Protein AF-0000000080535067 (afdb_homodimer)

Structure (mmCIF, N/CA/C/O backbone):
data_AF-0000000080535067-model_v1
#
loop_
_entity.id
_entity.type
_entity.pdbx_description
1 polymer 'Outer membrane efflux protein'
#
loop_
_atom_site.group_PDB
_atom_site.id
_atom_site.type_symbol
_atom_site.label_atom_id
_atom_site.label_alt_id
_atom_site.label_comp_id
_atom_site.label_asym_id
_atom_site.label_entity_id
_atom_site.label_seq_id
_atom_site.pdbx_PDB_ins_code
_atom_site.Cartn_x
_atom_site.Cartn_y
_atom_site.Cartn_z
_atom_site.occupancy
_atom_site.B_iso_or_equiv
_atom_site.auth_seq_id
_atom_site.auth_comp_id
_atom_site.auth_asym_id
_atom_site.auth_atom_id
_atom_site.pdbx_PDB_model_num
ATOM 1 N N . MET A 1 1 ? 65.688 -17.453 66.625 1 22.31 1 MET A N 1
ATOM 2 C CA . MET A 1 1 ? 64.438 -17.641 65.938 1 22.31 1 MET A CA 1
ATOM 3 C C . MET A 1 1 ? 63.781 -16.281 65.625 1 22.31 1 MET A C 1
ATOM 5 O O . MET A 1 1 ? 63.156 -16.125 64.562 1 22.31 1 MET A O 1
ATOM 9 N N . GLU A 1 2 ? 63.844 -15.297 66.562 1 26.12 2 GLU A N 1
ATOM 10 C CA . GLU A 1 2 ? 62.938 -14.164 66.75 1 26.12 2 GLU A CA 1
ATOM 11 C C . GLU A 1 2 ? 63.375 -12.969 65.938 1 26.12 2 GLU A C 1
ATOM 13 O O . GLU A 1 2 ? 62.688 -11.945 65.875 1 26.12 2 GLU A O 1
ATOM 18 N N . MET A 1 3 ? 64.625 -12.875 65.5 1 29.08 3 MET A N 1
ATOM 19 C CA . MET A 1 3 ? 65.312 -11.594 65.188 1 29.08 3 MET A CA 1
ATOM 20 C C . MET A 1 3 ? 64.75 -10.977 63.938 1 29.08 3 MET A C 1
ATOM 22 O O . MET A 1 3 ? 65 -9.805 63.625 1 29.08 3 MET A O 1
ATOM 26 N N . SER A 1 4 ? 64.438 -11.711 62.812 1 34 4 SER A N 1
ATOM 27 C CA . SER A 1 4 ? 64.688 -11.25 61.469 1 34 4 SER A CA 1
ATOM 28 C C . SER A 1 4 ? 63.562 -10.367 60.938 1 34 4 SER A C 1
ATOM 30 O O . SER A 1 4 ? 63.344 -10.258 59.719 1 34 4 SER A O 1
ATOM 32 N N . PHE A 1 5 ? 62.594 -9.82 61.781 1 31.94 5 PHE A N 1
ATOM 33 C CA . PHE A 1 5 ? 61.281 -9.438 61.25 1 31.94 5 PHE A CA 1
ATOM 34 C C . PHE A 1 5 ? 61.344 -8.039 60.625 1 31.94 5 PHE A C 1
ATOM 36 O O . PHE A 1 5 ? 60.375 -7.617 59.969 1 31.94 5 PHE A O 1
ATOM 43 N N . PHE A 1 6 ? 62.25 -7.07 61.031 1 31.38 6 PHE A N 1
ATOM 44 C CA . PHE A 1 6 ? 61.906 -5.652 61.031 1 31.38 6 PHE A CA 1
ATOM 45 C C . PHE A 1 6 ? 62.094 -5.051 59.656 1 31.38 6 PHE A C 1
ATOM 47 O O . PHE A 1 6 ? 61.906 -3.85 59.438 1 31.38 6 PHE A O 1
ATOM 54 N N . LEU A 1 7 ? 62.875 -5.523 58.656 1 30.94 7 LEU A N 1
ATOM 55 C CA . LEU A 1 7 ? 63.469 -4.648 57.656 1 30.94 7 LEU A CA 1
ATOM 56 C C . LEU A 1 7 ? 62.438 -4.199 56.656 1 30.94 7 LEU A C 1
ATOM 58 O O . LEU A 1 7 ? 62.719 -3.385 55.75 1 30.94 7 LEU A O 1
ATOM 62 N N . ARG A 1 8 ? 61.281 -4.883 56.25 1 30.53 8 ARG A N 1
ATOM 63 C CA . ARG A 1 8 ? 60.812 -4.836 54.875 1 30.53 8 ARG A CA 1
ATOM 64 C C . ARG A 1 8 ? 59.875 -3.648 54.656 1 30.53 8 ARG A C 1
ATOM 66 O O . ARG A 1 8 ? 59.125 -3.621 53.688 1 30.53 8 ARG A O 1
ATOM 73 N N . ALA A 1 9 ? 59.625 -2.664 55.625 1 31.3 9 ALA A N 1
ATOM 74 C CA . ALA A 1 9 ? 58.469 -1.77 55.5 1 31.3 9 ALA A CA 1
ATOM 75 C C . ALA A 1 9 ? 58.688 -0.715 54.406 1 31.3 9 ALA A C 1
ATOM 77 O O . ALA A 1 9 ? 57.75 -0.098 53.938 1 31.3 9 ALA A O 1
ATOM 78 N N . ARG A 1 10 ? 59.969 -0.19 54.188 1 29.28 10 ARG A N 1
ATOM 79 C CA . ARG A 1 10 ? 60.094 1.146 53.625 1 29.28 10 ARG A CA 1
ATOM 80 C C . ARG A 1 10 ? 59.656 1.146 52.156 1 29.28 10 ARG A C 1
ATOM 82 O O . ARG A 1 10 ? 59.719 2.184 51.5 1 29.28 10 ARG A O 1
ATOM 89 N N . ARG A 1 11 ? 59.781 0.027 51.438 1 32.28 11 ARG A N 1
ATOM 90 C CA . ARG A 1 11 ? 59.875 0.191 49.969 1 32.28 11 ARG A CA 1
ATOM 91 C C . ARG A 1 11 ? 58.531 0.618 49.375 1 32.28 11 ARG A C 1
ATOM 93 O O . ARG A 1 11 ? 58.438 0.891 48.188 1 32.28 11 ARG A O 1
ATOM 100 N N . LYS A 1 12 ? 57.438 0.32 50.125 1 35.5 12 LYS A N 1
ATOM 101 C CA . LYS A 1 12 ? 56.25 0.233 49.281 1 35.5 12 LYS A CA 1
ATOM 102 C C . LYS A 1 12 ? 55.719 1.62 48.938 1 35.5 12 LYS A C 1
ATOM 104 O O . LYS A 1 12 ? 54.688 1.747 48.281 1 35.5 12 LYS A O 1
ATOM 109 N N . MET A 1 13 ? 56.219 2.646 49.656 1 32.75 13 MET A N 1
ATOM 110 C CA . MET A 1 13 ? 55.375 3.838 49.562 1 32.75 13 MET A CA 1
ATOM 111 C C . MET A 1 13 ? 55.531 4.543 48.219 1 32.75 13 MET A C 1
ATOM 113 O O . MET A 1 13 ? 54.812 5.492 47.938 1 32.75 13 MET A O 1
ATOM 117 N N . ALA A 1 14 ? 56.719 4.438 47.594 1 35.75 14 ALA A N 1
ATOM 118 C CA . ALA A 1 14 ? 56.938 5.457 46.562 1 35.75 14 ALA A CA 1
ATOM 119 C C . ALA A 1 14 ? 55.969 5.305 45.406 1 35.75 14 ALA A C 1
ATOM 121 O O . ALA A 1 14 ? 55.875 6.176 44.531 1 35.75 14 ALA A O 1
ATOM 122 N N . CYS A 1 15 ? 55.469 4.109 45.188 1 37.19 15 CYS A N 1
ATOM 123 C CA . CYS A 1 15 ? 54.969 3.936 43.844 1 37.19 15 CYS A CA 1
ATOM 124 C C . CYS A 1 15 ? 53.656 4.703 43.625 1 37.19 15 CYS A C 1
ATOM 126 O O . CYS A 1 15 ? 53 4.547 42.594 1 37.19 15 CYS A O 1
ATOM 128 N N . GLY A 1 16 ? 53.156 5.371 44.688 1 36.56 16 GLY A N 1
ATOM 129 C CA . GLY A 1 16 ? 51.812 5.812 44.469 1 36.56 16 GLY A CA 1
ATOM 130 C C . GLY A 1 16 ? 51.688 7.004 43.531 1 36.56 16 GLY A C 1
ATOM 131 O O . GLY A 1 16 ? 50.594 7.492 43.25 1 36.56 16 GLY A O 1
ATOM 132 N N . PHE A 1 17 ? 52.781 7.766 43.406 1 39.88 17 PHE A N 1
ATOM 133 C CA . PHE A 1 17 ? 52.531 9.086 42.844 1 39.88 17 PHE A CA 1
ATOM 134 C C . PHE A 1 17 ? 52.156 8.984 41.375 1 39.88 17 PHE A C 1
ATOM 136 O O . PHE A 1 17 ? 51.719 9.969 40.75 1 39.88 17 PHE A O 1
ATOM 143 N N . VAL A 1 18 ? 52.625 7.996 40.625 1 41.06 18 VAL A N 1
ATOM 144 C CA . VAL A 1 18 ? 52.656 8.211 39.188 1 41.06 18 VAL A CA 1
ATOM 145 C C . VAL A 1 18 ? 51.25 8.109 38.625 1 41.06 18 VAL A C 1
ATOM 147 O O . VAL A 1 18 ? 51.031 8.383 37.438 1 41.06 18 VAL A O 1
ATOM 150 N N . PHE A 1 19 ? 50.25 7.621 39.344 1 41.75 19 PHE A N 1
ATOM 151 C CA . PHE A 1 19 ? 49.094 7.254 38.562 1 41.75 19 PHE A CA 1
ATOM 152 C C . PHE A 1 19 ? 48.219 8.477 38.25 1 41.75 19 PHE A C 1
ATOM 154 O O . PHE A 1 19 ? 47.156 8.352 37.688 1 41.75 19 PHE A O 1
ATOM 161 N N . ALA A 1 20 ? 48.438 9.664 38.906 1 40.84 20 ALA A N 1
ATOM 162 C CA . ALA A 1 20 ? 47.406 10.68 38.719 1 40.84 20 ALA A CA 1
ATOM 163 C C . ALA A 1 20 ? 47.406 11.227 37.312 1 40.84 20 ALA A C 1
ATOM 165 O O . ALA A 1 20 ? 46.438 11.898 36.906 1 40.84 20 ALA A O 1
ATOM 166 N N . LEU A 1 21 ? 48.5 11.25 36.656 1 39.94 21 LEU A N 1
ATOM 167 C CA . LEU A 1 21 ? 48.531 12.102 35.469 1 39.94 21 LEU A CA 1
ATOM 168 C C . LEU A 1 21 ? 47.719 11.477 34.344 1 39.94 21 LEU A C 1
ATOM 170 O O . LEU A 1 21 ? 47.469 12.133 33.344 1 39.94 21 LEU A O 1
ATOM 174 N N . ALA A 1 22 ? 47.688 10.156 34.281 1 42.53 22 ALA A N 1
ATOM 175 C CA . ALA A 1 22 ? 47.281 9.617 32.969 1 42.53 22 ALA A CA 1
ATOM 176 C C . ALA A 1 22 ? 45.781 9.82 32.75 1 42.53 22 ALA A C 1
ATOM 178 O O . ALA A 1 22 ? 45.219 9.328 31.781 1 42.53 22 ALA A O 1
ATOM 179 N N . LEU A 1 23 ? 45.094 10.297 33.781 1 42.03 23 LEU A N 1
ATOM 180 C CA . LEU A 1 23 ? 43.688 10.281 33.438 1 42.03 23 LEU A CA 1
ATOM 181 C C . LEU A 1 23 ? 43.312 11.453 32.531 1 42.03 23 LEU A C 1
ATOM 183 O O . LEU A 1 23 ? 42.594 12.352 32.906 1 42.03 23 LEU A O 1
ATOM 187 N N . SER A 1 24 ? 44.312 12.141 31.922 1 43.22 24 SER A N 1
ATOM 188 C CA . SER A 1 24 ? 43.75 13.07 30.953 1 43.22 24 SER A CA 1
ATOM 189 C C . SER A 1 24 ? 42.938 12.336 29.891 1 43.22 24 SER A C 1
ATOM 191 O O . SER A 1 24 ? 43.469 11.57 29.094 1 43.22 24 SER A O 1
ATOM 193 N N . GLY A 1 25 ? 41.781 11.914 30.234 1 45.12 25 GLY A N 1
ATOM 194 C CA . GLY A 1 25 ? 40.875 11.375 29.234 1 45.12 25 GLY A CA 1
ATOM 195 C C . GLY A 1 25 ? 40.844 12.188 27.953 1 45.12 25 GLY A C 1
ATOM 196 O O . GLY A 1 25 ? 40.969 13.414 28 1 45.12 25 GLY A O 1
ATOM 197 N N . PRO A 1 26 ? 41.344 11.648 26.859 1 51.28 26 PRO A N 1
ATOM 198 C CA . PRO A 1 26 ? 41.219 12.359 25.594 1 51.28 26 PRO A CA 1
ATOM 199 C C . PRO A 1 26 ? 39.906 13.148 25.469 1 51.28 26 PRO A C 1
ATOM 201 O O . PRO A 1 26 ? 38.875 12.672 25.906 1 51.28 26 PRO A O 1
ATOM 204 N N . VAL A 1 27 ? 39.938 14.398 25.656 1 44.47 27 VAL A N 1
ATOM 205 C CA . VAL A 1 27 ? 38.812 15.195 25.156 1 44.47 27 VAL A CA 1
ATOM 206 C C . VAL A 1 27 ? 38.344 14.625 23.828 1 44.47 27 VAL A C 1
ATOM 208 O O . VAL A 1 27 ? 39.094 14.578 22.844 1 44.47 27 VAL A O 1
ATOM 211 N N . LEU A 1 28 ? 37.531 13.617 23.797 1 45.25 28 LEU A N 1
ATOM 212 C CA . LEU A 1 28 ? 36.812 13.258 22.578 1 45.25 28 LEU A CA 1
ATOM 213 C C . LEU A 1 28 ? 36.469 14.5 21.766 1 45.25 28 LEU A C 1
ATOM 215 O O . LEU A 1 28 ? 35.656 15.32 22.172 1 45.25 28 LEU A O 1
ATOM 219 N N . ALA A 1 29 ? 37.469 15.094 21.078 1 45.34 29 ALA A N 1
ATOM 220 C CA . ALA A 1 29 ? 37.25 16.141 20.078 1 45.34 29 ALA A CA 1
ATOM 221 C C . ALA A 1 29 ? 35.906 15.961 19.359 1 45.34 29 ALA A C 1
ATOM 223 O O . ALA A 1 29 ? 35.562 14.844 19 1 45.34 29 ALA A O 1
ATOM 224 N N . ALA A 1 30 ? 35 16.766 19.562 1 52.12 30 ALA A N 1
ATOM 225 C CA . ALA A 1 30 ? 33.75 16.797 18.781 1 52.12 30 ALA A CA 1
ATOM 226 C C . ALA A 1 30 ? 34.031 16.547 17.297 1 52.12 30 ALA A C 1
ATOM 228 O O . ALA A 1 30 ? 34.938 17.125 16.719 1 52.12 30 ALA A O 1
ATOM 229 N N . SER A 1 31 ? 33.906 15.375 16.797 1 57.84 31 SER A N 1
ATOM 230 C CA . SER A 1 31 ? 34.062 15.086 15.375 1 57.84 31 SER A CA 1
ATOM 231 C C . SER A 1 31 ? 33.594 16.266 14.523 1 57.84 31 SER A C 1
ATOM 233 O O . SER A 1 31 ? 32.562 16.859 14.766 1 57.84 31 SER A O 1
ATOM 235 N N . PRO A 1 32 ? 34.531 16.812 13.641 1 68.44 32 PRO A N 1
ATOM 236 C CA . PRO A 1 32 ? 34.219 17.984 12.812 1 68.44 32 PRO A CA 1
ATOM 237 C C . PRO A 1 32 ? 32.906 17.812 12.031 1 68.44 32 PRO A C 1
ATOM 239 O O . PRO A 1 32 ? 32.562 16.688 11.625 1 68.44 32 PRO A O 1
ATOM 242 N N . ALA A 1 33 ? 32.188 18.844 12.094 1 80.62 33 ALA A N 1
ATOM 243 C CA . ALA A 1 33 ? 30.953 18.891 11.312 1 80.62 33 ALA A CA 1
ATOM 244 C C . ALA A 1 33 ? 31.219 18.562 9.844 1 80.62 33 ALA A C 1
ATOM 246 O O . ALA A 1 33 ? 32.25 18.969 9.289 1 80.62 33 ALA A O 1
ATOM 247 N N . ILE A 1 34 ? 30.594 17.766 9.273 1 86.56 34 ILE A N 1
ATOM 248 C CA . ILE A 1 34 ? 30.656 17.375 7.863 1 86.56 34 ILE A CA 1
ATOM 249 C C . ILE A 1 34 ? 29.516 18.047 7.102 1 86.56 34 ILE A C 1
ATOM 251 O O . ILE A 1 34 ? 28.375 17.578 7.137 1 86.56 34 ILE A O 1
ATOM 255 N N . PRO A 1 35 ? 29.828 19.125 6.387 1 93.25 35 PRO A N 1
ATOM 256 C CA . PRO A 1 35 ? 28.781 19.797 5.594 1 93.25 35 PRO A CA 1
ATOM 257 C C . PRO A 1 35 ? 28.391 19 4.352 1 93.25 35 PRO A C 1
ATOM 259 O O . PRO A 1 35 ? 29.266 18.547 3.604 1 93.25 35 PRO A O 1
ATOM 262 N N . ILE A 1 36 ? 27.125 18.734 4.227 1 95.25 36 ILE A N 1
ATOM 263 C CA . ILE A 1 36 ? 26.594 18 3.078 1 95.25 36 ILE A CA 1
ATOM 264 C C . ILE A 1 36 ? 25.562 18.859 2.352 1 95.25 36 ILE A C 1
ATOM 266 O O . ILE A 1 36 ? 24.547 19.25 2.934 1 95.25 36 ILE A O 1
ATOM 270 N N . SER A 1 37 ? 25.828 19.188 1.076 1 96.31 37 SER A N 1
ATOM 271 C CA . SER A 1 37 ? 24.891 19.953 0.273 1 96.31 37 SER A CA 1
ATOM 272 C C . SER A 1 37 ? 23.734 19.062 -0.217 1 96.31 37 SER A C 1
ATOM 274 O O . SER A 1 37 ? 23.797 17.844 -0.086 1 96.31 37 SER A O 1
ATOM 276 N N . TYR A 1 38 ? 22.75 19.766 -0.71 1 96.5 38 TYR A N 1
ATOM 277 C CA . TYR A 1 38 ? 21.578 19.047 -1.237 1 96.5 38 TYR A CA 1
ATOM 278 C C . TYR A 1 38 ? 21.984 18.078 -2.336 1 96.5 38 TYR A C 1
ATOM 280 O O . TYR A 1 38 ? 21.656 16.891 -2.281 1 96.5 38 TYR A O 1
ATOM 288 N N . THR A 1 39 ? 22.75 18.484 -3.277 1 95.06 39 THR A N 1
ATOM 289 C CA . THR A 1 39 ? 23.172 17.703 -4.426 1 95.06 39 THR A CA 1
ATOM 290 C C . THR A 1 39 ? 24.109 16.562 -3.996 1 95.06 39 THR A C 1
ATOM 292 O O . THR A 1 39 ? 24 15.445 -4.492 1 95.06 39 THR A O 1
ATOM 295 N N . GLU A 1 40 ? 24.953 16.922 -3.059 1 94.75 40 GLU A N 1
ATOM 296 C CA . GLU A 1 40 ? 25.891 15.906 -2.57 1 94.75 40 GLU A CA 1
ATOM 297 C C . GLU A 1 40 ? 25.156 14.781 -1.848 1 94.75 40 GLU A C 1
ATOM 299 O O . GLU A 1 40 ? 25.516 13.609 -1.978 1 94.75 40 GLU A O 1
ATOM 304 N N . ALA A 1 41 ? 24.141 15.18 -1.068 1 96.12 41 ALA A N 1
ATOM 305 C CA . ALA A 1 41 ? 23.344 14.172 -0.364 1 96.12 41 ALA A CA 1
ATOM 306 C C . ALA A 1 41 ? 22.688 13.203 -1.345 1 96.12 41 ALA A C 1
ATOM 308 O O . ALA A 1 41 ? 22.719 11.984 -1.134 1 96.12 41 ALA A O 1
ATOM 309 N N . LEU A 1 42 ? 22.172 13.719 -2.432 1 95.69 42 LEU A N 1
ATOM 310 C CA . LEU A 1 42 ? 21.531 12.891 -3.439 1 95.69 42 LEU A CA 1
ATOM 311 C C . LEU A 1 42 ? 22.531 11.969 -4.121 1 95.69 42 LEU A C 1
ATOM 313 O O . LEU A 1 42 ? 22.266 10.773 -4.281 1 95.69 42 LEU A O 1
ATOM 317 N N . GLN A 1 43 ? 23.672 12.492 -4.461 1 95.06 43 GLN A N 1
ATOM 318 C CA . GLN A 1 43 ? 24.688 11.727 -5.16 1 95.06 43 GLN A CA 1
ATOM 319 C C . GLN A 1 43 ? 25.219 10.586 -4.297 1 95.06 43 GLN A C 1
ATOM 321 O O . GLN A 1 43 ? 25.344 9.453 -4.77 1 95.06 43 GLN A O 1
ATOM 326 N N . ARG A 1 44 ? 25.406 10.875 -3.076 1 94.62 44 ARG A N 1
ATOM 327 C CA . ARG A 1 44 ? 25.922 9.859 -2.166 1 94.62 44 ARG A CA 1
ATOM 328 C C . ARG A 1 44 ? 24.891 8.781 -1.902 1 94.62 44 ARG A C 1
ATOM 330 O O . ARG A 1 44 ? 25.219 7.594 -1.833 1 94.62 44 ARG A O 1
ATOM 337 N N . ALA A 1 45 ? 23.656 9.203 -1.691 1 96.19 45 ALA A N 1
ATOM 338 C CA . ALA A 1 45 ? 22.594 8.234 -1.458 1 96.19 45 ALA A CA 1
ATOM 339 C C . ALA A 1 45 ? 22.438 7.289 -2.646 1 96.19 45 ALA A C 1
ATOM 341 O O . ALA A 1 45 ? 22.312 6.074 -2.473 1 96.19 45 ALA A O 1
ATOM 342 N N . LEU A 1 46 ? 22.531 7.836 -3.867 1 94.75 46 LEU A N 1
ATOM 343 C CA . LEU A 1 46 ? 22.359 7.043 -5.082 1 94.75 46 LEU A CA 1
ATOM 344 C C . LEU A 1 46 ? 23.562 6.125 -5.305 1 94.75 46 LEU A C 1
ATOM 346 O O . LEU A 1 46 ? 23.422 5.059 -5.914 1 94.75 46 LEU A O 1
ATOM 350 N N . ALA A 1 47 ? 24.656 6.516 -4.762 1 92.31 47 ALA A N 1
ATOM 351 C CA . ALA A 1 47 ? 25.859 5.73 -4.941 1 92.31 47 ALA A CA 1
ATOM 352 C C . ALA A 1 47 ? 25.938 4.59 -3.928 1 92.31 47 ALA A C 1
ATOM 354 O O . ALA A 1 47 ? 26.516 3.535 -4.211 1 92.31 47 ALA A O 1
ATOM 355 N N . ASN A 1 48 ? 25.25 4.785 -2.826 1 89.19 48 ASN A N 1
ATOM 356 C CA . ASN A 1 48 ? 25.562 3.877 -1.73 1 89.19 48 ASN A CA 1
ATOM 357 C C . ASN A 1 48 ? 24.328 3.125 -1.246 1 89.19 48 ASN A C 1
ATOM 359 O O . ASN A 1 48 ? 24.438 2.242 -0.394 1 89.19 48 ASN A O 1
ATOM 363 N N . ALA A 1 49 ? 23.156 3.375 -1.744 1 93.06 49 ALA A N 1
ATOM 364 C CA . ALA A 1 49 ? 21.953 2.758 -1.204 1 93.06 49 ALA A CA 1
ATOM 365 C C . ALA A 1 49 ? 21.938 1.252 -1.45 1 93.06 49 ALA A C 1
ATOM 367 O O . ALA A 1 49 ? 21.953 0.805 -2.6 1 93.06 49 ALA A O 1
ATOM 368 N N . PRO A 1 50 ? 21.859 0.455 -0.35 1 94.31 50 PRO A N 1
ATOM 369 C CA . PRO A 1 50 ? 21.844 -1.001 -0.504 1 94.31 50 PRO A CA 1
ATOM 370 C C . PRO A 1 50 ? 20.672 -1.505 -1.327 1 94.31 50 PRO A C 1
ATOM 372 O O . PRO A 1 50 ? 20.766 -2.545 -1.981 1 94.31 50 PRO A O 1
ATOM 375 N N . THR A 1 51 ? 19.594 -0.833 -1.272 1 94.44 51 THR A N 1
ATOM 376 C CA . THR A 1 51 ? 18.406 -1.257 -2.006 1 94.44 51 THR A CA 1
ATOM 377 C C . THR A 1 51 ? 18.656 -1.241 -3.51 1 94.44 51 THR A C 1
ATOM 379 O O . THR A 1 51 ? 18.062 -2.021 -4.258 1 94.44 51 THR A O 1
ATOM 382 N N . LEU A 1 52 ? 19.5 -0.328 -3.967 1 95 52 LEU A N 1
ATOM 383 C CA . LEU A 1 52 ? 19.859 -0.292 -5.383 1 95 52 LEU A CA 1
ATOM 384 C C . LEU A 1 52 ? 20.688 -1.511 -5.77 1 95 52 LEU A C 1
ATOM 386 O O . LEU A 1 52 ? 20.562 -2.02 -6.887 1 95 52 LEU A O 1
ATOM 390 N N . GLN A 1 53 ? 21.453 -2.016 -4.824 1 94.25 53 GLN A N 1
ATOM 391 C CA . GLN A 1 53 ? 22.203 -3.238 -5.059 1 94.25 53 GLN A CA 1
ATOM 392 C C . GLN A 1 53 ? 21.281 -4.453 -5.137 1 94.25 53 GLN A C 1
ATOM 394 O O . GLN A 1 53 ? 21.516 -5.363 -5.93 1 94.25 53 GLN A O 1
ATOM 399 N N . VAL A 1 54 ? 20.25 -4.43 -4.285 1 95.81 54 VAL A N 1
ATOM 400 C CA . VAL A 1 54 ? 19.25 -5.496 -4.328 1 95.81 54 VAL A CA 1
ATOM 401 C C . VAL A 1 54 ? 18.625 -5.559 -5.723 1 95.81 54 VAL A C 1
ATOM 403 O O . VAL A 1 54 ? 18.531 -6.637 -6.316 1 95.81 54 VAL A O 1
ATOM 406 N N . ARG A 1 55 ? 18.234 -4.406 -6.273 1 95.81 55 ARG A N 1
ATOM 407 C CA . ARG A 1 55 ? 17.609 -4.348 -7.586 1 95.81 55 ARG A CA 1
ATOM 408 C C . ARG A 1 55 ? 18.562 -4.789 -8.68 1 95.81 55 ARG A C 1
ATOM 410 O O . ARG A 1 55 ? 18.172 -5.5 -9.609 1 95.81 55 ARG A O 1
ATOM 417 N N . ARG A 1 56 ? 19.859 -4.438 -8.562 1 95.62 56 ARG A N 1
ATOM 418 C CA . ARG A 1 56 ? 20.859 -4.855 -9.539 1 95.62 56 ARG A CA 1
ATOM 419 C C . ARG A 1 56 ? 21.016 -6.371 -9.539 1 95.62 56 ARG A C 1
ATOM 421 O O . ARG A 1 56 ? 21.078 -6.992 -10.609 1 95.62 56 ARG A O 1
ATOM 428 N N . SER A 1 57 ? 21.016 -6.902 -8.359 1 96.69 57 SER A N 1
ATOM 429 C CA . SER A 1 57 ? 21.141 -8.352 -8.242 1 96.69 57 SER A CA 1
ATOM 430 C C . SER A 1 57 ? 19.922 -9.055 -8.828 1 96.69 57 SER A C 1
ATOM 432 O O . SER A 1 57 ? 20.031 -10.109 -9.445 1 96.69 57 SER A O 1
ATOM 434 N N . GLN A 1 58 ? 18.828 -8.492 -8.664 1 95.88 58 GLN A N 1
ATOM 435 C CA . GLN A 1 58 ? 17.609 -9.07 -9.203 1 95.88 58 GLN A CA 1
ATOM 436 C C . GLN A 1 58 ? 17.594 -9.008 -10.727 1 95.88 58 GLN A C 1
ATOM 438 O O . GLN A 1 58 ? 17.109 -9.93 -11.391 1 95.88 58 GLN A O 1
ATOM 443 N N . ILE A 1 59 ? 18.125 -7.93 -11.297 1 96.31 59 ILE A N 1
ATOM 444 C CA . ILE A 1 59 ? 18.25 -7.828 -12.742 1 96.31 59 ILE A CA 1
ATOM 445 C C . ILE A 1 59 ? 19.219 -8.906 -13.242 1 96.31 59 ILE A C 1
ATOM 447 O O . ILE A 1 59 ? 18.938 -9.586 -14.234 1 96.31 59 ILE A O 1
ATOM 451 N N . ASP A 1 60 ? 20.281 -9.102 -12.469 1 96.94 60 ASP A N 1
ATOM 452 C CA . ASP A 1 60 ? 21.25 -10.141 -12.836 1 96.94 60 ASP A CA 1
ATOM 453 C C . ASP A 1 60 ? 20.609 -11.523 -12.805 1 96.94 60 ASP A C 1
ATOM 455 O O . ASP A 1 60 ? 20.781 -12.305 -13.742 1 96.94 60 ASP A O 1
ATOM 459 N N . ALA A 1 61 ? 19.906 -11.75 -11.781 1 96.5 61 ALA A N 1
ATOM 460 C CA . ALA A 1 61 ? 19.219 -13.039 -11.656 1 96.5 61 ALA A CA 1
ATOM 461 C C . ALA A 1 61 ? 18.234 -13.242 -12.805 1 96.5 61 ALA A C 1
ATOM 463 O O . ALA A 1 61 ? 18.203 -14.312 -13.414 1 96.5 61 ALA A O 1
ATOM 464 N N . SER A 1 62 ? 17.484 -12.234 -13.133 1 96.12 62 SER A N 1
ATOM 465 C CA . SER A 1 62 ? 16.484 -12.32 -14.188 1 96.12 62 SER A CA 1
ATOM 466 C C . SER A 1 62 ? 17.141 -12.453 -15.562 1 96.12 62 SER A C 1
ATOM 468 O O . SER A 1 62 ? 16.609 -13.117 -16.453 1 96.12 62 SER A O 1
ATOM 470 N N . THR A 1 63 ? 18.312 -11.867 -15.727 1 96.44 63 THR A N 1
ATOM 471 C CA . THR A 1 63 ? 19.062 -11.977 -16.969 1 96.44 63 THR A CA 1
ATOM 472 C C . THR A 1 63 ? 19.5 -13.414 -17.219 1 96.44 63 THR A C 1
ATOM 474 O O . THR A 1 63 ? 19.344 -13.938 -18.328 1 96.44 63 THR A O 1
ATOM 477 N N . GLU A 1 64 ? 19.938 -14.008 -16.109 1 96.25 64 GLU A N 1
ATOM 478 C CA . GLU A 1 64 ? 20.344 -15.406 -16.219 1 96.25 64 GLU A CA 1
ATOM 479 C C . GLU A 1 64 ? 19.141 -16.312 -16.5 1 96.25 64 GLU A C 1
ATOM 481 O O . GLU A 1 64 ? 19.25 -17.25 -17.312 1 96.25 64 GLU A O 1
ATOM 486 N N . GLU A 1 65 ? 18.078 -16.031 -15.93 1 94.69 65 GLU A N 1
ATOM 487 C CA . GLU A 1 65 ? 16.875 -16.812 -16.172 1 94.69 65 GLU A CA 1
ATOM 488 C C . GLU A 1 65 ? 16.375 -16.641 -17.594 1 94.69 65 GLU A C 1
ATOM 490 O O . GLU A 1 65 ? 15.883 -17.594 -18.203 1 94.69 65 GLU A O 1
ATOM 495 N N . ALA A 1 66 ? 16.469 -15.414 -18.109 1 94.69 66 ALA A N 1
ATOM 496 C CA . ALA A 1 66 ? 16.047 -15.164 -19.484 1 94.69 66 ALA A CA 1
ATOM 497 C C . ALA A 1 66 ? 16.938 -15.914 -20.484 1 94.69 66 ALA A C 1
ATOM 499 O O . ALA A 1 66 ? 16.469 -16.391 -21.516 1 94.69 66 ALA A O 1
ATOM 500 N N . ALA A 1 67 ? 18.172 -16.141 -20.078 1 94 67 ALA A N 1
ATOM 501 C CA . ALA A 1 67 ? 19.109 -16.859 -20.938 1 94 67 ALA A CA 1
ATOM 502 C C . ALA A 1 67 ? 18.812 -18.359 -20.953 1 94 67 ALA A C 1
ATOM 504 O O . ALA A 1 67 ? 19 -19.031 -21.969 1 94 67 ALA A O 1
ATOM 505 N N . ARG A 1 68 ? 18.297 -18.812 -19.906 1 93.19 68 ARG A N 1
ATOM 506 C CA . ARG A 1 68 ? 18.031 -20.234 -19.781 1 93.19 68 ARG A CA 1
ATOM 507 C C . ARG A 1 68 ? 16.641 -20.594 -20.328 1 93.19 68 ARG A C 1
ATOM 509 O O . ARG A 1 68 ? 16.375 -21.75 -20.656 1 93.19 68 ARG A O 1
ATOM 516 N N . ALA A 1 69 ? 15.867 -19.5 -20.5 1 92.38 69 ALA A N 1
ATOM 517 C CA . ALA A 1 69 ? 14.477 -19.766 -20.859 1 92.38 69 ALA A CA 1
ATOM 518 C C . ALA A 1 69 ? 14.383 -20.328 -22.281 1 92.38 69 ALA A C 1
ATOM 520 O O . ALA A 1 69 ? 15.023 -19.812 -23.203 1 92.38 69 ALA A O 1
ATOM 521 N N . GLY A 1 70 ? 13.617 -21.359 -22.469 1 89.25 70 GLY A N 1
ATOM 522 C CA . GLY A 1 70 ? 13.375 -21.969 -23.766 1 89.25 70 GLY A CA 1
ATOM 523 C C . GLY A 1 70 ? 14.391 -23.031 -24.125 1 89.25 70 GLY A C 1
ATOM 524 O O . GLY A 1 70 ? 14.312 -23.641 -25.188 1 89.25 70 GLY A O 1
ATOM 525 N N . ALA A 1 71 ? 15.328 -23.297 -23.266 1 90.06 71 ALA A N 1
ATOM 526 C CA . ALA A 1 71 ? 16.312 -24.359 -23.516 1 90.06 71 ALA A CA 1
ATOM 527 C C . ALA A 1 71 ? 15.672 -25.734 -23.422 1 90.06 71 ALA A C 1
ATOM 529 O O . ALA A 1 71 ? 14.672 -25.922 -22.719 1 90.06 71 ALA A O 1
ATOM 530 N N . LEU A 1 72 ? 16.188 -26.688 -24.234 1 90.88 72 LEU A N 1
ATOM 531 C CA . LEU A 1 72 ? 15.695 -28.047 -24.203 1 90.88 72 LEU A CA 1
ATOM 532 C C . LEU A 1 72 ? 16.016 -28.719 -22.859 1 90.88 72 LEU A C 1
ATOM 534 O O . LEU A 1 72 ? 17.062 -28.469 -22.266 1 90.88 72 LEU A O 1
ATOM 538 N N . PRO A 1 73 ? 15.133 -29.453 -22.359 1 90.38 73 PRO A N 1
ATOM 539 C CA . PRO A 1 73 ? 15.438 -30.188 -21.141 1 90.38 73 PRO A CA 1
ATOM 540 C C . PRO A 1 73 ? 16.594 -31.172 -21.312 1 90.38 73 PRO A C 1
ATOM 542 O O . PRO A 1 73 ? 16.922 -31.547 -22.438 1 90.38 73 PRO A O 1
ATOM 545 N N . ASP A 1 74 ? 17.188 -31.562 -20.172 1 88 74 ASP A N 1
ATOM 546 C CA . ASP A 1 74 ? 18.281 -32.531 -20.219 1 88 74 ASP A CA 1
ATOM 547 C C . ASP A 1 74 ? 17.781 -33.906 -20.688 1 88 74 ASP A C 1
ATOM 549 O O . ASP A 1 74 ? 16.672 -34.312 -20.328 1 88 74 ASP A O 1
ATOM 553 N N . PRO A 1 75 ? 18.578 -34.594 -21.578 1 91.25 75 PRO A N 1
ATOM 554 C CA . PRO A 1 75 ? 18.234 -35.969 -21.984 1 91.25 75 PRO A CA 1
ATOM 555 C C . PRO A 1 75 ? 18.266 -36.938 -20.812 1 91.25 75 PRO A C 1
ATOM 557 O O . PRO A 1 75 ? 18.844 -36.625 -19.766 1 91.25 75 PRO A O 1
ATOM 560 N N . ARG A 1 76 ? 17.594 -37.969 -21 1 93 76 ARG A N 1
ATOM 561 C CA . ARG A 1 76 ? 17.578 -39.031 -19.969 1 93 76 ARG A CA 1
ATOM 562 C C . ARG A 1 76 ? 18.188 -40.312 -20.5 1 93 76 ARG A C 1
ATOM 564 O O . ARG A 1 76 ? 17.906 -40.719 -21.625 1 93 76 ARG A O 1
ATOM 571 N N . LEU A 1 77 ? 19.109 -40.844 -19.672 1 91.25 77 LEU A N 1
ATOM 572 C CA . LEU A 1 77 ? 19.703 -42.125 -19.984 1 91.25 77 LEU A CA 1
ATOM 573 C C . LEU A 1 77 ? 18.891 -43.281 -19.375 1 91.25 77 LEU A C 1
ATOM 575 O O . LEU A 1 77 ? 18.516 -43.219 -18.203 1 91.25 77 LEU A O 1
ATOM 579 N N . ILE A 1 78 ? 18.609 -44.25 -20.297 1 87.31 78 ILE A N 1
ATOM 580 C CA . ILE A 1 78 ? 17.875 -45.406 -19.828 1 87.31 78 ILE A CA 1
ATOM 581 C C . ILE A 1 78 ? 18.734 -46.656 -19.969 1 87.31 78 ILE A C 1
ATOM 583 O O . ILE A 1 78 ? 19.266 -46.938 -21.062 1 87.31 78 ILE A O 1
ATOM 587 N N . VAL A 1 79 ? 19.016 -47.375 -18.844 1 85.56 79 VAL A N 1
ATOM 588 C CA . VAL A 1 79 ? 19.734 -48.625 -18.844 1 85.56 79 VAL A CA 1
ATOM 589 C C . VAL A 1 79 ? 18.844 -49.719 -18.234 1 85.56 79 VAL A C 1
ATOM 591 O O . VAL A 1 79 ? 18.188 -49.5 -17.219 1 85.56 79 VAL A O 1
ATOM 594 N N . GLY A 1 80 ? 18.734 -50.75 -19.078 1 80.38 80 GLY A N 1
ATOM 595 C CA . GLY A 1 80 ? 17.875 -51.781 -18.531 1 80.38 80 GLY A CA 1
ATOM 596 C C . GLY A 1 80 ? 18.172 -53.156 -19.078 1 80.38 80 GLY A C 1
ATOM 597 O O . GLY A 1 80 ? 19.016 -53.312 -19.969 1 80.38 80 GLY A O 1
ATOM 598 N N . LEU A 1 81 ? 17.609 -54.312 -18.375 1 77.81 81 LEU A N 1
ATOM 599 C CA . LEU A 1 81 ? 17.578 -55.688 -18.766 1 77.81 81 LEU A CA 1
ATOM 600 C C . LEU A 1 81 ? 16.156 -56.156 -19.031 1 77.81 81 LEU A C 1
ATOM 602 O O . LEU A 1 81 ? 15.273 -56 -18.188 1 77.81 81 LEU A O 1
ATOM 606 N N . ALA A 1 82 ? 16.062 -56.5 -20.406 1 72 82 ALA A N 1
ATOM 607 C CA . ALA A 1 82 ? 14.711 -56.906 -20.75 1 72 82 ALA A CA 1
ATOM 608 C C . ALA A 1 82 ? 14.633 -58.438 -20.938 1 72 82 ALA A C 1
ATOM 610 O O . ALA A 1 82 ? 15.57 -59.062 -21.438 1 72 82 ALA A O 1
ATOM 611 N N . ASN A 1 83 ? 13.492 -59 -20.562 1 66.56 83 ASN A N 1
ATOM 612 C CA . ASN A 1 83 ? 13.109 -60.406 -20.797 1 66.56 83 ASN A CA 1
ATOM 613 C C . ASN A 1 83 ? 14.078 -61.375 -20.141 1 66.56 83 ASN A C 1
ATOM 615 O O . ASN A 1 83 ? 14.508 -62.344 -20.766 1 66.56 83 ASN A O 1
ATOM 619 N N . TRP A 1 84 ? 14.461 -61.031 -18.906 1 68.38 84 TRP A N 1
ATOM 620 C CA . TRP A 1 84 ? 15.305 -61.969 -18.172 1 68.38 84 TRP A CA 1
ATOM 621 C C . TRP A 1 84 ? 14.492 -63.125 -17.625 1 68.38 84 TRP A C 1
ATOM 623 O O . TRP A 1 84 ? 13.609 -62.938 -16.797 1 68.38 84 TRP A O 1
ATOM 633 N N . PRO A 1 85 ? 14.734 -64.375 -18.25 1 68.69 85 PRO A N 1
ATOM 634 C CA . PRO A 1 85 ? 13.938 -65.5 -17.781 1 68.69 85 PRO A CA 1
ATOM 635 C C . PRO A 1 85 ? 14.172 -65.875 -16.312 1 68.69 85 PRO A C 1
ATOM 637 O O . PRO A 1 85 ? 15.32 -65.875 -15.859 1 68.69 85 PRO A O 1
ATOM 640 N N . VAL A 1 86 ? 13.125 -65.938 -15.516 1 73.06 86 VAL A N 1
ATOM 641 C CA . VAL A 1 86 ? 13.281 -66.188 -14.094 1 73.06 86 VAL A CA 1
ATOM 642 C C . VAL A 1 86 ? 12.797 -67.625 -13.766 1 73.06 86 VAL A C 1
ATOM 644 O O . VAL A 1 86 ? 12.938 -68.062 -12.633 1 73.06 86 VAL A O 1
ATOM 647 N N . SER A 1 87 ? 12.102 -68.125 -14.75 1 71.62 87 SER A N 1
ATOM 648 C CA . SER A 1 87 ? 11.648 -69.5 -14.539 1 71.62 87 SER A CA 1
ATOM 649 C C . SER A 1 87 ? 11.961 -70.375 -15.742 1 71.62 87 SER A C 1
ATOM 651 O O . SER A 1 87 ? 12.375 -69.875 -16.797 1 71.62 87 SER A O 1
ATOM 653 N N . GLY A 1 88 ? 11.781 -71.688 -15.68 1 66.88 88 GLY A N 1
ATOM 654 C CA . GLY A 1 88 ? 12.008 -72.625 -16.734 1 66.88 88 GLY A CA 1
ATOM 655 C C . GLY A 1 88 ? 13.438 -73.125 -16.812 1 66.88 88 GLY A C 1
ATOM 656 O O . GLY A 1 88 ? 14.234 -72.875 -15.898 1 66.88 88 GLY A O 1
ATOM 657 N N . PRO A 1 89 ? 13.656 -73.938 -17.781 1 67 89 PRO A N 1
ATOM 658 C CA . PRO A 1 89 ? 14.992 -74.5 -17.891 1 67 89 PRO A CA 1
ATOM 659 C C . PRO A 1 89 ? 16.094 -73.5 -18.078 1 67 89 PRO A C 1
ATOM 661 O O . PRO A 1 89 ? 17.25 -73.75 -17.734 1 67 89 PRO A O 1
ATOM 664 N N . ASP A 1 90 ? 15.734 -72.375 -18.5 1 63.22 90 ASP A N 1
ATOM 665 C CA . ASP A 1 90 ? 16.734 -71.312 -18.766 1 63.22 90 ASP A CA 1
ATOM 666 C C . ASP A 1 90 ? 16.641 -70.188 -17.734 1 63.22 90 ASP A C 1
ATOM 668 O O . ASP A 1 90 ? 17.078 -69.062 -18 1 63.22 90 ASP A O 1
ATOM 672 N N . ALA A 1 91 ? 16.297 -70.562 -16.578 1 70.19 91 ALA A N 1
ATOM 673 C CA . ALA A 1 91 ? 16.094 -69.562 -15.523 1 70.19 91 ALA A CA 1
ATOM 674 C C . ALA A 1 91 ? 17.406 -68.938 -15.125 1 70.19 91 ALA A C 1
ATOM 676 O O . ALA A 1 91 ? 18.422 -69.625 -14.938 1 70.19 91 ALA A O 1
ATOM 677 N N . PHE A 1 92 ? 17.469 -67.625 -15.008 1 67.31 92 PHE A N 1
ATOM 678 C CA . PHE A 1 92 ? 18.547 -66.75 -14.547 1 67.31 92 PHE A CA 1
ATOM 679 C C . PHE A 1 92 ? 19.75 -66.875 -15.477 1 67.31 92 PHE A C 1
ATOM 681 O O . PHE A 1 92 ? 20.875 -66.562 -15.07 1 67.31 92 PHE A O 1
ATOM 688 N N . SER A 1 93 ? 19.484 -67.5 -16.609 1 63.38 93 SER A N 1
ATOM 689 C CA . SER A 1 93 ? 20.547 -67.562 -17.609 1 63.38 93 SER A CA 1
ATOM 690 C C . SER A 1 93 ? 20.453 -66.438 -18.594 1 63.38 93 SER A C 1
ATOM 692 O O . SER A 1 93 ? 19.391 -66.188 -19.156 1 63.38 93 SER A O 1
ATOM 694 N N . LEU A 1 94 ? 21.438 -65.625 -18.75 1 61.97 94 LEU A N 1
ATOM 695 C CA . LEU A 1 94 ? 21.484 -64.5 -19.703 1 61.97 94 LEU A CA 1
ATOM 696 C C . LEU A 1 94 ? 21.75 -65 -21.125 1 61.97 94 LEU A C 1
ATOM 698 O O . LEU A 1 94 ? 21.531 -64.25 -22.094 1 61.97 94 LEU A O 1
ATOM 702 N N . ARG A 1 95 ? 22.188 -66.188 -21.297 1 63.62 95 ARG A N 1
ATOM 703 C CA . ARG A 1 95 ? 22.609 -66.75 -22.562 1 63.62 95 ARG A CA 1
ATOM 704 C C . ARG A 1 95 ? 21.547 -67.688 -23.109 1 63.62 95 ARG A C 1
ATOM 706 O O . ARG A 1 95 ? 21.422 -67.875 -24.328 1 63.62 95 ARG A O 1
ATOM 713 N N . ALA A 1 96 ? 20.922 -68.25 -22.141 1 55.69 96 ALA A N 1
ATOM 714 C CA . ALA A 1 96 ? 20.078 -69.312 -22.594 1 55.69 96 ALA A CA 1
ATOM 715 C C . ALA A 1 96 ? 18.812 -68.812 -23.266 1 55.69 96 ALA A C 1
ATOM 717 O O . ALA A 1 96 ? 18.344 -69.375 -24.25 1 55.69 96 ALA A O 1
ATOM 718 N N . ASP A 1 97 ? 18.266 -67.75 -22.609 1 56.03 97 ASP A N 1
ATOM 719 C CA . ASP A 1 97 ? 17 -67.312 -23.156 1 56.03 97 ASP A CA 1
ATOM 720 C C . ASP A 1 97 ? 17.219 -66.312 -24.297 1 56.03 97 ASP A C 1
ATOM 722 O O . ASP A 1 97 ? 18.047 -65.375 -24.188 1 56.03 97 ASP A O 1
ATOM 726 N N . GLU A 1 98 ? 16.672 -66.562 -25.469 1 60.28 98 GLU A N 1
ATOM 727 C CA . GLU A 1 98 ? 16.844 -65.875 -26.734 1 60.28 98 GLU A CA 1
ATOM 728 C C . GLU A 1 98 ? 16.234 -64.438 -26.672 1 60.28 98 GLU A C 1
ATOM 730 O O . GLU A 1 98 ? 16.578 -63.594 -27.469 1 60.28 98 GLU A O 1
ATOM 735 N N . MET A 1 99 ? 15.562 -64.25 -25.469 1 62.5 99 MET A N 1
ATOM 736 C CA . MET A 1 99 ? 14.805 -63.031 -25.516 1 62.5 99 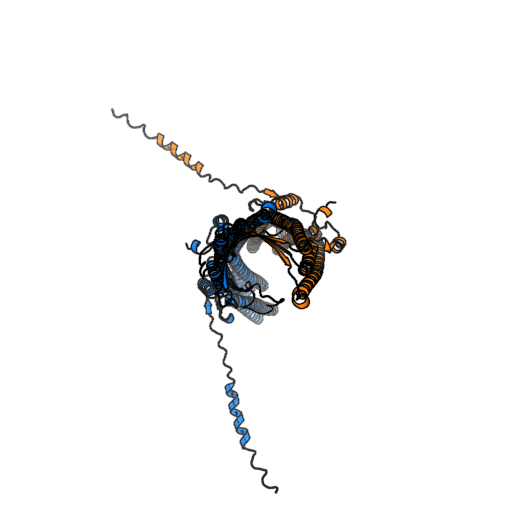MET A CA 1
ATOM 737 C C . MET A 1 99 ? 15.398 -62 -24.547 1 62.5 99 MET A C 1
ATOM 739 O O . MET A 1 99 ? 15.016 -60.812 -24.578 1 62.5 99 MET A O 1
ATOM 743 N N . THR A 1 100 ? 16.422 -62.438 -23.703 1 71.69 100 THR A N 1
ATOM 744 C CA . THR A 1 100 ? 17.031 -61.5 -22.766 1 71.69 100 THR A CA 1
ATOM 745 C C . THR A 1 100 ? 17.844 -60.438 -23.5 1 71.69 100 THR A C 1
ATOM 747 O O . THR A 1 100 ? 18.703 -60.781 -24.328 1 71.69 100 THR A O 1
ATOM 750 N N . THR A 1 101 ? 17.594 -59.188 -23.25 1 73.81 101 THR A N 1
ATOM 751 C CA . THR A 1 101 ? 18.266 -58.094 -23.938 1 73.81 101 THR A CA 1
ATOM 752 C C . THR A 1 101 ? 18.766 -57.062 -22.938 1 73.81 101 THR A C 1
ATOM 754 O O . THR A 1 101 ? 18.031 -56.625 -22.062 1 73.81 101 THR A O 1
ATOM 757 N N . GLN A 1 102 ? 20.125 -56.812 -22.969 1 81.5 102 GLN A N 1
ATOM 758 C CA . GLN A 1 102 ? 20.672 -55.625 -22.297 1 81.5 102 GLN A CA 1
ATOM 759 C C . GLN A 1 102 ? 20.453 -54.375 -23.141 1 81.5 102 GLN A C 1
ATOM 761 O O . GLN A 1 102 ? 20.828 -54.312 -24.297 1 81.5 102 GLN A O 1
ATOM 766 N N . GLN A 1 103 ? 19.844 -53.469 -22.422 1 83.19 103 GLN A N 1
ATOM 767 C CA . GLN A 1 103 ? 19.469 -52.312 -23.219 1 83.19 103 GLN A CA 1
ATOM 768 C C . GLN A 1 103 ? 20.062 -51.031 -22.641 1 83.19 103 GLN A C 1
ATOM 770 O O . GLN A 1 103 ? 20.156 -50.875 -21.422 1 83.19 103 GLN A O 1
ATOM 775 N N . ILE A 1 104 ? 20.547 -50.156 -23.531 1 86.88 104 ILE A N 1
ATOM 776 C CA . ILE A 1 104 ? 20.969 -48.781 -23.219 1 86.88 104 ILE A CA 1
ATOM 777 C C . ILE A 1 104 ? 20.266 -47.812 -24.172 1 86.88 104 ILE A C 1
ATOM 779 O O . ILE A 1 104 ? 20.203 -48.062 -25.375 1 86.88 104 ILE A O 1
ATOM 783 N N . GLY A 1 105 ? 19.641 -46.875 -23.547 1 88.75 105 GLY A N 1
ATOM 784 C CA . GLY A 1 105 ? 18.891 -45.938 -24.375 1 88.75 105 GLY A CA 1
ATOM 785 C C . GLY A 1 105 ? 19.016 -44.5 -23.922 1 88.75 105 GLY A C 1
ATOM 786 O O . GLY A 1 105 ? 19.469 -44.219 -22.812 1 88.75 105 GLY A O 1
ATOM 787 N N . LEU A 1 106 ? 18.766 -43.594 -24.875 1 91.44 106 LEU A N 1
ATOM 788 C CA . LEU A 1 106 ? 18.734 -42.156 -24.656 1 91.44 106 LEU A CA 1
ATOM 789 C C . LEU A 1 106 ? 17.391 -41.562 -25.062 1 91.44 106 LEU A C 1
ATOM 791 O O . LEU A 1 106 ? 16.859 -41.906 -26.141 1 91.44 106 LEU A O 1
ATOM 795 N N . MET A 1 107 ? 16.844 -40.812 -24.109 1 91.12 107 MET A N 1
ATOM 796 C CA . MET A 1 107 ? 15.562 -40.156 -24.391 1 91.12 107 MET A CA 1
ATOM 797 C C . MET A 1 107 ? 15.703 -38.625 -24.328 1 91.12 107 MET A C 1
ATOM 799 O O . MET A 1 107 ? 16.281 -38.094 -23.375 1 91.12 107 MET A O 1
ATOM 803 N N . GLN A 1 108 ? 15.133 -37.938 -25.359 1 91.38 108 GLN A N 1
ATOM 804 C CA . GLN A 1 108 ? 15.164 -36.469 -25.438 1 91.38 108 GLN A CA 1
ATOM 805 C C . GLN A 1 108 ? 13.773 -35.906 -25.672 1 91.38 108 GLN A C 1
ATOM 807 O O . GLN A 1 108 ? 13.07 -36.312 -26.609 1 91.38 108 GLN A O 1
ATOM 812 N N . GLU A 1 109 ? 13.484 -34.938 -24.766 1 91.62 109 GLU A N 1
ATOM 813 C CA . GLU A 1 109 ? 12.219 -34.25 -24.953 1 91.62 109 GLU A CA 1
ATOM 814 C C . GLU A 1 109 ? 12.406 -32.969 -25.797 1 91.62 109 GLU A C 1
ATOM 816 O O . GLU A 1 109 ? 13.398 -32.25 -25.625 1 91.62 109 GLU A O 1
ATOM 821 N N . PHE A 1 110 ? 11.453 -32.75 -26.688 1 92.25 110 PHE A N 1
ATOM 822 C CA . PHE A 1 110 ? 11.414 -31.562 -27.516 1 92.25 110 PHE A CA 1
ATOM 823 C C . PHE A 1 110 ? 10.094 -30.828 -27.359 1 92.25 110 PHE A C 1
ATOM 825 O O . PHE A 1 110 ? 9.156 -31.047 -28.141 1 92.25 110 PHE A O 1
ATOM 832 N N . PRO A 1 111 ? 10.094 -29.922 -26.375 1 90.88 111 PRO A N 1
ATOM 833 C CA . PRO A 1 111 ? 8.883 -29.094 -26.281 1 90.88 111 PRO A CA 1
ATOM 834 C C . PRO A 1 111 ? 8.602 -28.312 -27.562 1 90.88 111 PRO A C 1
ATOM 836 O O . PRO A 1 111 ? 9.539 -27.938 -28.281 1 90.88 111 PRO A O 1
ATOM 839 N N . ALA A 1 112 ? 7.34 -28.109 -27.828 1 91.44 112 ALA A N 1
ATOM 840 C CA . ALA A 1 112 ? 6.945 -27.391 -29.031 1 91.44 112 ALA A CA 1
ATOM 841 C C . ALA A 1 112 ? 7.672 -26.047 -29.141 1 91.44 112 ALA A C 1
ATOM 843 O O . ALA A 1 112 ? 7.973 -25.422 -28.125 1 91.44 112 ALA A O 1
ATOM 844 N N . ARG A 1 113 ? 7.984 -25.656 -30.344 1 92.62 113 ARG A N 1
ATOM 845 C CA . ARG A 1 113 ? 8.664 -24.391 -30.594 1 92.62 113 ARG A CA 1
ATOM 846 C C . ARG A 1 113 ? 7.883 -23.234 -30 1 92.62 113 ARG A C 1
ATOM 848 O O . ARG A 1 113 ? 8.477 -22.297 -29.453 1 92.62 113 ARG A O 1
ATOM 855 N N . ALA A 1 114 ? 6.59 -23.281 -30.125 1 93 114 ALA A N 1
ATOM 856 C CA . ALA A 1 114 ? 5.73 -22.234 -29.578 1 93 114 ALA A CA 1
ATOM 857 C C . ALA A 1 114 ? 5.879 -22.109 -28.062 1 93 114 ALA A C 1
ATOM 859 O O . ALA A 1 114 ? 5.863 -21.016 -27.516 1 93 114 ALA A O 1
ATOM 860 N N . LYS A 1 115 ? 6 -23.203 -27.359 1 93.38 115 LYS A N 1
ATOM 861 C CA . LYS A 1 115 ? 6.168 -23.219 -25.906 1 93.38 115 LYS A CA 1
ATOM 862 C C . LYS A 1 115 ? 7.512 -22.609 -25.5 1 93.38 115 LYS A C 1
ATOM 864 O O . LYS A 1 115 ? 7.59 -21.828 -24.562 1 93.38 115 LYS A O 1
ATOM 869 N N . ARG A 1 116 ? 8.5 -22.969 -26.219 1 94.19 116 ARG A N 1
ATOM 870 C CA . ARG A 1 116 ? 9.828 -22.438 -25.938 1 94.19 116 ARG A CA 1
ATOM 871 C C . ARG A 1 116 ? 9.883 -20.922 -26.172 1 94.19 116 ARG A C 1
ATOM 873 O O . ARG A 1 116 ? 10.477 -20.188 -25.375 1 94.19 116 ARG A O 1
ATOM 880 N N . ARG A 1 117 ? 9.25 -20.5 -27.25 1 94.5 117 ARG A N 1
ATOM 881 C CA . ARG A 1 117 ? 9.195 -19.078 -27.531 1 94.5 117 ARG A CA 1
ATOM 882 C C . ARG A 1 117 ? 8.406 -18.328 -26.453 1 94.5 117 ARG A C 1
ATOM 884 O O . ARG A 1 117 ? 8.789 -17.234 -26.047 1 94.5 117 ARG A O 1
ATOM 891 N N . ALA A 1 118 ? 7.301 -18.953 -26 1 94.62 118 ALA A N 1
ATOM 892 C CA . ALA A 1 118 ? 6.488 -18.344 -24.953 1 94.62 118 ALA A CA 1
ATOM 893 C C . ALA A 1 118 ? 7.266 -18.266 -23.641 1 94.62 118 ALA A C 1
ATOM 895 O O . ALA A 1 118 ? 7.156 -17.266 -22.922 1 94.62 118 ALA A O 1
ATOM 896 N N . GLU A 1 119 ? 7.984 -19.25 -23.359 1 94 119 GLU A N 1
ATOM 897 C CA . GLU A 1 119 ? 8.812 -19.234 -22.156 1 94 119 GLU A CA 1
ATOM 898 C C . GLU A 1 119 ? 9.875 -18.141 -22.219 1 94 119 GLU A C 1
ATOM 900 O O . GLU A 1 119 ? 10.141 -17.469 -21.234 1 94 119 GLU A O 1
ATOM 905 N N . HIS A 1 120 ? 10.438 -18.031 -23.391 1 94.19 120 HIS A N 1
ATOM 906 C CA . HIS A 1 120 ? 11.414 -16.969 -23.594 1 94.19 120 HIS A CA 1
ATOM 907 C C . HIS A 1 120 ? 10.773 -15.594 -23.422 1 94.19 120 HIS A C 1
ATOM 909 O O . HIS A 1 120 ? 11.328 -14.727 -22.75 1 94.19 120 HIS A O 1
ATOM 915 N N . ALA A 1 121 ? 9.656 -15.477 -23.984 1 94.19 121 ALA A N 1
ATOM 916 C CA . ALA A 1 121 ? 8.945 -14.203 -23.891 1 94.19 121 ALA A CA 1
ATOM 917 C C . ALA A 1 121 ? 8.578 -13.883 -22.438 1 94.19 121 ALA A C 1
ATOM 919 O O . ALA A 1 121 ? 8.672 -12.734 -22.016 1 94.19 121 ALA A O 1
ATOM 920 N N . LEU A 1 122 ? 8.188 -14.867 -21.672 1 94.12 122 LEU A N 1
ATOM 921 C CA . LEU A 1 122 ? 7.859 -14.711 -20.266 1 94.12 122 LEU A CA 1
ATOM 922 C C . LEU A 1 122 ? 9.086 -14.266 -19.469 1 94.12 122 LEU A C 1
ATOM 924 O O . LEU A 1 122 ? 8.992 -13.352 -18.641 1 94.12 122 LEU A O 1
ATOM 928 N N . ALA A 1 123 ? 10.117 -14.828 -19.75 1 95.12 123 ALA A N 1
ATOM 929 C CA . ALA A 1 123 ? 11.352 -14.484 -19.062 1 95.12 123 ALA A CA 1
ATOM 930 C C . ALA A 1 123 ? 11.805 -13.07 -19.406 1 95.12 123 ALA A C 1
ATOM 932 O O . ALA A 1 123 ? 12.273 -12.328 -18.547 1 95.12 123 ALA A O 1
ATOM 933 N N . GLN A 1 124 ? 11.672 -12.711 -20.672 1 95.56 124 GLN A N 1
ATOM 934 C CA . GLN A 1 124 ? 12.023 -11.359 -21.109 1 95.56 124 GLN A CA 1
ATOM 935 C C . GLN A 1 124 ? 11.125 -10.32 -20.438 1 95.56 124 GLN A C 1
ATOM 937 O O . GLN A 1 124 ? 11.594 -9.25 -20.062 1 95.56 124 GLN A O 1
ATOM 942 N N . ALA A 1 125 ? 9.875 -10.695 -20.344 1 94.25 125 ALA A N 1
ATOM 943 C CA . ALA A 1 125 ? 8.945 -9.797 -19.656 1 94.25 125 ALA A CA 1
ATOM 944 C C . ALA A 1 125 ? 9.305 -9.641 -18.188 1 94.25 125 ALA A C 1
ATOM 946 O O . ALA A 1 125 ? 9.203 -8.547 -17.625 1 94.25 125 ALA A O 1
ATOM 947 N N . THR A 1 126 ? 9.695 -10.648 -17.578 1 94.12 126 THR A N 1
ATOM 948 C CA . THR A 1 126 ? 10.109 -10.617 -16.188 1 94.12 126 THR A CA 1
ATOM 949 C C . THR A 1 126 ? 11.352 -9.742 -16.016 1 94.12 126 THR A C 1
ATOM 951 O O . THR A 1 126 ? 11.453 -8.984 -15.047 1 94.12 126 THR A O 1
ATOM 954 N N . LEU A 1 127 ? 12.273 -9.859 -16.953 1 95.81 127 LEU A N 1
ATOM 955 C CA . LEU A 1 127 ? 13.469 -9.031 -16.938 1 95.81 127 LEU A CA 1
ATOM 956 C C . LEU A 1 127 ? 13.109 -7.555 -17.094 1 95.81 127 LEU A C 1
ATOM 958 O O . LEU A 1 127 ? 13.648 -6.703 -16.391 1 95.81 127 LEU A O 1
ATOM 962 N N . ALA A 1 128 ? 12.211 -7.316 -17.984 1 95.19 128 ALA A N 1
ATOM 963 C CA . ALA A 1 128 ? 11.758 -5.945 -18.172 1 95.19 128 ALA A CA 1
ATOM 964 C C . ALA A 1 128 ? 11.133 -5.383 -16.906 1 95.19 128 ALA A C 1
ATOM 966 O O . ALA A 1 128 ? 11.336 -4.215 -16.562 1 95.19 128 ALA A O 1
ATOM 967 N N . GLN A 1 129 ? 10.375 -6.191 -16.219 1 93.44 129 GLN A N 1
ATOM 968 C CA . GLN A 1 129 ? 9.789 -5.781 -14.953 1 93.44 129 GLN A CA 1
ATOM 969 C C . GLN A 1 129 ? 10.867 -5.473 -13.922 1 93.44 129 GLN A C 1
ATOM 971 O O . GLN A 1 129 ? 10.781 -4.473 -13.203 1 93.44 129 GLN A O 1
ATOM 976 N N . ALA A 1 130 ? 11.836 -6.277 -13.867 1 94.81 130 ALA A N 1
ATOM 977 C CA . ALA A 1 130 ? 12.93 -6.066 -12.922 1 94.81 130 ALA A CA 1
ATOM 978 C C . ALA A 1 130 ? 13.648 -4.75 -13.203 1 94.81 130 ALA A C 1
ATOM 980 O O . ALA A 1 130 ? 13.992 -4.016 -12.273 1 94.81 130 ALA A O 1
ATOM 981 N N . ARG A 1 131 ? 13.867 -4.434 -14.438 1 95.38 131 ARG A N 1
ATOM 982 C CA . ARG A 1 131 ? 14.516 -3.188 -14.828 1 95.38 131 ARG A CA 1
ATOM 983 C C . ARG A 1 131 ? 13.664 -1.981 -14.445 1 95.38 131 ARG A C 1
ATOM 985 O O . ARG A 1 131 ? 14.188 -0.973 -13.969 1 95.38 131 ARG A O 1
ATOM 992 N N . SER A 1 132 ? 12.398 -2.102 -14.672 1 93 132 SER A N 1
ATOM 993 C CA . SER A 1 132 ? 11.492 -1.011 -14.32 1 93 132 SER A CA 1
ATOM 994 C C . SER A 1 132 ? 11.484 -0.762 -12.812 1 93 132 SER A C 1
ATOM 996 O O . SER A 1 132 ? 11.453 0.387 -12.367 1 93 132 SER A O 1
ATOM 998 N N . LEU A 1 133 ? 11.492 -1.8 -12.039 1 92.12 133 LEU A N 1
ATOM 999 C CA . LEU A 1 133 ? 11.523 -1.676 -10.586 1 92.12 133 LEU A CA 1
ATOM 1000 C C . LEU A 1 133 ? 12.812 -1.015 -10.125 1 92.12 133 LEU A C 1
ATOM 1002 O O . LEU A 1 133 ? 12.812 -0.247 -9.156 1 92.12 133 LEU A O 1
ATOM 1006 N N . SER A 1 134 ? 13.891 -1.325 -10.82 1 93.69 134 SER A N 1
ATOM 1007 C CA . SER A 1 134 ? 15.164 -0.7 -10.492 1 93.69 134 SER A CA 1
ATOM 1008 C C . SER A 1 134 ? 15.125 0.803 -10.75 1 93.69 134 SER A C 1
ATOM 1010 O O . SER A 1 134 ? 15.617 1.588 -9.938 1 93.69 134 SER A O 1
ATOM 1012 N N . MET A 1 135 ? 14.57 1.197 -11.828 1 92.38 135 MET A N 1
ATOM 1013 C CA . MET A 1 135 ? 14.445 2.615 -12.148 1 92.38 135 MET A CA 1
ATOM 1014 C C . MET A 1 135 ? 13.578 3.33 -11.109 1 92.38 135 MET A C 1
ATOM 1016 O O . MET A 1 135 ? 13.914 4.434 -10.672 1 92.38 135 MET A O 1
ATOM 1020 N N . ALA A 1 136 ? 12.477 2.713 -10.734 1 91.94 136 ALA A N 1
ATOM 1021 C CA . ALA A 1 136 ? 11.609 3.283 -9.711 1 91.94 136 ALA A CA 1
ATOM 1022 C C . ALA A 1 136 ? 12.344 3.422 -8.375 1 91.94 136 ALA A C 1
ATOM 1024 O O . ALA A 1 136 ? 12.195 4.43 -7.68 1 91.94 136 ALA A O 1
ATOM 1025 N N . GLU A 1 137 ? 13.164 2.439 -8.102 1 93.44 137 GLU A N 1
ATOM 1026 C CA . GLU A 1 137 ? 13.891 2.449 -6.836 1 93.44 137 GLU A CA 1
ATOM 1027 C C . GLU A 1 137 ? 14.898 3.592 -6.789 1 93.44 137 GLU A C 1
ATOM 1029 O O . GLU A 1 137 ? 15.102 4.207 -5.738 1 93.44 137 GLU A O 1
ATOM 1034 N N . GLN A 1 138 ? 15.547 3.832 -7.879 1 94.19 138 GLN A N 1
ATOM 1035 C CA . GLN A 1 138 ? 16.5 4.941 -7.945 1 94.19 138 GLN A CA 1
ATOM 1036 C C . GLN A 1 138 ? 15.82 6.266 -7.602 1 94.19 138 GLN A C 1
ATOM 1038 O O . GLN A 1 138 ? 16.344 7.055 -6.816 1 94.19 138 GLN A O 1
ATOM 1043 N N . GLN A 1 139 ? 14.641 6.457 -8.141 1 93.69 139 GLN A N 1
ATOM 1044 C CA . GLN A 1 139 ? 13.898 7.684 -7.871 1 93.69 139 GLN A CA 1
ATOM 1045 C C . GLN A 1 139 ? 13.438 7.742 -6.418 1 93.69 139 GLN A C 1
ATOM 1047 O O . GLN A 1 139 ? 13.438 8.805 -5.801 1 93.69 139 GLN A O 1
ATOM 1052 N N . MET A 1 140 ? 13.062 6.613 -5.902 1 93.88 140 MET A N 1
ATOM 1053 C CA . MET A 1 140 ? 12.609 6.555 -4.516 1 93.88 140 MET A CA 1
ATOM 1054 C C . MET A 1 140 ? 13.742 6.883 -3.555 1 93.88 140 MET A C 1
ATOM 1056 O O . MET A 1 140 ? 13.539 7.57 -2.555 1 93.88 140 MET A O 1
ATOM 1060 N N . VAL A 1 141 ? 14.914 6.402 -3.885 1 95.38 141 VAL A N 1
ATOM 1061 C CA . VAL A 1 141 ? 16.078 6.684 -3.061 1 95.38 141 VAL A CA 1
ATOM 1062 C C . VAL A 1 141 ? 16.422 8.172 -3.131 1 95.38 141 VAL A C 1
ATOM 1064 O O . VAL A 1 141 ? 16.688 8.805 -2.105 1 95.38 141 VAL A O 1
ATOM 1067 N N . ALA A 1 142 ? 16.391 8.742 -4.316 1 95.38 142 ALA A N 1
ATOM 1068 C CA . ALA A 1 142 ? 16.656 10.164 -4.477 1 95.38 142 ALA A CA 1
ATOM 1069 C C . ALA A 1 142 ? 15.656 11 -3.682 1 95.38 142 ALA A C 1
ATOM 1071 O O . ALA A 1 142 ? 16.031 11.938 -2.977 1 95.38 142 ALA A O 1
ATOM 1072 N N . GLN A 1 143 ? 14.391 10.664 -3.803 1 95.56 143 GLN A N 1
ATOM 1073 C CA . GLN A 1 143 ? 13.359 11.391 -3.076 1 95.56 143 GLN A CA 1
ATOM 1074 C C . GLN A 1 143 ? 13.547 11.266 -1.568 1 95.56 143 GLN A C 1
ATOM 1076 O O . GLN A 1 143 ? 13.422 12.242 -0.835 1 95.56 143 GLN A O 1
ATOM 1081 N N . ALA A 1 144 ? 13.82 10.047 -1.15 1 96.38 144 ALA A N 1
ATOM 1082 C CA . ALA A 1 144 ? 13.992 9.805 0.28 1 96.38 144 ALA A CA 1
ATOM 1083 C C . ALA A 1 144 ? 15.18 10.594 0.83 1 96.38 144 ALA A C 1
ATOM 1085 O O . ALA A 1 144 ? 15.109 11.156 1.922 1 96.38 144 ALA A O 1
ATOM 1086 N N . ALA A 1 145 ? 16.25 10.641 0.088 1 96.56 145 ALA A N 1
ATOM 1087 C CA . ALA A 1 145 ? 17.422 11.422 0.485 1 96.56 145 ALA A CA 1
ATOM 1088 C C . ALA A 1 145 ? 17.109 12.914 0.512 1 96.56 145 ALA A C 1
ATOM 1090 O O . ALA A 1 145 ? 17.516 13.633 1.428 1 96.56 145 ALA A O 1
ATOM 1091 N N . ALA A 1 146 ? 16.391 13.359 -0.505 1 97.06 146 ALA A N 1
ATOM 1092 C CA . ALA A 1 146 ? 15.961 14.75 -0.539 1 97.06 146 ALA A CA 1
ATOM 1093 C C . ALA A 1 146 ? 15.133 15.102 0.695 1 97.06 146 ALA A C 1
ATOM 1095 O O . ALA A 1 146 ? 15.375 16.125 1.337 1 97.06 146 ALA A O 1
ATOM 1096 N N . LEU A 1 147 ? 14.203 14.211 1.047 1 97.56 147 LEU A N 1
ATOM 1097 C CA . LEU A 1 147 ? 13.336 14.438 2.195 1 97.56 147 LEU A CA 1
ATOM 1098 C C . LEU A 1 147 ? 14.141 14.484 3.488 1 97.56 147 LEU A C 1
ATOM 1100 O O . LEU A 1 147 ? 13.898 15.336 4.344 1 97.56 147 LEU A O 1
ATOM 1104 N N . ALA A 1 148 ? 15.086 13.625 3.531 1 97.5 148 ALA A N 1
ATOM 1105 C CA . ALA A 1 148 ? 15.93 13.594 4.723 1 97.5 148 ALA A CA 1
ATOM 1106 C C . ALA A 1 148 ? 16.766 14.867 4.84 1 97.5 148 ALA A C 1
ATOM 1108 O O . ALA A 1 148 ? 16.891 15.438 5.926 1 97.5 148 ALA A O 1
ATOM 1109 N N . TRP A 1 149 ? 17.344 15.344 3.773 1 97.69 149 TRP A N 1
ATOM 1110 C CA . TRP A 1 149 ? 18.141 16.578 3.777 1 97.69 149 TRP A CA 1
ATOM 1111 C C . TRP A 1 149 ? 17.281 17.781 4.117 1 97.69 149 TRP A C 1
ATOM 1113 O O . TRP A 1 149 ? 17.688 18.641 4.891 1 97.69 149 TRP A O 1
ATOM 1123 N N . ILE A 1 150 ? 16.078 17.797 3.535 1 98 150 ILE A N 1
ATOM 1124 C CA . ILE A 1 150 ? 15.164 18.906 3.766 1 98 150 ILE A CA 1
ATOM 1125 C C . ILE A 1 150 ? 14.781 18.969 5.242 1 98 150 ILE A C 1
ATOM 1127 O O . ILE A 1 150 ? 14.695 20.047 5.828 1 98 150 ILE A O 1
ATOM 1131 N N . GLU A 1 151 ? 14.562 17.797 5.801 1 97.25 151 GLU A N 1
ATOM 1132 C CA . GLU A 1 151 ? 14.242 17.75 7.223 1 97.25 151 GLU A CA 1
ATOM 1133 C C . GLU A 1 151 ? 15.391 18.297 8.062 1 97.25 151 GLU A C 1
ATOM 1135 O O . GLU A 1 151 ? 15.18 19.094 8.977 1 97.25 151 GLU A O 1
ATOM 1140 N N . LEU A 1 152 ? 16.578 17.953 7.758 1 97.12 152 LEU A N 1
ATOM 1141 C CA . LEU A 1 152 ? 17.75 18.453 8.461 1 97.12 152 LEU A CA 1
ATOM 1142 C C . LEU A 1 152 ? 17.891 19.953 8.273 1 97.12 152 LEU A C 1
ATOM 1144 O O . LEU A 1 152 ? 18.109 20.688 9.242 1 97.12 152 LEU A O 1
ATOM 1148 N N . TRP A 1 153 ? 17.766 20.375 7.023 1 96.94 153 TRP A N 1
ATOM 1149 C CA . TRP A 1 153 ? 17.875 21.781 6.688 1 96.94 153 TRP A CA 1
ATOM 1150 C C . TRP A 1 153 ? 16.844 22.609 7.445 1 96.94 153 TRP A C 1
ATOM 1152 O O . TRP A 1 153 ? 17.172 23.656 8.016 1 96.94 153 TRP A O 1
ATOM 1162 N N . SER A 1 154 ? 15.602 22.141 7.473 1 97.12 154 SER A N 1
ATOM 1163 C CA . SER A 1 154 ? 14.539 22.891 8.125 1 97.12 154 SER A CA 1
ATOM 1164 C C . SER A 1 154 ? 14.766 22.969 9.633 1 97.12 154 SER A C 1
ATOM 1166 O O . SER A 1 154 ? 14.531 24.016 10.25 1 97.12 154 SER A O 1
ATOM 1168 N N . THR A 1 155 ? 15.18 21.891 10.266 1 96.31 155 THR A N 1
ATOM 1169 C CA . THR A 1 155 ? 15.438 21.922 11.695 1 96.31 155 THR A CA 1
ATOM 1170 C C . THR A 1 155 ? 16.641 22.812 12.016 1 96.31 155 THR A C 1
ATOM 1172 O O . THR A 1 155 ? 16.688 23.453 13.062 1 96.31 155 THR A O 1
ATOM 1175 N N . GLN A 1 156 ? 17.625 22.875 11.148 1 95.69 156 GLN A N 1
ATOM 1176 C CA . GLN A 1 156 ? 18.766 23.766 11.305 1 95.69 156 GLN A CA 1
ATOM 1177 C C . GLN A 1 156 ? 18.344 25.219 11.258 1 95.69 156 GLN A C 1
ATOM 1179 O O . GLN A 1 156 ? 18.859 26.062 11.992 1 95.69 156 GLN A O 1
ATOM 1184 N N . GLN A 1 157 ? 17.391 25.484 10.398 1 95.38 157 GLN A N 1
ATOM 1185 C CA . GLN A 1 157 ? 16.844 26.844 10.344 1 95.38 157 GLN A CA 1
ATOM 1186 C C . GLN A 1 157 ? 16.188 27.234 11.664 1 95.38 157 GLN A C 1
ATOM 1188 O O . GLN A 1 157 ? 16.312 28.375 12.117 1 95.38 157 GLN A O 1
ATOM 1193 N N . ALA A 1 158 ? 15.523 26.281 12.25 1 96.06 158 ALA A N 1
ATOM 1194 C CA . ALA A 1 158 ? 14.875 26.531 13.539 1 96.06 158 ALA A CA 1
ATOM 1195 C C . ALA A 1 158 ? 15.914 26.812 14.625 1 96.06 158 ALA A C 1
ATOM 1197 O O . ALA A 1 158 ? 15.758 27.734 15.422 1 96.06 158 ALA A O 1
ATOM 1198 N N . VAL A 1 159 ? 16.953 26.031 14.625 1 95.19 159 VAL A N 1
ATOM 1199 C CA . VAL A 1 159 ? 18.016 26.203 15.602 1 95.19 159 VAL A CA 1
ATOM 1200 C C . VAL A 1 159 ? 18.641 27.594 15.438 1 95.19 159 VAL A C 1
ATOM 1202 O O . VAL A 1 159 ? 18.781 28.344 16.406 1 95.19 159 VAL A O 1
ATOM 1205 N N . ASP A 1 160 ? 18.953 27.938 14.234 1 94.88 160 ASP A N 1
ATOM 1206 C CA . ASP A 1 160 ? 19.594 29.219 13.953 1 94.88 160 ASP A CA 1
ATOM 1207 C C . ASP A 1 160 ? 18.688 30.375 14.352 1 94.88 160 ASP A C 1
ATOM 1209 O O . ASP A 1 160 ? 19.156 31.359 14.953 1 94.88 160 ASP A O 1
ATOM 1213 N N . ALA A 1 161 ? 17.422 30.234 14.023 1 95.06 161 ALA A N 1
ATOM 1214 C CA . ALA A 1 161 ? 16.484 31.297 14.32 1 95.06 161 ALA A CA 1
ATOM 1215 C C . ALA A 1 161 ? 16.344 31.516 15.828 1 95.06 161 ALA A C 1
ATOM 1217 O O . ALA A 1 161 ? 16.375 32.656 16.312 1 95.06 161 ALA A O 1
ATOM 1218 N N . LEU A 1 162 ? 16.266 30.438 16.578 1 95.56 162 LEU A N 1
ATOM 1219 C CA . LEU A 1 162 ? 16.062 30.547 18.016 1 95.56 162 LEU A CA 1
ATOM 1220 C C . LEU A 1 162 ? 17.344 30.969 18.719 1 95.56 162 LEU A C 1
ATOM 1222 O O . LEU A 1 162 ? 17.312 31.703 19.719 1 95.56 162 LEU A O 1
ATOM 1226 N N . GLU A 1 163 ? 18.5 30.516 18.219 1 94.94 163 GLU A N 1
ATOM 1227 C CA . GLU A 1 163 ? 19.781 30.953 18.766 1 94.94 163 GLU A CA 1
ATOM 1228 C C . GLU A 1 163 ? 19.969 32.469 18.641 1 94.94 163 GLU A C 1
ATOM 1230 O O . GLU A 1 163 ? 20.547 33.094 19.516 1 94.94 163 GLU A O 1
ATOM 1235 N N . GLY A 1 164 ? 19.391 33 17.578 1 93.5 164 GLY A N 1
ATOM 1236 C CA . GLY A 1 164 ? 19.469 34.438 17.359 1 93.5 164 GLY A CA 1
ATOM 1237 C C . GLY A 1 164 ? 18.656 35.219 18.359 1 93.5 164 GLY A C 1
ATOM 1238 O O . GLY A 1 164 ? 18.859 36.438 18.516 1 93.5 164 GLY A O 1
ATOM 1239 N N . LEU A 1 165 ? 17.812 34.562 19.094 1 93.56 165 LEU A N 1
ATOM 1240 C CA . LEU A 1 165 ? 16.938 35.25 20.031 1 93.56 165 LEU A CA 1
ATOM 1241 C C . LEU A 1 165 ? 17.516 35.219 21.438 1 93.56 165 LEU A C 1
ATOM 1243 O O . LEU A 1 165 ? 16.953 35.844 22.359 1 93.56 165 LEU A O 1
ATOM 1247 N N . ARG A 1 166 ? 18.609 34.594 21.656 1 91.88 166 ARG A N 1
ATOM 1248 C CA . ARG A 1 166 ? 19.219 34.5 22.984 1 91.88 166 ARG A CA 1
ATOM 1249 C C . ARG A 1 166 ? 19.75 35.844 23.453 1 91.88 166 ARG A C 1
ATOM 1251 O O . ARG A 1 166 ? 19.531 36.219 24.609 1 91.88 166 ARG A O 1
ATOM 1258 N N . GLU A 1 167 ? 20.344 36.5 22.594 1 91.06 167 GLU A N 1
ATOM 1259 C CA . GLU A 1 167 ? 20.984 37.781 22.984 1 91.06 167 GLU A CA 1
ATOM 1260 C C . GLU A 1 167 ? 19.953 38.812 23.406 1 91.06 167 GLU A C 1
ATOM 1262 O O . GLU A 1 167 ? 20.078 39.406 24.469 1 91.06 167 GLU A O 1
ATOM 1267 N N . PRO A 1 168 ? 18.906 39 22.578 1 90.38 168 PRO A N 1
ATOM 1268 C CA . PRO A 1 168 ? 17.859 39.906 23.047 1 90.38 168 PRO A CA 1
ATOM 1269 C C . PRO A 1 168 ? 17.281 39.5 24.406 1 90.38 168 PRO A C 1
ATOM 1271 O O . PRO A 1 168 ? 16.953 40.375 25.219 1 90.38 168 PRO A O 1
ATOM 1274 N N . ALA A 1 169 ? 17.141 38.25 24.625 1 91.44 169 ALA A N 1
ATOM 1275 C CA . ALA A 1 169 ? 16.609 37.781 25.906 1 91.44 169 ALA A CA 1
ATOM 1276 C C . ALA A 1 169 ? 17.562 38.094 27.047 1 91.44 169 ALA A C 1
ATOM 1278 O O . ALA A 1 169 ? 17.141 38.469 28.141 1 91.44 169 ALA A O 1
ATOM 1279 N N . ARG A 1 170 ? 18.812 38.031 26.844 1 93.06 170 ARG A N 1
ATOM 1280 C CA . ARG A 1 170 ? 19.812 38.344 27.844 1 93.06 170 ARG A CA 1
ATOM 1281 C C . ARG A 1 170 ? 19.828 39.844 28.141 1 93.06 170 ARG A C 1
ATOM 1283 O O . ARG A 1 170 ? 19.984 40.25 29.297 1 93.06 170 ARG A O 1
ATOM 1290 N N . ILE A 1 171 ? 19.641 40.562 27.094 1 91.5 171 ILE A N 1
ATOM 1291 C CA . ILE A 1 171 ? 19.578 42 27.25 1 91.5 171 ILE A CA 1
ATOM 1292 C C . ILE A 1 171 ? 18.391 42.375 28.125 1 91.5 171 ILE A C 1
ATOM 1294 O O . ILE A 1 171 ? 18.5 43.25 29 1 91.5 171 ILE A O 1
ATOM 1298 N N . ALA A 1 172 ? 17.297 41.75 27.891 1 92.62 172 ALA A N 1
ATOM 1299 C CA . ALA A 1 172 ? 16.094 42 28.688 1 92.62 172 ALA A CA 1
ATOM 1300 C C . ALA A 1 172 ? 16.328 41.625 30.156 1 92.62 172 ALA A C 1
ATOM 1302 O O . ALA A 1 172 ? 15.898 42.375 31.062 1 92.62 172 ALA A O 1
ATOM 1303 N N . GLU A 1 173 ? 16.922 40.562 30.375 1 93 173 GLU A N 1
ATOM 1304 C CA . GLU A 1 173 ? 17.219 40.156 31.734 1 93 173 GLU A CA 1
ATOM 1305 C C . GLU A 1 173 ? 18.141 41.156 32.406 1 93 173 GLU A C 1
ATOM 1307 O O . GLU A 1 173 ? 17.938 41.531 33.594 1 93 173 GLU A O 1
ATOM 1312 N N . ARG A 1 174 ? 19.156 41.625 31.75 1 93.5 174 ARG A N 1
ATOM 1313 C CA . ARG A 1 174 ? 20.094 42.625 32.281 1 93.5 174 ARG A CA 1
ATOM 1314 C C . ARG A 1 174 ? 19.375 43.938 32.562 1 93.5 174 ARG A C 1
ATOM 1316 O O . ARG A 1 174 ? 19.625 44.562 33.594 1 93.5 174 ARG A O 1
ATOM 1323 N N . ALA A 1 175 ? 18.5 44.25 31.641 1 93 175 ALA A N 1
ATOM 1324 C CA . ALA A 1 175 ? 17.719 45.469 31.844 1 93 175 ALA A CA 1
ATOM 1325 C C . ALA A 1 175 ? 16.828 45.375 33.062 1 93 175 ALA A C 1
ATOM 1327 O O . ALA A 1 175 ? 16.703 46.312 33.844 1 93 175 ALA A O 1
ATOM 1328 N N . ALA A 1 176 ? 16.219 44.25 33.281 1 93.81 176 ALA A N 1
ATOM 1329 C CA . ALA A 1 176 ? 15.359 44.031 34.438 1 93.81 176 ALA A CA 1
ATOM 1330 C C . ALA A 1 176 ? 16.156 44.094 35.75 1 93.81 176 ALA A C 1
ATOM 1332 O O . ALA A 1 176 ? 15.711 44.688 36.719 1 93.81 176 ALA A O 1
ATOM 1333 N N . ARG A 1 177 ? 17.359 43.562 35.75 1 93.31 177 ARG A N 1
ATOM 1334 C CA . ARG A 1 177 ? 18.219 43.625 36.906 1 93.31 177 ARG A CA 1
ATOM 1335 C C . ARG A 1 177 ? 18.656 45.031 37.219 1 93.31 177 ARG A C 1
ATOM 1337 O O . ARG A 1 177 ? 18.703 45.469 38.375 1 93.31 177 ARG A O 1
ATOM 1344 N N . ALA A 1 178 ? 18.938 45.781 36.156 1 93.19 178 ALA A N 1
ATOM 1345 C CA . ALA A 1 178 ? 19.359 47.188 36.312 1 93.19 178 ALA A CA 1
ATOM 1346 C C . ALA A 1 178 ? 18.234 48.031 36.875 1 93.19 178 ALA A C 1
ATOM 1348 O O . ALA A 1 178 ? 18.453 48.875 37.75 1 93.19 178 ALA A O 1
ATOM 1349 N N . ARG A 1 179 ? 17.047 47.844 36.438 1 93.31 179 ARG A N 1
ATOM 1350 C CA . ARG A 1 179 ? 15.898 48.625 36.906 1 93.31 179 ARG A CA 1
ATOM 1351 C C . ARG A 1 179 ? 15.547 48.25 38.344 1 93.31 179 ARG A C 1
ATOM 1353 O O . ARG A 1 179 ? 15.102 49.125 39.094 1 93.31 179 ARG A O 1
ATOM 1360 N N . LEU A 1 180 ? 15.719 47 38.656 1 92 180 LEU A N 1
ATOM 1361 C CA . LEU A 1 180 ? 15.516 46.594 40.062 1 92 180 LEU A CA 1
ATOM 1362 C C . LEU A 1 180 ? 16.516 47.281 40.969 1 92 180 LEU A C 1
ATOM 1364 O O . LEU A 1 180 ? 16.156 47.812 42.031 1 92 180 LEU A O 1
ATOM 1368 N N . ALA A 1 181 ? 17.734 47.25 40.531 1 92.81 181 ALA A N 1
ATOM 1369 C CA . ALA A 1 181 ? 18.797 47.906 41.312 1 92.81 181 ALA A CA 1
ATOM 1370 C C . ALA A 1 181 ? 18.547 49.406 41.438 1 92.81 181 ALA A C 1
ATOM 1372 O O . ALA A 1 181 ? 18.875 50 42.469 1 92.81 181 ALA A O 1
ATOM 1373 N N . GLY A 1 182 ? 17.922 49.938 40.438 1 91.44 182 GLY A N 1
ATOM 1374 C CA . GLY A 1 182 ? 17.609 51.375 40.469 1 91.44 182 GLY A CA 1
ATOM 1375 C C . GLY A 1 182 ? 16.266 51.688 41.094 1 91.44 182 GLY A C 1
ATOM 1376 O O . GLY A 1 182 ? 15.891 52.844 41.25 1 91.44 182 GLY A O 1
ATOM 1377 N N . GLY A 1 183 ? 15.445 50.562 41.562 1 88.75 183 GLY A N 1
ATOM 1378 C CA . GLY A 1 183 ? 14.188 50.719 42.281 1 88.75 183 GLY A CA 1
ATOM 1379 C C . GLY A 1 183 ? 13.023 51.062 41.406 1 88.75 183 GLY A C 1
ATOM 1380 O O . GLY A 1 183 ? 11.969 51.5 41.875 1 88.75 183 GLY A O 1
ATOM 1381 N N . THR A 1 184 ? 13.211 50.969 40.125 1 88.06 184 THR A N 1
ATOM 1382 C CA . THR A 1 184 ? 12.18 51.406 39.188 1 88.06 184 THR A CA 1
ATOM 1383 C C . THR A 1 184 ? 11.375 50.219 38.688 1 88.06 184 THR A C 1
ATOM 1385 O O . THR A 1 184 ? 10.406 50.406 37.938 1 88.06 184 THR A O 1
ATOM 1388 N N . ALA A 1 185 ? 11.852 49.062 39 1 84.88 185 ALA A N 1
ATOM 1389 C CA . ALA A 1 185 ? 11.102 47.875 38.656 1 84.88 185 ALA A CA 1
ATOM 1390 C C . ALA A 1 185 ? 11.164 46.844 39.75 1 84.88 185 ALA A C 1
ATOM 1392 O O . ALA A 1 185 ? 12.016 46.938 40.656 1 84.88 185 ALA A O 1
ATOM 1393 N N . GLY A 1 186 ? 10.211 45.938 39.781 1 86.94 186 GLY A N 1
ATOM 1394 C CA . GLY A 1 186 ? 10.109 44.938 40.844 1 86.94 186 GLY A CA 1
ATOM 1395 C C . GLY A 1 186 ? 10.906 43.688 40.562 1 86.94 186 GLY A C 1
ATOM 1396 O O . GLY A 1 186 ? 11.352 43.469 39.406 1 86.94 186 GLY A O 1
ATOM 1397 N N . ALA A 1 187 ? 11.039 42.938 41.594 1 90.06 187 ALA A N 1
ATOM 1398 C CA . ALA A 1 187 ? 11.727 41.656 41.5 1 90.06 187 ALA A CA 1
ATOM 1399 C C . ALA A 1 187 ? 10.984 40.719 40.562 1 90.06 187 ALA A C 1
ATOM 1401 O O . ALA A 1 187 ? 11.602 39.844 39.938 1 90.06 187 ALA A O 1
ATOM 1402 N N . SER A 1 188 ? 9.703 40.906 40.438 1 91 188 SER A N 1
ATOM 1403 C CA . SER A 1 188 ? 8.875 40.062 39.594 1 91 188 SER A CA 1
ATOM 1404 C C . SER A 1 188 ? 9.312 40.188 38.125 1 91 188 SER A C 1
ATOM 1406 O O . SER A 1 188 ? 9.258 39.219 37.375 1 91 188 SER A O 1
ATOM 1408 N N . ASP A 1 189 ? 9.82 41.375 37.75 1 92.19 189 ASP A N 1
ATOM 1409 C CA . ASP A 1 189 ? 10.281 41.562 36.406 1 92.19 189 ASP A CA 1
ATOM 1410 C C . ASP A 1 189 ? 11.555 40.781 36.125 1 92.19 189 ASP A C 1
ATOM 1412 O O . ASP A 1 189 ? 11.695 40.188 35.062 1 92.19 189 ASP A O 1
ATOM 1416 N N . VAL A 1 190 ? 12.398 40.719 37.031 1 92.44 190 VAL A N 1
ATOM 1417 C CA . VAL A 1 190 ? 13.648 40 36.875 1 92.44 190 VAL A CA 1
ATOM 1418 C C . VAL A 1 190 ? 13.344 38.5 36.781 1 92.44 190 VAL A C 1
ATOM 1420 O O . VAL A 1 190 ? 13.859 37.812 35.875 1 92.44 190 VAL A O 1
ATOM 1423 N N . LEU A 1 191 ? 12.438 38.031 37.594 1 93.25 191 LEU A N 1
ATOM 1424 C CA . LEU A 1 191 ? 12.062 36.625 37.562 1 93.25 191 LEU A CA 1
ATOM 1425 C C . LEU A 1 191 ? 11.375 36.281 36.25 1 93.25 191 LEU A C 1
ATOM 1427 O O . LEU A 1 191 ? 11.609 35.188 35.719 1 93.25 191 LEU A O 1
ATOM 1431 N N . ALA A 1 192 ? 10.523 37.125 35.75 1 92.38 192 ALA A N 1
ATOM 1432 C CA . ALA A 1 192 ? 9.828 36.906 34.5 1 92.38 192 ALA A CA 1
ATOM 1433 C C . ALA A 1 192 ? 10.805 36.875 33.312 1 92.38 192 ALA A C 1
ATOM 1435 O O . ALA A 1 192 ? 10.664 36.062 32.406 1 92.38 192 ALA A O 1
ATOM 1436 N N . ALA A 1 193 ? 11.773 37.719 33.344 1 92 193 ALA A N 1
ATOM 1437 C CA . ALA A 1 193 ? 12.789 37.75 32.312 1 92 193 ALA A CA 1
ATOM 1438 C C . ALA A 1 193 ? 13.648 36.5 32.344 1 92 193 ALA A C 1
ATOM 1440 O O . ALA A 1 193 ? 13.984 35.938 31.281 1 92 193 ALA A O 1
ATOM 1441 N N . GLN A 1 194 ? 13.914 36.062 33.5 1 92.88 194 GLN A N 1
ATOM 1442 C CA . GLN A 1 194 ? 14.672 34.844 33.656 1 92.88 194 GLN A CA 1
ATOM 1443 C C . GLN A 1 194 ? 13.867 33.625 33.156 1 92.88 194 GLN A C 1
ATOM 1445 O O . GLN A 1 194 ? 14.406 32.75 32.5 1 92.88 194 GLN A O 1
ATOM 1450 N N . ALA A 1 195 ? 12.625 33.625 33.5 1 92.19 195 ALA A N 1
ATOM 1451 C CA . ALA A 1 195 ? 11.742 32.531 33.031 1 92.19 195 ALA A CA 1
ATOM 1452 C C . ALA A 1 195 ? 11.664 32.531 31.5 1 92.19 195 ALA A C 1
ATOM 1454 O O . ALA A 1 195 ? 11.609 31.453 30.891 1 92.19 195 ALA A O 1
ATOM 1455 N N . ALA A 1 196 ? 11.625 33.656 30.922 1 91.88 196 ALA A N 1
ATOM 1456 C CA . ALA A 1 196 ? 11.586 33.75 29.469 1 91.88 196 ALA A CA 1
ATOM 1457 C C . ALA A 1 196 ? 12.844 33.156 28.844 1 91.88 196 ALA A C 1
ATOM 1459 O O . ALA A 1 196 ? 12.781 32.5 27.812 1 91.88 196 ALA A O 1
ATOM 1460 N N . LEU A 1 197 ? 13.938 33.438 29.453 1 92.44 197 LEU A N 1
ATOM 1461 C CA . LEU A 1 197 ? 15.188 32.844 28.984 1 92.44 197 LEU A CA 1
ATOM 1462 C C . LEU A 1 197 ? 15.164 31.328 29.094 1 92.44 197 LEU A C 1
ATOM 1464 O O . LEU A 1 197 ? 15.594 30.625 28.172 1 92.44 197 LEU A O 1
ATOM 1468 N N . LEU A 1 198 ? 14.625 30.844 30.203 1 91.88 198 LEU A N 1
ATOM 1469 C CA . LEU A 1 198 ? 14.523 29.391 30.391 1 91.88 198 LEU A CA 1
ATOM 1470 C C . LEU A 1 198 ? 13.578 28.766 29.375 1 91.88 198 LEU A C 1
ATOM 1472 O O . LEU A 1 198 ? 13.82 27.656 28.906 1 91.88 198 LEU A O 1
ATOM 1476 N N . GLN A 1 199 ? 12.516 29.438 29.094 1 92.38 199 GLN A N 1
ATOM 1477 C CA . GLN A 1 199 ? 11.578 28.938 28.094 1 92.38 199 GLN A CA 1
ATOM 1478 C C . GLN A 1 199 ? 12.242 28.828 26.719 1 92.38 199 GLN A C 1
ATOM 1480 O O . GLN A 1 199 ? 12.023 27.859 25.984 1 92.38 199 GLN A O 1
ATOM 1485 N N . LEU A 1 200 ? 13.023 29.844 26.359 1 93.5 200 LEU A N 1
ATOM 1486 C CA . LEU A 1 200 ? 13.758 29.797 25.094 1 93.5 200 LEU A CA 1
ATOM 1487 C C . LEU A 1 200 ? 14.727 28.625 25.078 1 93.5 200 LEU A C 1
ATOM 1489 O O . LEU A 1 200 ? 14.812 27.891 24.078 1 93.5 200 LEU A O 1
ATOM 1493 N N . ASP A 1 201 ? 15.336 28.391 26.219 1 92.56 201 ASP A N 1
ATOM 1494 C CA . ASP A 1 201 ? 16.281 27.281 26.328 1 92.56 201 ASP A CA 1
ATOM 1495 C C . ASP A 1 201 ? 15.57 25.938 26.172 1 92.56 201 ASP A C 1
ATOM 1497 O O . ASP A 1 201 ? 16.094 25.031 25.531 1 92.56 201 ASP A O 1
ATOM 1501 N N . ASN A 1 202 ? 14.414 25.828 26.75 1 93.38 202 ASN A N 1
ATOM 1502 C CA . ASN A 1 202 ? 13.625 24.609 26.609 1 93.38 202 ASN A CA 1
ATOM 1503 C C . ASN A 1 202 ? 13.242 24.344 25.156 1 93.38 202 ASN A C 1
ATOM 1505 O O . ASN A 1 202 ? 13.312 23.203 24.688 1 93.38 202 ASN A O 1
ATOM 1509 N N . ARG A 1 203 ? 12.836 25.359 24.516 1 94.25 203 ARG A N 1
ATOM 1510 C CA . ARG A 1 203 ? 12.469 25.203 23.109 1 94.25 203 ARG A CA 1
ATOM 1511 C C . ARG A 1 203 ? 13.688 24.844 22.266 1 94.25 203 ARG A C 1
ATOM 1513 O O . ARG A 1 203 ? 13.586 24.031 21.344 1 94.25 203 ARG A O 1
ATOM 1520 N N . LEU A 1 204 ? 14.789 25.484 22.609 1 94.69 204 LEU A N 1
ATOM 1521 C CA . LEU A 1 204 ? 16.016 25.172 21.891 1 94.69 204 LEU A CA 1
ATOM 1522 C C . LEU A 1 204 ? 16.406 23.703 22.078 1 94.69 204 LEU A C 1
ATOM 1524 O O . LEU A 1 204 ? 16.828 23.047 21.141 1 94.69 204 LEU A O 1
ATOM 1528 N N . GLU A 1 205 ? 16.234 23.188 23.281 1 94.19 205 GLU A N 1
ATOM 1529 C CA . GLU A 1 205 ? 16.516 21.781 23.547 1 94.19 205 GLU A CA 1
ATOM 1530 C C . GLU A 1 205 ? 15.625 20.875 22.719 1 94.19 205 GLU A C 1
ATOM 1532 O O . GLU A 1 205 ? 16.078 19.859 22.188 1 94.19 205 GLU A O 1
ATOM 1537 N N . GLN A 1 206 ? 14.383 21.203 22.594 1 94.25 206 GLN A N 1
ATOM 1538 C CA . GLN A 1 206 ? 13.438 20.438 21.781 1 94.25 206 GLN A CA 1
ATOM 1539 C C . GLN A 1 206 ? 13.867 20.438 20.328 1 94.25 206 GLN A C 1
ATOM 1541 O O . GLN A 1 206 ? 13.867 19.375 19.672 1 94.25 206 GLN A O 1
ATOM 1546 N N . VAL A 1 207 ? 14.25 21.578 19.812 1 95.75 207 VAL A N 1
ATOM 1547 C CA . VAL A 1 207 ? 14.641 21.688 18.406 1 95.75 207 VAL A CA 1
ATOM 1548 C C . VAL A 1 207 ? 15.953 20.938 18.188 1 95.75 207 VAL A C 1
ATOM 1550 O O . VAL A 1 207 ? 16.156 20.328 17.125 1 95.75 207 VAL A O 1
ATOM 1553 N N . HIS A 1 208 ? 16.828 20.953 19.203 1 94.56 208 HIS A N 1
ATOM 1554 C CA . HIS A 1 208 ? 18.078 20.219 19.094 1 94.56 208 HIS A CA 1
ATOM 1555 C C . HIS A 1 208 ? 17.812 18.719 19 1 94.56 208 HIS A C 1
ATOM 1557 O O . HIS A 1 208 ? 18.516 18 18.266 1 94.56 208 HIS A O 1
ATOM 1563 N N . ALA A 1 209 ? 16.859 18.266 19.719 1 95.06 209 ALA A N 1
ATOM 1564 C CA . ALA A 1 209 ? 16.484 16.859 19.641 1 95.06 209 ALA A CA 1
ATOM 1565 C C . ALA A 1 209 ? 15.945 16.516 18.25 1 95.06 209 ALA A C 1
ATOM 1567 O O . ALA A 1 209 ? 16.281 15.461 17.688 1 95.06 209 ALA A O 1
ATOM 1568 N N . GLU A 1 210 ? 15.109 17.344 17.703 1 95.44 210 GLU A N 1
ATOM 1569 C CA . GLU A 1 210 ? 14.594 17.141 16.359 1 95.44 210 GLU A CA 1
ATOM 1570 C C . GLU A 1 210 ? 15.711 17.188 15.328 1 95.44 210 GLU A C 1
ATOM 1572 O O . GLU A 1 210 ? 15.695 16.438 14.352 1 95.44 210 GLU A O 1
ATOM 1577 N N . HIS A 1 211 ? 16.625 18.094 15.547 1 95.19 211 HIS A N 1
ATOM 1578 C CA . HIS A 1 211 ? 17.781 18.219 14.664 1 95.19 211 HIS A CA 1
ATOM 1579 C C . HIS A 1 211 ? 18.625 16.953 14.68 1 95.19 211 HIS A C 1
ATOM 1581 O O . HIS A 1 211 ? 19.031 16.469 13.625 1 95.19 211 HIS A O 1
ATOM 1587 N N . ALA A 1 212 ? 18.797 16.422 15.828 1 94.38 212 ALA A N 1
ATOM 1588 C CA . ALA A 1 212 ? 19.547 15.18 15.961 1 94.38 212 ALA A CA 1
ATOM 1589 C C . ALA A 1 212 ? 18.844 14.023 15.266 1 94.38 212 ALA A C 1
ATOM 1591 O O . ALA A 1 212 ? 19.484 13.195 14.617 1 94.38 212 ALA A O 1
ATOM 1592 N N . ALA A 1 213 ? 17.562 13.953 15.438 1 95.44 213 ALA A N 1
ATOM 1593 C CA . ALA A 1 213 ? 16.766 12.93 14.758 1 95.44 213 ALA A CA 1
ATOM 1594 C C . ALA A 1 213 ? 16.891 13.062 13.242 1 95.44 213 ALA A C 1
ATOM 1596 O O . ALA A 1 213 ? 17 12.062 12.531 1 95.44 213 ALA A O 1
ATOM 1597 N N . ALA A 1 214 ? 16.844 14.281 12.766 1 96.31 214 ALA A N 1
ATOM 1598 C CA . ALA A 1 214 ? 16.984 14.523 11.328 1 96.31 214 ALA A CA 1
ATOM 1599 C C . ALA A 1 214 ? 18.359 14.117 10.828 1 96.31 214 ALA A C 1
ATOM 1601 O O . ALA A 1 214 ? 18.5 13.602 9.719 1 96.31 214 ALA A O 1
ATOM 1602 N N . GLN A 1 215 ? 19.375 14.398 11.664 1 95.62 215 GLN A N 1
ATOM 1603 C CA . GLN A 1 215 ? 20.719 13.969 11.32 1 95.62 215 GLN A CA 1
ATOM 1604 C C . GLN A 1 215 ? 20.797 12.461 11.148 1 95.62 215 GLN A C 1
ATOM 1606 O O . GLN A 1 215 ? 21.391 11.969 10.188 1 95.62 215 GLN A O 1
ATOM 1611 N N . ALA A 1 216 ? 20.125 11.727 12.031 1 95.5 216 ALA A N 1
ATOM 1612 C CA . ALA A 1 216 ? 20.078 10.273 11.945 1 95.5 216 ALA A CA 1
ATOM 1613 C C . ALA A 1 216 ? 19.391 9.82 10.664 1 95.5 216 ALA A C 1
ATOM 1615 O O . ALA A 1 216 ? 19.797 8.844 10.039 1 95.5 216 ALA A O 1
ATOM 1616 N N . GLY A 1 217 ? 18.359 10.484 10.336 1 95.5 217 GLY A N 1
ATOM 1617 C CA . GLY A 1 217 ? 17.641 10.164 9.117 1 95.5 217 GLY A CA 1
ATOM 1618 C C . GLY A 1 217 ? 18.5 10.289 7.867 1 95.5 217 GLY A C 1
ATOM 1619 O O . GLY A 1 217 ? 18.453 9.422 6.984 1 95.5 217 GLY A O 1
ATOM 1620 N N . LEU A 1 218 ? 19.219 11.352 7.777 1 95.75 218 LEU A N 1
ATOM 1621 C CA . LEU A 1 218 ? 20.062 11.547 6.605 1 95.75 218 LEU A CA 1
ATOM 1622 C C . LEU A 1 218 ? 21.25 10.594 6.625 1 95.75 218 LEU A C 1
ATOM 1624 O O . LEU A 1 218 ? 21.703 10.141 5.57 1 95.75 218 LEU A O 1
ATOM 1628 N N . ALA A 1 219 ? 21.734 10.281 7.801 1 94.62 219 ALA A N 1
ATOM 1629 C CA . ALA A 1 219 ? 22.891 9.391 7.957 1 94.62 219 ALA A CA 1
ATOM 1630 C C . ALA A 1 219 ? 22.609 8.016 7.355 1 94.62 219 ALA A C 1
ATOM 1632 O O . ALA A 1 219 ? 23.5 7.383 6.793 1 94.62 219 ALA A O 1
ATOM 1633 N N . ARG A 1 220 ? 21.406 7.555 7.441 1 93.44 220 ARG A N 1
ATOM 1634 C CA . ARG A 1 220 ? 21 6.27 6.875 1 93.44 220 ARG A CA 1
ATOM 1635 C C . ARG A 1 220 ? 21.328 6.199 5.387 1 93.44 220 ARG A C 1
ATOM 1637 O O . ARG A 1 220 ? 21.734 5.152 4.887 1 93.44 220 ARG A O 1
ATOM 1644 N N . TRP A 1 221 ? 21.203 7.309 4.684 1 93.31 221 TRP A N 1
ATOM 1645 C CA . TRP A 1 221 ? 21.375 7.336 3.236 1 93.31 221 TRP A CA 1
ATOM 1646 C C . TRP A 1 221 ? 22.828 7.621 2.869 1 93.31 221 TRP A C 1
ATOM 1648 O O . TRP A 1 221 ? 23.266 7.328 1.754 1 93.31 221 TRP A O 1
ATOM 1658 N N . LEU A 1 222 ? 23.578 8.172 3.799 1 91.12 222 LEU A N 1
ATOM 1659 C CA . LEU A 1 222 ? 24.953 8.57 3.512 1 91.12 222 LEU A CA 1
ATOM 1660 C C . LEU A 1 222 ? 25.922 7.496 3.971 1 91.12 222 LEU A C 1
ATOM 1662 O O . LEU A 1 222 ? 27.062 7.441 3.492 1 91.12 222 LEU A O 1
ATOM 1666 N N . GLY A 1 223 ? 25.609 6.75 4.895 1 87.56 223 GLY A N 1
ATOM 1667 C CA . GLY A 1 223 ? 26.484 5.723 5.434 1 87.56 223 GLY A CA 1
ATOM 1668 C C . GLY A 1 223 ? 27.547 6.273 6.367 1 87.56 223 GLY A C 1
ATOM 1669 O O . GLY A 1 223 ? 28.672 5.777 6.395 1 87.56 223 GLY A O 1
ATOM 1670 N N . ILE A 1 224 ? 27.281 7.438 6.965 1 86.69 224 ILE A N 1
ATOM 1671 C CA . ILE A 1 224 ? 28.219 8.047 7.895 1 86.69 224 ILE A CA 1
ATOM 1672 C C . ILE A 1 224 ? 27.547 8.273 9.242 1 86.69 224 ILE A C 1
ATOM 1674 O O . ILE A 1 224 ? 26.328 8.141 9.359 1 86.69 224 ILE A O 1
ATOM 1678 N N . ALA A 1 225 ? 28.312 8.609 10.195 1 88.75 225 ALA A N 1
ATOM 1679 C CA . ALA A 1 225 ? 27.781 8.859 11.531 1 88.75 225 ALA A CA 1
ATOM 1680 C C . ALA A 1 225 ? 26.938 10.133 11.562 1 88.75 225 ALA A C 1
ATOM 1682 O O . ALA A 1 225 ? 27.281 11.125 10.93 1 88.75 225 ALA A O 1
ATOM 1683 N N . PRO A 1 226 ? 25.859 10.055 12.25 1 87.38 226 PRO A N 1
ATOM 1684 C CA . PRO A 1 226 ? 24.875 11.148 12.219 1 87.38 226 PRO A CA 1
ATOM 1685 C C . PRO A 1 226 ? 25.406 12.422 12.875 1 87.38 226 PRO A C 1
ATOM 1687 O O . PRO A 1 226 ? 25.047 13.531 12.469 1 87.38 226 PRO A O 1
ATOM 1690 N N . GLU A 1 227 ? 26.281 12.336 13.914 1 83.38 227 GLU A N 1
ATOM 1691 C CA . GLU A 1 227 ? 26.625 13.461 14.766 1 83.38 227 GLU A CA 1
ATOM 1692 C C . GLU A 1 227 ? 27.375 14.539 13.977 1 83.38 227 GLU A C 1
ATOM 1694 O O . GLU A 1 227 ? 27.328 15.719 14.328 1 83.38 227 GLU A O 1
ATOM 1699 N N . ALA A 1 228 ? 27.922 14.188 12.906 1 80.31 228 ALA A N 1
ATOM 1700 C CA . ALA A 1 228 ? 28.797 15.109 12.188 1 80.31 228 ALA A CA 1
ATOM 1701 C C . ALA A 1 228 ? 28.062 15.758 11.016 1 80.31 228 ALA A C 1
ATOM 1703 O O . ALA A 1 228 ? 28.609 16.656 10.352 1 80.31 228 ALA A O 1
ATOM 1704 N N . ILE A 1 229 ? 26.844 15.547 10.797 1 91.31 229 ILE A N 1
ATOM 1705 C CA . ILE A 1 229 ? 26.234 15.93 9.523 1 91.31 229 ILE A CA 1
ATOM 1706 C C . ILE A 1 229 ? 25.516 17.266 9.688 1 91.31 229 ILE A C 1
ATOM 1708 O O . ILE A 1 229 ? 24.75 17.469 10.633 1 91.31 229 ILE A O 1
ATOM 1712 N N . LEU A 1 230 ? 25.828 18.203 8.867 1 93.62 230 LEU A N 1
ATOM 1713 C CA . LEU A 1 230 ? 25.125 19.484 8.773 1 93.62 230 LEU A CA 1
ATOM 1714 C C . LEU A 1 230 ? 24.703 19.766 7.34 1 93.62 230 LEU A C 1
ATOM 1716 O O . LEU A 1 230 ? 25.453 19.469 6.398 1 93.62 230 LEU A O 1
ATOM 1720 N N . ALA A 1 231 ? 23.516 20.234 7.195 1 94.44 231 ALA A N 1
ATOM 1721 C CA . ALA A 1 231 ? 23.094 20.688 5.871 1 94.44 231 ALA A CA 1
ATOM 1722 C C . ALA A 1 231 ? 23.859 21.938 5.453 1 94.44 231 ALA A C 1
ATOM 1724 O O . ALA A 1 231 ? 23.938 22.906 6.211 1 94.44 231 ALA A O 1
ATOM 1725 N N . SER A 1 232 ? 24.406 21.859 4.348 1 93.25 232 SER A N 1
ATOM 1726 C CA . SER A 1 232 ? 25.203 22.984 3.877 1 93.25 232 SER A CA 1
ATOM 1727 C C . SER A 1 232 ? 24.766 23.438 2.492 1 93.25 232 SER A C 1
ATOM 1729 O O . SER A 1 232 ? 24.062 22.703 1.784 1 93.25 232 SER A O 1
ATOM 1731 N N . GLY A 1 233 ? 25.109 24.688 2.191 1 89.38 233 GLY A N 1
ATOM 1732 C CA . GLY A 1 233 ? 24.781 25.234 0.882 1 89.38 233 GLY A CA 1
ATOM 1733 C C . GLY A 1 233 ? 23.375 25.766 0.79 1 89.38 233 GLY A C 1
ATOM 1734 O O . GLY A 1 233 ? 22.641 25.781 1.784 1 89.38 233 GLY A O 1
ATOM 1735 N N . ALA A 1 234 ? 23.062 26.234 -0.402 1 90.69 234 ALA A N 1
ATOM 1736 C CA . ALA A 1 234 ? 21.734 26.797 -0.625 1 90.69 234 ALA A CA 1
ATOM 1737 C C . ALA A 1 234 ? 20.719 25.703 -0.917 1 90.69 234 ALA A C 1
ATOM 1739 O O . ALA A 1 234 ? 21 24.766 -1.661 1 90.69 234 ALA A O 1
ATOM 1740 N N . ALA A 1 235 ? 19.656 25.797 -0.198 1 93.56 235 ALA A N 1
ATOM 1741 C CA . AL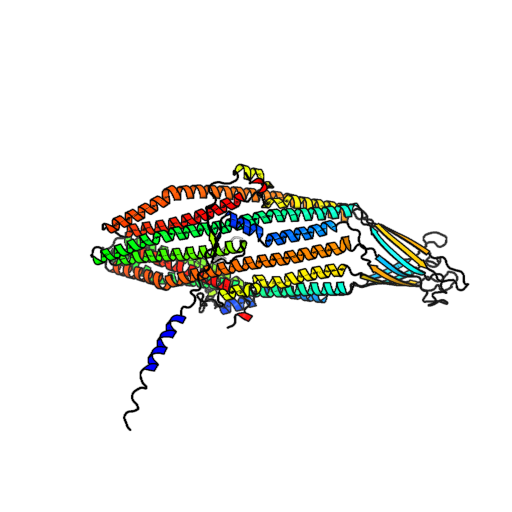A A 1 235 ? 18.562 24.906 -0.511 1 93.56 235 ALA A CA 1
ATOM 1742 C C . ALA A 1 235 ? 17.938 25.234 -1.865 1 93.56 235 ALA A C 1
ATOM 1744 O O . ALA A 1 235 ? 17.969 26.391 -2.303 1 93.56 235 ALA A O 1
ATOM 1745 N N . PRO A 1 236 ? 17.406 24.234 -2.535 1 93.5 236 PRO A N 1
ATOM 1746 C CA . PRO A 1 236 ? 16.609 24.531 -3.727 1 93.5 236 PRO A CA 1
ATOM 1747 C C . PRO A 1 236 ? 15.453 25.484 -3.438 1 93.5 236 PRO A C 1
ATOM 1749 O O . PRO A 1 236 ? 15.055 25.641 -2.281 1 93.5 236 PRO A O 1
ATOM 1752 N N . ASP A 1 237 ? 15.062 26.219 -4.469 1 95.31 237 ASP A N 1
ATOM 1753 C CA . ASP A 1 237 ? 13.875 27.047 -4.312 1 95.31 237 ASP A CA 1
ATOM 1754 C C . ASP A 1 237 ? 12.602 26.203 -4.285 1 95.31 237 ASP A C 1
ATOM 1756 O O . ASP A 1 237 ? 12.062 25.844 -5.336 1 95.31 237 ASP A O 1
ATOM 1760 N N . PHE A 1 238 ? 12.172 25.938 -3.092 1 96.31 238 PHE A N 1
ATOM 1761 C CA . PHE A 1 238 ? 11.039 25.047 -2.912 1 96.31 238 PHE A CA 1
ATOM 1762 C C . PHE A 1 238 ? 9.734 25.734 -3.295 1 96.31 238 PHE A C 1
ATOM 1764 O O . PHE A 1 238 ? 8.672 25.109 -3.293 1 96.31 238 PHE A O 1
ATOM 1771 N N . SER A 1 239 ? 9.766 27.047 -3.635 1 95.5 239 SER A N 1
ATOM 1772 C CA . SER A 1 239 ? 8.562 27.781 -4.023 1 95.5 239 SER A CA 1
ATOM 1773 C C . SER A 1 239 ? 8.273 27.609 -5.516 1 95.5 239 SER A C 1
ATOM 1775 O O . SER A 1 239 ? 7.219 28.031 -6 1 95.5 239 SER A O 1
ATOM 1777 N N . GLN A 1 240 ? 9.242 26.984 -6.172 1 95.31 240 GLN A N 1
ATOM 1778 C CA . GLN A 1 240 ? 9.078 26.75 -7.602 1 95.31 240 GLN A CA 1
ATOM 1779 C C . GLN A 1 240 ? 9.234 25.266 -7.938 1 95.31 240 GLN A C 1
ATOM 1781 O O . GLN A 1 240 ? 10.227 24.641 -7.562 1 95.31 240 GLN A O 1
ATOM 1786 N N . LEU A 1 241 ? 8.266 24.781 -8.664 1 94.62 241 LEU A N 1
ATOM 1787 C CA . LEU A 1 241 ? 8.32 23.375 -9.086 1 94.62 241 LEU A CA 1
ATOM 1788 C C . LEU A 1 241 ? 9.125 23.234 -10.375 1 94.62 241 LEU A C 1
ATOM 1790 O O . LEU A 1 241 ? 9.094 24.125 -11.227 1 94.62 241 LEU A O 1
ATOM 1794 N N . PRO A 1 242 ? 9.805 22.125 -10.477 1 91.56 242 PRO A N 1
ATOM 1795 C CA . PRO A 1 242 ? 10.523 21.906 -11.734 1 91.56 242 PRO A CA 1
ATOM 1796 C C . PRO A 1 242 ? 9.594 21.766 -12.938 1 91.56 242 PRO A C 1
ATOM 1798 O O . PRO A 1 242 ? 9.938 22.188 -14.039 1 91.56 242 PRO A O 1
ATOM 1801 N N . LEU A 1 243 ? 8.406 21.203 -12.75 1 92 243 LEU A N 1
ATOM 1802 C CA . LEU A 1 243 ? 7.391 21.047 -13.789 1 92 243 LEU A CA 1
ATOM 1803 C C . LEU A 1 243 ? 6.066 21.656 -13.352 1 92 243 LEU A C 1
ATOM 1805 O O . LEU A 1 243 ? 5.664 21.516 -12.188 1 92 243 LEU A O 1
ATOM 1809 N N . GLU A 1 244 ? 5.473 22.188 -14.344 1 93 244 GLU A N 1
ATOM 1810 C CA . GLU A 1 244 ? 4.176 22.781 -14.039 1 93 244 GLU A CA 1
ATOM 1811 C C . GLU A 1 244 ? 3.164 21.719 -13.625 1 93 244 GLU A C 1
ATOM 1813 O O . GLU A 1 244 ? 3.135 20.625 -14.203 1 93 244 GLU A O 1
ATOM 1818 N N . PRO A 1 245 ? 2.303 22.031 -12.742 1 91.44 245 PRO A N 1
ATOM 1819 C CA . PRO A 1 245 ? 1.295 21.078 -12.266 1 91.44 245 PRO A CA 1
ATOM 1820 C C . PRO A 1 245 ? 0.484 20.469 -13.406 1 91.44 245 PRO A C 1
ATOM 1822 O O . PRO A 1 245 ? 0.202 19.266 -13.391 1 91.44 245 PRO A O 1
ATOM 1825 N N . THR A 1 246 ? 0.14 21.234 -14.359 1 90.81 246 THR A N 1
ATOM 1826 C CA . THR A 1 246 ? -0.638 20.734 -15.484 1 90.81 246 THR A CA 1
ATOM 1827 C C . THR A 1 246 ? 0.158 19.688 -16.266 1 90.81 246 THR A C 1
ATOM 1829 O O . THR A 1 246 ? -0.398 18.703 -16.734 1 90.81 246 THR A O 1
ATOM 1832 N N . GLN A 1 247 ? 1.436 19.938 -16.359 1 92.06 247 GLN A N 1
ATOM 1833 C CA . GLN A 1 247 ? 2.305 19 -17.062 1 92.06 247 GLN A CA 1
ATOM 1834 C C . GLN A 1 247 ? 2.471 17.703 -16.266 1 92.06 247 GLN A C 1
ATOM 1836 O O . GLN A 1 247 ? 2.525 16.609 -16.844 1 92.06 247 GLN A O 1
ATOM 1841 N N . LEU A 1 248 ? 2.555 17.828 -14.969 1 93.38 248 LEU A N 1
ATOM 1842 C CA . LEU A 1 248 ? 2.668 16.672 -14.109 1 93.38 248 LEU A CA 1
ATOM 1843 C C . LEU A 1 248 ? 1.464 15.742 -14.273 1 93.38 248 LEU A C 1
ATOM 1845 O O . LEU A 1 248 ? 1.619 14.531 -14.391 1 93.38 248 LEU A O 1
ATOM 1849 N N . LEU A 1 249 ? 0.314 16.344 -14.383 1 91.25 249 LEU A N 1
ATOM 1850 C CA . LEU A 1 249 ? -0.911 15.555 -14.5 1 91.25 249 LEU A CA 1
ATOM 1851 C C . LEU A 1 249 ? -1.038 14.945 -15.891 1 91.25 249 LEU A C 1
ATOM 1853 O O . LEU A 1 249 ? -1.62 13.875 -16.047 1 91.25 249 LEU A O 1
ATOM 1857 N N . ALA A 1 250 ? -0.417 15.562 -16.844 1 91.88 250 ALA A N 1
ATOM 1858 C CA . ALA A 1 250 ? -0.465 15.07 -18.219 1 91.88 250 ALA A CA 1
ATOM 1859 C C . ALA A 1 250 ? 0.466 13.875 -18.406 1 91.88 250 ALA A C 1
ATOM 1861 O O . ALA A 1 250 ? 0.245 13.039 -19.297 1 91.88 250 ALA A O 1
ATOM 1862 N N . LYS A 1 251 ? 1.451 13.758 -17.547 1 93.31 251 LYS A N 1
ATOM 1863 C CA . LYS A 1 251 ? 2.463 12.719 -17.703 1 93.31 251 LYS A CA 1
ATOM 1864 C C . LYS A 1 251 ? 2.32 11.648 -16.625 1 93.31 251 LYS A C 1
ATOM 1866 O O . LYS A 1 251 ? 3.316 11.102 -16.141 1 93.31 251 LYS A O 1
ATOM 1871 N N . LEU A 1 252 ? 1.131 11.375 -16.281 1 92.75 252 LEU A N 1
ATOM 1872 C CA . LEU A 1 252 ? 0.86 10.484 -15.156 1 92.75 252 LEU A CA 1
ATOM 1873 C C . LEU A 1 252 ? 1.519 9.125 -15.375 1 92.75 252 LEU A C 1
ATOM 1875 O O . LEU A 1 252 ? 2.129 8.57 -14.461 1 92.75 252 LEU A O 1
ATOM 1879 N N . ASP A 1 253 ? 1.517 8.594 -16.578 1 91.19 253 ASP A N 1
ATOM 1880 C CA . ASP A 1 253 ? 1.978 7.242 -16.875 1 91.19 253 ASP A CA 1
ATOM 1881 C C . ASP A 1 253 ? 3.498 7.145 -16.766 1 91.19 253 ASP A C 1
ATOM 1883 O O . ASP A 1 253 ? 4.051 6.047 -16.703 1 91.19 253 ASP A O 1
ATOM 1887 N N . GLN A 1 254 ? 4.156 8.289 -16.641 1 91.44 254 GLN A N 1
ATOM 1888 C CA . GLN A 1 254 ? 5.613 8.312 -16.578 1 91.44 254 GLN A CA 1
ATOM 1889 C C . GLN A 1 254 ? 6.09 8.508 -15.133 1 91.44 254 GLN A C 1
ATOM 1891 O O . GLN A 1 254 ? 7.297 8.523 -14.875 1 91.44 254 GLN A O 1
ATOM 1896 N N . HIS A 1 255 ? 5.098 8.641 -14.305 1 94.25 255 HIS A N 1
ATOM 1897 C CA . HIS A 1 255 ? 5.477 8.812 -12.906 1 94.25 255 HIS A CA 1
ATOM 1898 C C . HIS A 1 255 ? 6.109 7.539 -12.344 1 94.25 255 HIS A C 1
ATOM 1900 O O . HIS A 1 255 ? 5.727 6.434 -12.727 1 94.25 255 HIS A O 1
ATOM 1906 N N . THR A 1 256 ? 6.953 7.648 -11.414 1 92.31 256 THR A N 1
ATOM 1907 C CA . THR A 1 256 ? 7.738 6.582 -10.805 1 92.31 256 THR A CA 1
ATOM 1908 C C . THR A 1 256 ? 6.836 5.457 -10.312 1 92.31 256 THR A C 1
ATOM 1910 O O . THR A 1 256 ? 7.07 4.285 -10.609 1 92.31 256 THR A O 1
ATOM 1913 N N . PRO A 1 257 ? 5.691 5.734 -9.633 1 92.38 257 PRO A N 1
ATOM 1914 C CA . PRO A 1 257 ? 4.863 4.641 -9.109 1 92.38 257 PRO A CA 1
ATOM 1915 C C . PRO A 1 257 ? 4.168 3.852 -10.219 1 92.38 257 PRO A C 1
ATOM 1917 O O . PRO A 1 257 ? 3.682 2.744 -9.977 1 92.38 257 PRO A O 1
ATOM 1920 N N . LEU A 1 258 ? 4.125 4.438 -11.461 1 94.12 258 LEU A N 1
ATOM 1921 C CA . LEU A 1 258 ? 3.396 3.777 -12.539 1 94.12 258 LEU A CA 1
ATOM 1922 C C . LEU A 1 258 ? 4.359 3.133 -13.531 1 94.12 258 LEU A C 1
ATOM 1924 O O . LEU A 1 258 ? 3.93 2.445 -14.461 1 94.12 258 LEU A O 1
ATOM 1928 N N . LEU A 1 259 ? 5.637 3.189 -13.352 1 90.06 259 LEU A N 1
ATOM 1929 C CA . LEU A 1 259 ? 6.645 2.715 -14.297 1 90.06 259 LEU A CA 1
ATOM 1930 C C . LEU A 1 259 ? 6.586 1.197 -14.43 1 90.06 259 LEU A C 1
ATOM 1932 O O . LEU A 1 259 ? 6.82 0.659 -15.516 1 90.06 259 LEU A O 1
ATOM 1936 N N . GLY A 1 260 ? 6.156 0.499 -13.438 1 90.56 260 GLY A N 1
ATOM 1937 C CA . GLY A 1 260 ? 6.191 -0.955 -13.469 1 90.56 260 GLY A CA 1
ATOM 1938 C C . GLY A 1 260 ? 4.957 -1.569 -14.102 1 90.56 260 GLY A C 1
ATOM 1939 O O . GLY A 1 260 ? 4.941 -2.764 -14.406 1 90.56 260 GLY A O 1
ATOM 1940 N N . TRP A 1 261 ? 3.967 -0.799 -14.5 1 93.25 261 TRP A N 1
ATOM 1941 C CA . TRP A 1 261 ? 2.678 -1.366 -14.883 1 93.25 261 TRP A CA 1
ATOM 1942 C C . TRP A 1 261 ? 2.711 -1.872 -16.312 1 93.25 261 TRP A C 1
ATOM 1944 O O . TRP A 1 261 ? 2.08 -2.881 -16.641 1 93.25 261 TRP A O 1
ATOM 1954 N N . GLU A 1 262 ? 3.482 -1.21 -17.219 1 91.94 262 GLU A N 1
ATOM 1955 C CA . GLU A 1 262 ? 3.613 -1.706 -18.578 1 91.94 262 GLU A CA 1
ATOM 1956 C C . GLU A 1 262 ? 4.242 -3.096 -18.609 1 91.94 262 GLU A C 1
ATOM 1958 O O . GLU A 1 262 ? 3.77 -3.986 -19.312 1 91.94 262 GLU A O 1
ATOM 1963 N N . ALA A 1 263 ? 5.277 -3.229 -17.828 1 92.75 263 ALA A N 1
ATOM 1964 C CA . ALA A 1 263 ? 5.945 -4.527 -17.75 1 92.75 263 ALA A CA 1
ATOM 1965 C C . ALA A 1 263 ? 5.023 -5.578 -17.125 1 92.75 263 ALA A C 1
ATOM 1967 O O . ALA A 1 263 ? 5.012 -6.73 -17.562 1 92.75 263 ALA A O 1
ATOM 1968 N N . ARG A 1 264 ? 4.285 -5.203 -16.156 1 93.75 264 ARG A N 1
ATOM 1969 C CA . ARG A 1 264 ? 3.359 -6.125 -15.516 1 93.75 264 ARG A CA 1
ATOM 1970 C C . ARG A 1 264 ? 2.277 -6.586 -16.484 1 93.75 264 ARG A C 1
ATOM 1972 O O . ARG A 1 264 ? 1.903 -7.762 -16.5 1 93.75 264 ARG A O 1
ATOM 1979 N N . GLU A 1 265 ? 1.755 -5.68 -17.297 1 94.75 265 GLU A N 1
ATOM 1980 C CA . GLU A 1 265 ? 0.769 -6.039 -18.312 1 94.75 265 GLU A CA 1
ATOM 1981 C C . GLU A 1 265 ? 1.378 -6.949 -19.375 1 94.75 265 GLU A C 1
ATOM 1983 O O . GLU A 1 265 ? 0.744 -7.91 -19.812 1 94.75 265 GLU A O 1
ATOM 1988 N N . SER A 1 266 ? 2.598 -6.645 -19.734 1 94.44 266 SER A N 1
ATOM 1989 C CA . SER A 1 266 ? 3.301 -7.484 -20.703 1 94.44 266 SER A CA 1
ATOM 1990 C C . SER A 1 266 ? 3.521 -8.891 -20.141 1 94.44 266 SER A C 1
ATOM 1992 O O . SER A 1 266 ? 3.408 -9.875 -20.875 1 94.44 266 SER A O 1
ATOM 1994 N N . LEU A 1 267 ? 3.793 -8.93 -18.906 1 93.56 267 LEU A N 1
ATOM 1995 C CA . LEU A 1 267 ? 3.965 -10.227 -18.25 1 93.56 267 LEU A CA 1
ATOM 1996 C C . LEU A 1 267 ? 2.66 -11.016 -18.25 1 93.56 267 LEU A C 1
ATOM 1998 O O . LEU A 1 267 ? 2.656 -12.211 -18.562 1 93.56 267 LEU A O 1
ATOM 2002 N N . ALA A 1 268 ? 1.576 -10.336 -17.953 1 94.94 268 ALA A N 1
ATOM 2003 C CA . ALA A 1 268 ? 0.271 -10.992 -17.984 1 94.94 268 ALA A CA 1
ATOM 2004 C C . ALA A 1 268 ? -0.077 -11.469 -19.391 1 94.94 268 ALA A C 1
ATOM 2006 O O . ALA A 1 268 ? -0.619 -12.562 -19.562 1 94.94 268 ALA A O 1
ATOM 2007 N N . GLN A 1 269 ? 0.273 -10.672 -20.391 1 95.88 269 GLN A N 1
ATOM 2008 C CA . GLN A 1 269 ? 0.057 -11.062 -21.781 1 95.88 269 GLN A CA 1
ATOM 2009 C C . GLN A 1 269 ? 0.912 -12.273 -22.156 1 95.88 269 GLN A C 1
ATOM 2011 O O . GLN A 1 269 ? 0.444 -13.18 -22.844 1 95.88 269 GLN A O 1
ATOM 2016 N N . ALA A 1 270 ? 2.121 -12.227 -21.641 1 94.62 270 ALA A N 1
ATOM 2017 C CA . ALA A 1 270 ? 3.004 -13.359 -21.906 1 94.62 270 ALA A CA 1
ATOM 2018 C C . ALA A 1 270 ? 2.461 -14.633 -21.266 1 94.62 270 ALA A C 1
ATOM 2020 O O . ALA A 1 270 ? 2.627 -15.727 -21.812 1 94.62 270 ALA A O 1
ATOM 2021 N N . GLN A 1 271 ? 1.827 -14.523 -20.203 1 94.94 271 GLN A N 1
ATOM 2022 C CA . GLN A 1 271 ? 1.219 -15.672 -19.547 1 94.94 271 GLN A CA 1
ATOM 2023 C C . GLN A 1 271 ? 0.047 -16.219 -20.359 1 94.94 271 GLN A C 1
ATOM 2025 O O . GLN A 1 271 ? -0.17 -17.438 -20.406 1 94.94 271 GLN A O 1
ATOM 2030 N N . VAL A 1 272 ? -0.724 -15.352 -21 1 95.44 272 VAL A N 1
ATOM 2031 C CA . VAL A 1 272 ? -1.782 -15.789 -21.906 1 95.44 272 VAL A CA 1
ATOM 2032 C C . VAL A 1 272 ? -1.174 -16.547 -23.078 1 95.44 272 VAL A C 1
ATOM 2034 O O . VAL A 1 272 ? -1.641 -17.625 -23.438 1 95.44 272 VAL A O 1
ATOM 2037 N N . ASP A 1 273 ? -0.102 -16 -23.609 1 94.94 273 ASP A N 1
ATOM 2038 C CA . ASP A 1 273 ? 0.569 -16.641 -24.75 1 94.94 273 ASP A CA 1
ATOM 2039 C C . ASP A 1 273 ? 1.142 -18 -24.359 1 94.94 273 ASP A C 1
ATOM 2041 O O . ASP A 1 273 ? 1.104 -18.938 -25.141 1 94.94 273 ASP A O 1
ATOM 2045 N N . ALA A 1 274 ? 1.654 -18.031 -23.188 1 93.62 274 ALA A N 1
ATOM 2046 C CA . ALA A 1 274 ? 2.16 -19.297 -22.688 1 93.62 274 ALA A CA 1
ATOM 2047 C C . ALA A 1 274 ? 1.035 -20.328 -22.562 1 93.62 274 ALA A C 1
ATOM 2049 O O . ALA A 1 274 ? 1.221 -21.5 -22.891 1 93.62 274 ALA A O 1
ATOM 2050 N N . ALA A 1 275 ? -0.101 -19.891 -22.125 1 92 275 ALA A N 1
ATOM 2051 C CA . ALA A 1 275 ? -1.25 -20.797 -22.016 1 92 275 ALA A CA 1
ATOM 2052 C C . ALA A 1 275 ? -1.71 -21.25 -23.391 1 92 275 ALA A C 1
ATOM 2054 O O . ALA A 1 275 ? -2.062 -22.422 -23.578 1 92 275 ALA A O 1
ATOM 2055 N N . VAL A 1 276 ? -1.707 -20.391 -24.375 1 93 276 VAL A N 1
ATOM 2056 C CA . VAL A 1 276 ? -2.061 -20.75 -25.75 1 93 276 VAL A CA 1
ATOM 2057 C C . VAL A 1 276 ? -1.046 -21.734 -26.297 1 93 276 VAL A C 1
ATOM 2059 O O . VAL A 1 276 ? -1.42 -22.719 -26.953 1 93 276 VAL A O 1
ATOM 2062 N N . ALA A 1 277 ? 0.219 -21.484 -25.938 1 91.75 277 ALA A N 1
ATOM 2063 C CA . ALA A 1 277 ? 1.28 -22.359 -26.438 1 91.75 277 ALA A CA 1
ATOM 2064 C C . ALA A 1 277 ? 1.168 -23.766 -25.844 1 91.75 277 ALA A C 1
ATOM 2066 O O . ALA A 1 277 ? 1.63 -24.734 -26.453 1 91.75 277 ALA A O 1
ATOM 2067 N N . GLU A 1 278 ? 0.568 -23.875 -24.719 1 88 278 GLU A N 1
ATOM 2068 C CA . GLU A 1 278 ? 0.401 -25.172 -24.062 1 88 278 GLU A CA 1
ATOM 2069 C C . GLU A 1 278 ? -0.527 -26.078 -24.859 1 88 278 GLU A C 1
ATOM 2071 O O . GLU A 1 278 ? -0.594 -27.297 -24.594 1 88 278 GLU A O 1
ATOM 2076 N N . THR A 1 279 ? -1.251 -25.516 -25.906 1 87.94 279 THR A N 1
ATOM 2077 C CA . THR A 1 279 ? -2.145 -26.312 -26.75 1 87.94 279 THR A CA 1
ATOM 2078 C C . THR A 1 279 ? -1.358 -27.062 -27.812 1 87.94 279 THR A C 1
ATOM 2080 O O . THR A 1 279 ? -1.891 -27.969 -28.469 1 87.94 279 THR A O 1
ATOM 2083 N N . ARG A 1 280 ? -0.08 -26.688 -27.891 1 88.94 280 ARG A N 1
ATOM 2084 C CA . ARG A 1 280 ? 0.753 -27.359 -28.891 1 88.94 280 ARG A CA 1
ATOM 2085 C C . ARG A 1 280 ? 1.362 -28.641 -28.328 1 88.94 280 ARG A C 1
ATOM 2087 O O . ARG A 1 280 ? 1.757 -28.688 -27.172 1 88.94 280 ARG A O 1
ATOM 2094 N N . PRO A 1 281 ? 1.453 -29.656 -29.125 1 88 281 PRO A N 1
ATOM 2095 C CA . PRO A 1 281 ? 1.969 -30.938 -28.641 1 88 281 PRO A CA 1
ATOM 2096 C C . PRO A 1 281 ? 3.484 -30.938 -28.453 1 88 281 PRO A C 1
ATOM 2098 O O . PRO A 1 281 ? 4.203 -30.281 -29.203 1 88 281 PRO A O 1
ATOM 2101 N N . ASP A 1 282 ? 3.977 -31.594 -27.422 1 88.19 282 ASP A N 1
ATOM 2102 C CA . ASP A 1 282 ? 5.398 -31.844 -27.203 1 88.19 282 ASP A CA 1
ATOM 2103 C C . ASP A 1 282 ? 5.809 -33.188 -27.812 1 88.19 282 ASP A C 1
ATOM 2105 O O . ASP A 1 282 ? 4.965 -34.062 -28.047 1 88.19 282 ASP A O 1
ATOM 2109 N N . TRP A 1 283 ? 7.184 -33.281 -28.156 1 88.81 283 TRP A N 1
ATOM 2110 C CA . TRP A 1 283 ? 7.719 -34.5 -28.75 1 88.81 283 TRP A CA 1
ATOM 2111 C C . TRP A 1 283 ? 8.836 -35.094 -27.875 1 88.81 283 TRP A C 1
ATOM 2113 O O . TRP A 1 283 ? 9.477 -34.344 -27.109 1 88.81 283 TRP A O 1
ATOM 2123 N N . SER A 1 284 ? 8.883 -36.344 -27.922 1 90.75 284 SER A N 1
ATOM 2124 C CA . SER A 1 284 ? 10.031 -37 -27.328 1 90.75 284 SER A CA 1
ATOM 2125 C C . SER A 1 284 ? 10.586 -38.094 -28.25 1 90.75 284 SER A C 1
ATOM 2127 O O . SER A 1 284 ? 9.844 -38.688 -29.016 1 90.75 284 SER A O 1
ATOM 2129 N N . VAL A 1 285 ? 11.906 -38.25 -28.281 1 90.56 285 VAL A N 1
ATOM 2130 C CA . VAL A 1 285 ? 12.586 -39.312 -29.047 1 90.56 285 VAL A CA 1
ATOM 2131 C C . VAL A 1 285 ? 13.438 -40.156 -28.125 1 90.56 285 VAL A C 1
ATOM 2133 O O . VAL A 1 285 ? 14.203 -39.656 -27.312 1 90.56 285 VAL A O 1
ATOM 2136 N N . GLU A 1 286 ? 13.211 -41.375 -28.234 1 89.56 286 GLU A N 1
ATOM 2137 C CA . GLU A 1 286 ? 14.008 -42.312 -27.469 1 89.56 286 GLU A CA 1
ATOM 2138 C C . GLU A 1 286 ? 14.734 -43.281 -28.391 1 89.56 286 GLU A C 1
ATOM 2140 O O . GLU A 1 286 ? 14.141 -43.844 -29.297 1 89.56 286 GLU A O 1
ATOM 2145 N N . LEU A 1 287 ? 16.047 -43.438 -28.266 1 88.12 287 LEU A N 1
ATOM 2146 C CA . LEU A 1 287 ? 16.891 -44.406 -28.953 1 88.12 287 LEU A CA 1
ATOM 2147 C C . LEU A 1 287 ? 17.5 -45.406 -27.969 1 88.12 287 LEU A C 1
ATOM 2149 O O . LEU A 1 287 ? 18.094 -45 -26.969 1 88.12 287 LEU A O 1
ATOM 2153 N N . SER A 1 288 ? 17.172 -46.625 -28.25 1 86.44 288 SER A N 1
ATOM 2154 C CA . SER A 1 288 ? 17.719 -47.625 -27.344 1 86.44 288 SER A CA 1
ATOM 2155 C C . SER A 1 288 ? 18.453 -48.719 -28.125 1 86.44 288 SER A C 1
ATOM 2157 O O . SER A 1 288 ? 18.062 -49.062 -29.25 1 86.44 288 SER A O 1
ATOM 2159 N N . TYR A 1 289 ? 19.562 -49.188 -27.641 1 83.06 289 TYR A N 1
ATOM 2160 C CA . TYR A 1 289 ? 20.359 -50.281 -28.156 1 83.06 289 TYR A CA 1
ATOM 2161 C C . TYR A 1 289 ? 20.266 -51.5 -27.219 1 83.06 289 TYR A C 1
ATOM 2163 O O . TYR A 1 289 ? 20.453 -51.375 -26.016 1 83.06 289 TYR A O 1
ATOM 2171 N N . GLY A 1 290 ? 19.891 -52.625 -27.891 1 81.44 290 GLY A N 1
ATOM 2172 C CA . GLY A 1 290 ? 19.797 -53.844 -27.125 1 81.44 290 GLY A CA 1
ATOM 2173 C C . GLY A 1 290 ? 20.734 -54.938 -27.609 1 81.44 290 GLY A C 1
ATOM 2174 O O . GLY A 1 290 ? 20.891 -55.125 -28.828 1 81.44 290 GLY A O 1
ATOM 2175 N N . ARG A 1 291 ? 21.469 -55.562 -26.766 1 78.19 291 ARG A N 1
ATOM 2176 C CA . ARG A 1 291 ? 22.375 -56.688 -27.078 1 78.19 291 ARG A CA 1
ATOM 2177 C C . ARG A 1 291 ? 21.891 -57.969 -26.438 1 78.19 291 ARG A C 1
ATOM 2179 O O . ARG A 1 291 ? 21.469 -57.969 -25.266 1 78.19 291 ARG A O 1
ATOM 2186 N N . ARG A 1 292 ? 21.875 -59.094 -27.391 1 75.25 292 ARG A N 1
ATOM 2187 C CA . ARG A 1 292 ? 21.547 -60.438 -26.906 1 75.25 292 ARG A CA 1
ATOM 2188 C C . ARG A 1 292 ? 22.781 -61.344 -26.859 1 75.25 292 ARG A C 1
ATOM 2190 O O . ARG A 1 292 ? 23.688 -61.188 -27.688 1 75.25 292 ARG A O 1
ATOM 2197 N N . GLU A 1 293 ? 22.891 -61.906 -25.844 1 69.62 293 GLU A N 1
ATOM 2198 C CA . GLU A 1 293 ? 24.047 -62.781 -25.719 1 69.62 293 GLU A CA 1
ATOM 2199 C C . GLU A 1 293 ? 23.953 -63.969 -26.688 1 69.62 293 GLU A C 1
ATOM 2201 O O . GLU A 1 293 ? 22.875 -64.312 -27.172 1 69.62 293 GLU A O 1
ATOM 2206 N N . ARG A 1 294 ? 25.172 -64.562 -27.156 1 66.06 294 ARG A N 1
ATOM 2207 C CA . ARG A 1 294 ? 25.297 -65.688 -28.094 1 66.06 294 ARG A CA 1
ATOM 2208 C C . ARG A 1 294 ? 24.531 -66.938 -27.609 1 66.06 294 ARG A C 1
ATOM 2210 O O . ARG A 1 294 ? 24.375 -67.125 -26.406 1 66.06 294 ARG A O 1
ATOM 2217 N N . ALA A 1 295 ? 23.781 -67.562 -28.594 1 59.81 295 ALA A N 1
ATOM 2218 C CA . ALA A 1 295 ? 23.078 -68.812 -28.281 1 59.81 295 ALA A CA 1
ATOM 2219 C C . ALA A 1 295 ? 24.047 -69.875 -27.75 1 59.81 295 ALA A C 1
ATOM 2221 O O . ALA A 1 295 ? 25.266 -69.75 -27.922 1 59.81 295 ALA A O 1
ATOM 2222 N N . PRO A 1 296 ? 23.531 -70.625 -26.938 1 56.72 296 PRO A N 1
ATOM 2223 C CA . PRO A 1 296 ? 24.406 -71.688 -26.484 1 56.72 296 PRO A CA 1
ATOM 2224 C C . PRO A 1 296 ? 25.094 -72.438 -27.656 1 56.72 296 PRO A C 1
ATOM 2226 O O . PRO A 1 296 ? 26.188 -72.938 -27.484 1 56.72 296 PRO A O 1
ATOM 2229 N N . ASP A 1 297 ? 24.453 -72.375 -28.75 1 56.41 297 ASP A N 1
ATOM 2230 C CA . ASP A 1 297 ? 25.047 -73.062 -29.891 1 56.41 297 ASP A CA 1
ATOM 2231 C C . ASP A 1 297 ? 26.125 -72.188 -30.547 1 56.41 297 ASP A C 1
ATOM 2233 O O . ASP A 1 297 ? 26.703 -72.625 -31.578 1 56.41 297 ASP A O 1
ATOM 2237 N N . GLY A 1 298 ? 26.516 -71.062 -29.969 1 58.25 298 GLY A N 1
ATOM 2238 C CA . GLY A 1 298 ? 27.609 -70.25 -30.438 1 58.25 298 GLY A CA 1
ATOM 2239 C C . GLY A 1 298 ? 27.172 -69.188 -31.438 1 58.25 298 GLY A C 1
ATOM 2240 O O . GLY A 1 298 ? 27.969 -68.375 -31.859 1 58.25 298 GLY A O 1
ATOM 2241 N N . MET A 1 299 ? 25.938 -69.312 -31.938 1 53.56 299 MET A N 1
ATOM 2242 C CA . MET A 1 299 ? 25.516 -68.438 -33 1 53.56 299 MET A CA 1
ATOM 2243 C C . MET A 1 299 ? 25.25 -67 -32.469 1 53.56 299 MET A C 1
ATOM 2245 O O . MET A 1 299 ? 24.656 -66.875 -31.391 1 53.56 299 MET A O 1
ATOM 2249 N N . ALA A 1 300 ? 25.922 -66 -33.031 1 59.62 300 ALA A N 1
ATOM 2250 C CA . ALA A 1 300 ? 25.812 -64.625 -32.625 1 59.62 300 ALA A CA 1
ATOM 2251 C C . ALA A 1 300 ? 24.406 -64.062 -32.844 1 59.62 300 ALA A C 1
ATOM 2253 O O . ALA A 1 300 ? 23.812 -64.312 -33.906 1 59.62 300 ALA A O 1
ATOM 2254 N N . ARG A 1 301 ? 23.766 -63.688 -31.734 1 65.88 301 ARG A N 1
ATOM 2255 C CA . ARG A 1 301 ? 22.438 -63.062 -31.859 1 65.88 301 ARG A CA 1
ATOM 2256 C C . ARG A 1 301 ? 22.562 -61.594 -32.219 1 65.88 301 ARG A C 1
ATOM 2258 O O . ARG A 1 301 ? 23.531 -60.938 -31.828 1 65.88 301 ARG A O 1
ATOM 2265 N N . SER A 1 302 ? 21.656 -61.062 -33.188 1 64.19 302 SER A N 1
ATOM 2266 C CA . SER A 1 302 ? 21.766 -59.719 -33.688 1 64.19 302 SER A CA 1
ATOM 2267 C C . SER A 1 302 ? 21.406 -58.688 -32.625 1 64.19 302 SER A C 1
ATOM 2269 O O . SER A 1 302 ? 20.484 -58.875 -31.828 1 64.19 302 SER A O 1
ATOM 2271 N N . ASP A 1 303 ? 22.359 -57.656 -32.469 1 74.06 303 ASP A N 1
ATOM 2272 C CA . ASP A 1 303 ? 22.031 -56.5 -31.688 1 74.06 303 ASP A CA 1
ATOM 2273 C C . ASP A 1 303 ? 20.812 -55.75 -32.25 1 74.06 303 ASP A C 1
ATOM 2275 O O . ASP A 1 303 ? 20.547 -55.812 -33.438 1 74.06 303 ASP A O 1
ATOM 2279 N N . MET A 1 304 ? 20.047 -55.312 -31.281 1 75.31 304 MET A N 1
ATOM 2280 C CA . MET A 1 304 ? 18.797 -54.688 -31.719 1 75.31 304 MET A CA 1
ATOM 2281 C C . MET A 1 304 ? 18.812 -53.188 -31.422 1 75.31 304 MET A C 1
ATOM 2283 O O . MET A 1 304 ? 19.422 -52.75 -30.438 1 75.31 304 MET A O 1
ATOM 2287 N N . LEU A 1 305 ? 18.219 -52.438 -32.406 1 79.38 305 LEU A N 1
ATOM 2288 C CA . LEU A 1 305 ? 18 -51 -32.281 1 79.38 305 LEU A CA 1
ATOM 2289 C C . LEU A 1 305 ? 16.516 -50.688 -32.156 1 79.38 305 LEU A C 1
ATOM 2291 O O . LEU A 1 305 ? 15.688 -51.281 -32.844 1 79.38 305 LEU A O 1
ATOM 2295 N N . MET A 1 306 ? 16.219 -49.875 -31.125 1 82.94 306 MET A N 1
ATOM 2296 C CA . MET A 1 306 ? 14.852 -49.438 -30.938 1 82.94 306 MET A CA 1
ATOM 2297 C C . MET A 1 306 ? 14.758 -47.906 -31 1 82.94 306 MET A C 1
ATOM 2299 O O . MET A 1 306 ? 15.602 -47.219 -30.438 1 82.94 306 MET A O 1
ATOM 2303 N N . VAL A 1 307 ? 13.828 -47.406 -31.875 1 85.62 307 VAL A N 1
ATOM 2304 C CA . VAL A 1 307 ? 13.539 -46 -31.969 1 85.62 307 VAL A CA 1
ATOM 2305 C C . VAL A 1 307 ? 12.062 -45.75 -31.656 1 85.62 307 VAL A C 1
ATOM 2307 O O . VAL A 1 307 ? 11.18 -46.406 -32.188 1 85.62 307 VAL A O 1
ATOM 2310 N N . GLU A 1 308 ? 11.875 -44.812 -30.703 1 86.69 308 GLU A N 1
ATOM 2311 C CA . GLU A 1 308 ? 10.508 -44.469 -30.328 1 86.69 308 GLU A CA 1
ATOM 2312 C C . GLU A 1 308 ? 10.297 -42.969 -30.281 1 86.69 308 GLU A C 1
ATOM 2314 O O . GLU A 1 308 ? 11.117 -42.219 -29.734 1 86.69 308 GLU A O 1
ATOM 2319 N N . VAL A 1 309 ? 9.188 -42.562 -30.938 1 88.69 309 VAL A N 1
ATOM 2320 C CA . VAL A 1 309 ? 8.781 -41.156 -30.922 1 88.69 309 VAL A CA 1
ATOM 2321 C C . VAL A 1 309 ? 7.465 -41 -30.156 1 88.69 309 VAL A C 1
ATOM 2323 O O . VAL A 1 309 ? 6.5 -41.719 -30.422 1 88.69 309 VAL A O 1
ATOM 2326 N N . GLY A 1 310 ? 7.523 -40.156 -29.141 1 88.12 310 GLY A N 1
ATOM 2327 C CA . GLY A 1 310 ? 6.324 -39.844 -28.375 1 88.12 310 GLY A CA 1
ATOM 2328 C C . GLY A 1 310 ? 5.805 -38.438 -28.641 1 88.12 310 GLY A C 1
ATOM 2329 O O . GLY A 1 310 ? 6.586 -37.5 -28.766 1 88.12 310 GLY A O 1
ATOM 2330 N N . VAL A 1 311 ? 4.41 -38.375 -28.828 1 88 311 VAL A N 1
ATOM 2331 C CA . VAL A 1 311 ? 3.781 -37.062 -29.062 1 88 311 VAL A CA 1
ATOM 2332 C C . VAL A 1 311 ? 2.631 -36.875 -28.078 1 88 311 VAL A C 1
ATOM 2334 O O . VAL A 1 311 ? 1.791 -37.75 -27.906 1 88 311 VAL A O 1
ATOM 2337 N N . GLY A 1 312 ? 2.691 -35.719 -27.391 1 82.44 312 GLY A N 1
ATOM 2338 C CA . GLY A 1 312 ? 1.552 -35.344 -26.562 1 82.44 312 GLY A CA 1
ATOM 2339 C C . GLY A 1 312 ? 0.373 -34.844 -27.375 1 82.44 312 GLY A C 1
ATOM 2340 O O . GLY A 1 312 ? 0.535 -33.969 -28.234 1 82.44 312 GLY A O 1
ATOM 2341 N N . LEU A 1 313 ? -0.895 -35.438 -27.188 1 80.62 313 LEU A N 1
ATOM 2342 C CA . LEU A 1 313 ? -2.062 -35.031 -27.969 1 80.62 313 LEU A CA 1
ATOM 2343 C C . LEU A 1 313 ? -3.043 -34.25 -27.109 1 80.62 313 LEU A C 1
ATOM 2345 O O . LEU A 1 313 ? -3.717 -34.812 -26.25 1 80.62 313 LEU A O 1
ATOM 2349 N N . PRO A 1 314 ? -3.119 -33 -27.328 1 77.06 314 PRO A N 1
ATOM 2350 C CA . PRO A 1 314 ? -4.113 -32.219 -26.578 1 77.06 314 PRO A CA 1
ATOM 2351 C C . PRO A 1 314 ? -5.539 -32.469 -27.078 1 77.06 314 PRO A C 1
ATOM 2353 O O . PRO A 1 314 ? -6.086 -31.641 -27.812 1 77.06 314 PRO A O 1
ATOM 2356 N N . LEU A 1 315 ? -6.152 -33.594 -26.734 1 74.19 315 LEU A N 1
ATOM 2357 C CA . LEU A 1 315 ? -7.445 -34 -27.281 1 74.19 315 LEU A CA 1
ATOM 2358 C C . LEU A 1 315 ? -8.586 -33.312 -26.547 1 74.19 315 LEU A C 1
ATOM 2360 O O . LEU A 1 315 ? -9.695 -33.188 -27.078 1 74.19 315 LEU A O 1
ATOM 2364 N N . PHE A 1 316 ? -8.398 -32.875 -25.359 1 74.81 316 PHE A N 1
ATOM 2365 C CA . PHE A 1 316 ? -9.492 -32.312 -24.578 1 74.81 316 PHE A CA 1
ATOM 2366 C C . PHE A 1 316 ? -9.352 -30.781 -24.5 1 74.81 316 PHE A C 1
ATOM 2368 O O . PHE A 1 316 ? -9.523 -30.203 -23.438 1 74.81 316 PHE A O 1
ATOM 2375 N N . GLN A 1 317 ? -9.156 -30.203 -25.609 1 73.12 317 GLN A N 1
ATOM 2376 C CA . GLN A 1 317 ? -8.812 -28.781 -25.688 1 73.12 317 GLN A CA 1
ATOM 2377 C C . GLN A 1 317 ? -9.945 -27.922 -25.141 1 73.12 317 GLN A C 1
ATOM 2379 O O . GLN A 1 317 ? -9.703 -26.922 -24.469 1 73.12 317 GLN A O 1
ATOM 2384 N N . LYS A 1 318 ? -11.125 -28.312 -25.328 1 76.25 318 LYS A N 1
ATOM 2385 C CA . LYS A 1 318 ? -12.266 -27.469 -24.969 1 76.25 318 LYS A CA 1
ATOM 2386 C C . LYS A 1 318 ? -12.406 -27.359 -23.453 1 76.25 318 LYS A C 1
ATOM 2388 O O . LYS A 1 318 ? -12.719 -26.281 -22.938 1 76.25 318 LYS A O 1
ATOM 2393 N N . ASN A 1 319 ? -12.062 -28.406 -22.781 1 77.25 319 ASN A N 1
ATOM 2394 C CA . ASN A 1 319 ? -12.383 -28.406 -21.359 1 77.25 319 ASN A CA 1
ATOM 2395 C C . ASN A 1 319 ? -11.133 -28.188 -20.5 1 77.25 319 ASN A C 1
ATOM 2397 O O . ASN A 1 319 ? -11.227 -28.078 -19.281 1 77.25 319 ASN A O 1
ATOM 2401 N N . ARG A 1 320 ? -10.008 -28.094 -21.109 1 82.06 320 ARG A N 1
ATOM 2402 C CA . ARG A 1 320 ? -8.805 -27.922 -20.297 1 82.06 320 ARG A CA 1
ATOM 2403 C C . ARG A 1 320 ? -7.996 -26.719 -20.75 1 82.06 320 ARG A C 1
ATOM 2405 O O . ARG A 1 320 ? -8.086 -25.641 -20.156 1 82.06 320 ARG A O 1
ATOM 2412 N N . GLN A 1 321 ? -7.504 -26.859 -21.984 1 82.5 321 GLN A N 1
ATOM 2413 C CA . GLN A 1 321 ? -6.625 -25.797 -22.453 1 82.5 321 GLN A CA 1
ATOM 2414 C C . GLN A 1 321 ? -7.406 -24.5 -22.688 1 82.5 321 GLN A C 1
ATOM 2416 O O . GLN A 1 321 ? -6.945 -23.422 -22.344 1 82.5 321 GLN A O 1
ATOM 2421 N N . ALA A 1 322 ? -8.625 -24.641 -23.25 1 88.31 322 ALA A N 1
ATOM 2422 C CA . ALA A 1 322 ? -9.43 -23.453 -23.531 1 88.31 322 ALA A CA 1
ATOM 2423 C C . ALA A 1 322 ? -9.812 -22.734 -22.25 1 88.31 322 ALA A C 1
ATOM 2425 O O . ALA A 1 322 ? -9.781 -21.5 -22.188 1 88.31 322 ALA A O 1
ATOM 2426 N N . ARG A 1 323 ? -10.125 -23.5 -21.281 1 90.12 323 ARG A N 1
ATOM 2427 C CA . ARG A 1 323 ? -10.469 -22.906 -20 1 90.12 323 ARG A CA 1
ATOM 2428 C C . ARG A 1 323 ? -9.25 -22.266 -19.344 1 90.12 323 ARG A C 1
ATOM 2430 O O . ARG A 1 323 ? -9.359 -21.219 -18.688 1 90.12 323 ARG A O 1
ATOM 2437 N N . GLY A 1 324 ? -8.117 -22.844 -19.469 1 90.25 324 GLY A N 1
ATOM 2438 C CA . GLY A 1 324 ? -6.887 -22.25 -18.969 1 90.25 324 GLY A CA 1
ATOM 2439 C C . GLY A 1 324 ? -6.555 -20.922 -19.625 1 90.25 324 GLY A C 1
ATOM 2440 O O . GLY A 1 324 ? -6.164 -19.969 -18.953 1 90.25 324 GLY A O 1
ATOM 2441 N N . ILE A 1 325 ? -6.742 -20.875 -20.906 1 93.12 325 ILE A N 1
ATOM 2442 C CA . ILE A 1 325 ? -6.512 -19.641 -21.656 1 93.12 325 ILE A CA 1
ATOM 2443 C C . ILE A 1 325 ? -7.492 -18.562 -21.203 1 93.12 325 ILE A C 1
ATOM 2445 O O . ILE A 1 325 ? -7.102 -17.422 -20.984 1 93.12 325 ILE A O 1
ATOM 2449 N N . ALA A 1 326 ? -8.727 -19 -21.047 1 94 326 ALA A N 1
ATOM 2450 C CA . ALA A 1 326 ? -9.742 -18.047 -20.594 1 94 326 ALA A CA 1
ATOM 2451 C C . ALA A 1 326 ? -9.414 -17.516 -19.219 1 94 326 ALA A C 1
ATOM 2453 O O . ALA A 1 326 ? -9.609 -16.328 -18.938 1 94 326 ALA A O 1
ATOM 2454 N N . ALA A 1 327 ? -8.883 -18.312 -18.328 1 93.94 327 ALA A N 1
ATOM 2455 C CA . ALA A 1 327 ? -8.477 -17.875 -17 1 93.94 327 ALA A CA 1
ATOM 2456 C C . ALA A 1 327 ? -7.348 -16.859 -17.062 1 93.94 327 ALA A C 1
ATOM 2458 O O . ALA A 1 327 ? -7.383 -15.836 -16.375 1 93.94 327 ALA A O 1
ATOM 2459 N N . ARG A 1 328 ? -6.426 -17.109 -17.906 1 95.25 328 ARG A N 1
ATOM 2460 C CA . ARG A 1 328 ? -5.301 -16.188 -18.031 1 95.25 328 ARG A CA 1
ATOM 2461 C C . ARG A 1 328 ? -5.746 -14.867 -18.656 1 95.25 328 ARG A C 1
ATOM 2463 O O . ARG A 1 328 ? -5.227 -13.805 -18.297 1 95.25 328 ARG A O 1
ATOM 2470 N N . ARG A 1 329 ? -6.688 -14.922 -19.562 1 96.12 329 ARG A N 1
ATOM 2471 C CA . ARG A 1 329 ? -7.23 -13.703 -20.156 1 96.12 329 ARG A CA 1
ATOM 2472 C C . ARG A 1 329 ? -7.965 -12.867 -19.109 1 96.12 329 ARG A C 1
ATOM 2474 O O . ARG A 1 329 ? -7.855 -11.641 -19.094 1 96.12 329 ARG A O 1
ATOM 2481 N N . ALA A 1 330 ? -8.641 -13.555 -18.297 1 95.62 330 ALA A N 1
ATOM 2482 C CA . ALA A 1 330 ? -9.312 -12.859 -17.203 1 95.62 330 ALA A CA 1
ATOM 2483 C C . ALA A 1 330 ? -8.305 -12.203 -16.25 1 95.62 330 ALA A C 1
ATOM 2485 O O . ALA A 1 330 ? -8.523 -11.102 -15.766 1 95.62 330 ALA A O 1
ATOM 2486 N N . GLU A 1 331 ? -7.227 -12.844 -16.016 1 94.94 331 GLU A N 1
ATOM 2487 C CA . GLU A 1 331 ? -6.168 -12.273 -15.172 1 94.94 331 GLU A CA 1
ATOM 2488 C C . GLU A 1 331 ? -5.543 -11.047 -15.828 1 94.94 331 GLU A C 1
ATOM 2490 O O . GLU A 1 331 ? -5.199 -10.078 -15.148 1 94.94 331 GLU A O 1
ATOM 2495 N N . LEU A 1 332 ? -5.371 -11.125 -17.156 1 96 332 LEU A N 1
ATOM 2496 C CA . LEU A 1 332 ? -4.883 -9.961 -17.891 1 96 332 LEU A CA 1
ATOM 2497 C C . LEU A 1 332 ? -5.836 -8.781 -17.734 1 96 332 LEU A C 1
ATOM 2499 O O . LEU A 1 332 ? -5.398 -7.648 -17.531 1 96 332 LEU A O 1
ATOM 2503 N N . GLU A 1 333 ? -7.117 -9.07 -17.75 1 95.75 333 GLU A N 1
ATOM 2504 C CA . GLU A 1 333 ? -8.117 -8.031 -17.547 1 95.75 333 GLU A CA 1
ATOM 2505 C C . GLU A 1 333 ? -8.031 -7.457 -16.141 1 95.75 333 GLU A C 1
ATOM 2507 O O . GLU A 1 333 ? -8.195 -6.25 -15.938 1 95.75 333 GLU A O 1
ATOM 2512 N N . ALA A 1 334 ? -7.754 -8.305 -15.188 1 95.44 334 ALA A N 1
ATOM 2513 C CA . ALA A 1 334 ? -7.582 -7.852 -13.805 1 95.44 334 ALA A CA 1
ATOM 2514 C C . ALA A 1 334 ? -6.387 -6.91 -13.68 1 95.44 334 ALA A C 1
ATOM 2516 O O . ALA A 1 334 ? -6.473 -5.875 -13.016 1 95.44 334 ALA A O 1
ATOM 2517 N N . VAL A 1 335 ? -5.328 -7.227 -14.367 1 95.31 335 VAL A N 1
ATOM 2518 C CA . VAL A 1 335 ? -4.125 -6.398 -14.312 1 95.31 335 VAL A CA 1
ATOM 2519 C C . VAL A 1 335 ? -4.406 -5.039 -14.945 1 95.31 335 VAL A C 1
ATOM 2521 O O . VAL A 1 335 ? -3.965 -4.008 -14.438 1 95.31 335 VAL A O 1
ATOM 2524 N N . SER A 1 336 ? -5.148 -5.066 -16.031 1 95.69 336 SER A N 1
ATOM 2525 C CA . SER A 1 336 ? -5.523 -3.814 -16.688 1 95.69 336 SER A CA 1
ATOM 2526 C C . SER A 1 336 ? -6.367 -2.941 -15.766 1 95.69 336 SER A C 1
ATOM 2528 O O . SER A 1 336 ? -6.145 -1.732 -15.664 1 95.69 336 SER A O 1
ATOM 2530 N N . ALA A 1 337 ? -7.238 -3.541 -15.07 1 95.31 337 ALA A N 1
ATOM 2531 C CA . ALA A 1 337 ? -8.07 -2.805 -14.117 1 95.31 337 ALA A CA 1
ATOM 2532 C C . ALA A 1 337 ? -7.242 -2.299 -12.938 1 95.31 337 ALA A C 1
ATOM 2534 O O . ALA A 1 337 ? -7.488 -1.205 -12.422 1 95.31 337 ALA A O 1
ATOM 2535 N N . GLU A 1 338 ? -6.328 -3.055 -12.492 1 95.69 338 GLU A N 1
ATOM 2536 C CA . GLU A 1 338 ? -5.422 -2.623 -11.43 1 95.69 338 GLU A CA 1
ATOM 2537 C C . GLU A 1 338 ? -4.609 -1.406 -11.859 1 95.69 338 GLU A C 1
ATOM 2539 O O . GLU A 1 338 ? -4.348 -0.512 -11.055 1 95.69 338 GLU A O 1
ATOM 2544 N N . ARG A 1 339 ? -4.199 -1.406 -13.07 1 94.94 339 ARG A N 1
ATOM 2545 C CA . ARG A 1 339 ? -3.475 -0.255 -13.602 1 94.94 339 ARG A CA 1
ATOM 2546 C C . ARG A 1 339 ? -4.344 0.999 -13.57 1 94.94 339 ARG A C 1
ATOM 2548 O O . ARG A 1 339 ? -3.881 2.072 -13.18 1 94.94 339 ARG A O 1
ATOM 2555 N N . ASP A 1 340 ? -5.551 0.839 -13.969 1 94.25 340 ASP A N 1
ATOM 2556 C CA . ASP A 1 340 ? -6.484 1.962 -13.93 1 94.25 340 ASP A CA 1
ATOM 2557 C C . ASP A 1 340 ? -6.648 2.492 -12.508 1 94.25 340 ASP A C 1
ATOM 2559 O O . ASP A 1 340 ? -6.691 3.705 -12.297 1 94.25 340 ASP A O 1
ATOM 2563 N N . GLU A 1 341 ? -6.742 1.603 -11.555 1 93.81 341 GLU A N 1
ATOM 2564 C CA . GLU A 1 341 ? -6.828 2 -10.156 1 93.81 341 GLU A CA 1
ATOM 2565 C C . GLU A 1 341 ? -5.566 2.738 -9.711 1 93.81 341 GLU A C 1
ATOM 2567 O O . GLU A 1 341 ? -5.648 3.771 -9.047 1 93.81 341 GLU A O 1
ATOM 2572 N N . ALA A 1 342 ? -4.461 2.234 -10.109 1 95.06 342 ALA A N 1
ATOM 2573 C CA . ALA A 1 342 ? -3.189 2.863 -9.758 1 95.06 342 ALA A CA 1
ATOM 2574 C C . ALA A 1 342 ? -3.092 4.266 -10.344 1 95.06 342 ALA A C 1
ATOM 2576 O O . ALA A 1 342 ? -2.572 5.184 -9.703 1 95.06 342 ALA A O 1
ATOM 2577 N N . ARG A 1 343 ? -3.588 4.426 -11.508 1 94.5 343 ARG A N 1
ATOM 2578 C CA . ARG A 1 343 ? -3.596 5.73 -12.164 1 94.5 343 ARG A CA 1
ATOM 2579 C C . ARG A 1 343 ? -4.461 6.723 -11.391 1 94.5 343 ARG A C 1
ATOM 2581 O O . ARG A 1 343 ? -4.07 7.879 -11.203 1 94.5 343 ARG A O 1
ATOM 2588 N N . ARG A 1 344 ? -5.566 6.27 -10.945 1 93.75 344 ARG A N 1
ATOM 2589 C CA . ARG A 1 344 ? -6.465 7.129 -10.188 1 93.75 344 ARG A CA 1
ATOM 2590 C C . ARG A 1 344 ? -5.852 7.5 -8.836 1 93.75 344 ARG A C 1
ATOM 2592 O O . ARG A 1 344 ? -5.938 8.648 -8.406 1 93.75 344 ARG A O 1
ATOM 2599 N N . ILE A 1 345 ? -5.266 6.531 -8.211 1 94.38 345 ILE A N 1
ATOM 2600 C CA . ILE A 1 345 ? -4.602 6.781 -6.938 1 94.38 345 ILE A CA 1
ATOM 2601 C C . ILE A 1 345 ? -3.482 7.801 -7.129 1 94.38 345 ILE A C 1
ATOM 2603 O O . ILE A 1 345 ? -3.344 8.734 -6.332 1 94.38 345 ILE A O 1
ATOM 2607 N N . GLN A 1 346 ? -2.742 7.633 -8.211 1 95.06 346 GLN A N 1
ATOM 2608 C CA . GLN A 1 346 ? -1.63 8.539 -8.477 1 95.06 346 GLN A CA 1
ATOM 2609 C C . GLN A 1 346 ? -2.129 9.945 -8.789 1 95.06 346 GLN A C 1
ATOM 2611 O O . GLN A 1 346 ? -1.558 10.93 -8.32 1 95.06 346 GLN A O 1
ATOM 2616 N N . ALA A 1 347 ? -3.162 10.062 -9.555 1 94 347 ALA A N 1
ATOM 2617 C CA . ALA A 1 347 ? -3.746 11.367 -9.859 1 94 347 ALA A CA 1
ATOM 2618 C C . ALA A 1 347 ? -4.195 12.078 -8.594 1 94 347 ALA A C 1
ATOM 2620 O O . ALA A 1 347 ? -3.928 13.273 -8.414 1 94 347 ALA A O 1
ATOM 2621 N N . GLU A 1 348 ? -4.852 11.375 -7.715 1 93.75 348 GLU A N 1
ATOM 2622 C CA . GLU A 1 348 ? -5.273 11.945 -6.438 1 93.75 348 GLU A CA 1
ATOM 2623 C C . GLU A 1 348 ? -4.074 12.406 -5.617 1 93.75 348 GLU A C 1
ATOM 2625 O O . GLU A 1 348 ? -4.078 13.508 -5.062 1 93.75 348 GLU A O 1
ATOM 2630 N N . SER A 1 349 ? -3.094 11.555 -5.566 1 95.06 349 SER A N 1
ATOM 2631 C CA . SER A 1 349 ? -1.905 11.852 -4.773 1 95.06 349 SER A CA 1
ATOM 2632 C C . SER A 1 349 ? -1.216 13.117 -5.273 1 95.06 349 SER A C 1
ATOM 2634 O O . SER A 1 349 ? -0.831 13.977 -4.473 1 95.06 349 SER A O 1
ATOM 2636 N N . VAL A 1 350 ? -1.117 13.219 -6.59 1 94.94 350 VAL A N 1
ATOM 2637 C CA . VAL A 1 350 ? -0.458 14.375 -7.195 1 94.94 350 VAL A CA 1
ATOM 2638 C C . VAL A 1 350 ? -1.291 15.625 -6.953 1 94.94 350 VAL A C 1
ATOM 2640 O O . VAL A 1 350 ? -0.756 16.672 -6.574 1 94.94 350 VAL A O 1
ATOM 2643 N N . GLN A 1 351 ? -2.568 15.57 -7.125 1 93.56 351 GLN A N 1
ATOM 2644 C CA . GLN A 1 351 ? -3.445 16.719 -6.918 1 93.56 351 GLN A CA 1
ATOM 2645 C C . GLN A 1 351 ? -3.408 17.188 -5.465 1 93.56 351 GLN A C 1
ATOM 2647 O O . GLN A 1 351 ? -3.363 18.391 -5.191 1 93.56 351 GLN A O 1
ATOM 2652 N N . ARG A 1 352 ? -3.389 16.219 -4.531 1 93.81 352 ARG A N 1
ATOM 2653 C CA . ARG A 1 352 ? -3.283 16.562 -3.115 1 93.81 352 ARG A CA 1
ATOM 2654 C C . ARG A 1 352 ? -1.944 17.219 -2.809 1 93.81 352 ARG A C 1
ATOM 2656 O O . ARG A 1 352 ? -1.889 18.203 -2.072 1 93.81 352 ARG A O 1
ATOM 2663 N N . ALA A 1 353 ? -0.926 16.672 -3.441 1 94.88 353 ALA A N 1
ATOM 2664 C CA . ALA A 1 353 ? 0.408 17.219 -3.213 1 94.88 353 ALA A CA 1
ATOM 2665 C C . ALA A 1 353 ? 0.527 18.625 -3.783 1 94.88 353 ALA A C 1
ATOM 2667 O O . ALA A 1 353 ? 1.144 19.5 -3.172 1 94.88 353 ALA A O 1
ATOM 2668 N N . ILE A 1 354 ? -0.091 18.906 -4.902 1 94.31 354 ILE A N 1
ATOM 2669 C CA . ILE A 1 354 ? -0.077 20.219 -5.523 1 94.31 354 ILE A CA 1
ATOM 2670 C C . ILE A 1 354 ? -0.826 21.219 -4.641 1 94.31 354 ILE A C 1
ATOM 2672 O O . ILE A 1 354 ? -0.337 22.328 -4.387 1 94.31 354 ILE A O 1
ATOM 2676 N N . ALA A 1 355 ? -1.98 20.812 -4.203 1 91.69 355 ALA A N 1
ATOM 2677 C CA . ALA A 1 355 ? -2.771 21.672 -3.338 1 91.69 355 ALA A CA 1
ATOM 2678 C C . ALA A 1 355 ? -2.01 22.031 -2.062 1 91.69 355 ALA A C 1
ATOM 2680 O O . ALA A 1 355 ? -1.981 23.188 -1.645 1 91.69 355 ALA A O 1
ATOM 2681 N N . ARG A 1 356 ? -1.385 21.047 -1.501 1 92.94 356 ARG A N 1
ATOM 2682 C CA . ARG A 1 356 ? -0.607 21.25 -0.283 1 92.94 356 ARG A CA 1
ATOM 2683 C C . ARG A 1 356 ? 0.579 22.172 -0.54 1 92.94 356 ARG A C 1
ATOM 2685 O O . ARG A 1 356 ? 0.829 23.094 0.232 1 92.94 356 ARG A O 1
ATOM 2692 N N . TRP A 1 357 ? 1.271 22.016 -1.59 1 95.75 357 TRP A N 1
ATOM 2693 C CA . TRP A 1 357 ? 2.428 22.828 -1.957 1 95.75 357 TRP A CA 1
ATOM 2694 C C . TRP A 1 357 ? 2.025 24.281 -2.176 1 95.75 357 TRP A C 1
ATOM 2696 O O . TRP A 1 357 ? 2.678 25.188 -1.665 1 95.75 357 TRP A O 1
ATOM 2706 N N . ARG A 1 358 ? 0.944 24.484 -2.875 1 93.75 358 ARG A N 1
ATOM 2707 C CA . ARG A 1 358 ? 0.457 25.828 -3.137 1 93.75 358 ARG A CA 1
ATOM 2708 C C . ARG A 1 358 ? 0.067 26.531 -1.841 1 93.75 358 ARG A C 1
ATOM 2710 O O . ARG A 1 358 ? 0.426 27.688 -1.625 1 93.75 358 ARG A O 1
ATOM 2717 N N . GLY A 1 359 ? -0.633 25.75 -1.056 1 91.44 359 GLY A N 1
ATOM 2718 C CA . GLY A 1 359 ? -1.026 26.312 0.226 1 91.44 359 GLY A CA 1
ATOM 2719 C C . GLY A 1 359 ? 0.155 26.703 1.096 1 91.44 359 GLY A C 1
ATOM 2720 O O . GLY A 1 359 ? 0.182 27.797 1.663 1 91.44 359 GLY A O 1
ATOM 2721 N N . LEU A 1 360 ? 1.141 25.875 1.137 1 94.12 360 LEU A N 1
ATOM 2722 C CA . LEU A 1 360 ? 2.322 26.125 1.953 1 94.12 360 LEU A CA 1
ATOM 2723 C C . LEU A 1 360 ? 3.139 27.281 1.386 1 94.12 360 LEU A C 1
ATOM 2725 O O . LEU A 1 360 ? 3.672 28.109 2.139 1 94.12 360 LEU A O 1
ATOM 2729 N N . THR A 1 361 ? 3.215 27.406 0.088 1 94.56 361 THR A N 1
ATOM 2730 C CA . THR A 1 361 ? 3.969 28.469 -0.566 1 94.56 361 THR A CA 1
ATOM 2731 C C . THR A 1 361 ? 3.355 29.844 -0.262 1 94.56 361 THR A C 1
ATOM 2733 O O . THR A 1 361 ? 4.07 30.781 0.068 1 94.56 361 THR A O 1
ATOM 2736 N N . GLY A 1 362 ? 2.027 29.891 -0.337 1 91.75 362 GLY A N 1
ATOM 2737 C CA . GLY A 1 362 ? 1.352 31.141 0.018 1 91.75 362 GLY A CA 1
ATOM 2738 C C . GLY A 1 362 ? 1.521 31.516 1.478 1 91.75 362 GLY A C 1
ATOM 2739 O O . GLY A 1 362 ? 1.759 32.688 1.801 1 91.75 362 GLY A O 1
ATOM 2740 N N . GLN A 1 363 ? 1.492 30.547 2.307 1 90.69 363 GLN A N 1
ATOM 2741 C CA . GLN A 1 363 ? 1.637 30.781 3.74 1 90.69 363 GLN A CA 1
ATOM 2742 C C . GLN A 1 363 ? 3.041 31.266 4.078 1 90.69 363 GLN A C 1
ATOM 2744 O O . GLN A 1 363 ? 3.205 32.219 4.863 1 90.69 363 GLN A O 1
ATOM 2749 N N . LEU A 1 364 ? 3.984 30.672 3.496 1 94.25 364 LEU A N 1
ATOM 2750 C CA . LEU A 1 364 ? 5.371 31.031 3.777 1 94.25 364 LEU A CA 1
ATOM 2751 C C . LEU A 1 364 ? 5.691 32.406 3.23 1 94.25 364 LEU A C 1
ATOM 2753 O O . LEU A 1 364 ? 6.434 33.188 3.855 1 94.25 364 LEU A O 1
ATOM 2757 N N . GLU A 1 365 ? 5.121 32.75 2.113 1 93.19 365 GLU A N 1
ATOM 2758 C CA . GLU A 1 365 ? 5.312 34.094 1.561 1 93.19 365 GLU A CA 1
ATOM 2759 C C . GLU A 1 365 ? 4.773 35.156 2.506 1 93.19 365 GLU A C 1
ATOM 2761 O O . GLU A 1 365 ? 5.465 36.125 2.811 1 93.19 365 GLU A O 1
ATOM 2766 N N . ARG A 1 366 ? 3.65 34.906 3.004 1 89.5 366 ARG A N 1
ATOM 2767 C CA . ARG A 1 366 ? 3.037 35.875 3.93 1 89.5 366 ARG A CA 1
ATOM 2768 C C . ARG A 1 366 ? 3.803 35.906 5.25 1 89.5 366 ARG A C 1
ATOM 2770 O O . ARG A 1 366 ? 4.012 37 5.809 1 89.5 366 ARG A O 1
ATOM 2777 N N . GLN A 1 367 ? 4.195 34.812 5.742 1 91.19 367 GLN A N 1
ATOM 2778 C CA . GLN A 1 367 ? 4.922 34.75 7.004 1 91.19 367 GLN A CA 1
ATOM 2779 C C . GLN A 1 367 ? 6.254 35.469 6.906 1 91.19 367 GLN A C 1
ATOM 2781 O O . GLN A 1 367 ? 6.613 36.25 7.797 1 91.19 367 GLN A O 1
ATOM 2786 N N . ASN A 1 368 ? 6.906 35.312 5.852 1 92.94 368 ASN A N 1
ATOM 2787 C CA . ASN A 1 368 ? 8.234 35.906 5.676 1 92.94 368 ASN A CA 1
ATOM 2788 C C . ASN A 1 368 ? 8.148 37.406 5.371 1 92.94 368 ASN A C 1
ATOM 2790 O O . ASN A 1 368 ? 9.008 38.156 5.809 1 92.94 368 ASN A O 1
ATOM 2794 N N . THR A 1 369 ? 7.094 37.812 4.719 1 92.56 369 THR A N 1
ATOM 2795 C CA . THR A 1 369 ? 7.039 39.188 4.266 1 92.56 369 THR A CA 1
ATOM 2796 C C . THR A 1 369 ? 6.273 40.062 5.262 1 92.56 369 THR A C 1
ATOM 2798 O O . THR A 1 369 ? 6.484 41.281 5.328 1 92.56 369 THR A O 1
ATOM 2801 N N . GLN A 1 370 ? 5.461 39.406 5.988 1 89.31 370 GLN A N 1
ATOM 2802 C CA . GLN A 1 370 ? 4.602 40.219 6.828 1 89.31 370 GLN A CA 1
ATOM 2803 C C . GLN A 1 370 ? 4.699 39.812 8.289 1 89.31 370 GLN A C 1
ATOM 2805 O O . GLN A 1 370 ? 5.16 40.562 9.133 1 89.31 370 GLN A O 1
ATOM 2810 N N . SER A 1 371 ? 4.508 38.5 8.586 1 88.5 371 SER A N 1
ATOM 2811 C CA . SER A 1 371 ? 4.332 38.062 9.969 1 88.5 371 SER A CA 1
ATOM 2812 C C . SER A 1 371 ? 5.637 38.156 10.75 1 88.5 371 SER A C 1
ATOM 2814 O O . SER A 1 371 ? 5.672 38.688 11.859 1 88.5 371 SER A O 1
ATOM 2816 N N . LEU A 1 372 ? 6.727 37.688 10.18 1 92.5 372 LEU A N 1
ATOM 2817 C CA . LEU A 1 372 ? 7.992 37.625 10.898 1 92.5 372 LEU A CA 1
ATOM 2818 C C . LEU A 1 372 ? 8.562 39 11.133 1 92.5 372 LEU A C 1
ATOM 2820 O O . LEU A 1 372 ? 8.93 39.344 12.258 1 92.5 372 LEU A O 1
ATOM 2824 N N . PRO A 1 373 ? 8.578 39.875 10.094 1 92.56 373 PRO A N 1
ATOM 2825 C CA . PRO A 1 373 ? 9.055 41.219 10.336 1 92.56 373 PRO A CA 1
ATOM 2826 C C . PRO A 1 373 ? 8.211 41.969 11.367 1 92.56 373 PRO A C 1
ATOM 2828 O O . PRO A 1 373 ? 8.75 42.688 12.227 1 92.56 373 PRO A O 1
ATOM 2831 N N . LEU A 1 374 ? 6.93 41.781 11.305 1 86.25 374 LEU A N 1
ATOM 2832 C CA . LEU A 1 374 ? 6.043 42.406 12.266 1 86.25 374 LEU A CA 1
ATOM 2833 C C . LEU A 1 374 ? 6.324 41.938 13.68 1 86.25 374 LEU A C 1
ATOM 2835 O O . LEU A 1 374 ? 6.352 42.719 14.625 1 86.25 374 LEU A O 1
ATOM 2839 N N . ALA A 1 375 ? 6.559 40.625 13.844 1 89.94 375 ALA A N 1
ATOM 2840 C CA . ALA A 1 375 ? 6.848 40.062 15.156 1 89.94 375 ALA A CA 1
ATOM 2841 C C . ALA A 1 375 ? 8.18 40.562 15.695 1 89.94 375 ALA A C 1
ATOM 2843 O O . ALA A 1 375 ? 8.297 40.875 16.891 1 89.94 375 ALA A O 1
ATOM 2844 N N . ARG A 1 376 ? 9.18 40.719 14.914 1 91.12 376 ARG A N 1
ATOM 2845 C CA . ARG A 1 376 ? 10.484 41.25 15.297 1 91.12 376 ARG A CA 1
ATOM 2846 C C . ARG A 1 376 ? 10.383 42.688 15.734 1 91.12 376 ARG A C 1
ATOM 2848 O O . ARG A 1 376 ? 10.922 43.062 16.781 1 91.12 376 ARG A O 1
ATOM 2855 N N . ASP A 1 377 ? 9.648 43.438 14.977 1 90.06 377 ASP A N 1
ATOM 2856 C CA . ASP A 1 377 ? 9.477 44.844 15.297 1 90.06 377 ASP A CA 1
ATOM 2857 C C . ASP A 1 377 ? 8.719 45.031 16.609 1 90.06 377 ASP A C 1
ATOM 2859 O O . ASP A 1 377 ? 9.07 45.906 17.422 1 90.06 377 ASP A O 1
ATOM 2863 N N . ARG A 1 378 ? 7.758 44.188 16.75 1 86.25 378 ARG A N 1
ATOM 2864 C CA . ARG A 1 378 ? 6.992 44.25 18 1 86.25 378 ARG A CA 1
ATOM 2865 C C . ARG A 1 378 ? 7.875 43.938 19.203 1 86.25 378 ARG A C 1
ATOM 2867 O O . ARG A 1 378 ? 7.828 44.656 20.203 1 86.25 378 ARG A O 1
ATOM 2874 N N . ALA A 1 379 ? 8.719 42.938 19.094 1 91.06 379 ALA A N 1
ATOM 2875 C CA . ALA A 1 379 ? 9.602 42.562 20.203 1 91.06 379 ALA A CA 1
ATOM 2876 C C . ALA A 1 379 ? 10.648 43.625 20.469 1 91.06 379 ALA A C 1
ATOM 2878 O O . ALA A 1 379 ? 10.906 44 21.609 1 91.06 379 ALA A O 1
ATOM 2879 N N . ARG A 1 380 ? 11.195 44.219 19.484 1 90.31 380 ARG A N 1
ATOM 2880 C CA . ARG A 1 380 ? 12.219 45.25 19.609 1 90.31 380 ARG A CA 1
ATOM 2881 C C . ARG A 1 380 ? 11.641 46.5 20.219 1 90.31 380 ARG A C 1
ATOM 2883 O O . ARG A 1 380 ? 12.25 47.094 21.125 1 90.31 380 ARG A O 1
ATOM 2890 N N . THR A 1 381 ? 10.484 46.844 19.703 1 89.38 381 THR A N 1
ATOM 2891 C CA . THR A 1 381 ? 9.844 48.062 20.203 1 89.38 381 THR A CA 1
ATOM 2892 C C . THR A 1 381 ? 9.453 47.906 21.656 1 89.38 381 THR A C 1
ATOM 2894 O O . THR A 1 381 ? 9.648 48.812 22.469 1 89.38 381 THR A O 1
ATOM 2897 N N . ALA A 1 382 ? 8.945 46.719 21.984 1 88.19 382 ALA A N 1
ATOM 2898 C CA . ALA A 1 382 ? 8.531 46.5 23.359 1 88.19 382 ALA A CA 1
ATOM 2899 C C . ALA A 1 382 ? 9.742 46.469 24.297 1 88.19 382 ALA A C 1
ATOM 2901 O O . ALA A 1 382 ? 9.664 46.969 25.422 1 88.19 382 ALA A O 1
ATOM 2902 N N . LEU A 1 383 ? 10.844 45.969 23.906 1 90.19 383 LEU A N 1
ATOM 2903 C CA . LEU A 1 383 ? 12.047 45.938 24.734 1 90.19 383 LEU A CA 1
ATOM 2904 C C . LEU A 1 383 ? 12.586 47.344 24.953 1 90.19 383 LEU A C 1
ATOM 2906 O O . LEU A 1 383 ? 12.984 47.688 26.062 1 90.19 383 LEU A O 1
ATOM 2910 N N . ALA A 1 384 ? 12.539 48.125 23.906 1 89.38 384 ALA A N 1
ATOM 2911 C CA . ALA A 1 384 ? 12.969 49.531 24.016 1 89.38 384 ALA A CA 1
ATOM 2912 C C . ALA A 1 384 ? 12.078 50.312 24.984 1 89.38 384 ALA A C 1
ATOM 2914 O O . ALA A 1 384 ? 12.562 51.094 25.797 1 89.38 384 ALA A O 1
ATOM 2915 N N . ALA A 1 385 ? 10.781 50.031 24.844 1 88.88 385 ALA A N 1
ATOM 2916 C CA . ALA A 1 385 ? 9.836 50.688 25.734 1 88.88 385 ALA A CA 1
ATOM 2917 C C . ALA A 1 385 ? 10.102 50.312 27.188 1 88.88 385 ALA A C 1
ATOM 2919 O O . ALA A 1 385 ? 10.023 51.156 28.078 1 88.88 385 ALA A O 1
ATOM 2920 N N . TYR A 1 386 ? 10.43 49.094 27.453 1 90.56 386 TYR A N 1
ATOM 2921 C CA . TYR A 1 386 ? 10.75 48.656 28.812 1 90.56 386 TYR A CA 1
ATOM 2922 C C . TYR A 1 386 ? 11.992 4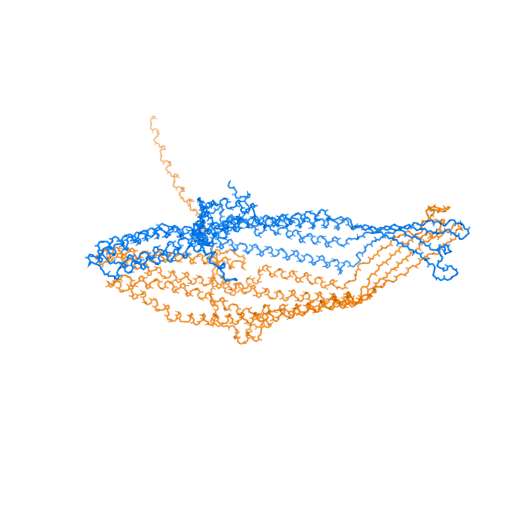9.375 29.344 1 90.56 386 TYR A C 1
ATOM 2924 O O . TYR A 1 386 ? 12.023 49.812 30.5 1 90.56 386 TYR A O 1
ATOM 2932 N N . GLY A 1 387 ? 12.969 49.5 28.422 1 87.06 387 GLY A N 1
ATOM 2933 C CA . GLY A 1 387 ? 14.164 50.219 28.797 1 87.06 387 GLY A CA 1
ATOM 2934 C C . GLY A 1 387 ? 13.891 51.688 29.141 1 87.06 387 GLY A C 1
ATOM 2935 O O . GLY A 1 387 ? 14.602 52.281 29.969 1 87.06 387 GLY A O 1
ATOM 2936 N N . ALA A 1 388 ? 12.797 52.156 28.578 1 88.25 388 ALA A N 1
ATOM 2937 C CA . ALA A 1 388 ? 12.43 53.531 28.812 1 88.25 388 ALA A CA 1
ATOM 2938 C C . ALA A 1 388 ? 11.477 53.688 30 1 88.25 388 ALA A C 1
ATOM 2940 O O . ALA A 1 388 ? 11.023 54.781 30.328 1 88.25 388 ALA A O 1
ATOM 2941 N N . GLY A 1 389 ? 11.133 52.562 30.656 1 87.75 389 GLY A N 1
ATOM 2942 C CA . GLY A 1 389 ? 10.383 52.656 31.891 1 87.75 389 GLY A CA 1
ATOM 2943 C C . GLY A 1 389 ? 9.023 51.969 31.812 1 87.75 389 GLY A C 1
ATOM 2944 O O . GLY A 1 389 ? 8.281 51.938 32.812 1 87.75 389 GLY A O 1
ATOM 2945 N N . ALA A 1 390 ? 8.711 51.438 30.656 1 86.94 390 ALA A N 1
ATOM 2946 C CA . ALA A 1 390 ? 7.402 50.812 30.484 1 86.94 390 ALA A CA 1
ATOM 2947 C C . ALA A 1 390 ? 7.375 49.438 31.109 1 86.94 390 ALA A C 1
ATOM 2949 O O . ALA A 1 390 ? 8.375 48.969 31.672 1 86.94 390 ALA A O 1
ATOM 2950 N N . ASP A 1 391 ? 6.207 48.812 31.125 1 87.69 391 ASP A N 1
ATOM 2951 C CA . ASP A 1 391 ? 6.008 47.5 31.719 1 87.69 391 ASP A CA 1
ATOM 2952 C C . ASP A 1 391 ? 6.699 46.406 30.891 1 87.69 391 ASP A C 1
ATOM 2954 O O . ASP A 1 391 ? 6.859 46.562 29.672 1 87.69 391 ASP A O 1
ATOM 2958 N N . LEU A 1 392 ? 7.066 45.344 31.578 1 89.62 392 LEU A N 1
ATOM 2959 C CA . LEU A 1 392 ? 7.812 44.25 30.953 1 89.62 392 LEU A CA 1
ATOM 2960 C C . LEU A 1 392 ? 6.883 43.344 30.156 1 89.62 392 LEU A C 1
ATOM 2962 O O . LEU A 1 392 ? 7.309 42.688 29.188 1 89.62 392 LEU A O 1
ATOM 2966 N N . GLN A 1 393 ? 5.645 43.281 30.547 1 86.38 393 GLN A N 1
ATOM 2967 C CA . GLN A 1 393 ? 4.699 42.281 30.078 1 86.38 393 GLN A CA 1
ATOM 2968 C C . GLN A 1 393 ? 4.559 42.312 28.562 1 86.38 393 GLN A C 1
ATOM 2970 O O . GLN A 1 393 ? 4.555 41.281 27.906 1 86.38 393 GLN A O 1
ATOM 2975 N N . PRO A 1 394 ? 4.57 43.5 27.938 1 83.44 394 PRO A N 1
ATOM 2976 C CA . PRO A 1 394 ? 4.465 43.562 26.469 1 83.44 394 PRO A CA 1
ATOM 2977 C C . PRO A 1 394 ? 5.645 42.875 25.781 1 83.44 394 PRO A C 1
ATOM 2979 O O . PRO A 1 394 ? 5.469 42.219 24.75 1 83.44 394 PRO A O 1
ATOM 2982 N N . TRP A 1 395 ? 6.766 43 26.328 1 89.12 395 TRP A N 1
ATOM 2983 C CA . TRP A 1 395 ? 7.926 42.344 25.719 1 89.12 395 TRP A CA 1
ATOM 2984 C C . TRP A 1 395 ? 7.852 40.844 25.875 1 89.12 395 TRP A C 1
ATOM 2986 O O . TRP A 1 395 ? 8.156 40.094 24.922 1 89.12 395 TRP A O 1
ATOM 2996 N N . LEU A 1 396 ? 7.426 40.375 27 1 89.44 396 LEU A N 1
ATOM 2997 C CA . LEU A 1 396 ? 7.309 38.938 27.234 1 89.44 396 LEU A CA 1
ATOM 2998 C C . LEU A 1 396 ? 6.359 38.312 26.234 1 89.44 396 LEU A C 1
ATOM 3000 O O . LEU A 1 396 ? 6.652 37.25 25.688 1 89.44 396 LEU A O 1
ATOM 3004 N N . GLU A 1 397 ? 5.309 38.969 25.969 1 85.5 397 GLU A N 1
ATOM 3005 C CA . GLU A 1 397 ? 4.32 38.438 25.016 1 85.5 397 GLU A CA 1
ATOM 3006 C C . GLU A 1 397 ? 4.855 38.469 23.594 1 85.5 397 GLU A C 1
ATOM 3008 O O . GLU A 1 397 ? 4.711 37.5 22.844 1 85.5 397 GLU A O 1
ATOM 3013 N N . ALA A 1 398 ? 5.402 39.594 23.234 1 86.75 398 ALA A N 1
ATOM 3014 C CA . ALA A 1 398 ? 5.957 39.75 21.891 1 86.75 398 ALA A CA 1
ATOM 3015 C C . ALA A 1 398 ? 7.035 38.688 21.625 1 86.75 398 ALA A C 1
ATOM 3017 O O . ALA A 1 398 ? 7.105 38.125 20.531 1 86.75 398 ALA A O 1
ATOM 3018 N N . ARG A 1 399 ? 7.801 38.469 22.641 1 90.44 399 ARG A N 1
ATOM 3019 C CA . ARG A 1 399 ? 8.891 37.5 22.516 1 90.44 399 ARG A CA 1
ATOM 3020 C C . ARG A 1 399 ? 8.352 36.062 22.391 1 90.44 399 ARG A C 1
ATOM 3022 O O . ARG A 1 399 ? 8.844 35.281 21.562 1 90.44 399 ARG A O 1
ATOM 3029 N N . ARG A 1 400 ? 7.449 35.75 23.094 1 89.5 400 ARG A N 1
ATOM 3030 C CA . ARG A 1 400 ? 6.816 34.438 23 1 89.5 400 ARG A CA 1
ATOM 3031 C C . ARG A 1 400 ? 6.242 34.219 21.594 1 89.5 400 ARG A C 1
ATOM 3033 O O . ARG A 1 400 ? 6.457 33.156 20.984 1 89.5 400 ARG A O 1
ATOM 3040 N N . ASP A 1 401 ? 5.582 35.188 21.141 1 87.19 401 ASP A N 1
ATOM 3041 C CA . ASP A 1 401 ? 4.992 35.094 19.797 1 87.19 401 ASP A CA 1
ATOM 3042 C C . ASP A 1 401 ? 6.07 34.969 18.734 1 87.19 401 ASP A C 1
ATOM 3044 O O . ASP A 1 401 ? 5.906 34.188 17.766 1 87.19 401 ASP A O 1
ATOM 3048 N N . GLU A 1 402 ? 7.086 35.719 18.906 1 91.31 402 GLU A N 1
ATOM 3049 C CA . GLU A 1 402 ? 8.18 35.656 17.938 1 91.31 402 GLU A CA 1
ATOM 3050 C C . GLU A 1 402 ? 8.812 34.281 17.906 1 91.31 402 GLU A C 1
ATOM 3052 O O . GLU A 1 402 ? 9.078 33.719 16.828 1 91.31 402 GLU A O 1
ATOM 3057 N N . ILE A 1 403 ? 8.992 33.688 19.078 1 92.19 403 ILE A N 1
ATOM 3058 C CA . ILE A 1 403 ? 9.562 32.344 19.156 1 92.19 403 ILE A CA 1
ATOM 3059 C C . ILE A 1 403 ? 8.656 31.359 18.422 1 92.19 403 ILE A C 1
ATOM 3061 O O . ILE A 1 403 ? 9.117 30.578 17.594 1 92.19 403 ILE A O 1
ATOM 3065 N N . GLU A 1 404 ? 7.387 31.406 18.719 1 90 404 GLU A N 1
ATOM 3066 C CA . GLU A 1 404 ? 6.426 30.484 18.125 1 90 404 GLU A CA 1
ATOM 3067 C C . GLU A 1 404 ? 6.375 30.656 16.609 1 90 404 GLU A C 1
ATOM 3069 O O . GLU A 1 404 ? 6.23 29.688 15.867 1 90 404 GLU A O 1
ATOM 3074 N N . LEU A 1 405 ? 6.477 31.844 16.203 1 90.19 405 LEU A N 1
ATOM 3075 C CA . LEU A 1 405 ? 6.418 32.125 14.766 1 90.19 405 LEU A CA 1
ATOM 3076 C C . LEU A 1 405 ? 7.648 31.562 14.055 1 90.19 405 LEU A C 1
ATOM 3078 O O . LEU A 1 405 ? 7.547 31.047 12.945 1 90.19 405 LEU A O 1
ATOM 3082 N N . HIS A 1 406 ? 8.789 31.734 14.672 1 93.44 406 HIS A N 1
ATOM 3083 C CA . HIS A 1 406 ? 10 31.172 14.094 1 93.44 406 HIS A CA 1
ATOM 3084 C C . HIS A 1 406 ? 9.914 29.656 14 1 93.44 406 HIS A C 1
ATOM 3086 O O . HIS A 1 406 ? 10.297 29.062 12.992 1 93.44 406 HIS A O 1
ATOM 3092 N N . LEU A 1 407 ? 9.398 29.047 15.008 1 93.25 407 LEU A N 1
ATOM 3093 C CA . LEU A 1 407 ? 9.227 27.594 15.016 1 93.25 407 LEU A CA 1
ATOM 3094 C C . LEU A 1 407 ? 8.234 27.172 13.938 1 93.25 407 LEU A C 1
ATOM 3096 O O . LEU A 1 407 ? 8.477 26.188 13.234 1 93.25 407 LEU A O 1
ATOM 3100 N N . GLU A 1 408 ? 7.184 27.859 13.867 1 92.31 408 GLU A N 1
ATOM 3101 C CA . GLU A 1 408 ? 6.188 27.578 12.844 1 92.31 408 GLU A CA 1
ATOM 3102 C C . GLU A 1 408 ? 6.773 27.734 11.445 1 92.31 408 GLU A C 1
ATOM 3104 O O . GLU A 1 408 ? 6.508 26.922 10.547 1 92.31 408 GLU A O 1
ATOM 3109 N N . ASN A 1 409 ? 7.5 28.812 11.305 1 93.75 409 ASN A N 1
ATOM 3110 C CA . ASN A 1 409 ? 8.125 29.062 10.008 1 93.75 409 ASN A CA 1
ATOM 3111 C C . ASN A 1 409 ? 9.031 27.906 9.594 1 93.75 409 ASN A C 1
ATOM 3113 O O . ASN A 1 409 ? 8.969 27.438 8.453 1 93.75 409 ASN A O 1
ATOM 3117 N N . ALA A 1 410 ? 9.836 27.438 10.492 1 94.31 410 ALA A N 1
ATOM 3118 C CA . ALA A 1 410 ? 10.734 26.328 10.211 1 94.31 410 ALA A CA 1
ATOM 3119 C C . ALA A 1 410 ? 9.945 25.062 9.852 1 94.31 410 ALA A C 1
ATOM 3121 O O . ALA A 1 410 ? 10.312 24.328 8.93 1 94.31 410 ALA A O 1
ATOM 3122 N N . ARG A 1 411 ? 8.93 24.781 10.586 1 94.44 411 ARG A N 1
ATOM 3123 C CA . ARG A 1 411 ? 8.07 23.641 10.312 1 94.44 411 ARG A CA 1
ATOM 3124 C C . ARG A 1 411 ? 7.457 23.734 8.922 1 94.44 411 ARG A C 1
ATOM 3126 O O . ARG A 1 411 ? 7.445 22.75 8.172 1 94.44 411 ARG A O 1
ATOM 3133 N N . LEU A 1 412 ? 6.961 24.906 8.609 1 94.56 412 LEU A N 1
ATOM 3134 C CA . LEU A 1 412 ? 6.328 25.109 7.312 1 94.56 412 LEU A CA 1
ATOM 3135 C C . LEU A 1 412 ? 7.344 24.969 6.184 1 94.56 412 LEU A C 1
ATOM 3137 O O . LEU A 1 412 ? 7.016 24.484 5.102 1 94.56 412 LEU A O 1
ATOM 3141 N N . LEU A 1 413 ? 8.523 25.438 6.441 1 95.38 413 LEU A N 1
ATOM 3142 C CA . LEU A 1 413 ? 9.586 25.266 5.453 1 95.38 413 LEU A CA 1
ATOM 3143 C C . LEU A 1 413 ? 9.82 23.797 5.168 1 95.38 413 LEU A C 1
ATOM 3145 O O . LEU A 1 413 ? 9.922 23.391 4.004 1 95.38 413 LEU A O 1
ATOM 3149 N N . GLY A 1 414 ? 9.891 23.016 6.223 1 96.62 414 GLY A N 1
ATOM 3150 C CA . GLY A 1 414 ? 10.039 21.562 6.059 1 96.62 414 GLY A CA 1
ATOM 3151 C C . GLY A 1 414 ? 8.883 20.938 5.301 1 96.62 414 GLY A C 1
ATOM 3152 O O . GLY A 1 414 ? 9.094 20.094 4.422 1 96.62 414 GLY A O 1
ATOM 3153 N N . GLU A 1 415 ? 7.703 21.328 5.641 1 96.12 415 GLU A N 1
ATOM 3154 C CA . GLU A 1 415 ? 6.508 20.781 4.996 1 96.12 415 GLU A CA 1
ATOM 3155 C C . GLU A 1 415 ? 6.461 21.172 3.52 1 96.12 415 GLU A C 1
ATOM 3157 O O . GLU A 1 415 ? 6.062 20.359 2.678 1 96.12 415 GLU A O 1
ATOM 3162 N N . GLN A 1 416 ? 6.816 22.422 3.236 1 96.25 416 GLN A N 1
ATOM 3163 C CA . GLN A 1 416 ? 6.875 22.844 1.84 1 96.25 416 GLN A CA 1
ATOM 3164 C C . GLN A 1 416 ? 7.902 22.016 1.062 1 96.25 416 GLN A C 1
ATOM 3166 O O . GLN A 1 416 ? 7.629 21.562 -0.053 1 96.25 416 GLN A O 1
ATOM 3171 N N . GLY A 1 417 ? 9.07 21.891 1.67 1 97.19 417 GLY A N 1
ATOM 3172 C CA . GLY A 1 417 ? 10.094 21.078 1.041 1 97.19 417 GLY A CA 1
ATOM 3173 C C . GLY A 1 417 ? 9.633 19.656 0.771 1 97.19 417 GLY A C 1
ATOM 3174 O O . GLY A 1 417 ? 9.922 19.094 -0.29 1 97.19 417 GLY A O 1
ATOM 3175 N N . ARG A 1 418 ? 8.953 19.094 1.692 1 96.75 418 ARG A N 1
ATOM 3176 C CA . ARG A 1 418 ? 8.445 17.734 1.544 1 96.75 418 ARG A CA 1
ATOM 3177 C C . ARG A 1 418 ? 7.422 17.656 0.415 1 96.75 418 ARG A C 1
ATOM 3179 O O . ARG A 1 418 ? 7.461 16.719 -0.399 1 96.75 418 ARG A O 1
ATOM 3186 N N . ALA A 1 419 ? 6.508 18.562 0.427 1 96 419 ALA A N 1
ATOM 3187 C CA . ALA A 1 419 ? 5.523 18.609 -0.651 1 96 419 ALA A CA 1
ATOM 3188 C C . ALA A 1 419 ? 6.199 18.812 -2.004 1 96 419 ALA A C 1
ATOM 3190 O O . ALA A 1 419 ? 5.812 18.188 -2.996 1 96 419 ALA A O 1
ATOM 3191 N N . TRP A 1 420 ? 7.195 19.688 -2.004 1 96.5 420 TRP A N 1
ATOM 3192 C CA . TRP A 1 420 ? 7.977 19.938 -3.207 1 96.5 420 TRP A CA 1
ATOM 3193 C C . TRP A 1 420 ? 8.664 18.672 -3.691 1 96.5 420 TRP A C 1
ATOM 3195 O O . TRP A 1 420 ? 8.586 18.328 -4.875 1 96.5 420 TRP A O 1
ATOM 3205 N N . ALA A 1 421 ? 9.281 17.906 -2.809 1 96.31 421 ALA A N 1
ATOM 3206 C CA . ALA A 1 421 ? 10.016 16.688 -3.162 1 96.31 421 ALA A CA 1
ATOM 3207 C C . ALA A 1 421 ? 9.07 15.617 -3.686 1 96.31 421 ALA A C 1
ATOM 3209 O O . ALA A 1 421 ? 9.43 14.852 -4.586 1 96.31 421 ALA A O 1
ATOM 3210 N N . ALA A 1 422 ? 7.891 15.555 -3.1 1 94.5 422 ALA A N 1
ATOM 3211 C CA . ALA A 1 422 ? 6.887 14.594 -3.533 1 94.5 422 ALA A CA 1
ATOM 3212 C C . ALA A 1 422 ? 6.504 14.812 -4.992 1 94.5 422 ALA A C 1
ATOM 3214 O O . ALA A 1 422 ? 6.141 13.867 -5.695 1 94.5 422 ALA A O 1
ATOM 3215 N N . LEU A 1 423 ? 6.641 16.047 -5.465 1 95.5 423 LEU A N 1
ATOM 3216 C CA . LEU A 1 423 ? 6.258 16.406 -6.828 1 95.5 423 LEU A CA 1
ATOM 3217 C C . LEU A 1 423 ? 7.473 16.406 -7.75 1 95.5 423 LEU A C 1
ATOM 3219 O O . LEU A 1 423 ? 7.375 16.016 -8.914 1 95.5 423 LEU A O 1
ATOM 3223 N N . ALA A 1 424 ? 8.594 16.75 -7.227 1 94.12 424 ALA A N 1
ATOM 3224 C CA . ALA A 1 424 ? 9.797 16.969 -8.023 1 94.12 424 ALA A CA 1
ATOM 3225 C C . ALA A 1 424 ? 10.391 15.648 -8.492 1 94.12 424 ALA A C 1
ATOM 3227 O O . ALA A 1 424 ? 11.023 15.586 -9.547 1 94.12 424 ALA A O 1
ATOM 3228 N N . TYR A 1 425 ? 10.148 14.578 -7.777 1 93.12 425 TYR A N 1
ATOM 3229 C CA . TYR A 1 425 ? 10.812 13.312 -8.078 1 93.12 425 TYR A CA 1
ATOM 3230 C C . TYR A 1 425 ? 9.836 12.305 -8.672 1 93.12 425 TYR A C 1
ATOM 3232 O O . TYR A 1 425 ? 10.086 11.102 -8.648 1 93.12 425 TYR A O 1
ATOM 3240 N N . LEU A 1 426 ? 8.742 12.805 -9.195 1 92.5 426 LEU A N 1
ATOM 3241 C CA . LEU A 1 426 ? 7.734 11.938 -9.805 1 92.5 426 LEU A CA 1
ATOM 3242 C C . LEU A 1 426 ? 8.211 11.422 -11.164 1 92.5 426 LEU A C 1
ATOM 3244 O O . LEU A 1 426 ? 7.824 10.336 -11.586 1 92.5 426 LEU A O 1
ATOM 3248 N N . LEU A 1 427 ? 9 12.258 -11.828 1 88.31 427 LEU A N 1
ATOM 3249 C CA . LEU A 1 427 ? 9.477 11.867 -13.148 1 88.31 427 LEU A CA 1
ATOM 3250 C C . LEU A 1 427 ? 10.961 11.531 -13.125 1 88.31 427 LEU A C 1
ATOM 3252 O O . LEU A 1 427 ? 11.734 12.188 -12.422 1 88.31 427 LEU A O 1
ATOM 3256 N N . PRO A 1 428 ? 11.359 10.453 -13.727 1 76.56 428 PRO A N 1
ATOM 3257 C CA . PRO A 1 428 ? 12.781 10.109 -13.789 1 76.56 428 PRO A CA 1
ATOM 3258 C C . PRO A 1 428 ? 13.617 11.172 -14.508 1 76.56 428 PRO A C 1
ATOM 3260 O O . PRO A 1 428 ? 13.094 11.906 -15.344 1 76.56 428 PRO A O 1
ATOM 3263 N N . HIS A 1 429 ? 14.773 11.703 -13.867 1 63.44 429 HIS A N 1
ATOM 3264 C CA . HIS A 1 429 ? 15.695 12.781 -14.219 1 63.44 429 HIS A CA 1
ATOM 3265 C C . HIS A 1 429 ? 15.953 12.812 -15.727 1 63.44 429 HIS A C 1
ATOM 3267 O O . HIS A 1 429 ? 16.141 13.891 -16.297 1 63.44 429 HIS A O 1
ATOM 3273 N N . GLU A 1 430 ? 16.156 11.82 -16.406 1 53.69 430 GLU A N 1
ATOM 3274 C CA . GLU A 1 430 ? 16.516 12.094 -17.781 1 53.69 430 GLU A CA 1
ATOM 3275 C C . GLU A 1 430 ? 15.602 13.141 -18.406 1 53.69 430 GLU A C 1
ATOM 3277 O O . GLU A 1 430 ? 16.016 13.93 -19.25 1 53.69 430 GLU A O 1
ATOM 3282 N N . GLU A 1 431 ? 14.453 13.188 -17.906 1 43.31 431 GLU A N 1
ATOM 3283 C CA . GLU A 1 431 ? 13.523 14.117 -18.531 1 43.31 431 GLU A CA 1
ATOM 3284 C C . GLU A 1 431 ? 13.547 15.477 -17.828 1 43.31 431 GLU A C 1
ATOM 3286 O O . GLU A 1 431 ? 13.055 16.469 -18.375 1 43.31 431 GLU A O 1
ATOM 3291 N N . ASN A 1 432 ? 13.922 15.664 -16.609 1 37.56 432 ASN A N 1
ATOM 3292 C CA . ASN A 1 432 ? 13.836 16.953 -15.922 1 37.56 432 ASN A CA 1
ATOM 3293 C C . ASN A 1 432 ? 15.062 17.812 -16.203 1 37.56 432 ASN A C 1
ATOM 3295 O O . ASN A 1 432 ? 15.328 18.781 -15.484 1 37.56 432 ASN A O 1
ATOM 3299 N N . THR A 1 433 ? 16.172 17.328 -16.703 1 31.75 433 THR A N 1
ATOM 3300 C CA . THR A 1 433 ? 17.234 18.297 -16.938 1 31.75 433 THR A CA 1
ATOM 3301 C C . THR A 1 433 ? 16.75 19.438 -17.812 1 31.75 433 THR A C 1
ATOM 3303 O O . THR A 1 433 ? 16.328 19.219 -18.953 1 31.75 433 THR A O 1
ATOM 3306 N N . PRO A 1 434 ? 16.625 20.641 -17.219 1 28.69 434 PRO A N 1
ATOM 3307 C CA . PRO A 1 434 ? 16.5 21.734 -18.172 1 28.69 434 PRO A CA 1
ATOM 3308 C C . PRO A 1 434 ? 17.578 21.719 -19.25 1 28.69 434 PRO A C 1
ATOM 3310 O O . PRO A 1 434 ? 18.672 21.188 -19.031 1 28.69 434 PRO A O 1
ATOM 3313 N N . MET B 1 1 ? -5.652 77.375 -62.344 1 22.45 1 MET B N 1
ATOM 3314 C CA . MET B 1 1 ? -4.996 76.062 -62.344 1 22.45 1 MET B CA 1
ATOM 3315 C C . MET B 1 1 ? -4.77 75.562 -60.938 1 22.45 1 MET B C 1
ATOM 3317 O O . MET B 1 1 ? -4.625 74.375 -60.719 1 22.45 1 MET B O 1
ATOM 3321 N N . GLU B 1 2 ? -4.527 76.438 -59.969 1 25.78 2 GLU B N 1
ATOM 3322 C CA . GLU B 1 2 ? -3.855 76.125 -58.688 1 25.78 2 GLU B CA 1
ATOM 3323 C C . GLU B 1 2 ? -4.809 75.5 -57.688 1 25.78 2 GLU B C 1
ATOM 3325 O O . GLU B 1 2 ? -4.434 75.25 -56.562 1 25.78 2 GLU B O 1
ATOM 3330 N N . MET B 1 3 ? -6.141 75.438 -57.906 1 29.66 3 MET B N 1
ATOM 3331 C CA . MET B 1 3 ? -7.09 75.375 -56.812 1 29.66 3 MET B CA 1
ATOM 3332 C C . MET B 1 3 ? -7.141 73.938 -56.25 1 29.66 3 MET B C 1
ATOM 3334 O O . MET B 1 3 ? -7.996 73.625 -55.406 1 29.66 3 MET B O 1
ATOM 3338 N N . SER B 1 4 ? -6.359 72.875 -56.781 1 30.94 4 SER B N 1
ATOM 3339 C CA . SER B 1 4 ? -6.855 71.5 -56.719 1 30.94 4 SER B CA 1
ATOM 3340 C C . SER B 1 4 ? -6.594 70.875 -55.344 1 30.94 4 SER B C 1
ATOM 3342 O O . SER B 1 4 ? -7.148 69.812 -55 1 30.94 4 SER B O 1
ATOM 3344 N N . PHE B 1 5 ? -5.504 71.062 -54.5 1 32.94 5 PHE B N 1
ATOM 3345 C CA . PHE B 1 5 ? -4.852 70 -53.812 1 32.94 5 PHE B CA 1
ATOM 3346 C C . PHE B 1 5 ? -5.477 69.75 -52.438 1 32.94 5 PHE B C 1
ATOM 3348 O O . PHE B 1 5 ? -4.973 69 -51.625 1 32.94 5 PHE B O 1
ATOM 3355 N N . PHE B 1 6 ? -6.52 70.438 -51.906 1 28.89 6 PHE B N 1
ATOM 3356 C CA . PHE B 1 6 ? -6.77 70.5 -50.469 1 28.89 6 PHE B CA 1
ATOM 3357 C C . PHE B 1 6 ? -7.367 69.188 -49.938 1 28.89 6 PHE B C 1
ATOM 3359 O O . PHE B 1 6 ? -7.586 69 -48.75 1 28.89 6 PHE B O 1
ATOM 3366 N N . LEU B 1 7 ? -8.062 68.312 -50.688 1 27.98 7 LEU B N 1
ATOM 3367 C CA . LEU B 1 7 ? -9.109 67.5 -50.062 1 27.98 7 LEU B CA 1
ATOM 3368 C C . LEU B 1 7 ? -8.523 66.25 -49.344 1 27.98 7 LEU B C 1
ATOM 3370 O O . LEU B 1 7 ? -9.258 65.375 -48.969 1 27.98 7 LEU B O 1
ATOM 3374 N N . ARG B 1 8 ? -7.152 65.875 -49.312 1 28.25 8 ARG B N 1
ATOM 3375 C CA . ARG B 1 8 ? -6.773 64.5 -49.062 1 28.25 8 ARG B CA 1
ATOM 3376 C C . ARG B 1 8 ? -6.805 64.188 -47.562 1 28.25 8 ARG B C 1
ATOM 3378 O O . ARG B 1 8 ? -6.352 63.094 -47.156 1 28.25 8 ARG B O 1
ATOM 3385 N N . ALA B 1 9 ? -6.984 65.062 -46.594 1 30.55 9 ALA B N 1
ATOM 3386 C CA . ALA B 1 9 ? -6.512 64.812 -45.219 1 30.55 9 ALA B CA 1
ATOM 3387 C C . ALA B 1 9 ? -7.449 63.906 -44.469 1 30.55 9 ALA B C 1
ATOM 3389 O O . ALA B 1 9 ? -7.035 63.219 -43.531 1 30.55 9 ALA B O 1
ATOM 3390 N N . ARG B 1 10 ? -8.781 63.906 -44.562 1 28.23 10 ARG B N 1
ATOM 3391 C CA . ARG B 1 10 ? -9.586 63.562 -43.375 1 28.23 10 ARG B CA 1
ATOM 3392 C C . ARG B 1 10 ? -9.656 62.031 -43.219 1 28.23 10 ARG B C 1
ATOM 3394 O O . ARG B 1 10 ? -10.32 61.562 -42.281 1 28.23 10 ARG B O 1
ATOM 3401 N N . ARG B 1 11 ? -9.477 61.219 -44.219 1 29.95 11 ARG B N 1
ATOM 3402 C CA . ARG B 1 11 ? -10.109 59.906 -44.062 1 29.95 11 ARG B CA 1
ATOM 3403 C C . ARG B 1 11 ? -9.352 59.062 -43.031 1 29.95 11 ARG B C 1
ATOM 3405 O O . ARG B 1 11 ? -9.727 57.906 -42.781 1 29.95 11 ARG B O 1
ATOM 3412 N N . LYS B 1 12 ? -8.078 59.375 -42.75 1 32.59 12 LYS B N 1
ATOM 3413 C CA . LYS B 1 12 ? -7.312 58.281 -42.156 1 32.59 12 LYS B CA 1
ATOM 3414 C C . LYS B 1 12 ? -7.738 58.031 -40.719 1 32.59 12 LYS B C 1
ATOM 3416 O O . LYS B 1 12 ? -7.152 57.188 -40.031 1 32.59 12 LYS B O 1
ATOM 3421 N N . MET B 1 13 ? -8.547 58.906 -40.156 1 29.34 13 MET B N 1
ATOM 3422 C CA . MET B 1 13 ? -8.539 58.719 -38.688 1 29.34 13 MET B CA 1
ATOM 3423 C C . MET B 1 13 ? -9.328 57.469 -38.312 1 29.34 13 MET B C 1
ATOM 3425 O O . MET B 1 13 ? -9.477 57.188 -37.125 1 29.34 13 MET B O 1
ATOM 3429 N N . ALA B 1 14 ? -10.258 56.938 -39.125 1 34.47 14 ALA B N 1
ATOM 3430 C CA . ALA B 1 14 ? -11.258 56.062 -38.5 1 34.47 14 ALA B CA 1
ATOM 3431 C C . ALA B 1 14 ? -10.633 54.75 -38.031 1 34.47 14 ALA B C 1
ATOM 3433 O O . ALA B 1 14 ? -11.266 54 -37.312 1 34.47 14 ALA B O 1
ATOM 3434 N N . CYS B 1 15 ? -9.508 54.375 -38.625 1 34.91 15 CYS B N 1
ATOM 3435 C CA . CYS B 1 15 ? -9.359 52.906 -38.469 1 34.91 15 CYS B CA 1
ATOM 3436 C C . CYS B 1 15 ? -8.938 52.594 -37.031 1 34.91 15 CYS B C 1
ATOM 3438 O O . CYS B 1 15 ? -8.688 51.406 -36.719 1 34.91 15 CYS B O 1
ATOM 3440 N N . GLY B 1 16 ? -8.562 53.625 -36.281 1 33.88 16 GLY B N 1
ATOM 3441 C CA . GLY B 1 16 ? -7.812 53.094 -35.156 1 33.88 16 GLY B CA 1
ATOM 3442 C C . GLY B 1 16 ? -8.688 52.375 -34.125 1 33.88 16 GLY B C 1
ATOM 3443 O O . GLY B 1 16 ? -8.18 51.844 -33.156 1 33.88 16 GLY B O 1
ATOM 3444 N N . PHE B 1 17 ? -9.977 52.656 -34.094 1 38.72 17 PHE B N 1
ATOM 3445 C CA . PHE B 1 17 ? -10.602 52.312 -32.812 1 38.72 17 PHE B CA 1
ATOM 3446 C C . PHE B 1 17 ? -10.812 50.812 -32.719 1 38.72 17 PHE B C 1
ATOM 3448 O O . PHE B 1 17 ? -11.359 50.312 -31.719 1 38.72 17 PHE B O 1
ATOM 3455 N N . VAL B 1 18 ? -10.727 50.062 -33.812 1 39.78 18 VAL B N 1
ATOM 3456 C CA . VAL B 1 18 ? -11.398 48.781 -33.656 1 39.78 18 VAL B CA 1
ATOM 3457 C C . VAL B 1 18 ? -10.562 47.875 -32.781 1 39.78 18 VAL B C 1
ATOM 3459 O O . VAL B 1 18 ? -11.016 46.781 -32.406 1 39.78 18 VAL B O 1
ATOM 3462 N N . PHE B 1 19 ? -9.273 48.156 -32.562 1 40.88 19 PHE B N 1
ATOM 3463 C CA . PHE B 1 19 ? -8.547 46.969 -32.094 1 40.88 19 PHE B CA 1
ATOM 3464 C C . PHE B 1 19 ? -8.789 46.719 -30.609 1 40.88 19 PHE B C 1
ATOM 3466 O O . PHE B 1 19 ? -8.188 45.812 -30.016 1 40.88 19 PHE B O 1
ATOM 3473 N N . ALA B 1 20 ? -9.383 47.656 -29.859 1 39.03 20 ALA B N 1
ATOM 3474 C CA . ALA B 1 20 ? -9.281 47.438 -28.422 1 39.03 20 ALA B CA 1
ATOM 3475 C C . ALA B 1 20 ? -10.117 46.219 -28 1 39.03 20 ALA B C 1
ATOM 3477 O O . ALA B 1 20 ? -10.055 45.812 -26.844 1 39.03 20 ALA B O 1
ATOM 3478 N N . LEU B 1 21 ? -11.094 45.844 -28.828 1 38.59 21 LEU B N 1
ATOM 3479 C CA . LEU B 1 21 ? -12.062 44.969 -28.172 1 38.59 21 LEU B CA 1
ATOM 3480 C C . LEU B 1 21 ? -11.508 43.562 -28.031 1 38.59 21 LEU B C 1
ATOM 3482 O O . LEU B 1 21 ? -12.141 42.688 -27.406 1 38.59 21 LEU B O 1
ATOM 3486 N N . ALA B 1 22 ? -10.547 43.156 -28.891 1 40.84 22 ALA B N 1
ATOM 3487 C CA . ALA B 1 22 ? -10.391 41.719 -28.984 1 40.84 22 ALA B CA 1
ATOM 3488 C C . ALA B 1 22 ? -9.688 41.156 -27.766 1 40.84 22 ALA B C 1
ATOM 3490 O O . ALA B 1 22 ? -9.398 39.969 -27.703 1 40.84 22 ALA B O 1
ATOM 3491 N N . LEU B 1 23 ? -9.094 42.031 -26.984 1 39.91 23 LEU B N 1
ATOM 3492 C CA . LEU B 1 23 ? -8.289 41.312 -26.016 1 39.91 23 LEU B CA 1
ATOM 3493 C C . LEU B 1 23 ? -9.164 40.719 -24.906 1 39.91 23 LEU B C 1
ATOM 3495 O O . LEU B 1 23 ? -9.07 41.125 -23.75 1 39.91 23 LEU B O 1
ATOM 3499 N N . SER B 1 24 ? -10.492 40.625 -25.109 1 41.19 24 SER B N 1
ATOM 3500 C CA . SER B 1 24 ? -11.109 39.906 -24 1 41.19 24 SER B CA 1
ATOM 3501 C C . SER B 1 24 ? -10.594 38.469 -23.906 1 41.19 24 SER B C 1
ATOM 3503 O O . SER B 1 24 ? -10.859 37.656 -24.797 1 41.19 24 SER B O 1
ATOM 3505 N N . GLY B 1 25 ? -9.43 38.281 -23.516 1 43.28 25 GLY B N 1
ATOM 3506 C CA . GLY B 1 25 ? -9 36.906 -23.219 1 43.28 25 GLY B CA 1
ATOM 3507 C C . GLY B 1 25 ? -10.062 36.094 -22.516 1 43.28 25 GLY B C 1
ATOM 3508 O O . GLY B 1 25 ? -10.867 36.625 -21.766 1 43.28 25 GLY B O 1
ATOM 3509 N N . PRO B 1 26 ? -10.531 35.031 -23.172 1 46.78 26 PRO B N 1
ATOM 3510 C CA . PRO B 1 26 ? -11.508 34.188 -22.5 1 46.78 26 PRO B CA 1
ATOM 3511 C C . PRO B 1 26 ? -11.211 34 -21.016 1 46.78 26 PRO B C 1
ATOM 3513 O O . PRO B 1 26 ? -10.062 33.781 -20.625 1 46.78 26 PRO B O 1
ATOM 3516 N N . VAL B 1 27 ? -11.844 34.719 -20.203 1 42.44 27 VAL B N 1
ATOM 3517 C CA . VAL B 1 27 ? -11.891 34.281 -18.797 1 42.44 27 VAL B CA 1
ATOM 3518 C C . VAL B 1 27 ? -12.016 32.75 -18.734 1 42.44 27 VAL B C 1
ATOM 3520 O O . VAL B 1 27 ? -12.969 32.188 -19.266 1 42.44 27 VAL B O 1
ATOM 3523 N N . LEU B 1 28 ? -10.969 32.031 -18.828 1 43.41 28 LEU B N 1
ATOM 3524 C CA . LEU B 1 28 ? -11.078 30.609 -18.438 1 43.41 28 LEU B CA 1
ATOM 3525 C C . LEU B 1 28 ? -12.109 30.422 -17.344 1 43.41 28 LEU B C 1
ATOM 3527 O O . LEU B 1 28 ? -11.898 30.859 -16.203 1 43.41 28 LEU B O 1
ATOM 3531 N N . ALA B 1 29 ? -13.422 30.484 -17.719 1 42.72 29 ALA B N 1
ATOM 3532 C CA . ALA B 1 29 ? -14.57 30.203 -16.859 1 42.72 29 ALA B CA 1
ATOM 3533 C C . ALA B 1 29 ? -14.242 29.109 -15.844 1 42.72 29 ALA B C 1
ATOM 3535 O O . ALA B 1 29 ? -13.664 28.078 -16.203 1 42.72 29 ALA B O 1
ATOM 3536 N N . ALA B 1 30 ? -14.086 29.391 -14.641 1 52.5 30 ALA B N 1
ATOM 3537 C CA . ALA B 1 30 ? -14.008 28.391 -13.578 1 52.5 30 ALA B CA 1
ATOM 3538 C C . ALA B 1 30 ? -14.969 27.234 -13.844 1 52.5 30 ALA B C 1
ATOM 3540 O O . ALA B 1 30 ? -16.125 27.453 -14.227 1 52.5 30 ALA B O 1
ATOM 3541 N N . SER B 1 31 ? -14.555 26.094 -14.344 1 58.12 31 SER B N 1
ATOM 3542 C CA . SER B 1 31 ? -15.43 24.938 -14.516 1 58.12 31 SER B CA 1
ATOM 3543 C C . SER B 1 31 ? -16.516 24.906 -13.445 1 58.12 31 SER B C 1
ATOM 3545 O O . SER B 1 31 ? -16.25 25.141 -12.266 1 58.12 31 SER B O 1
ATOM 3547 N N . PRO B 1 32 ? -17.844 24.906 -13.883 1 68.56 32 PRO B N 1
ATOM 3548 C CA . PRO B 1 32 ? -18.953 24.906 -12.93 1 68.56 32 PRO B CA 1
ATOM 3549 C C . PRO B 1 32 ? -18.812 23.844 -11.852 1 68.56 32 PRO B C 1
ATOM 3551 O O . PRO B 1 32 ? -18.281 22.766 -12.117 1 68.56 32 PRO B O 1
ATOM 3554 N N . ALA B 1 33 ? -19.094 24.266 -10.648 1 81 33 ALA B N 1
ATOM 3555 C CA . ALA B 1 33 ? -19.094 23.344 -9.508 1 81 33 ALA B CA 1
ATOM 3556 C C . ALA B 1 33 ? -20.016 22.156 -9.766 1 81 33 ALA B C 1
ATOM 3558 O O . ALA B 1 33 ? -21.062 22.297 -10.391 1 81 33 ALA B O 1
ATOM 3559 N N . ILE B 1 34 ? -19.672 21.078 -9.602 1 87.69 34 ILE B N 1
ATOM 3560 C CA . ILE B 1 34 ? -20.438 19.828 -9.711 1 87.69 34 ILE B CA 1
ATOM 3561 C C . ILE B 1 34 ? -20.859 19.359 -8.32 1 87.69 34 ILE B C 1
ATOM 3563 O O . ILE B 1 34 ? -20.062 18.734 -7.609 1 87.69 34 ILE B O 1
ATOM 3567 N N . PRO B 1 35 ? -22.141 19.641 -7.934 1 93.88 35 PRO B N 1
ATOM 3568 C CA . PRO B 1 35 ? -22.609 19.172 -6.629 1 93.88 35 PRO B CA 1
ATOM 3569 C C . PRO B 1 35 ? -22.812 17.656 -6.586 1 93.88 35 PRO B C 1
ATOM 3571 O O . PRO B 1 35 ? -23.422 17.094 -7.496 1 93.88 35 PRO B O 1
ATOM 3574 N N . ILE B 1 36 ? -22.219 17 -5.617 1 96 36 ILE B N 1
ATOM 3575 C CA . ILE B 1 36 ? -22.344 15.555 -5.43 1 96 36 ILE B CA 1
ATOM 3576 C C . ILE B 1 36 ? -22.891 15.258 -4.035 1 96 36 ILE B C 1
ATOM 3578 O O . ILE B 1 36 ? -22.281 15.617 -3.029 1 96 36 ILE B O 1
ATOM 3582 N N . SER B 1 37 ? -24.062 14.633 -3.953 1 96.56 37 SER B N 1
ATOM 3583 C CA . SER B 1 37 ? -24.641 14.25 -2.668 1 96.56 37 SER B CA 1
ATOM 3584 C C . SER B 1 37 ? -23.953 13 -2.109 1 96.56 37 SER B C 1
ATOM 3586 O O . SER B 1 37 ? -23.203 12.336 -2.816 1 96.56 37 SER B O 1
ATOM 3588 N N . TYR B 1 38 ? -24.344 12.789 -0.801 1 96.62 38 TYR B N 1
ATOM 3589 C CA . TYR B 1 38 ? -23.766 11.625 -0.139 1 96.62 38 TYR B CA 1
ATOM 3590 C C . TYR B 1 38 ? -24.141 10.344 -0.877 1 96.62 38 TYR B C 1
ATOM 3592 O O . TYR B 1 38 ? -23.266 9.547 -1.224 1 96.62 38 TYR B O 1
ATOM 3600 N N . THR B 1 39 ? -25.266 10.156 -1.219 1 95.44 39 THR B N 1
ATOM 3601 C CA . THR B 1 39 ? -25.781 8.945 -1.863 1 95.44 39 THR B CA 1
ATOM 3602 C C . THR B 1 39 ? -25.25 8.836 -3.291 1 95.44 39 THR B C 1
ATOM 3604 O O . THR B 1 39 ? -24.891 7.742 -3.738 1 95.44 39 THR B O 1
ATOM 3607 N N . GLU B 1 40 ? -25.219 9.938 -3.934 1 95.25 40 GLU B N 1
ATOM 3608 C CA . GLU B 1 40 ? -24.719 9.938 -5.301 1 95.25 40 GLU B CA 1
ATOM 3609 C C . GLU B 1 40 ? -23.25 9.539 -5.348 1 95.25 40 GLU B C 1
ATOM 3611 O O . GLU B 1 40 ? -22.812 8.82 -6.254 1 95.25 40 GLU B O 1
ATOM 3616 N N . ALA B 1 41 ? -22.453 10.062 -4.352 1 96.56 41 ALA B N 1
ATOM 3617 C CA . ALA B 1 41 ? -21.047 9.711 -4.281 1 96.56 41 ALA B CA 1
ATOM 3618 C C . ALA B 1 41 ? -20.859 8.203 -4.133 1 96.56 41 ALA B C 1
ATOM 3620 O O . ALA B 1 41 ? -20.016 7.605 -4.816 1 96.56 41 ALA B O 1
ATOM 3621 N N . LEU B 1 42 ? -21.703 7.621 -3.324 1 96.06 42 LEU B N 1
ATOM 3622 C CA . LEU B 1 42 ? -21.609 6.184 -3.1 1 96.06 4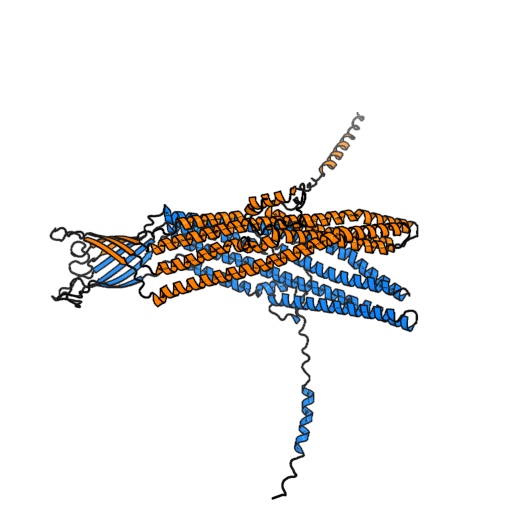2 LEU B CA 1
ATOM 3623 C C . LEU B 1 42 ? -21.984 5.41 -4.359 1 96.06 42 LEU B C 1
ATOM 3625 O O . LEU B 1 42 ? -21.281 4.473 -4.754 1 96.06 42 LEU B O 1
ATOM 3629 N N . GLN B 1 43 ? -23.031 5.812 -5 1 95.56 43 GLN B N 1
ATOM 3630 C CA . GLN B 1 43 ? -23.516 5.133 -6.191 1 95.56 43 GLN B CA 1
ATOM 3631 C C . GLN B 1 43 ? -22.5 5.199 -7.324 1 95.56 43 GLN B C 1
ATOM 3633 O O . GLN B 1 43 ? -22.219 4.188 -7.973 1 95.56 43 GLN B O 1
ATOM 3638 N N . ARG B 1 44 ? -21.922 6.309 -7.5 1 95.06 44 ARG B N 1
ATOM 3639 C CA . ARG B 1 44 ? -20.953 6.488 -8.57 1 95.06 44 ARG B CA 1
ATOM 3640 C C . ARG B 1 44 ? -19.672 5.707 -8.289 1 95.06 44 ARG B C 1
ATOM 3642 O O . ARG B 1 44 ? -19.078 5.117 -9.195 1 95.06 44 ARG B O 1
ATOM 3649 N N . ALA B 1 45 ? -19.234 5.754 -7.016 1 96.38 45 ALA B N 1
ATOM 3650 C CA . ALA B 1 45 ? -18.031 5.008 -6.648 1 96.38 45 ALA B CA 1
ATOM 3651 C C . ALA B 1 45 ? -18.219 3.516 -6.895 1 96.38 45 ALA B C 1
ATOM 3653 O O . ALA B 1 45 ? -17.328 2.859 -7.461 1 96.38 45 ALA B O 1
ATOM 3654 N N . LEU B 1 46 ? -19.406 3.006 -6.562 1 95.31 46 LEU B N 1
ATOM 3655 C CA . LEU B 1 46 ? -19.672 1.58 -6.707 1 95.31 46 LEU B CA 1
ATOM 3656 C C . LEU B 1 46 ? -19.844 1.201 -8.172 1 95.31 46 LEU B C 1
ATOM 3658 O O . LEU B 1 46 ? -19.562 0.064 -8.562 1 95.31 46 LEU B O 1
ATOM 3662 N N . ALA B 1 47 ? -20.188 2.139 -8.961 1 93.19 47 ALA B N 1
ATOM 3663 C CA . ALA B 1 47 ? -20.406 1.875 -10.383 1 93.19 47 ALA B CA 1
ATOM 3664 C C . ALA B 1 47 ? -19.094 1.937 -11.156 1 93.19 47 ALA B C 1
ATOM 3666 O O . ALA B 1 47 ? -18.938 1.268 -12.18 1 93.19 47 ALA B O 1
ATOM 3667 N N . ASN B 1 48 ? -18.109 2.666 -10.57 1 90.69 48 ASN B N 1
ATOM 3668 C CA . ASN B 1 48 ? -16.984 3 -11.438 1 90.69 48 ASN B CA 1
ATOM 3669 C C . ASN B 1 48 ? -15.656 2.555 -10.836 1 90.69 48 ASN B C 1
ATOM 3671 O O . ASN B 1 48 ? -14.602 2.725 -11.453 1 90.69 48 ASN B O 1
ATOM 3675 N N . ALA B 1 49 ? -15.633 1.976 -9.672 1 93.31 49 ALA B N 1
ATOM 3676 C CA . ALA B 1 49 ? -14.367 1.642 -9.016 1 93.31 49 ALA B CA 1
ATOM 3677 C C . ALA B 1 49 ? -13.641 0.535 -9.773 1 93.31 49 ALA B C 1
ATOM 3679 O O . ALA B 1 49 ? -14.148 -0.582 -9.898 1 93.31 49 ALA B O 1
ATOM 3680 N N . PRO B 1 50 ? -12.422 0.838 -10.258 1 94.31 50 PRO B N 1
ATOM 3681 C CA . PRO B 1 50 ? -11.672 -0.177 -11 1 94.31 50 PRO B CA 1
ATOM 3682 C C . PRO B 1 50 ? -11.391 -1.429 -10.172 1 94.31 50 PRO B C 1
ATOM 3684 O O . PRO B 1 50 ? -11.266 -2.525 -10.727 1 94.31 50 PRO B O 1
ATOM 3687 N N . THR B 1 51 ? -11.305 -1.283 -8.883 1 94.81 51 THR B N 1
ATOM 3688 C CA . THR B 1 51 ? -11.008 -2.422 -8.023 1 94.81 51 THR B CA 1
ATOM 3689 C C . THR B 1 51 ? -12.125 -3.457 -8.094 1 94.81 51 THR B C 1
ATOM 3691 O O . THR B 1 51 ? -11.883 -4.652 -7.918 1 94.81 51 THR B O 1
ATOM 3694 N N . LEU B 1 52 ? -13.328 -3.002 -8.297 1 95.81 52 LEU B N 1
ATOM 3695 C CA . LEU B 1 52 ? -14.438 -3.936 -8.445 1 95.81 52 LEU B CA 1
ATOM 3696 C C . LEU B 1 52 ? -14.32 -4.727 -9.742 1 95.81 52 LEU B C 1
ATOM 3698 O O . LEU B 1 52 ? -14.695 -5.898 -9.797 1 95.81 52 LEU B O 1
ATOM 3702 N N . GLN B 1 53 ? -13.773 -4.094 -10.758 1 94.94 53 GLN B N 1
ATOM 3703 C CA . GLN B 1 53 ? -13.508 -4.797 -12.008 1 94.94 53 GLN B CA 1
ATOM 3704 C C . GLN B 1 53 ? -12.406 -5.84 -11.828 1 94.94 53 GLN B C 1
ATOM 3706 O O . GLN B 1 53 ? -12.469 -6.922 -12.414 1 94.94 53 GLN B O 1
ATOM 3711 N N . VAL B 1 54 ? -11.383 -5.508 -11.016 1 95.69 54 VAL B N 1
ATOM 3712 C CA . VAL B 1 54 ? -10.336 -6.465 -10.688 1 95.69 54 VAL B CA 1
ATOM 3713 C C . VAL B 1 54 ? -10.945 -7.723 -10.07 1 95.69 54 VAL B C 1
ATOM 3715 O O . VAL B 1 54 ? -10.664 -8.836 -10.508 1 95.69 54 VAL B O 1
ATOM 3718 N N . ARG B 1 55 ? -11.828 -7.477 -9.109 1 96.25 55 ARG B N 1
ATOM 3719 C CA . ARG B 1 55 ? -12.445 -8.602 -8.406 1 96.25 55 ARG B CA 1
ATOM 3720 C C . ARG B 1 55 ? -13.328 -9.414 -9.344 1 96.25 55 ARG B C 1
ATOM 3722 O O . ARG B 1 55 ? -13.328 -10.648 -9.281 1 96.25 55 ARG B O 1
ATOM 3729 N N . ARG B 1 56 ? -14.039 -8.797 -10.258 1 96.12 56 ARG B N 1
ATOM 3730 C CA . ARG B 1 56 ? -14.875 -9.5 -11.227 1 96.12 56 ARG B CA 1
ATOM 3731 C C . ARG B 1 56 ? -14.023 -10.375 -12.141 1 96.12 56 ARG B C 1
ATOM 3733 O O . ARG B 1 56 ? -14.367 -11.539 -12.391 1 96.12 56 ARG B O 1
ATOM 3740 N N . SER B 1 57 ? -12.961 -9.828 -12.555 1 96.12 57 SER B N 1
ATOM 3741 C CA . SER B 1 57 ? -12.062 -10.586 -13.422 1 96.12 57 SER B CA 1
ATOM 3742 C C . SER B 1 57 ? -11.453 -11.773 -12.688 1 96.12 57 SER B C 1
ATOM 3744 O O . SER B 1 57 ? -11.281 -12.852 -13.266 1 96.12 57 SER B O 1
ATOM 3746 N N . GLN B 1 58 ? -11.18 -11.617 -11.445 1 95.56 58 GLN B N 1
ATOM 3747 C CA . GLN B 1 58 ? -10.633 -12.703 -10.648 1 95.56 58 GLN B CA 1
ATOM 3748 C C . GLN B 1 58 ? -11.656 -13.812 -10.438 1 95.56 58 GLN B C 1
ATOM 3750 O O . GLN B 1 58 ? -11.312 -14.992 -10.43 1 95.56 58 GLN B O 1
ATOM 3755 N N . ILE B 1 59 ? -12.906 -13.422 -10.273 1 96.44 59 ILE B N 1
ATOM 3756 C CA . ILE B 1 59 ? -13.984 -14.414 -10.203 1 96.44 59 ILE B CA 1
ATOM 3757 C C . ILE B 1 59 ? -14.078 -15.164 -11.531 1 96.44 59 ILE B C 1
ATOM 3759 O O . ILE B 1 59 ? -14.203 -16.391 -11.547 1 96.44 59 ILE B O 1
ATOM 3763 N N . ASP B 1 60 ? -13.977 -14.438 -12.617 1 96 60 ASP B N 1
ATOM 3764 C CA . ASP B 1 60 ? -14.016 -15.062 -13.938 1 96 60 ASP B CA 1
ATOM 3765 C C . ASP B 1 60 ? -12.867 -16.047 -14.109 1 96 60 ASP B C 1
ATOM 3767 O O . ASP B 1 60 ? -13.07 -17.172 -14.578 1 96 60 ASP B O 1
ATOM 3771 N N . ALA B 1 61 ? -11.695 -15.633 -13.703 1 95.19 61 ALA B N 1
ATOM 3772 C CA . ALA B 1 61 ? -10.531 -16.516 -13.797 1 95.19 61 ALA B CA 1
ATOM 3773 C C . ALA B 1 61 ? -10.719 -17.766 -12.953 1 95.19 61 ALA B C 1
ATOM 3775 O O . ALA B 1 61 ? -10.469 -18.875 -13.422 1 95.19 61 ALA B O 1
ATOM 3776 N N . SER B 1 62 ? -11.195 -17.578 -11.773 1 95.56 62 SER B N 1
ATOM 3777 C CA . SER B 1 62 ? -11.398 -18.703 -10.867 1 95.56 62 SER B CA 1
ATOM 3778 C C . SER B 1 62 ? -12.516 -19.609 -11.367 1 95.56 62 SER B C 1
ATOM 3780 O O . SER B 1 62 ? -12.461 -20.828 -11.172 1 95.56 62 SER B O 1
ATOM 3782 N N . THR B 1 63 ? -13.539 -19.062 -12.016 1 95.56 63 THR B N 1
ATOM 3783 C CA . THR B 1 63 ? -14.633 -19.844 -12.586 1 95.56 63 THR B CA 1
ATOM 3784 C C . THR B 1 63 ? -14.125 -20.766 -13.688 1 95.56 63 THR B C 1
ATOM 3786 O O . THR B 1 63 ? -14.477 -21.938 -13.734 1 95.56 63 THR B O 1
ATOM 3789 N N . GLU B 1 64 ? -13.266 -20.188 -14.492 1 94.25 64 GLU B N 1
ATOM 3790 C CA . GLU B 1 64 ? -12.68 -21 -15.562 1 94.25 64 GLU B CA 1
ATOM 3791 C C . GLU B 1 64 ? -11.789 -22.094 -14.992 1 94.25 64 GLU B C 1
ATOM 3793 O O . GLU B 1 64 ? -11.812 -23.234 -15.477 1 94.25 64 GLU B O 1
ATOM 3798 N N . GLU B 1 65 ? -11.078 -21.828 -13.977 1 93.5 65 GLU B N 1
ATOM 3799 C CA . GLU B 1 65 ? -10.219 -22.828 -13.352 1 93.5 65 GLU B CA 1
ATOM 3800 C C . GLU B 1 65 ? -11.039 -23.922 -12.695 1 93.5 65 GLU B C 1
ATOM 3802 O O . GLU B 1 65 ? -10.648 -25.094 -12.719 1 93.5 65 GLU B O 1
ATOM 3807 N N . ALA B 1 66 ? -12.164 -23.531 -12.094 1 93.88 66 ALA B N 1
ATOM 3808 C CA . ALA B 1 66 ? -13.047 -24.516 -11.477 1 93.88 66 ALA B CA 1
ATOM 3809 C C . ALA B 1 66 ? -13.641 -25.453 -12.531 1 93.88 66 ALA B C 1
ATOM 3811 O O . ALA B 1 66 ? -13.82 -26.641 -12.273 1 93.88 66 ALA B O 1
ATOM 3812 N N . ALA B 1 67 ? -13.852 -24.953 -13.703 1 91.56 67 ALA B N 1
ATOM 3813 C CA . ALA B 1 67 ? -14.398 -25.75 -14.797 1 91.56 67 ALA B CA 1
ATOM 3814 C C . ALA B 1 67 ? -13.359 -26.719 -15.344 1 91.56 67 ALA B C 1
ATOM 3816 O O . ALA B 1 67 ? -13.695 -27.828 -15.781 1 91.56 67 ALA B O 1
ATOM 3817 N N . ARG B 1 68 ? -12.172 -26.359 -15.195 1 89.94 68 ARG B N 1
ATOM 3818 C CA . ARG B 1 68 ? -11.062 -27.156 -15.703 1 89.94 68 ARG B CA 1
ATOM 3819 C C . ARG B 1 68 ? -10.633 -28.219 -14.695 1 89.94 68 ARG B C 1
ATOM 3821 O O . ARG B 1 68 ? -10.102 -29.266 -15.062 1 89.94 68 ARG B O 1
ATOM 3828 N N . ALA B 1 69 ? -10.945 -27.953 -13.484 1 90.62 69 ALA B N 1
ATOM 3829 C CA . ALA B 1 69 ? -10.43 -28.781 -12.406 1 90.62 69 ALA B CA 1
ATOM 3830 C C . ALA B 1 69 ? -10.992 -30.203 -12.492 1 90.62 69 ALA B C 1
ATOM 3832 O O . ALA B 1 69 ? -12.195 -30.391 -12.695 1 90.62 69 ALA B O 1
ATOM 3833 N N . GLY B 1 70 ? -10.141 -31.188 -12.375 1 87.25 70 GLY B N 1
ATOM 3834 C CA . GLY B 1 70 ? -10.531 -32.594 -12.367 1 87.25 70 GLY B CA 1
ATOM 3835 C C . GLY B 1 70 ? -10.562 -33.219 -13.75 1 87.25 70 GLY B C 1
ATOM 3836 O O . GLY B 1 70 ? -10.883 -34.375 -13.898 1 87.25 70 GLY B O 1
ATOM 3837 N N . ALA B 1 71 ? -10.242 -32.469 -14.766 1 85.56 71 ALA B N 1
ATOM 3838 C CA . ALA B 1 71 ? -10.203 -33 -16.125 1 85.56 71 ALA B CA 1
ATOM 3839 C C . ALA B 1 71 ? -9.039 -33.969 -16.297 1 85.56 71 ALA B C 1
ATOM 3841 O O . ALA B 1 71 ? -8.008 -33.844 -15.633 1 85.56 71 ALA B O 1
ATOM 3842 N N . LEU B 1 72 ? -9.172 -35 -17.141 1 86.56 72 LEU B N 1
ATOM 3843 C CA . LEU B 1 72 ? -8.125 -35.969 -17.422 1 86.56 72 LEU B CA 1
ATOM 3844 C C . LEU B 1 72 ? -6.977 -35.312 -18.188 1 86.56 72 LEU B C 1
ATOM 3846 O O . LEU B 1 72 ? -7.199 -34.469 -19.031 1 86.56 72 LEU B O 1
ATOM 3850 N N . PRO B 1 73 ? -5.793 -35.719 -17.875 1 85.5 73 PRO B N 1
ATOM 3851 C CA . PRO B 1 73 ? -4.664 -35.219 -18.656 1 85.5 73 PRO B CA 1
ATOM 3852 C C . PRO B 1 73 ? -4.727 -35.625 -20.125 1 85.5 73 PRO B C 1
ATOM 3854 O O . PRO B 1 73 ? -5.395 -36.625 -20.453 1 85.5 73 PRO B O 1
ATOM 3857 N N . ASP B 1 74 ? -4.055 -34.938 -21.031 1 83.38 74 ASP B N 1
ATOM 3858 C CA . ASP B 1 74 ? -4.012 -35.281 -22.453 1 83.38 74 ASP B CA 1
ATOM 3859 C C . ASP B 1 74 ? -3.262 -36.594 -22.672 1 83.38 74 ASP B C 1
ATOM 3861 O O . ASP B 1 74 ? -2.264 -36.875 -22 1 83.38 74 ASP B O 1
ATOM 3865 N N . PRO B 1 75 ? -3.783 -37.406 -23.547 1 87.25 75 PRO B N 1
ATOM 3866 C CA . PRO B 1 75 ? -3.094 -38.656 -23.875 1 87.25 75 PRO B CA 1
ATOM 3867 C C . PRO B 1 75 ? -1.781 -38.438 -24.625 1 87.25 75 PRO B C 1
ATOM 3869 O O . PRO B 1 75 ? -1.521 -37.344 -25.094 1 87.25 75 PRO B O 1
ATOM 3872 N N . ARG B 1 76 ? -1.057 -39.594 -24.656 1 89.69 76 ARG B N 1
ATOM 3873 C CA . ARG B 1 76 ? 0.222 -39.531 -25.359 1 89.69 76 ARG B CA 1
ATOM 3874 C C . ARG B 1 76 ? 0.294 -40.625 -26.438 1 89.69 76 ARG B C 1
ATOM 3876 O O . ARG B 1 76 ? -0.108 -41.75 -26.203 1 89.69 76 ARG B O 1
ATOM 3883 N N . LEU B 1 77 ? 0.679 -40.156 -27.688 1 90.06 77 LEU B N 1
ATOM 3884 C CA . LEU B 1 77 ? 0.904 -41.062 -28.797 1 90.06 77 LEU B CA 1
ATOM 3885 C C . LEU B 1 77 ? 2.359 -41.531 -28.844 1 90.06 77 LEU B C 1
ATOM 3887 O O . LEU B 1 77 ? 3.271 -40.688 -28.703 1 90.06 77 LEU B O 1
ATOM 3891 N N . ILE B 1 78 ? 2.559 -42.781 -29 1 87.62 78 ILE B N 1
ATOM 3892 C CA . ILE B 1 78 ? 3.9 -43.344 -29.062 1 87.62 78 ILE B CA 1
ATOM 3893 C C . ILE B 1 78 ? 4.07 -44.094 -30.375 1 87.62 78 ILE B C 1
ATOM 3895 O O . ILE B 1 78 ? 3.242 -44.938 -30.719 1 87.62 78 ILE B O 1
ATOM 3899 N N . VAL B 1 79 ? 5.043 -43.781 -31.234 1 86.69 79 VAL B N 1
ATOM 3900 C CA . VAL B 1 79 ? 5.387 -44.469 -32.469 1 86.69 79 VAL B CA 1
ATOM 3901 C C . VAL B 1 79 ? 6.848 -44.906 -32.406 1 86.69 79 VAL B C 1
ATOM 3903 O O . VAL B 1 79 ? 7.719 -44.156 -32 1 86.69 79 VAL B O 1
ATOM 3906 N N . GLY B 1 80 ? 7.004 -46.188 -32.719 1 84.5 80 GLY B N 1
ATOM 3907 C CA . GLY B 1 80 ? 8.398 -46.594 -32.656 1 84.5 80 GLY B CA 1
ATOM 3908 C C . GLY B 1 80 ? 8.688 -47.875 -33.438 1 84.5 80 GLY B C 1
ATOM 3909 O O . GLY B 1 80 ? 7.785 -48.438 -34.031 1 84.5 80 GLY B O 1
ATOM 3910 N N . LEU B 1 81 ? 10 -48.125 -33.688 1 80.12 81 LEU B N 1
ATOM 3911 C CA . LEU B 1 81 ? 10.57 -49.312 -34.25 1 80.12 81 LEU B CA 1
ATOM 3912 C C . LEU B 1 81 ? 11.344 -50.125 -33.188 1 80.12 81 LEU B C 1
ATOM 3914 O O . LEU B 1 81 ? 12.188 -49.562 -32.5 1 80.12 81 LEU B O 1
ATOM 3918 N N . ALA B 1 82 ? 10.844 -51.281 -33.031 1 74.62 82 ALA B N 1
ATOM 3919 C CA . ALA B 1 82 ? 11.5 -52.125 -32.031 1 74.62 82 ALA B CA 1
ATOM 3920 C C . ALA B 1 82 ? 12.281 -53.25 -32.719 1 74.62 82 ALA B C 1
ATOM 3922 O O . ALA B 1 82 ? 11.875 -53.781 -33.75 1 74.62 82 ALA B O 1
ATOM 3923 N N . ASN B 1 83 ? 13.336 -53.594 -32.125 1 68.31 83 ASN B N 1
ATOM 3924 C CA . ASN B 1 83 ? 14.141 -54.781 -32.438 1 68.31 83 ASN B CA 1
ATOM 3925 C C . ASN B 1 83 ? 14.688 -54.719 -33.844 1 68.31 83 ASN B C 1
ATOM 3927 O O . ASN B 1 83 ? 14.57 -55.656 -34.594 1 68.31 83 ASN B O 1
ATOM 3931 N N . TRP B 1 84 ? 15.203 -53.562 -34.281 1 70.19 84 TRP B N 1
ATOM 3932 C CA . TRP B 1 84 ? 15.852 -53.469 -35.594 1 70.19 84 TRP B CA 1
ATOM 3933 C C . TRP B 1 84 ? 17.266 -54.031 -35.531 1 70.19 84 TRP B C 1
ATOM 3935 O O . TRP B 1 84 ? 18.156 -53.438 -34.906 1 70.19 84 TRP B O 1
ATOM 3945 N N . PRO B 1 85 ? 17.453 -55.219 -36.188 1 68.12 85 PRO B N 1
ATOM 3946 C CA . PRO B 1 85 ? 18.781 -55.812 -36.125 1 68.12 85 PRO B CA 1
ATOM 3947 C C . PRO B 1 85 ? 19.859 -54.969 -36.781 1 68.12 85 PRO B C 1
ATOM 3949 O O . PRO B 1 85 ? 19.672 -54.5 -37.906 1 68.12 85 PRO B O 1
ATOM 3952 N N . VAL B 1 86 ? 20.938 -54.719 -36.094 1 68.38 86 VAL B N 1
ATOM 3953 C CA . VAL B 1 86 ? 21.969 -53.875 -36.656 1 68.38 86 VAL B CA 1
ATOM 3954 C C . VAL B 1 86 ? 23.25 -54.688 -36.844 1 68.38 86 VAL B C 1
ATOM 3956 O O . VAL B 1 86 ? 24.234 -54.188 -37.406 1 68.38 86 VAL B O 1
ATOM 3959 N N . SER B 1 87 ? 23.141 -55.906 -36.344 1 67.44 87 SER B N 1
ATOM 3960 C CA . SER B 1 87 ? 24.297 -56.781 -36.562 1 67.44 87 SER B CA 1
ATOM 3961 C C . SER B 1 87 ? 23.859 -58.156 -37.062 1 67.44 87 SER B C 1
ATOM 3963 O O . SER B 1 87 ? 22.656 -58.469 -37.031 1 67.44 87 SER B O 1
ATOM 3965 N N . GLY B 1 88 ? 24.766 -58.938 -37.594 1 63.09 88 GLY B N 1
ATOM 3966 C CA . GLY B 1 88 ? 24.516 -60.281 -38.062 1 63.09 88 GLY B CA 1
ATOM 3967 C C . GLY B 1 88 ? 24.125 -60.344 -39.5 1 63.09 88 GLY B C 1
ATOM 3968 O O . GLY B 1 88 ? 24.234 -59.375 -40.25 1 63.09 88 GLY B O 1
ATOM 3969 N N . PRO B 1 89 ? 23.844 -61.594 -39.906 1 60.91 89 PRO B N 1
ATOM 3970 C CA . PRO B 1 89 ? 23.531 -61.781 -41.312 1 60.91 89 PRO B CA 1
ATOM 3971 C C . PRO B 1 89 ? 22.297 -60.969 -41.781 1 60.91 89 PRO B C 1
ATOM 3973 O O . PRO B 1 89 ? 22.156 -60.656 -42.938 1 60.91 89 PRO B O 1
ATOM 3976 N N . ASP B 1 90 ? 21.562 -60.656 -40.844 1 60.03 90 ASP B N 1
ATOM 3977 C CA . ASP B 1 90 ? 20.344 -59.938 -41.219 1 60.03 90 ASP B CA 1
ATOM 3978 C C . ASP B 1 90 ? 20.422 -58.469 -40.812 1 60.03 90 ASP B C 1
ATOM 3980 O O . ASP B 1 90 ? 19.406 -57.812 -40.625 1 60.03 90 ASP B O 1
ATOM 3984 N N . ALA B 1 91 ? 21.562 -57.938 -40.875 1 65.38 91 ALA B N 1
ATOM 3985 C CA . ALA B 1 91 ? 21.797 -56.562 -40.438 1 65.38 91 ALA B CA 1
ATOM 3986 C C . ALA B 1 91 ? 21.078 -55.594 -41.344 1 65.38 91 ALA B C 1
ATOM 3988 O O . ALA B 1 91 ? 21.109 -55.719 -42.562 1 65.38 91 ALA B O 1
ATOM 3989 N N . PHE B 1 92 ? 20.375 -54.688 -40.844 1 64.62 92 PHE B N 1
ATOM 3990 C CA . PHE B 1 92 ? 19.688 -53.562 -41.469 1 64.62 92 PHE B CA 1
ATOM 3991 C C . PHE B 1 92 ? 18.547 -54.062 -42.344 1 64.62 92 PHE B C 1
ATOM 3993 O O . PHE B 1 92 ? 18.141 -53.344 -43.281 1 64.62 92 PHE B O 1
ATOM 4000 N N . SER B 1 93 ? 18.281 -55.375 -42.188 1 60.22 93 SER B N 1
ATOM 4001 C CA . SER B 1 93 ? 17.141 -55.875 -42.969 1 60.22 93 SER B CA 1
ATOM 4002 C C . SER B 1 93 ? 15.852 -55.812 -42.156 1 60.22 93 SER B C 1
ATOM 4004 O O . SER B 1 93 ? 15.797 -56.281 -41.031 1 60.22 93 SER B O 1
ATOM 4006 N N . LEU B 1 94 ? 14.828 -55.094 -42.531 1 60.09 94 LEU B N 1
ATOM 4007 C CA . LEU B 1 94 ? 13.523 -55 -41.906 1 60.09 94 LEU B CA 1
ATOM 4008 C C . LEU B 1 94 ? 12.734 -56.312 -42.062 1 60.09 94 LEU B C 1
ATOM 4010 O O . LEU B 1 94 ? 11.758 -56.531 -41.375 1 60.09 94 LEU B O 1
ATOM 4014 N N . ARG B 1 95 ? 13.039 -57.156 -43.062 1 61.16 95 ARG B N 1
ATOM 4015 C CA . ARG B 1 95 ? 12.32 -58.344 -43.438 1 61.16 95 ARG B CA 1
ATOM 4016 C C . ARG B 1 95 ? 12.984 -59.594 -42.844 1 61.16 95 ARG B C 1
ATOM 4018 O O . ARG B 1 95 ? 12.336 -60.625 -42.656 1 61.16 95 ARG B O 1
ATOM 4025 N N . ALA B 1 96 ? 14.195 -59.344 -42.75 1 53.22 96 ALA B N 1
ATOM 4026 C CA . ALA B 1 96 ? 14.891 -60.594 -42.469 1 53.22 96 ALA B CA 1
ATOM 4027 C C . ALA B 1 96 ? 14.734 -61 -41 1 53.22 96 ALA B C 1
ATOM 4029 O O . ALA B 1 96 ? 14.594 -62.188 -40.688 1 53.22 96 ALA B O 1
ATOM 4030 N N . ASP B 1 97 ? 14.906 -59.938 -40.125 1 56.28 97 ASP B N 1
ATOM 4031 C CA . ASP B 1 97 ? 14.883 -60.375 -38.75 1 56.28 97 ASP B CA 1
ATOM 4032 C C . ASP B 1 97 ? 13.453 -60.438 -38.219 1 56.28 97 ASP B C 1
ATOM 4034 O O . ASP B 1 97 ? 12.648 -59.562 -38.469 1 56.28 97 ASP B O 1
ATOM 4038 N N . GLU B 1 98 ? 12.961 -61.594 -37.75 1 58.25 98 GLU B N 1
ATOM 4039 C CA . GLU B 1 98 ? 11.633 -62 -37.281 1 58.25 98 GLU B CA 1
ATOM 4040 C C . GLU B 1 98 ? 11.195 -61.156 -36.094 1 58.25 98 GLU B C 1
ATOM 4042 O O . GLU B 1 98 ? 10.008 -61.094 -35.781 1 58.25 98 GLU B O 1
ATOM 4047 N N . MET B 1 99 ? 12.164 -60.25 -35.688 1 62.59 99 MET B N 1
ATOM 4048 C CA . MET B 1 99 ? 11.805 -59.625 -34.406 1 62.59 99 MET B CA 1
ATOM 4049 C C . MET B 1 99 ? 11.586 -58.125 -34.562 1 62.59 99 MET B C 1
ATOM 4051 O O . MET B 1 99 ? 11.086 -57.469 -33.656 1 62.59 99 MET B O 1
ATOM 4055 N N . THR B 1 100 ? 11.805 -57.562 -35.844 1 72.94 100 THR B N 1
ATOM 4056 C CA . THR B 1 100 ? 11.594 -56.125 -36.062 1 72.94 100 THR B CA 1
ATOM 4057 C C . THR B 1 100 ? 10.102 -55.781 -36.094 1 72.94 100 THR B C 1
ATOM 4059 O O . THR B 1 100 ? 9.344 -56.406 -36.844 1 72.94 100 THR B O 1
ATOM 4062 N N . THR B 1 101 ? 9.688 -54.938 -35.219 1 75.81 101 THR B N 1
ATOM 4063 C CA . THR B 1 101 ? 8.273 -54.562 -35.125 1 75.81 101 THR B CA 1
ATOM 4064 C C . THR B 1 101 ? 8.086 -53.062 -35.188 1 75.81 101 THR B C 1
ATOM 4066 O O . THR B 1 101 ? 8.781 -52.312 -34.5 1 75.81 101 THR B O 1
ATOM 4069 N N . GLN B 1 102 ? 7.199 -52.562 -36.188 1 82.81 102 GLN B N 1
ATOM 4070 C CA . GLN B 1 102 ? 6.695 -51.219 -36.156 1 82.81 102 GLN B CA 1
ATOM 4071 C C . GLN B 1 102 ? 5.539 -51.062 -35.188 1 82.81 102 GLN B C 1
ATOM 4073 O O . GLN B 1 102 ? 4.547 -51.781 -35.281 1 82.81 102 GLN B O 1
ATOM 4078 N N . GLN B 1 103 ? 5.738 -50.188 -34.312 1 84.94 103 GLN B N 1
ATOM 4079 C CA . GLN B 1 103 ? 4.73 -50.094 -33.25 1 84.94 103 GLN B CA 1
ATOM 4080 C C . GLN B 1 103 ? 4.098 -48.719 -33.188 1 84.94 103 GLN B C 1
ATOM 4082 O O . GLN B 1 103 ? 4.77 -47.719 -33.438 1 84.94 103 GLN B O 1
ATOM 4087 N N . ILE B 1 104 ? 2.75 -48.625 -32.969 1 87.31 104 ILE B N 1
ATOM 4088 C CA . ILE B 1 104 ? 1.97 -47.438 -32.656 1 87.31 104 ILE B CA 1
ATOM 4089 C C . ILE B 1 104 ? 1.147 -47.656 -31.391 1 87.31 104 ILE B C 1
ATOM 4091 O O . ILE B 1 104 ? 0.498 -48.688 -31.234 1 87.31 104 ILE B O 1
ATOM 4095 N N . GLY B 1 105 ? 1.355 -46.75 -30.469 1 89.31 105 GLY B N 1
ATOM 4096 C CA . GLY B 1 105 ? 0.654 -46.906 -29.203 1 89.31 105 GLY B CA 1
ATOM 4097 C C . GLY B 1 105 ? 0.064 -45.625 -28.656 1 89.31 105 GLY B C 1
ATOM 4098 O O . GLY B 1 105 ? 0.436 -44.531 -29.094 1 89.31 105 GLY B O 1
ATOM 4099 N N . LEU B 1 106 ? -0.983 -45.719 -27.812 1 90.56 106 LEU B N 1
ATOM 4100 C CA . LEU B 1 106 ? -1.665 -44.656 -27.109 1 90.56 106 LEU B CA 1
ATOM 4101 C C . LEU B 1 106 ? -1.65 -44.875 -25.609 1 90.56 106 LEU B C 1
ATOM 4103 O O . LEU B 1 106 ? -1.944 -46 -25.141 1 90.56 106 LEU B O 1
ATOM 4107 N N . MET B 1 107 ? -1.146 -43.812 -24.922 1 89.75 107 MET B N 1
ATOM 4108 C CA . MET B 1 107 ? -1.098 -43.938 -23.469 1 89.75 107 MET B CA 1
ATOM 4109 C C . MET B 1 107 ? -1.995 -42.875 -22.828 1 89.75 107 MET B C 1
ATOM 4111 O O . MET B 1 107 ? -1.949 -41.688 -23.203 1 89.75 107 MET B O 1
ATOM 4115 N N . GLN B 1 108 ? -2.834 -43.312 -21.828 1 88.5 108 GLN B N 1
ATOM 4116 C CA . GLN B 1 108 ? -3.74 -42.438 -21.094 1 88.5 108 GLN B CA 1
ATOM 4117 C C . GLN B 1 108 ? -3.594 -42.625 -19.594 1 88.5 108 GLN B C 1
ATOM 4119 O O . GLN B 1 108 ? -3.629 -43.75 -19.094 1 88.5 108 GLN B O 1
ATOM 4124 N N . GLU B 1 109 ? -3.398 -41.406 -18.953 1 89.88 109 GLU B N 1
ATOM 4125 C CA . GLU B 1 109 ? -3.354 -41.438 -17.484 1 89.88 109 GLU B CA 1
ATOM 4126 C C . GLU B 1 109 ? -4.742 -41.219 -16.891 1 89.88 109 GLU B C 1
ATOM 4128 O O . GLU B 1 109 ? -5.52 -40.406 -17.375 1 89.88 109 GLU B O 1
ATOM 4133 N N . PHE B 1 110 ? -5.008 -42 -15.914 1 91.12 110 PHE B N 1
ATOM 4134 C CA . PHE B 1 110 ? -6.254 -41.906 -15.164 1 91.12 110 PHE B CA 1
ATOM 4135 C C . PHE B 1 110 ? -5.98 -41.688 -13.68 1 91.12 110 PHE B C 1
ATOM 4137 O O . PHE B 1 110 ? -5.922 -42.656 -12.906 1 91.12 110 PHE B O 1
ATOM 4144 N N . PRO B 1 111 ? -5.883 -40.375 -13.328 1 91.06 111 PRO B N 1
ATOM 4145 C CA . PRO B 1 111 ? -5.758 -40.125 -11.891 1 91.06 111 PRO B CA 1
ATOM 4146 C C . PRO B 1 111 ? -6.93 -40.688 -11.086 1 91.06 111 PRO B C 1
ATOM 4148 O O . PRO B 1 111 ? -8.047 -40.781 -11.602 1 91.06 111 PRO B O 1
ATOM 4151 N N . ALA B 1 112 ? -6.609 -41 -9.875 1 91.5 112 ALA B N 1
ATOM 4152 C CA . ALA B 1 112 ? -7.641 -41.594 -9.008 1 91.5 112 ALA B CA 1
ATOM 4153 C C . ALA B 1 112 ? -8.852 -40.656 -8.922 1 91.5 112 ALA B C 1
ATOM 41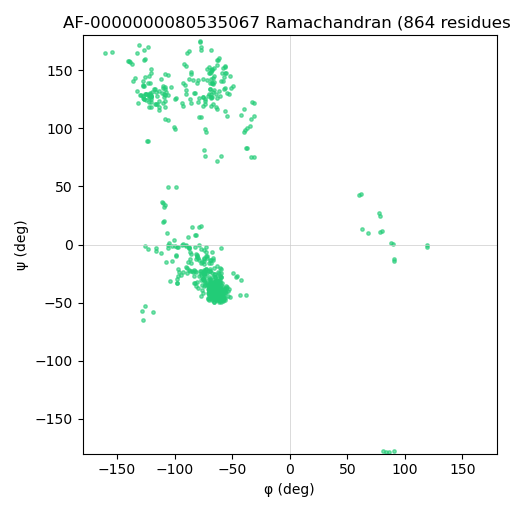55 O O . ALA B 1 112 ? -8.719 -39.438 -8.961 1 91.5 112 ALA B O 1
ATOM 4156 N N . ARG B 1 113 ? -10.039 -41.281 -8.859 1 92.44 113 ARG B N 1
ATOM 4157 C CA . ARG B 1 113 ? -11.281 -40.531 -8.742 1 92.44 113 ARG B CA 1
ATOM 4158 C C . ARG B 1 113 ? -11.234 -39.594 -7.543 1 92.44 113 ARG B C 1
ATOM 4160 O O . ARG B 1 113 ? -11.719 -38.438 -7.617 1 92.44 113 ARG B O 1
ATOM 4167 N N . ALA B 1 114 ? -10.633 -40.031 -6.504 1 92.81 114 ALA B N 1
ATOM 4168 C CA . ALA B 1 114 ? -10.516 -39.219 -5.293 1 92.81 114 ALA B CA 1
ATOM 4169 C C . ALA B 1 114 ? -9.672 -37.969 -5.547 1 92.81 114 ALA B C 1
ATOM 4171 O O . ALA B 1 114 ? -9.969 -36.906 -5.023 1 92.81 114 ALA B O 1
ATOM 4172 N N . LYS B 1 115 ? -8.656 -38.062 -6.281 1 93.38 115 LYS B N 1
ATOM 4173 C CA . LYS B 1 115 ? -7.793 -36.938 -6.609 1 93.38 115 LYS B CA 1
ATOM 4174 C C . LYS B 1 115 ? -8.523 -35.906 -7.469 1 93.38 115 LYS B C 1
ATOM 4176 O O . LYS B 1 115 ? -8.43 -34.688 -7.23 1 93.38 115 LYS B O 1
ATOM 4181 N N . ARG B 1 116 ? -9.273 -36.375 -8.398 1 93.75 116 ARG B N 1
ATOM 4182 C CA . ARG B 1 116 ? -10.023 -35.5 -9.273 1 93.75 116 ARG B CA 1
ATOM 4183 C C . ARG B 1 116 ? -11.109 -34.75 -8.5 1 93.75 116 ARG B C 1
ATOM 4185 O O . ARG B 1 116 ? -11.312 -33.562 -8.703 1 93.75 116 ARG B O 1
ATOM 4192 N N . ARG B 1 117 ? -11.742 -35.5 -7.645 1 94.25 117 ARG B N 1
ATOM 4193 C CA . ARG B 1 117 ? -12.758 -34.875 -6.812 1 94.25 117 ARG B CA 1
ATOM 4194 C C . ARG B 1 117 ? -12.148 -33.812 -5.883 1 94.25 117 ARG B C 1
ATOM 4196 O O . ARG B 1 117 ? -12.719 -32.75 -5.676 1 94.25 117 ARG B O 1
ATOM 4203 N N . ALA B 1 118 ? -10.992 -34.094 -5.34 1 94.56 118 ALA B N 1
ATOM 4204 C CA . ALA B 1 118 ? -10.297 -33.188 -4.453 1 94.56 118 ALA B CA 1
ATOM 4205 C C . ALA B 1 118 ? -9.859 -31.922 -5.207 1 94.56 118 ALA B C 1
ATOM 4207 O O . ALA B 1 118 ? -9.93 -30.812 -4.672 1 94.56 118 ALA B O 1
ATOM 4208 N N . GLU B 1 119 ? -9.406 -32.125 -6.379 1 93.75 119 GLU B N 1
ATOM 4209 C CA . GLU B 1 119 ? -9.016 -30.984 -7.203 1 93.75 119 GLU B CA 1
ATOM 4210 C C . GLU B 1 119 ? -10.211 -30.078 -7.508 1 93.75 119 GLU B C 1
ATOM 4212 O O . GLU B 1 119 ? -10.094 -28.859 -7.484 1 93.75 119 GLU B O 1
ATOM 4217 N N . HIS B 1 120 ? -11.312 -30.703 -7.816 1 93.81 120 HIS B N 1
ATOM 4218 C CA . HIS B 1 120 ? -12.539 -29.953 -8.055 1 93.81 120 HIS B CA 1
ATOM 4219 C C . HIS B 1 120 ? -12.961 -29.188 -6.812 1 93.81 120 HIS B C 1
ATOM 4221 O O . HIS B 1 120 ? -13.305 -28 -6.895 1 93.81 120 HIS B O 1
ATOM 4227 N N . ALA B 1 121 ? -12.875 -29.844 -5.738 1 94.25 121 ALA B N 1
ATOM 4228 C CA . ALA B 1 121 ? -13.258 -29.219 -4.48 1 94.25 121 ALA B CA 1
ATOM 4229 C C . ALA B 1 121 ? -12.328 -28.047 -4.156 1 94.25 121 ALA B C 1
ATOM 4231 O O . ALA B 1 121 ? -12.781 -27 -3.678 1 94.25 121 ALA B O 1
ATOM 4232 N N . LEU B 1 122 ? -11.094 -28.172 -4.418 1 94.44 122 LEU B N 1
ATOM 4233 C CA . LEU B 1 122 ? -10.117 -27.109 -4.207 1 94.44 122 LEU B CA 1
ATOM 4234 C C . LEU B 1 122 ? -10.422 -25.906 -5.094 1 94.44 122 LEU B C 1
ATOM 4236 O O . LEU B 1 122 ? -10.391 -24.766 -4.625 1 94.44 122 LEU B O 1
ATOM 4240 N N . ALA B 1 123 ? -10.734 -26.125 -6.293 1 95.44 123 ALA B N 1
ATOM 4241 C CA . ALA B 1 123 ? -11.055 -25.047 -7.23 1 95.44 123 ALA B CA 1
ATOM 4242 C C . ALA B 1 123 ? -12.344 -24.344 -6.828 1 95.44 123 ALA B C 1
ATOM 4244 O O . ALA B 1 123 ? -12.438 -23.109 -6.918 1 95.44 123 ALA B O 1
ATOM 4245 N N . GLN B 1 124 ? -13.312 -25.109 -6.367 1 95.5 124 GLN B N 1
ATOM 4246 C CA . GLN B 1 124 ? -14.57 -24.531 -5.914 1 95.5 124 GLN B CA 1
ATOM 4247 C C . GLN B 1 124 ? -14.359 -23.672 -4.676 1 95.5 124 GLN B C 1
ATOM 4249 O O . GLN B 1 124 ? -14.961 -22.594 -4.547 1 95.5 124 GLN B O 1
ATOM 4254 N N . ALA B 1 125 ? -13.492 -24.156 -3.807 1 94.81 125 ALA B N 1
ATOM 4255 C CA . ALA B 1 125 ? -13.172 -23.375 -2.617 1 94.81 125 ALA B CA 1
ATOM 4256 C C . ALA B 1 125 ? -12.461 -22.078 -2.992 1 94.81 125 ALA B C 1
ATOM 4258 O O . ALA B 1 125 ? -12.703 -21.031 -2.391 1 94.81 125 ALA B O 1
ATOM 4259 N N . THR B 1 126 ? -11.609 -22.141 -3.922 1 94.69 126 THR B N 1
ATOM 4260 C CA . THR B 1 126 ? -10.906 -20.953 -4.406 1 94.69 126 THR B CA 1
ATOM 4261 C C . THR B 1 126 ? -11.883 -19.953 -5.016 1 94.69 126 THR B C 1
ATOM 4263 O O . THR B 1 126 ? -11.766 -18.75 -4.801 1 94.69 126 THR B O 1
ATOM 4266 N N . LEU B 1 127 ? -12.867 -20.438 -5.777 1 96 127 LEU B N 1
ATOM 4267 C CA . LEU B 1 127 ? -13.906 -19.594 -6.359 1 96 127 LEU B CA 1
ATOM 4268 C C . LEU B 1 127 ? -14.734 -18.938 -5.27 1 96 127 LEU B C 1
ATOM 4270 O O . LEU B 1 127 ? -15.031 -17.734 -5.348 1 96 127 LEU B O 1
ATOM 4274 N N . ALA B 1 128 ? -15.031 -19.703 -4.27 1 95.12 128 ALA B N 1
ATOM 4275 C CA . ALA B 1 128 ? -15.789 -19.141 -3.146 1 95.12 128 ALA B CA 1
ATOM 4276 C C . ALA B 1 128 ? -15 -18.031 -2.455 1 95.12 128 ALA B C 1
ATOM 4278 O O . ALA B 1 128 ? -15.578 -17.016 -2.061 1 95.12 128 ALA B O 1
ATOM 4279 N N . GLN B 1 129 ? -13.773 -18.219 -2.311 1 93.94 129 GLN B N 1
ATOM 4280 C CA . GLN B 1 129 ? -12.914 -17.188 -1.733 1 93.94 129 GLN B CA 1
ATOM 4281 C C . GLN B 1 129 ? -12.914 -15.93 -2.594 1 93.94 129 GLN B C 1
ATOM 4283 O O . GLN B 1 129 ? -13.016 -14.812 -2.072 1 93.94 129 GLN B O 1
ATOM 4288 N N . ALA B 1 130 ? -12.805 -16.062 -3.887 1 95.44 130 ALA B N 1
ATOM 4289 C CA . ALA B 1 130 ? -12.812 -14.93 -4.801 1 95.44 130 ALA B CA 1
ATOM 4290 C C . ALA B 1 130 ? -14.117 -14.141 -4.688 1 95.44 130 ALA B C 1
ATOM 4292 O O . ALA B 1 130 ? -14.109 -12.914 -4.691 1 95.44 130 ALA B O 1
ATOM 4293 N N . ARG B 1 131 ? -15.203 -14.852 -4.559 1 95.38 131 ARG B N 1
ATOM 4294 C CA . ARG B 1 131 ? -16.516 -14.211 -4.426 1 95.38 131 ARG B CA 1
ATOM 4295 C C . ARG B 1 131 ? -16.609 -13.438 -3.113 1 95.38 131 ARG B C 1
ATOM 4297 O O . ARG B 1 131 ? -17.125 -12.32 -3.084 1 95.38 131 ARG B O 1
ATOM 4304 N N . SER B 1 132 ? -16.094 -14.016 -2.045 1 93.44 132 SER B N 1
ATOM 4305 C CA . SER B 1 132 ? -16.109 -13.344 -0.749 1 93.44 132 SER B CA 1
ATOM 4306 C C . SER B 1 132 ? -15.273 -12.07 -0.77 1 93.44 132 SER B C 1
ATOM 4308 O O . SER B 1 132 ? -15.656 -11.055 -0.197 1 93.44 132 SER B O 1
ATOM 4310 N N . LEU B 1 133 ? -14.164 -12.117 -1.404 1 92.62 133 LEU B N 1
ATOM 4311 C CA . LEU B 1 133 ? -13.297 -10.945 -1.513 1 92.62 133 LEU B CA 1
ATOM 4312 C C . LEU B 1 133 ? -13.969 -9.844 -2.32 1 92.62 133 LEU B C 1
ATOM 4314 O O . LEU B 1 133 ? -13.789 -8.656 -2.027 1 92.62 133 LEU B O 1
ATOM 4318 N N . SER B 1 134 ? -14.742 -10.25 -3.346 1 94.38 134 SER B N 1
ATOM 4319 C CA . SER B 1 134 ? -15.477 -9.273 -4.137 1 94.38 134 SER B CA 1
ATOM 4320 C C . SER B 1 134 ? -16.531 -8.555 -3.295 1 94.38 134 SER B C 1
ATOM 4322 O O . SER B 1 134 ? -16.688 -7.336 -3.387 1 94.38 134 SER B O 1
ATOM 4324 N N . MET B 1 135 ? -17.172 -9.289 -2.463 1 92.81 135 MET B N 1
ATOM 4325 C CA . MET B 1 135 ? -18.172 -8.703 -1.578 1 92.81 135 MET B CA 1
ATOM 4326 C C . MET B 1 135 ? -17.531 -7.742 -0.587 1 92.81 135 MET B C 1
ATOM 4328 O O . MET B 1 135 ? -18.047 -6.648 -0.351 1 92.81 135 MET B O 1
ATOM 4332 N N . ALA B 1 136 ? -16.438 -8.141 -0.036 1 92.69 136 ALA B N 1
ATOM 4333 C CA . ALA B 1 136 ? -15.711 -7.281 0.892 1 92.69 136 ALA B CA 1
ATOM 4334 C C . ALA B 1 136 ? -15.242 -6.004 0.203 1 92.69 136 ALA B C 1
ATOM 4336 O O . ALA B 1 136 ? -15.312 -4.918 0.782 1 92.69 136 ALA B O 1
ATOM 4337 N N . GLU B 1 137 ? -14.812 -6.152 -1.045 1 94.19 137 GLU B N 1
ATOM 4338 C CA . GLU B 1 137 ? -14.312 -5 -1.788 1 94.19 137 GLU B CA 1
ATOM 4339 C C . GLU B 1 137 ? -15.422 -3.984 -2.047 1 94.19 137 GLU B C 1
ATOM 4341 O O . GLU B 1 137 ? -15.18 -2.775 -2.008 1 94.19 137 GLU B O 1
ATOM 4346 N N . GLN B 1 138 ? -16.609 -4.461 -2.32 1 94.44 138 GLN B N 1
ATOM 4347 C CA . GLN B 1 138 ? -17.75 -3.564 -2.535 1 94.44 138 GLN B CA 1
ATOM 4348 C C . GLN B 1 138 ? -18 -2.688 -1.311 1 94.44 138 GLN B C 1
ATOM 4350 O O . GLN B 1 138 ? -18.172 -1.476 -1.436 1 94.44 138 GLN B O 1
ATOM 4355 N N . GLN B 1 139 ? -17.891 -3.289 -0.162 1 94.06 139 GLN B N 1
ATOM 4356 C CA . GLN B 1 139 ? -18.094 -2.545 1.075 1 94.06 139 GLN B CA 1
ATOM 4357 C C . GLN B 1 139 ? -16.953 -1.58 1.336 1 94.06 139 GLN B C 1
ATOM 4359 O O . GLN B 1 139 ? -17.156 -0.467 1.82 1 94.06 139 GLN B O 1
ATOM 4364 N N . MET B 1 140 ? -15.789 -2.008 1.024 1 94.19 140 MET B N 1
ATOM 4365 C CA . MET B 1 140 ? -14.617 -1.161 1.225 1 94.19 140 MET B CA 1
ATOM 4366 C C . MET B 1 140 ? -14.68 0.068 0.324 1 94.19 140 MET B C 1
ATOM 4368 O O . MET B 1 140 ? -14.312 1.168 0.745 1 94.19 140 MET B O 1
ATOM 4372 N N . VAL B 1 141 ? -15.156 -0.147 -0.921 1 95.88 141 VAL B N 1
ATOM 4373 C CA . VAL B 1 141 ? -15.289 0.964 -1.857 1 95.88 141 VAL B CA 1
ATOM 4374 C C . VAL B 1 141 ? -16.359 1.935 -1.355 1 95.88 141 VAL B C 1
ATOM 4376 O O . VAL B 1 141 ? -16.156 3.15 -1.367 1 95.88 141 VAL B O 1
ATOM 4379 N N . ALA B 1 142 ? -17.453 1.411 -0.852 1 95.75 142 ALA B N 1
ATOM 4380 C CA . ALA B 1 142 ? -18.516 2.256 -0.311 1 95.75 142 ALA B CA 1
ATOM 4381 C C . ALA B 1 142 ? -18.016 3.064 0.883 1 95.75 142 ALA B C 1
ATOM 4383 O O . ALA B 1 142 ? -18.25 4.273 0.965 1 95.75 142 ALA B O 1
ATOM 4384 N N . GLN B 1 143 ? -17.328 2.422 1.773 1 95.81 143 GLN B N 1
ATOM 4385 C CA . GLN B 1 143 ? -16.797 3.102 2.951 1 95.81 143 GLN B CA 1
ATOM 4386 C C . GLN B 1 143 ? -15.781 4.176 2.559 1 95.81 143 GLN B C 1
ATOM 4388 O O . GLN B 1 143 ? -15.797 5.277 3.105 1 95.81 143 GLN B O 1
ATOM 4393 N N . ALA B 1 144 ? -14.906 3.801 1.656 1 96.5 144 ALA B N 1
ATOM 4394 C CA . ALA B 1 144 ? -13.875 4.742 1.229 1 96.5 144 ALA B CA 1
ATOM 4395 C C . ALA B 1 144 ? -14.492 5.977 0.576 1 96.5 144 ALA B C 1
ATOM 4397 O O . ALA B 1 144 ? -14.055 7.102 0.82 1 96.5 144 ALA B O 1
ATOM 4398 N N . ALA B 1 145 ? -15.508 5.766 -0.247 1 96.62 145 ALA B N 1
ATOM 4399 C CA . ALA B 1 145 ? -16.219 6.879 -0.869 1 96.62 145 ALA B CA 1
ATOM 4400 C C . ALA B 1 145 ? -16.922 7.734 0.18 1 96.62 145 ALA B C 1
ATOM 4402 O O . ALA B 1 145 ? -16.906 8.969 0.104 1 96.62 145 ALA B O 1
ATOM 4403 N N . ALA B 1 146 ? -17.531 7.07 1.172 1 97.31 146 ALA B N 1
ATOM 4404 C CA . ALA B 1 146 ? -18.172 7.793 2.27 1 97.31 146 ALA B CA 1
ATOM 4405 C C . ALA B 1 146 ? -17.172 8.672 3.012 1 97.31 146 ALA B C 1
ATOM 4407 O O . ALA B 1 146 ? -17.438 9.844 3.275 1 97.31 146 ALA B O 1
ATOM 4408 N N . LEU B 1 147 ? -16.031 8.102 3.283 1 97.5 147 LEU B N 1
ATOM 4409 C CA . LEU B 1 147 ? -14.992 8.828 4.012 1 97.5 147 LEU B CA 1
ATOM 4410 C C . LEU B 1 147 ? -14.508 10.023 3.209 1 97.5 147 LEU B C 1
ATOM 4412 O O . LEU B 1 147 ? -14.297 11.109 3.768 1 97.5 147 LEU B O 1
ATOM 4416 N N . ALA B 1 148 ? -14.359 9.773 1.927 1 97.44 148 ALA B N 1
ATOM 4417 C CA . ALA B 1 148 ? -13.906 10.867 1.066 1 97.44 148 ALA B CA 1
ATOM 4418 C C . ALA B 1 148 ? -14.945 11.984 1.021 1 97.44 148 ALA B C 1
ATOM 4420 O O . ALA B 1 148 ? -14.586 13.172 1.08 1 97.44 148 ALA B O 1
ATOM 4421 N N . TRP B 1 149 ? -16.219 11.688 0.951 1 97.62 149 TRP B N 1
ATOM 4422 C CA . TRP B 1 149 ? -17.281 12.688 0.922 1 97.62 149 TRP B CA 1
ATOM 4423 C C . TRP B 1 149 ? -17.375 13.43 2.25 1 97.62 149 TRP B C 1
ATOM 4425 O O . TRP B 1 149 ? -17.531 14.648 2.275 1 97.62 149 TRP B O 1
ATOM 4435 N N . ILE B 1 150 ? -17.219 12.695 3.328 1 97.88 150 ILE B N 1
ATOM 4436 C CA . ILE B 1 150 ? -17.297 13.281 4.664 1 97.88 150 ILE B CA 1
ATOM 4437 C C . ILE B 1 150 ? -16.156 14.266 4.855 1 97.88 150 ILE B C 1
ATOM 4439 O O . ILE B 1 150 ? -16.344 15.344 5.43 1 97.88 150 ILE B O 1
ATOM 4443 N N . GLU B 1 151 ? -14.992 13.867 4.379 1 96.88 151 GLU B N 1
ATOM 4444 C CA . GLU B 1 151 ? -13.852 14.773 4.461 1 96.88 151 GLU B CA 1
ATOM 4445 C C . GLU B 1 151 ? -14.117 16.062 3.686 1 96.88 151 GLU B C 1
ATOM 4447 O O . GLU B 1 151 ? -13.859 17.156 4.191 1 96.88 151 GLU B O 1
ATOM 4452 N N . LEU B 1 152 ? -14.68 15.953 2.49 1 97 152 LEU B N 1
ATOM 4453 C CA . LEU B 1 152 ? -15.016 17.125 1.688 1 97 152 LEU B CA 1
ATOM 4454 C C . LEU B 1 152 ? -16.078 17.969 2.379 1 97 152 LEU B C 1
ATOM 4456 O O . LEU B 1 152 ? -15.938 19.188 2.484 1 97 152 LEU B O 1
ATOM 4460 N N . TRP B 1 153 ? -17.094 17.328 2.916 1 97.06 153 TRP B N 1
ATOM 4461 C CA . TRP B 1 153 ? -18.188 18 3.598 1 97.06 153 TRP B CA 1
ATOM 4462 C C . TRP B 1 153 ? -17.688 18.766 4.824 1 97.06 153 TRP B C 1
ATOM 4464 O O . TRP B 1 153 ? -18.031 19.922 5.027 1 97.06 153 TRP B O 1
ATOM 4474 N N . SER B 1 154 ? -16.844 18.094 5.617 1 97.06 154 SER B N 1
ATOM 4475 C CA . SER B 1 154 ? -16.359 18.719 6.844 1 97.06 154 SER B CA 1
ATOM 4476 C C . SER B 1 154 ? -15.469 19.922 6.535 1 97.06 154 SER B C 1
ATOM 4478 O O . SER B 1 154 ? -15.539 20.953 7.215 1 97.06 154 SER B O 1
ATOM 4480 N N . THR B 1 155 ? -14.609 19.797 5.535 1 96.12 155 THR B N 1
ATOM 4481 C CA . THR B 1 155 ? -13.758 20.922 5.176 1 96.12 155 THR B CA 1
ATOM 4482 C C . THR B 1 155 ? -14.578 22.078 4.605 1 96.12 155 THR B C 1
ATOM 4484 O O . THR B 1 155 ? -14.25 23.25 4.809 1 96.12 155 THR B O 1
ATOM 4487 N N . GLN B 1 156 ? -15.656 21.766 3.889 1 95.81 156 GLN B N 1
ATOM 4488 C CA . GLN B 1 156 ? -16.578 22.781 3.385 1 95.81 156 GLN B CA 1
ATOM 4489 C C . GLN B 1 156 ? -17.234 23.531 4.531 1 95.81 156 GLN B C 1
ATOM 4491 O O . GLN B 1 156 ? -17.422 24.75 4.457 1 95.81 156 GLN B O 1
ATOM 4496 N N . GLN B 1 157 ? -17.547 22.828 5.594 1 95.5 157 GLN B N 1
ATOM 4497 C CA . GLN B 1 157 ? -18.109 23.469 6.773 1 95.5 157 GLN B CA 1
ATOM 4498 C C . GLN B 1 157 ? -17.125 24.453 7.391 1 95.5 157 GLN B C 1
ATOM 4500 O O . GLN B 1 157 ? -17.516 25.531 7.836 1 95.5 157 GLN B O 1
ATOM 4505 N N . ALA B 1 158 ? -15.906 24.062 7.379 1 96.44 158 ALA B N 1
ATOM 4506 C CA . ALA B 1 158 ? -14.867 24.938 7.914 1 96.44 158 ALA B CA 1
ATOM 4507 C C . ALA B 1 158 ? -14.734 26.203 7.074 1 96.44 158 ALA B C 1
ATOM 4509 O O . ALA B 1 158 ? -14.633 27.297 7.617 1 96.44 158 ALA B O 1
ATOM 4510 N N . VAL B 1 159 ? -14.711 26.047 5.773 1 95.62 159 VAL B N 1
ATOM 4511 C CA . VAL B 1 159 ? -14.609 27.188 4.871 1 95.62 159 VAL B CA 1
ATOM 4512 C C . VAL B 1 159 ? -15.781 28.125 5.09 1 95.62 159 VAL B C 1
ATOM 4514 O O . VAL B 1 159 ? -15.594 29.344 5.277 1 95.62 159 VAL B O 1
ATOM 4517 N N . ASP B 1 160 ? -16.969 27.578 5.148 1 95.12 160 ASP B N 1
ATOM 4518 C CA . ASP B 1 160 ? -18.172 28.391 5.32 1 95.12 160 ASP B CA 1
ATOM 4519 C C . ASP B 1 160 ? -18.156 29.125 6.652 1 95.12 160 ASP B C 1
ATOM 4521 O O . ASP B 1 160 ? -18.5 30.312 6.711 1 95.12 160 ASP B O 1
ATOM 4525 N N . ALA B 1 161 ? -17.734 28.438 7.688 1 95.69 161 ALA B N 1
ATOM 4526 C CA . ALA B 1 161 ? -17.719 29.031 9.023 1 95.69 161 ALA B CA 1
ATOM 4527 C C . ALA B 1 161 ? -16.734 30.188 9.086 1 95.69 161 ALA B C 1
ATOM 4529 O O . ALA B 1 161 ? -17.047 31.266 9.602 1 95.69 161 ALA B O 1
ATOM 4530 N N . LEU B 1 162 ? -15.562 30.016 8.531 1 96.06 162 LEU B N 1
ATOM 4531 C CA . LEU B 1 162 ? -14.531 31.047 8.609 1 96.06 162 LEU B CA 1
ATOM 4532 C C . LEU B 1 162 ? -14.852 32.219 7.676 1 96.06 162 LEU B C 1
ATOM 4534 O O . LEU B 1 162 ? -14.562 33.375 7.992 1 96.06 162 LEU B O 1
ATOM 4538 N N . GLU B 1 163 ? -15.438 31.938 6.516 1 95.5 163 GLU B N 1
ATOM 4539 C CA . GLU B 1 163 ? -15.867 33 5.605 1 95.5 163 GLU B CA 1
ATOM 4540 C C . GLU B 1 163 ? -16.891 33.906 6.27 1 95.5 163 GLU B C 1
ATOM 4542 O O . GLU B 1 163 ? -16.891 35.125 6.031 1 95.5 163 GLU B O 1
ATOM 4547 N N . GLY B 1 164 ? -17.688 33.312 7.129 1 94.25 164 GLY B N 1
ATOM 4548 C CA . GLY B 1 164 ? -18.688 34.094 7.852 1 94.25 164 GLY B CA 1
ATOM 4549 C C . GLY B 1 164 ? -18.094 35.062 8.867 1 94.25 164 GLY B C 1
ATOM 4550 O O . GLY B 1 164 ? -18.766 35.969 9.32 1 94.25 164 GLY B O 1
ATOM 4551 N N . LEU B 1 165 ? -16.828 34.906 9.164 1 94.5 165 LEU B N 1
ATOM 4552 C CA . LEU B 1 165 ? -16.203 35.75 10.18 1 94.5 165 LEU B CA 1
ATOM 4553 C C . LEU B 1 165 ? -15.453 36.906 9.547 1 94.5 165 LEU B C 1
ATOM 4555 O O . LEU B 1 165 ? -14.906 37.75 10.258 1 94.5 165 LEU B O 1
ATOM 4559 N N . ARG B 1 166 ? -15.406 37 8.266 1 92.75 166 ARG B N 1
ATOM 4560 C CA . ARG B 1 166 ? -14.688 38.062 7.574 1 92.75 166 ARG B CA 1
ATOM 4561 C C . ARG B 1 166 ? -15.367 39.406 7.805 1 92.75 166 ARG B C 1
ATOM 4563 O O . ARG B 1 166 ? -14.703 40.406 8.078 1 92.75 166 ARG B O 1
ATOM 4570 N N . GLU B 1 167 ? -16.625 39.438 7.766 1 91.88 167 GLU B N 1
ATOM 4571 C CA . GLU B 1 167 ? -17.375 40.688 7.867 1 91.88 167 GLU B CA 1
ATOM 4572 C C . GLU B 1 167 ? -17.203 41.312 9.25 1 91.88 167 GLU B C 1
ATOM 4574 O O . GLU B 1 167 ? -16.844 42.5 9.359 1 91.88 167 GLU B O 1
ATOM 4579 N N . PRO B 1 168 ? -17.406 40.5 10.352 1 91.12 168 PRO B N 1
ATOM 4580 C CA . PRO B 1 168 ? -17.125 41.094 11.664 1 91.12 168 PRO B CA 1
ATOM 4581 C C . PRO B 1 168 ? -15.703 41.594 11.797 1 91.12 168 PRO B C 1
ATOM 4583 O O . PRO B 1 168 ? -15.469 42.625 12.445 1 91.12 168 PRO B O 1
ATOM 4586 N N . ALA B 1 169 ? -14.773 40.906 11.234 1 91.5 169 ALA B N 1
ATOM 4587 C CA . ALA B 1 169 ? -13.383 41.344 11.297 1 91.5 169 ALA B CA 1
ATOM 4588 C C . ALA B 1 169 ? -13.188 42.656 10.547 1 91.5 169 ALA B C 1
ATOM 4590 O O . ALA B 1 169 ? -12.453 43.562 11 1 91.5 169 ALA B O 1
ATOM 4591 N N . ARG B 1 170 ? -13.844 42.875 9.469 1 93.06 170 ARG B N 1
ATOM 4592 C CA . ARG B 1 170 ? -13.781 44.125 8.703 1 93.06 170 ARG B CA 1
ATOM 4593 C C . ARG B 1 170 ? -14.414 45.25 9.469 1 93.06 170 ARG B C 1
ATOM 4595 O O . ARG B 1 170 ? -13.914 46.375 9.445 1 93.06 170 ARG B O 1
ATOM 4602 N N . ILE B 1 171 ? -15.484 44.938 10.102 1 91.88 171 ILE B N 1
ATOM 4603 C CA . ILE B 1 171 ? -16.172 45.938 10.922 1 91.88 171 ILE B CA 1
ATOM 4604 C C . ILE B 1 171 ? -15.234 46.406 12.039 1 91.88 171 ILE B C 1
ATOM 4606 O O . ILE B 1 171 ? -15.148 47.625 12.312 1 91.88 171 ILE B O 1
ATOM 4610 N N . ALA B 1 172 ? -14.539 45.469 12.656 1 92.31 172 ALA B N 1
ATOM 4611 C CA . ALA B 1 172 ? -13.602 45.812 13.719 1 92.31 172 ALA B CA 1
ATOM 4612 C C . ALA B 1 172 ? -12.477 46.719 13.188 1 92.31 172 ALA B C 1
ATOM 4614 O O . ALA B 1 172 ? -12.07 47.656 13.852 1 92.31 172 ALA B O 1
ATOM 4615 N N . GLU B 1 173 ? -11.992 46.406 12.109 1 92.25 173 GLU B N 1
ATOM 4616 C CA . GLU B 1 173 ? -10.938 47.219 11.508 1 92.25 173 GLU B CA 1
ATOM 4617 C C . GLU B 1 173 ? -11.438 48.625 11.195 1 92.25 173 GLU B C 1
ATOM 4619 O O . GLU B 1 173 ? -10.742 49.594 11.445 1 92.25 173 GLU B O 1
ATOM 4624 N N . ARG B 1 174 ? -12.641 48.75 10.656 1 93.31 174 ARG B N 1
ATOM 4625 C CA . ARG B 1 174 ? -13.234 50.062 10.359 1 93.31 174 ARG B CA 1
ATOM 4626 C C . ARG B 1 174 ? -13.461 50.875 11.641 1 93.31 174 ARG B C 1
ATOM 4628 O O . ARG B 1 174 ? -13.211 52.062 11.672 1 93.31 174 ARG B O 1
ATOM 4635 N N . ALA B 1 175 ? -13.891 50.125 12.633 1 93.19 175 ALA B N 1
ATOM 4636 C CA . ALA B 1 175 ? -14.102 50.781 13.914 1 93.19 175 ALA B CA 1
ATOM 4637 C C . ALA B 1 175 ? -12.781 51.312 14.492 1 93.19 175 ALA B C 1
ATOM 4639 O O . ALA B 1 175 ? -12.727 52.406 15.031 1 93.19 175 ALA B O 1
ATOM 4640 N N . ALA B 1 176 ? -11.758 50.562 14.383 1 92.12 176 ALA B N 1
ATOM 4641 C CA . ALA B 1 176 ? -10.445 50.969 14.883 1 92.12 176 ALA B CA 1
ATOM 4642 C C . ALA B 1 176 ? -9.93 52.188 14.117 1 92.12 176 ALA B C 1
ATOM 4644 O O . ALA B 1 176 ? -9.375 53.094 14.711 1 92.12 176 ALA B O 1
ATOM 4645 N N . ARG B 1 177 ? -10.156 52.219 12.836 1 92.31 177 ARG B N 1
ATOM 4646 C CA . ARG B 1 177 ? -9.742 53.375 12.023 1 92.31 177 ARG B CA 1
ATOM 4647 C C . ARG B 1 177 ? -10.531 54.625 12.391 1 92.31 177 ARG B C 1
ATOM 4649 O O . ARG B 1 177 ? -9.969 55.719 12.469 1 92.31 177 ARG B O 1
ATOM 4656 N N . ALA B 1 178 ? -11.789 54.438 12.617 1 92.88 178 ALA B N 1
ATOM 4657 C CA . ALA B 1 178 ? -12.656 55.562 12.984 1 92.88 178 ALA B CA 1
ATOM 4658 C C . ALA B 1 178 ? -12.25 56.156 14.336 1 92.88 178 ALA B C 1
ATOM 4660 O O . ALA B 1 178 ? -12.203 57.375 14.508 1 92.88 178 ALA B O 1
ATOM 4661 N N . ARG B 1 179 ? -11.922 55.344 15.305 1 92.31 179 ARG B N 1
ATOM 4662 C CA . ARG B 1 179 ? -11.531 55.781 16.625 1 92.31 179 ARG B CA 1
ATOM 4663 C C . ARG B 1 179 ? -10.164 56.469 16.594 1 92.31 179 ARG B C 1
ATOM 4665 O O . ARG B 1 179 ? -9.914 57.406 17.359 1 92.31 179 ARG B O 1
ATOM 4672 N N . LEU B 1 180 ? -9.352 55.969 15.773 1 89.5 180 LEU B N 1
ATOM 4673 C CA . LEU B 1 180 ? -8.07 56.656 15.594 1 89.5 180 LEU B CA 1
ATOM 4674 C C . LEU B 1 180 ? -8.258 58.031 15.023 1 89.5 180 LEU B C 1
ATOM 4676 O O . LEU B 1 180 ? -7.656 59 15.508 1 89.5 180 LEU B O 1
ATOM 4680 N N . ALA B 1 181 ? -9.078 58.125 14.016 1 91.56 181 ALA B N 1
ATOM 4681 C CA . ALA B 1 181 ? -9.367 59.406 13.391 1 91.56 181 ALA B CA 1
ATOM 4682 C C . ALA B 1 181 ? -10.008 60.375 14.391 1 91.56 181 ALA B C 1
ATOM 4684 O O . ALA B 1 181 ? -9.773 61.594 14.336 1 91.56 181 ALA B O 1
ATOM 4685 N N . GLY B 1 182 ? -10.742 59.812 15.273 1 91.19 182 GLY B N 1
ATOM 4686 C CA . GLY B 1 182 ? -11.398 60.625 16.297 1 91.19 182 GLY B CA 1
ATOM 4687 C C . GLY B 1 182 ? -10.531 60.844 17.516 1 91.19 182 GLY B C 1
ATOM 4688 O O . GLY B 1 182 ? -10.93 61.531 18.453 1 91.19 182 GLY B O 1
ATOM 4689 N N . GLY B 1 183 ? -9.258 60.219 17.594 1 87.31 183 GLY B N 1
ATOM 4690 C CA . GLY B 1 183 ? -8.281 60.438 18.641 1 87.31 183 GLY B CA 1
ATOM 4691 C C . GLY B 1 183 ? -8.578 59.656 19.906 1 87.31 183 GLY B C 1
ATOM 4692 O O . GLY B 1 183 ? -8.023 59.938 20.969 1 87.31 183 GLY B O 1
ATOM 4693 N N . THR B 1 184 ? -9.469 58.75 19.875 1 86.69 184 THR B N 1
ATOM 4694 C CA . THR B 1 184 ? -9.891 58 21.078 1 86.69 184 THR B CA 1
ATOM 4695 C C . THR B 1 184 ? -9.211 56.656 21.141 1 86.69 184 THR B C 1
ATOM 4697 O O . THR B 1 184 ? -9.383 55.906 22.109 1 86.69 184 THR B O 1
ATOM 4700 N N . ALA B 1 185 ? -8.523 56.25 20.125 1 80.88 185 ALA B N 1
ATOM 4701 C CA . ALA B 1 185 ? -7.766 55 20.125 1 80.88 185 ALA B CA 1
ATOM 4702 C C . ALA B 1 185 ? -6.422 55.188 19.422 1 80.88 185 ALA B C 1
ATOM 4704 O O . ALA B 1 185 ? -6.227 56.125 18.672 1 80.88 185 ALA B O 1
ATOM 4705 N N . GLY B 1 186 ? -5.578 54.375 19.734 1 77.75 186 GLY B N 1
ATOM 4706 C CA . GLY B 1 186 ? -4.234 54.469 19.188 1 77.75 186 GLY B CA 1
ATOM 4707 C C . GLY B 1 186 ? -4.07 53.719 17.875 1 77.75 186 GLY B C 1
ATOM 4708 O O . GLY B 1 186 ? -4.93 52.906 17.5 1 77.75 186 GLY B O 1
ATOM 4709 N N . ALA B 1 187 ? -2.99 54.031 17.219 1 80.19 187 ALA B N 1
ATOM 4710 C CA . ALA B 1 187 ? -2.611 53.375 15.961 1 80.19 187 ALA B CA 1
ATOM 4711 C C . ALA B 1 187 ? -2.395 51.875 16.172 1 80.19 187 ALA B C 1
ATOM 4713 O O . ALA B 1 187 ? -2.598 51.094 15.25 1 80.19 187 ALA B O 1
ATOM 4714 N N . SER B 1 188 ? -2.08 51.531 17.422 1 78.12 188 SER B N 1
ATOM 4715 C CA . SER B 1 188 ? -1.84 50.125 17.766 1 78.12 188 SER B CA 1
ATOM 4716 C C . SER B 1 188 ? -3.105 49.281 17.594 1 78.12 188 SER B C 1
ATOM 4718 O O . SER B 1 188 ? -3.039 48.125 17.203 1 78.12 188 SER B O 1
ATOM 4720 N N . ASP B 1 189 ? -4.258 49.938 17.828 1 83.62 189 ASP B N 1
ATOM 4721 C CA . ASP B 1 189 ? -5.523 49.219 17.688 1 83.62 189 ASP B CA 1
ATOM 4722 C C . ASP B 1 189 ? -5.812 48.906 16.219 1 83.62 189 ASP B C 1
ATOM 4724 O O . ASP B 1 189 ? -6.277 47.812 15.883 1 83.62 189 ASP B O 1
ATOM 4728 N N . VAL B 1 190 ? -5.512 49.781 15.352 1 86.88 190 VAL B N 1
ATOM 4729 C CA . VAL B 1 190 ? -5.727 49.594 13.922 1 86.88 190 VAL B CA 1
ATOM 4730 C C . VAL B 1 190 ? -4.824 48.469 13.398 1 86.88 190 VAL B C 1
ATOM 4732 O O . VAL B 1 190 ? -5.285 47.562 12.695 1 86.88 190 VAL B O 1
ATOM 4735 N N . LEU B 1 191 ? -3.553 48.5 13.859 1 82.75 191 LEU B N 1
ATOM 4736 C CA . LEU B 1 191 ? -2.609 47.469 13.422 1 82.75 191 LEU B CA 1
ATOM 4737 C C . LEU B 1 191 ? -3.02 46.094 13.953 1 82.75 191 LEU B C 1
ATOM 4739 O O . LEU B 1 191 ? -2.887 45.094 13.25 1 82.75 191 LEU B O 1
ATOM 4743 N N . ALA B 1 192 ? -3.492 46.031 15.188 1 83 192 ALA B N 1
ATOM 4744 C CA . ALA B 1 192 ? -3.936 44.781 15.781 1 83 192 ALA B CA 1
ATOM 4745 C C . ALA B 1 192 ? -5.156 44.219 15.047 1 83 192 ALA B C 1
ATOM 4747 O O . ALA B 1 192 ? -5.25 43.031 14.812 1 83 192 ALA B O 1
ATOM 4748 N N . ALA B 1 193 ? -6.047 45.094 14.648 1 87.62 193 ALA B N 1
ATOM 4749 C CA . ALA B 1 193 ? -7.234 44.688 13.914 1 87.62 193 ALA B CA 1
ATOM 4750 C C . ALA B 1 193 ? -6.863 44.156 12.523 1 87.62 193 ALA B C 1
ATOM 4752 O O . ALA B 1 193 ? -7.434 43.188 12.039 1 87.62 193 ALA B O 1
ATOM 4753 N N . GLN B 1 194 ? -5.938 44.781 11.961 1 86.62 194 GLN B N 1
ATOM 4754 C CA . GLN B 1 194 ? -5.453 44.344 10.656 1 86.62 194 GLN B CA 1
ATOM 4755 C C . GLN B 1 194 ? -4.762 43 10.758 1 86.62 194 GLN B C 1
ATOM 4757 O O . GLN B 1 194 ? -4.934 42.125 9.891 1 86.62 194 GLN B O 1
ATOM 4762 N N . ALA B 1 195 ? -4 42.812 11.766 1 81.44 195 ALA B N 1
ATOM 4763 C CA . ALA B 1 195 ? -3.344 41.531 12 1 81.44 195 ALA B CA 1
ATOM 4764 C C . ALA B 1 195 ? -4.371 40.406 12.188 1 81.44 195 ALA B C 1
ATOM 4766 O O . ALA B 1 195 ? -4.16 39.281 11.734 1 81.44 195 ALA B O 1
ATOM 4767 N N . ALA B 1 196 ? -5.398 40.75 12.852 1 86.81 196 ALA B N 1
ATOM 4768 C CA . ALA B 1 196 ? -6.453 39.75 13.07 1 86.81 196 ALA B CA 1
ATOM 4769 C C . ALA B 1 196 ? -7.094 39.344 11.75 1 86.81 196 ALA B C 1
ATOM 4771 O O . ALA B 1 196 ? -7.41 38.156 11.547 1 86.81 196 ALA B O 1
ATOM 4772 N N . LEU B 1 197 ? -7.262 40.281 10.891 1 88.06 197 LEU B N 1
ATOM 4773 C CA . LEU B 1 197 ? -7.793 40 9.562 1 88.06 197 LEU B CA 1
ATOM 4774 C C . LEU B 1 197 ? -6.828 39.094 8.773 1 88.06 197 LEU B C 1
ATOM 4776 O O . LEU B 1 197 ? -7.25 38.125 8.133 1 88.06 197 LEU B O 1
ATOM 4780 N N . LEU B 1 198 ? -5.59 39.438 8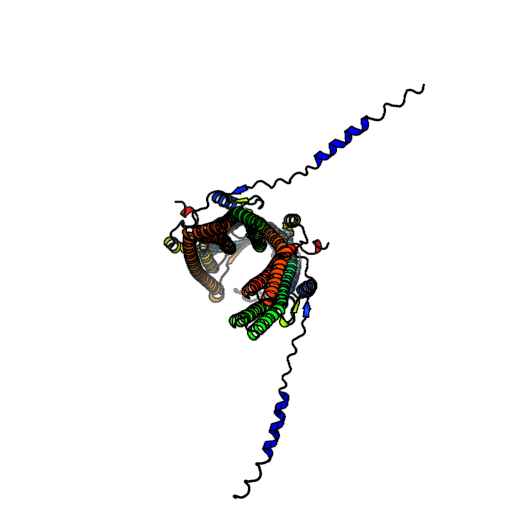.852 1 82.38 198 LEU B N 1
ATOM 4781 C CA . LEU B 1 198 ? -4.578 38.656 8.156 1 82.38 198 LEU B CA 1
ATOM 4782 C C . LEU B 1 198 ? -4.527 37.219 8.703 1 82.38 198 LEU B C 1
ATOM 4784 O O . LEU B 1 198 ? -4.316 36.281 7.949 1 82.38 198 LEU B O 1
ATOM 4788 N N . GLN B 1 199 ? -4.648 37.094 9.984 1 85.31 199 GLN B N 1
ATOM 4789 C CA . GLN B 1 199 ? -4.664 35.781 10.602 1 85.31 199 GLN B CA 1
ATOM 4790 C C . GLN B 1 199 ? -5.844 34.938 10.094 1 85.31 199 GLN B C 1
ATOM 4792 O O . GLN B 1 199 ? -5.703 33.75 9.836 1 85.31 199 GLN B O 1
ATOM 4797 N N . LEU B 1 200 ? -6.977 35.594 10 1 90.25 200 LEU B N 1
ATOM 4798 C CA . LEU B 1 200 ? -8.148 34.906 9.469 1 90.25 200 LEU B CA 1
ATOM 4799 C C . LEU B 1 200 ? -7.91 34.469 8.031 1 90.25 200 LEU B C 1
ATOM 4801 O O . LEU B 1 200 ? -8.234 33.344 7.664 1 90.25 200 LEU B O 1
ATOM 4805 N N . ASP B 1 201 ? -7.301 35.312 7.273 1 86.5 201 ASP B N 1
ATOM 4806 C CA . ASP B 1 201 ? -7.008 35 5.879 1 86.5 201 ASP B CA 1
ATOM 4807 C C . ASP B 1 201 ? -6.035 33.812 5.777 1 86.5 201 ASP B C 1
ATOM 4809 O O . ASP B 1 201 ? -6.18 32.969 4.91 1 86.5 201 ASP B O 1
ATOM 4813 N N . ASN B 1 202 ? -5.109 33.781 6.645 1 84.5 202 ASN B N 1
ATOM 4814 C CA . ASN B 1 202 ? -4.16 32.656 6.676 1 84.5 202 ASN B CA 1
ATOM 4815 C C . ASN B 1 202 ? -4.855 31.344 7 1 84.5 202 ASN B C 1
ATOM 4817 O O . ASN B 1 202 ? -4.562 30.312 6.383 1 84.5 202 ASN B O 1
ATOM 4821 N N . ARG B 1 203 ? -5.672 31.406 7.934 1 89.38 203 ARG B N 1
ATOM 4822 C CA . ARG B 1 203 ? -6.398 30.203 8.297 1 89.38 203 ARG B CA 1
ATOM 4823 C C . ARG B 1 203 ? -7.316 29.75 7.16 1 89.38 203 ARG B C 1
ATOM 4825 O O . ARG B 1 203 ? -7.465 28.547 6.91 1 89.38 203 ARG B O 1
ATOM 4832 N N . LEU B 1 204 ? -7.906 30.75 6.523 1 91.19 204 LEU B N 1
ATOM 4833 C CA . LEU B 1 204 ? -8.766 30.438 5.387 1 91.19 204 LEU B CA 1
ATOM 4834 C C . LEU B 1 204 ? -7.961 29.781 4.266 1 91.19 204 LEU B C 1
ATOM 4836 O O . LEU B 1 204 ? -8.43 28.828 3.635 1 91.19 204 LEU B O 1
ATOM 4840 N N . GLU B 1 205 ? -6.801 30.25 4.004 1 86.56 205 GLU B N 1
ATOM 4841 C CA . GLU B 1 205 ? -5.938 29.656 2.99 1 86.56 205 GLU B CA 1
ATOM 4842 C C . GLU B 1 205 ? -5.605 28.203 3.334 1 86.56 205 GLU B C 1
ATOM 4844 O O . GLU B 1 205 ? -5.59 27.344 2.453 1 86.56 205 GLU B O 1
ATOM 4849 N N . GLN B 1 206 ? -5.371 27.953 4.582 1 88.38 206 GLN B N 1
ATOM 4850 C CA . GLN B 1 206 ? -5.086 26.609 5.043 1 88.38 206 GLN B CA 1
ATOM 4851 C C . GLN B 1 206 ? -6.281 25.688 4.82 1 88.38 206 GLN B C 1
ATOM 4853 O O . GLN B 1 206 ? -6.129 24.562 4.328 1 88.38 206 GLN B O 1
ATOM 4858 N N . VAL B 1 207 ? -7.426 26.172 5.164 1 93.69 207 VAL B N 1
ATOM 4859 C CA . VAL B 1 207 ? -8.633 25.359 5.031 1 93.69 207 VAL B CA 1
ATOM 4860 C C . VAL B 1 207 ? -8.945 25.125 3.555 1 93.69 207 VAL B C 1
ATOM 4862 O O . VAL B 1 207 ? -9.43 24.062 3.17 1 93.69 207 VAL B O 1
ATOM 4865 N N . HIS B 1 208 ? -8.625 26.125 2.746 1 92.31 208 HIS B N 1
ATOM 4866 C CA . HIS B 1 208 ? -8.836 25.984 1.311 1 92.31 208 HIS B CA 1
ATOM 4867 C C . HIS B 1 208 ? -7.93 24.891 0.736 1 92.31 208 HIS B C 1
ATOM 4869 O O . HIS B 1 208 ? -8.344 24.141 -0.142 1 92.31 208 HIS B O 1
ATOM 4875 N N . ALA B 1 209 ? -6.758 24.812 1.206 1 90.06 209 ALA B N 1
ATOM 4876 C CA . ALA B 1 209 ? -5.848 23.75 0.777 1 90.06 209 ALA B CA 1
ATOM 4877 C C . ALA B 1 209 ? -6.371 22.391 1.189 1 90.06 209 ALA B C 1
ATOM 4879 O O . ALA B 1 209 ? -6.301 21.422 0.415 1 90.06 209 ALA B O 1
ATOM 4880 N N . GLU B 1 210 ? -6.855 22.281 2.383 1 93.12 210 GLU B N 1
ATOM 4881 C CA . GLU B 1 210 ? -7.434 21.031 2.859 1 93.12 210 GLU B CA 1
ATOM 4882 C C . GLU B 1 210 ? -8.672 20.641 2.047 1 93.12 210 GLU B C 1
ATOM 4884 O O . GLU B 1 210 ? -8.898 19.469 1.765 1 93.12 210 GLU B O 1
ATOM 4889 N N . HIS B 1 211 ? -9.422 21.688 1.752 1 94.81 211 HIS B N 1
ATOM 4890 C CA . HIS B 1 211 ? -10.609 21.484 0.933 1 94.81 211 HIS B CA 1
ATOM 4891 C C . HIS B 1 211 ? -10.242 20.953 -0.447 1 94.81 211 HIS B C 1
ATOM 4893 O O . HIS B 1 211 ? -10.867 20.016 -0.938 1 94.81 211 HIS B O 1
ATOM 4899 N N . ALA B 1 212 ? -9.25 21.5 -1.044 1 92.69 212 ALA B N 1
ATOM 4900 C CA . ALA B 1 212 ? -8.773 21.047 -2.35 1 92.69 212 ALA B CA 1
ATOM 4901 C C . ALA B 1 212 ? -8.273 19.594 -2.281 1 92.69 212 ALA B C 1
ATOM 4903 O O . ALA B 1 212 ? -8.516 18.812 -3.193 1 92.69 212 ALA B O 1
ATOM 4904 N N . ALA B 1 213 ? -7.586 19.281 -1.223 1 92.69 213 ALA B N 1
ATOM 4905 C CA . ALA B 1 213 ? -7.117 17.922 -1.014 1 92.69 213 ALA B CA 1
ATOM 4906 C C . ALA B 1 213 ? -8.289 16.953 -0.876 1 92.69 213 ALA B C 1
ATOM 4908 O O . ALA B 1 213 ? -8.25 15.836 -1.408 1 92.69 213 ALA B O 1
ATOM 4909 N N . ALA B 1 214 ? -9.281 17.375 -0.164 1 95.69 214 ALA B N 1
ATOM 4910 C CA . ALA B 1 214 ? -10.469 16.531 0.007 1 95.69 214 ALA B CA 1
ATOM 4911 C C . ALA B 1 214 ? -11.195 16.328 -1.321 1 95.69 214 ALA B C 1
ATOM 4913 O O . ALA B 1 214 ? -11.727 15.25 -1.587 1 95.69 214 ALA B O 1
ATOM 4914 N N . GLN B 1 215 ? -11.188 17.406 -2.133 1 95.5 215 GLN B N 1
ATOM 4915 C CA . GLN B 1 215 ? -11.781 17.297 -3.463 1 95.5 215 GLN B CA 1
ATOM 4916 C C . GLN B 1 215 ? -11.062 16.25 -4.301 1 95.5 215 GLN B C 1
ATOM 4918 O O . GLN B 1 215 ? -11.703 15.43 -4.969 1 95.5 215 GLN B O 1
ATOM 4923 N N . ALA B 1 216 ? -9.766 16.219 -4.227 1 93.88 216 ALA B N 1
ATOM 4924 C CA . ALA B 1 216 ? -8.969 15.234 -4.945 1 93.88 216 ALA B CA 1
ATOM 4925 C C . ALA B 1 216 ? -9.281 13.82 -4.457 1 93.88 216 ALA B C 1
ATOM 4927 O O . ALA B 1 216 ? -9.344 12.883 -5.254 1 93.88 216 ALA B O 1
ATOM 4928 N N . GLY B 1 217 ? -9.484 13.711 -3.16 1 94.88 217 GLY B N 1
ATOM 4929 C CA . GLY B 1 217 ? -9.82 12.414 -2.59 1 94.88 217 GLY B CA 1
ATOM 4930 C C . GLY B 1 217 ? -11.125 11.852 -3.123 1 94.88 217 GLY B C 1
ATOM 4931 O O . GLY B 1 217 ? -11.203 10.664 -3.451 1 94.88 217 GLY B O 1
ATOM 4932 N N . LEU B 1 218 ? -12.086 12.672 -3.162 1 95.69 218 LEU B N 1
ATOM 4933 C CA . LEU B 1 218 ? -13.375 12.211 -3.658 1 95.69 218 LEU B CA 1
ATOM 4934 C C . LEU B 1 218 ? -13.328 11.984 -5.168 1 95.69 218 LEU B C 1
ATOM 4936 O O . LEU B 1 218 ? -13.977 11.07 -5.684 1 95.69 218 LEU B O 1
ATOM 4940 N N . ALA B 1 219 ? -12.586 12.781 -5.883 1 94.12 219 ALA B N 1
ATOM 4941 C CA . ALA B 1 219 ? -12.461 12.68 -7.336 1 94.12 219 ALA B CA 1
ATOM 4942 C C . ALA B 1 219 ? -11.938 11.312 -7.754 1 94.12 219 ALA B C 1
ATOM 4944 O O . ALA B 1 219 ? -12.352 10.766 -8.781 1 94.12 219 ALA B O 1
ATOM 4945 N N . ARG B 1 220 ? -11.102 10.734 -6.953 1 93.06 220 ARG B N 1
ATOM 4946 C CA . ARG B 1 220 ? -10.562 9.406 -7.223 1 93.06 220 ARG B CA 1
ATOM 4947 C C . ARG B 1 220 ? -11.68 8.375 -7.387 1 93.06 220 ARG B C 1
ATOM 4949 O O . ARG B 1 220 ? -11.602 7.504 -8.25 1 93.06 220 ARG B O 1
ATOM 4956 N N . TRP B 1 221 ? -12.672 8.508 -6.613 1 93.62 221 TRP B N 1
ATOM 4957 C CA . TRP B 1 221 ? -13.742 7.52 -6.59 1 93.62 221 TRP B CA 1
ATOM 4958 C C . TRP B 1 221 ? -14.805 7.848 -7.637 1 93.62 221 TRP B C 1
ATOM 4960 O O . TRP B 1 221 ? -15.555 6.965 -8.07 1 93.62 221 TRP B O 1
ATOM 4970 N N . LEU B 1 222 ? -14.875 9.07 -8.055 1 91.38 222 LEU B N 1
ATOM 4971 C CA . LEU B 1 222 ? -15.914 9.5 -8.984 1 91.38 222 LEU B CA 1
ATOM 4972 C C . LEU B 1 222 ? -15.414 9.438 -10.43 1 91.38 222 LEU B C 1
ATOM 4974 O O . LEU B 1 222 ? -16.203 9.391 -11.367 1 91.38 222 LEU B O 1
ATOM 4978 N N . GLY B 1 223 ? -14.203 9.539 -10.641 1 85.38 223 GLY B N 1
ATOM 4979 C CA . GLY B 1 223 ? -13.633 9.539 -11.977 1 85.38 223 GLY B CA 1
ATOM 4980 C C . GLY B 1 223 ? -13.789 10.867 -12.695 1 85.38 223 GLY B C 1
ATOM 4981 O O . GLY B 1 223 ? -13.992 10.898 -13.906 1 85.38 223 GLY B O 1
ATOM 4982 N N . ILE B 1 224 ? -13.867 11.938 -11.945 1 85.31 224 ILE B N 1
ATOM 4983 C CA . ILE B 1 224 ? -14.016 13.266 -12.523 1 85.31 224 ILE B CA 1
ATOM 4984 C C . ILE B 1 224 ? -12.922 14.188 -11.984 1 85.31 224 ILE B C 1
ATOM 4986 O O . ILE B 1 224 ? -12.219 13.836 -11.031 1 85.31 224 ILE B O 1
ATOM 4990 N N . ALA B 1 225 ? -12.805 15.32 -12.617 1 85.38 225 ALA B N 1
ATOM 4991 C CA . ALA B 1 225 ? -11.805 16.297 -12.188 1 85.38 225 ALA B CA 1
ATOM 4992 C C . ALA B 1 225 ? -12.156 16.875 -10.828 1 85.38 225 ALA B C 1
ATOM 4994 O O . ALA B 1 225 ? -13.32 17.141 -10.539 1 85.38 225 ALA B O 1
ATOM 4995 N N . PRO B 1 226 ? -11.133 17.031 -9.984 1 87.12 226 PRO B N 1
ATOM 4996 C CA . PRO B 1 226 ? -11.375 17.438 -8.594 1 87.12 226 PRO B CA 1
ATOM 4997 C C . PRO B 1 226 ? -11.898 18.859 -8.469 1 87.12 226 PRO B C 1
ATOM 4999 O O . PRO B 1 226 ? -12.648 19.172 -7.543 1 87.12 226 PRO B O 1
ATOM 5002 N N . GLU B 1 227 ? -11.516 19.828 -9.336 1 80.75 227 GLU B N 1
ATOM 5003 C CA . GLU B 1 227 ? -11.727 21.25 -9.133 1 80.75 227 GLU B CA 1
ATOM 5004 C C . GLU B 1 227 ? -13.219 21.594 -9.086 1 80.75 227 GLU B C 1
ATOM 5006 O O . GLU B 1 227 ? -13.617 22.562 -8.453 1 80.75 227 GLU B O 1
ATOM 5011 N N . ALA B 1 228 ? -14 20.719 -9.578 1 79.88 228 ALA B N 1
ATOM 5012 C CA . ALA B 1 228 ? -15.406 21.078 -9.719 1 79.88 228 ALA B CA 1
ATOM 5013 C C . ALA B 1 228 ? -16.266 20.375 -8.68 1 79.88 228 ALA B C 1
ATOM 5015 O O . ALA B 1 228 ? -17.484 20.578 -8.617 1 79.88 228 ALA B O 1
ATOM 5016 N N . ILE B 1 229 ? -15.727 19.734 -7.711 1 91.81 229 ILE B N 1
ATOM 5017 C CA . ILE B 1 229 ? -16.547 18.859 -6.875 1 91.81 229 ILE B CA 1
ATOM 5018 C C . ILE B 1 229 ? -16.906 19.594 -5.578 1 91.81 229 ILE B C 1
ATOM 5020 O O . ILE B 1 229 ? -16.047 20.156 -4.914 1 91.81 229 ILE B O 1
ATOM 5024 N N . LEU B 1 230 ? -18.188 19.672 -5.289 1 94.19 230 LEU B N 1
ATOM 5025 C CA . LEU B 1 230 ? -18.688 20.188 -4.02 1 94.19 230 LEU B CA 1
ATOM 5026 C C . LEU B 1 230 ? -19.625 19.188 -3.363 1 94.19 230 LEU B C 1
ATOM 5028 O O . LEU B 1 230 ? -20.438 18.547 -4.043 1 94.19 230 LEU B O 1
ATOM 5032 N N . ALA B 1 231 ? -19.453 19.016 -2.062 1 94.88 231 ALA B N 1
ATOM 5033 C CA . ALA B 1 231 ? -20.422 18.219 -1.336 1 94.88 231 ALA B CA 1
ATOM 5034 C C . ALA B 1 231 ? -21.781 18.922 -1.267 1 94.88 231 ALA B C 1
ATOM 5036 O O . ALA B 1 231 ? -21.844 20.094 -0.892 1 94.88 231 ALA B O 1
ATOM 5037 N N . SER B 1 232 ? -22.734 18.266 -1.664 1 93.62 232 SER B N 1
ATOM 5038 C CA . SER B 1 232 ? -24.062 18.859 -1.71 1 93.62 232 SER B CA 1
ATOM 5039 C C . SER B 1 232 ? -25.078 18.016 -0.953 1 93.62 232 SER B C 1
ATOM 5041 O O . SER B 1 232 ? -24.828 16.844 -0.66 1 93.62 232 SER B O 1
ATOM 5043 N N . GLY B 1 233 ? -26.172 18.703 -0.609 1 90.12 233 GLY B N 1
ATOM 5044 C CA . GLY B 1 233 ? -27.25 18 0.089 1 90.12 233 GLY B CA 1
ATOM 5045 C C . GLY B 1 233 ? -26.984 17.844 1.575 1 90.12 233 GLY B C 1
ATOM 5046 O O . GLY B 1 233 ? -26 18.359 2.094 1 90.12 233 GLY B O 1
ATOM 5047 N N . ALA B 1 234 ? -27.953 17.156 2.227 1 90.94 234 ALA B N 1
ATOM 5048 C CA . ALA B 1 234 ? -27.844 16.953 3.668 1 90.94 234 ALA B CA 1
ATOM 5049 C C . ALA B 1 234 ? -26.938 15.758 3.982 1 90.94 234 ALA B C 1
ATOM 5051 O O . ALA B 1 234 ? -27.031 14.719 3.326 1 90.94 234 ALA B O 1
ATOM 5052 N N . ALA B 1 235 ? -26.031 16.031 4.871 1 93.62 235 ALA B N 1
ATOM 5053 C CA . ALA B 1 235 ? -25.234 14.922 5.355 1 93.62 235 ALA B CA 1
ATOM 5054 C C . ALA B 1 235 ? -26.078 13.953 6.184 1 93.62 235 ALA B C 1
ATOM 5056 O O . ALA B 1 235 ? -27.047 14.367 6.812 1 93.62 235 ALA B O 1
ATOM 5057 N N . PRO B 1 236 ? -25.719 12.703 6.168 1 93.56 236 PRO B N 1
ATOM 5058 C CA . PRO B 1 236 ? -26.359 11.781 7.117 1 93.56 236 PRO B CA 1
ATOM 5059 C C . PRO B 1 236 ? -26.203 12.234 8.57 1 93.56 236 PRO B C 1
ATOM 5061 O O . PRO B 1 236 ? -25.328 13.039 8.875 1 93.56 236 PRO B O 1
ATOM 5064 N N . ASP B 1 237 ? -27.172 11.797 9.359 1 95.38 237 ASP B N 1
ATOM 5065 C CA . ASP B 1 237 ? -27.031 12.078 10.789 1 95.38 237 ASP B CA 1
ATOM 5066 C C . ASP B 1 237 ? -25.969 11.195 11.422 1 95.38 237 ASP B C 1
ATOM 5068 O O . ASP B 1 237 ? -26.234 10.055 11.789 1 95.38 237 ASP B O 1
ATOM 5072 N N . PHE B 1 238 ? -24.781 11.789 11.586 1 96.38 238 PHE B N 1
ATOM 5073 C CA . PHE B 1 238 ? -23.625 11.016 12.062 1 96.38 238 PHE B CA 1
ATOM 5074 C C . PHE B 1 238 ? -23.719 10.789 13.562 1 96.38 238 PHE B C 1
ATOM 5076 O O . PHE B 1 238 ? -22.891 10.086 14.141 1 96.38 238 PHE B O 1
ATOM 5083 N N . SER B 1 239 ? -24.734 11.359 14.219 1 95.81 239 SER B N 1
ATOM 5084 C CA . SER B 1 239 ? -24.891 11.172 15.656 1 95.81 239 SER B CA 1
ATOM 5085 C C . SER B 1 239 ? -25.688 9.906 15.961 1 95.81 239 SER B C 1
ATOM 5087 O O . SER B 1 239 ? -25.797 9.5 17.125 1 95.81 239 SER B O 1
ATOM 5089 N N . GLN B 1 240 ? -26.203 9.297 14.875 1 95.38 240 GLN B N 1
ATOM 5090 C CA . GLN B 1 240 ? -26.969 8.062 15.031 1 95.38 240 GLN B CA 1
ATOM 5091 C C . GLN B 1 240 ? -26.391 6.949 14.164 1 95.38 240 GLN B C 1
ATOM 5093 O O . GLN B 1 240 ? -26.219 7.125 12.953 1 95.38 240 GLN B O 1
ATOM 5098 N N . LEU B 1 241 ? -26.172 5.859 14.789 1 94.81 241 LEU B N 1
ATOM 5099 C CA . LEU B 1 241 ? -25.672 4.707 14.047 1 94.81 241 LEU B CA 1
ATOM 5100 C C . LEU B 1 241 ? -26.828 3.912 13.43 1 94.81 241 LEU B C 1
ATOM 5102 O O . LEU B 1 241 ? -27.906 3.832 14.008 1 94.81 241 LEU B O 1
ATOM 5106 N N . PRO B 1 242 ? -26.547 3.324 12.32 1 91.56 242 PRO B N 1
ATOM 5107 C CA . PRO B 1 242 ? -27.594 2.49 11.711 1 91.56 242 PRO B CA 1
ATOM 5108 C C . PRO B 1 242 ? -27.906 1.25 12.547 1 91.56 242 PRO B C 1
ATOM 5110 O O . PRO B 1 242 ? -29.062 0.805 12.578 1 91.56 242 PRO B O 1
ATOM 5113 N N . LEU B 1 243 ? -26.906 0.69 13.188 1 92 243 LEU B N 1
ATOM 5114 C CA . LEU B 1 243 ? -27.078 -0.466 14.062 1 92 243 LEU B CA 1
ATOM 5115 C C . LEU B 1 243 ? -26.578 -0.168 15.469 1 92 243 LEU B C 1
ATOM 5117 O O . LEU B 1 243 ? -25.531 0.47 15.633 1 92 243 LEU B O 1
ATOM 5121 N N . GLU B 1 244 ? -27.312 -0.761 16.391 1 92.94 244 GLU B N 1
ATOM 5122 C CA . GLU B 1 244 ? -26.891 -0.553 17.766 1 92.94 244 GLU B CA 1
ATOM 5123 C C . GLU B 1 244 ? -25.547 -1.208 18.047 1 92.94 244 GLU B C 1
ATOM 5125 O O . GLU B 1 244 ? -25.266 -2.309 17.562 1 92.94 244 GLU B O 1
ATOM 5130 N N . PRO B 1 245 ? -24.734 -0.57 18.859 1 92.94 245 PRO B N 1
ATOM 5131 C CA . PRO B 1 245 ? -23.406 -1.109 19.172 1 92.94 245 PRO B CA 1
ATOM 5132 C C . PRO B 1 245 ? -23.469 -2.559 19.656 1 92.94 245 PRO B C 1
ATOM 5134 O O . PRO B 1 245 ? -22.609 -3.367 19.281 1 92.94 245 PRO B O 1
ATOM 5137 N N . THR B 1 246 ? -24.453 -2.891 20.422 1 92.69 246 THR B N 1
ATOM 5138 C CA . THR B 1 246 ? -24.578 -4.254 20.922 1 92.69 246 THR B CA 1
ATOM 5139 C C . THR B 1 246 ? -24.844 -5.234 19.781 1 92.69 246 THR B C 1
ATOM 5141 O O . THR B 1 246 ? -24.312 -6.344 19.781 1 92.69 246 THR B O 1
ATOM 5144 N N . GLN B 1 247 ? -25.594 -4.828 18.828 1 92.75 247 GLN B N 1
ATOM 5145 C CA . GLN B 1 247 ? -25.875 -5.66 17.672 1 92.75 247 GLN B CA 1
ATOM 5146 C C . GLN B 1 247 ? -24.641 -5.816 16.781 1 92.75 247 GLN B C 1
ATOM 5148 O O . GLN B 1 247 ? -24.406 -6.891 16.234 1 92.75 247 GLN B O 1
ATOM 5153 N N . LEU B 1 248 ? -23.859 -4.766 16.672 1 93.56 248 LEU B N 1
ATOM 5154 C CA . LEU B 1 248 ? -22.625 -4.816 15.891 1 93.56 248 LEU B CA 1
ATOM 5155 C C . LEU B 1 248 ? -21.656 -5.852 16.453 1 93.56 248 LEU B C 1
ATOM 5157 O O . LEU B 1 248 ? -21.078 -6.637 15.703 1 93.56 248 LEU B O 1
ATOM 5161 N N . LEU B 1 249 ? -21.578 -5.875 17.797 1 92.94 249 LEU B N 1
ATOM 5162 C CA . LEU B 1 249 ? -20.641 -6.797 18.438 1 92.94 249 LEU B CA 1
ATOM 5163 C C . LEU B 1 249 ? -21.156 -8.227 18.375 1 92.94 249 LEU B C 1
ATOM 5165 O O . LEU B 1 249 ? -20.375 -9.18 18.312 1 92.94 249 LEU B O 1
ATOM 5169 N N . ALA B 1 250 ? -22.469 -8.375 18.234 1 93.12 250 ALA B N 1
ATOM 5170 C CA . ALA B 1 250 ? -23.078 -9.703 18.156 1 93.12 250 ALA B CA 1
ATOM 5171 C C . ALA B 1 250 ? -22.891 -10.312 16.766 1 93.12 250 ALA B C 1
ATOM 5173 O O . ALA B 1 250 ? -22.891 -11.531 16.609 1 93.12 250 ALA B O 1
ATOM 5174 N N . LYS B 1 251 ? -22.672 -9.477 15.797 1 93.5 251 LYS B N 1
ATOM 5175 C CA . LYS B 1 251 ? -22.609 -9.938 14.414 1 93.5 251 LYS B CA 1
ATOM 5176 C C . LYS B 1 251 ? -21.188 -9.836 13.867 1 93.5 251 LYS B C 1
ATOM 5178 O O . LYS B 1 251 ? -20.984 -9.531 12.688 1 93.5 251 LYS B O 1
ATOM 5183 N N . LEU B 1 252 ? -20.188 -10.094 14.688 1 93.31 252 LEU B N 1
ATOM 5184 C CA . LEU B 1 252 ? -18.781 -9.891 14.336 1 93.31 252 LEU B CA 1
ATOM 5185 C C . LEU B 1 252 ? -18.422 -10.68 13.086 1 93.31 252 LEU B C 1
ATOM 5187 O O . LEU B 1 252 ? -17.75 -10.164 12.188 1 93.31 252 LEU B O 1
ATOM 5191 N N . ASP B 1 253 ? -18.922 -11.898 12.961 1 91 253 ASP B N 1
ATOM 5192 C CA . ASP B 1 253 ? -18.516 -12.805 11.883 1 91 253 ASP B CA 1
ATOM 5193 C C . ASP B 1 253 ? -19.078 -12.344 10.539 1 91 253 ASP B C 1
ATOM 5195 O O . ASP B 1 253 ? -18.641 -12.805 9.484 1 91 253 ASP B O 1
ATOM 5199 N N . GLN B 1 254 ? -20 -11.398 10.586 1 91.62 254 GLN B N 1
ATOM 5200 C CA . GLN B 1 254 ? -20.625 -10.906 9.367 1 91.62 254 GLN B CA 1
ATOM 5201 C C . GLN B 1 254 ? -20 -9.594 8.914 1 91.62 254 GLN B C 1
ATOM 5203 O O . GLN B 1 254 ? -20.375 -9.039 7.879 1 91.62 254 GLN B O 1
ATOM 5208 N N . HIS B 1 255 ? -19.047 -9.188 9.734 1 94.44 255 HIS B N 1
ATOM 5209 C CA . HIS B 1 255 ? -18.375 -7.941 9.367 1 94.44 255 HIS B CA 1
ATOM 5210 C C . HIS B 1 255 ? -17.531 -8.125 8.109 1 94.44 255 HIS B C 1
ATOM 5212 O O . HIS B 1 255 ? -16.969 -9.195 7.883 1 94.44 255 HIS B O 1
ATOM 5218 N N . THR B 1 256 ? -17.406 -7.125 7.352 1 92.88 256 THR B N 1
ATOM 5219 C CA . THR B 1 256 ? -16.719 -7.105 6.066 1 92.88 256 THR B CA 1
ATOM 5220 C C . THR B 1 256 ? -15.305 -7.684 6.195 1 92.88 256 THR B C 1
ATOM 5222 O O . THR B 1 256 ? -14.914 -8.555 5.414 1 92.88 256 THR B O 1
ATOM 5225 N N . PRO B 1 257 ? -14.438 -7.352 7.23 1 92.94 257 PRO B N 1
ATOM 5226 C CA . PRO B 1 257 ? -13.07 -7.867 7.305 1 92.94 257 PRO B CA 1
ATOM 5227 C C . PRO B 1 257 ? -13.016 -9.367 7.59 1 92.94 257 PRO B C 1
ATOM 5229 O O . PRO B 1 257 ? -11.977 -10 7.391 1 92.94 257 PRO B O 1
ATOM 5232 N N . LEU B 1 258 ? -14.172 -9.953 8.062 1 94.31 258 LEU B N 1
ATOM 5233 C CA . LEU B 1 258 ? -14.164 -11.359 8.438 1 94.31 258 LEU B CA 1
ATOM 5234 C C . LEU B 1 258 ? -14.875 -12.211 7.395 1 94.31 258 LEU B C 1
ATOM 5236 O O . LEU B 1 258 ? -14.883 -13.438 7.488 1 94.31 258 LEU B O 1
ATOM 5240 N N . LEU B 1 259 ? -15.406 -11.672 6.34 1 90.44 259 LEU B N 1
ATOM 5241 C CA . LEU B 1 259 ? -16.203 -12.375 5.34 1 90.44 259 LEU B CA 1
ATOM 5242 C C . LEU B 1 259 ? -15.359 -13.414 4.605 1 90.44 259 LEU B C 1
ATOM 5244 O O . LEU B 1 259 ? -15.859 -14.469 4.223 1 90.44 259 LEU B O 1
ATOM 5248 N N . GLY B 1 260 ? -14.078 -13.203 4.492 1 91.56 260 GLY B N 1
ATOM 5249 C CA . GLY B 1 260 ? -13.25 -14.086 3.695 1 91.56 260 GLY B CA 1
ATOM 5250 C C . GLY B 1 260 ? -12.727 -15.281 4.477 1 91.56 260 GLY B C 1
ATOM 5251 O O . GLY B 1 260 ? -12.203 -16.234 3.893 1 91.56 260 GLY B O 1
ATOM 5252 N N . TRP B 1 261 ? -13.008 -15.398 5.75 1 93.56 261 TRP B N 1
ATOM 5253 C CA . TRP B 1 261 ? -12.32 -16.391 6.574 1 93.56 261 TRP B CA 1
ATOM 5254 C C . TRP B 1 261 ? -12.977 -17.75 6.441 1 93.56 261 TRP B C 1
ATOM 5256 O O . TRP B 1 261 ? -12.297 -18.781 6.473 1 93.56 261 TRP B O 1
ATOM 5266 N N . GLU B 1 262 ? -14.328 -17.812 6.254 1 92.38 262 GLU B N 1
ATOM 5267 C CA . GLU B 1 262 ? -14.984 -19.094 6.031 1 92.38 262 GLU B CA 1
ATOM 5268 C C . GLU B 1 262 ? -14.461 -19.766 4.766 1 92.38 262 GLU B C 1
ATOM 5270 O O . GLU B 1 262 ? -14.172 -20.969 4.77 1 92.38 262 GLU B O 1
ATOM 5275 N N . ALA B 1 263 ? -14.383 -18.969 3.73 1 93.75 263 ALA B N 1
ATOM 5276 C CA . ALA B 1 263 ? -13.859 -19.5 2.473 1 93.75 263 ALA B CA 1
ATOM 5277 C C . ALA B 1 263 ? -12.398 -19.922 2.619 1 93.75 263 ALA B C 1
ATOM 5279 O O . ALA B 1 263 ? -11.984 -20.938 2.062 1 93.75 263 ALA B O 1
ATOM 5280 N N . ARG B 1 264 ? -11.633 -19.188 3.379 1 94.75 264 ARG B N 1
ATOM 5281 C CA . ARG B 1 264 ? -10.227 -19.516 3.596 1 94.75 264 ARG B CA 1
ATOM 5282 C C . ARG B 1 264 ? -10.078 -20.828 4.363 1 94.75 264 ARG B C 1
ATOM 5284 O O . ARG B 1 264 ? -9.203 -21.641 4.055 1 94.75 264 ARG B O 1
ATOM 5291 N N . GLU B 1 265 ? -10.922 -21.047 5.332 1 95.19 265 GLU B N 1
ATOM 5292 C CA . GLU B 1 265 ? -10.898 -22.312 6.074 1 95.19 265 GLU B CA 1
ATOM 5293 C C . GLU B 1 265 ? -11.32 -23.484 5.191 1 95.19 265 GLU B C 1
ATOM 5295 O O . GLU B 1 265 ? -10.727 -24.562 5.254 1 95.19 265 GLU B O 1
ATOM 5300 N N . SER B 1 266 ? -12.297 -23.234 4.387 1 95.19 266 SER B N 1
ATOM 5301 C CA . SER B 1 266 ? -12.742 -24.25 3.451 1 95.19 266 SER B CA 1
ATOM 5302 C C . SER B 1 266 ? -11.641 -24.609 2.457 1 95.19 266 SER B C 1
ATOM 5304 O O . SER B 1 266 ? -11.469 -25.781 2.1 1 95.19 266 SER B O 1
ATOM 5306 N N . LEU B 1 267 ? -10.914 -23.641 2.064 1 94.94 267 LEU B N 1
ATOM 5307 C CA . LEU B 1 267 ? -9.789 -23.859 1.155 1 94.94 267 LEU B CA 1
ATOM 5308 C C . LEU B 1 267 ? -8.711 -24.703 1.826 1 94.94 267 LEU B C 1
ATOM 5310 O O . LEU B 1 267 ? -8.188 -25.641 1.226 1 94.94 267 LEU B O 1
ATOM 5314 N N . ALA B 1 268 ? -8.445 -24.359 3.055 1 95.94 268 ALA B N 1
ATOM 5315 C CA . ALA B 1 268 ? -7.457 -25.141 3.797 1 95.94 268 ALA B CA 1
ATOM 5316 C C . ALA B 1 268 ? -7.918 -26.578 3.99 1 95.94 268 ALA B C 1
ATOM 5318 O O . ALA B 1 268 ? -7.121 -27.516 3.877 1 95.94 268 ALA B O 1
ATOM 5319 N N . GLN B 1 269 ? -9.18 -26.812 4.273 1 96.69 269 GLN B N 1
ATOM 5320 C CA . GLN B 1 269 ? -9.742 -28.156 4.398 1 96.69 269 GLN B CA 1
ATOM 5321 C C . GLN B 1 269 ? -9.648 -28.906 3.08 1 96.69 269 GLN B C 1
ATOM 5323 O O . GLN B 1 269 ? -9.32 -30.094 3.064 1 96.69 269 GLN B O 1
ATOM 5328 N N . ALA B 1 270 ? -9.914 -28.156 2.02 1 95.69 270 ALA B N 1
ATOM 5329 C CA . ALA B 1 270 ? -9.812 -28.781 0.703 1 95.69 270 ALA B CA 1
ATOM 5330 C C . ALA B 1 270 ? -8.375 -29.203 0.401 1 95.69 270 ALA B C 1
ATOM 5332 O O . ALA B 1 270 ? -8.148 -30.219 -0.268 1 95.69 270 ALA B O 1
ATOM 5333 N N . GLN B 1 271 ? -7.441 -28.516 0.887 1 96.44 271 GLN B N 1
ATOM 5334 C CA . GLN B 1 271 ? -6.035 -28.859 0.707 1 96.44 271 GLN B CA 1
ATOM 5335 C C . GLN B 1 271 ? -5.676 -30.125 1.486 1 96.44 271 GLN B C 1
ATOM 5337 O O . GLN B 1 271 ? -4.879 -30.938 1.021 1 96.44 271 GLN B O 1
ATOM 5342 N N . VAL B 1 272 ? -6.23 -30.297 2.664 1 95.94 272 VAL B N 1
ATOM 5343 C CA . VAL B 1 272 ? -6.043 -31.531 3.42 1 95.94 272 VAL B CA 1
ATOM 5344 C C . VAL B 1 272 ? -6.633 -32.719 2.645 1 95.94 272 VAL B C 1
ATOM 5346 O O . VAL B 1 272 ? -5.984 -33.75 2.494 1 95.94 272 VAL B O 1
ATOM 5349 N N . ASP B 1 273 ? -7.797 -32.5 2.096 1 95.75 273 ASP B N 1
ATOM 5350 C CA . ASP B 1 273 ? -8.461 -33.562 1.334 1 95.75 273 ASP B CA 1
ATOM 5351 C C . ASP B 1 273 ? -7.66 -33.938 0.086 1 95.75 273 ASP B C 1
ATOM 5353 O O . ASP B 1 273 ? -7.582 -35.094 -0.291 1 95.75 273 ASP B O 1
ATOM 5357 N N . ALA B 1 274 ? -7.113 -32.938 -0.505 1 94.75 274 ALA B N 1
ATOM 5358 C CA . ALA B 1 274 ? -6.266 -33.156 -1.669 1 94.75 274 ALA B CA 1
ATOM 5359 C C . ALA B 1 274 ? -5.027 -33.969 -1.285 1 94.75 274 ALA B C 1
ATOM 5361 O O . ALA B 1 274 ? -4.605 -34.875 -2.025 1 94.75 274 ALA B O 1
ATOM 5362 N N . ALA B 1 275 ? -4.492 -33.688 -0.155 1 93.25 275 ALA B N 1
ATOM 5363 C CA . ALA B 1 275 ? -3.33 -34.438 0.319 1 93.25 275 ALA B CA 1
ATOM 5364 C C . ALA B 1 275 ? -3.701 -35.875 0.631 1 93.25 275 ALA B C 1
ATOM 5366 O O . ALA B 1 275 ? -2.938 -36.812 0.333 1 93.25 275 ALA B O 1
ATOM 5367 N N . VAL B 1 276 ? -4.793 -36.156 1.232 1 93.25 276 VAL B N 1
ATOM 5368 C CA . VAL B 1 276 ? -5.277 -37.5 1.521 1 93.25 276 VAL B CA 1
ATOM 5369 C C . VAL B 1 276 ? -5.512 -38.25 0.214 1 93.25 276 VAL B C 1
ATOM 5371 O O . VAL B 1 276 ? -5.145 -39.406 0.091 1 93.25 276 VAL B O 1
ATOM 5374 N N . ALA B 1 277 ? -6.078 -37.469 -0.729 1 92.06 277 ALA B N 1
ATOM 5375 C CA . ALA B 1 277 ? -6.383 -38.094 -2.012 1 92.06 277 ALA B CA 1
ATOM 5376 C C . ALA B 1 277 ? -5.105 -38.531 -2.738 1 92.06 277 ALA B C 1
ATOM 5378 O O . ALA B 1 277 ? -5.121 -39.438 -3.561 1 92.06 277 ALA B O 1
ATOM 5379 N N . GLU B 1 278 ? -4.016 -37.875 -2.428 1 89.44 278 GLU B N 1
ATOM 5380 C CA . GLU B 1 278 ? -2.736 -38.156 -3.064 1 89.44 278 GLU B CA 1
ATOM 5381 C C . GLU B 1 278 ? -2.236 -39.562 -2.67 1 89.44 278 GLU B C 1
ATOM 5383 O O . GLU B 1 278 ? -1.32 -40.094 -3.295 1 89.44 278 GLU B O 1
ATOM 5388 N N . THR B 1 279 ? -2.838 -40.219 -1.626 1 87.88 279 THR B N 1
ATOM 5389 C CA . THR B 1 279 ? -2.439 -41.562 -1.191 1 87.88 279 THR B CA 1
ATOM 5390 C C . THR B 1 279 ? -3.062 -42.625 -2.084 1 87.88 279 THR B C 1
ATOM 5392 O O . THR B 1 279 ? -2.658 -43.781 -2.041 1 87.88 279 THR B O 1
ATOM 5395 N N . ARG B 1 280 ? -3.984 -42.156 -2.896 1 89.44 280 ARG B N 1
ATOM 5396 C CA . ARG B 1 280 ? -4.633 -43.125 -3.791 1 89.44 280 ARG B CA 1
ATOM 5397 C C . ARG B 1 280 ? -3.801 -43.344 -5.047 1 89.44 280 ARG B C 1
ATOM 5399 O O . ARG B 1 280 ? -3.191 -42.406 -5.574 1 89.44 280 ARG B O 1
ATOM 5406 N N . PRO B 1 281 ? -3.719 -44.469 -5.52 1 88.31 281 PRO B N 1
ATOM 5407 C CA . PRO B 1 281 ? -2.889 -44.781 -6.691 1 88.31 281 PRO B CA 1
ATOM 5408 C C . PRO B 1 281 ? -3.484 -44.219 -7.988 1 88.31 281 PRO B C 1
ATOM 5410 O O . PRO B 1 281 ? -4.707 -44.219 -8.156 1 88.31 281 PRO B O 1
ATOM 5413 N N . ASP B 1 282 ? -2.715 -43.719 -8.891 1 89.38 282 ASP B N 1
ATOM 5414 C CA . ASP B 1 282 ? -3.076 -43.375 -10.258 1 89.38 282 ASP B CA 1
ATOM 5415 C C . ASP B 1 282 ? -2.863 -44.531 -11.211 1 89.38 282 ASP B C 1
ATOM 5417 O O . ASP B 1 282 ? -2.104 -45.469 -10.914 1 89.38 282 ASP B O 1
ATOM 5421 N N . TRP B 1 283 ? -3.65 -44.5 -12.305 1 89.75 283 TRP B N 1
ATOM 5422 C CA . TRP B 1 283 ? -3.553 -45.562 -13.305 1 89.75 283 TRP B CA 1
ATOM 5423 C C . TRP B 1 283 ? -3.174 -45 -14.672 1 89.75 283 TRP B C 1
ATOM 5425 O O . TRP B 1 283 ? -3.408 -43.812 -14.945 1 89.75 283 TRP B O 1
ATOM 5435 N N . SER B 1 284 ? -2.529 -45.781 -15.422 1 90.81 284 SER B N 1
ATOM 5436 C CA . SER B 1 284 ? -2.271 -45.469 -16.828 1 90.81 284 SER B CA 1
ATOM 5437 C C . SER B 1 284 ? -2.506 -46.688 -17.719 1 90.81 284 SER B C 1
ATOM 5439 O O . SER B 1 284 ? -2.322 -47.844 -17.281 1 90.81 284 SER B O 1
ATOM 5441 N N . VAL B 1 285 ? -3.07 -46.5 -18.875 1 90.25 285 VAL B N 1
ATOM 5442 C CA . VAL B 1 285 ? -3.301 -47.531 -19.859 1 90.25 285 VAL B CA 1
ATOM 5443 C C . VAL B 1 285 ? -2.582 -47.188 -21.156 1 90.25 285 VAL B C 1
ATOM 5445 O O . VAL B 1 285 ? -2.709 -46.094 -21.672 1 90.25 285 VAL B O 1
ATOM 5448 N N . GLU B 1 286 ? -1.832 -48.125 -21.562 1 88.94 286 GLU B N 1
ATOM 5449 C CA . GLU B 1 286 ? -1.146 -48 -22.844 1 88.94 286 GLU B CA 1
ATOM 5450 C C . GLU B 1 286 ? -1.533 -49.094 -23.797 1 88.94 286 GLU B C 1
ATOM 5452 O O . GLU B 1 286 ? -1.539 -50.281 -23.422 1 88.94 286 GLU B O 1
ATOM 5457 N N . LEU B 1 287 ? -2.059 -48.75 -24.984 1 89.12 287 LEU B N 1
ATOM 5458 C CA . LEU B 1 287 ? -2.365 -49.688 -26.062 1 89.12 287 LEU B CA 1
ATOM 5459 C C . LEU B 1 287 ? -1.41 -49.5 -27.234 1 89.12 287 LEU B C 1
ATOM 5461 O O . LEU B 1 287 ? -1.258 -48.375 -27.734 1 89.12 287 LEU B O 1
ATOM 5465 N N . SER B 1 288 ? -0.714 -50.594 -27.562 1 86.94 288 SER B N 1
ATOM 5466 C CA . SER B 1 288 ? 0.221 -50.5 -28.672 1 86.94 288 SER B CA 1
ATOM 5467 C C . SER B 1 288 ? -0.009 -51.594 -29.703 1 86.94 288 SER B C 1
ATOM 5469 O O . SER B 1 288 ? -0.362 -52.719 -29.328 1 86.94 288 SER B O 1
ATOM 5471 N N . TYR B 1 289 ? 0.022 -51.25 -30.969 1 84.75 289 TYR B N 1
ATOM 5472 C CA . TYR B 1 289 ? -0.063 -52.188 -32.094 1 84.75 289 TYR B CA 1
ATOM 5473 C C . TYR B 1 289 ? 1.281 -52.312 -32.812 1 84.75 289 TYR B C 1
ATOM 5475 O O . TYR B 1 289 ? 1.909 -51.281 -33.125 1 84.75 289 TYR B O 1
ATOM 5483 N N . GLY B 1 290 ? 1.696 -53.594 -32.969 1 82.94 290 GLY B N 1
ATOM 5484 C CA . GLY B 1 290 ? 2.961 -53.844 -33.625 1 82.94 290 GLY B CA 1
ATOM 5485 C C . GLY B 1 290 ? 2.812 -54.719 -34.875 1 82.94 290 GLY B C 1
ATOM 5486 O O . GLY B 1 290 ? 2.053 -55.688 -34.875 1 82.94 290 GLY B O 1
ATOM 5487 N N . ARG B 1 291 ? 3.332 -54.344 -36 1 79.5 291 ARG B N 1
ATOM 5488 C CA . ARG B 1 291 ? 3.342 -55.094 -37.25 1 79.5 291 ARG B CA 1
ATOM 5489 C C . ARG B 1 291 ? 4.75 -55.594 -37.594 1 79.5 291 ARG B C 1
ATOM 5491 O O . ARG B 1 291 ? 5.715 -54.812 -37.469 1 79.5 291 ARG B O 1
ATOM 5498 N N . ARG B 1 292 ? 4.863 -57.062 -37.938 1 76.06 292 ARG B N 1
ATOM 5499 C CA . ARG B 1 292 ? 6.125 -57.656 -38.375 1 76.06 292 ARG B CA 1
ATOM 5500 C C . ARG B 1 292 ? 6.102 -57.938 -39.875 1 76.06 292 ARG B C 1
ATOM 5502 O O . ARG B 1 292 ? 5.047 -58.25 -40.438 1 76.06 292 ARG B O 1
ATOM 5509 N N . GLU B 1 293 ? 7.047 -57.5 -40.5 1 69.25 293 GLU B N 1
ATOM 5510 C CA . GLU B 1 293 ? 7.09 -57.719 -41.938 1 69.25 293 GLU B CA 1
ATOM 5511 C C . GLU B 1 293 ? 7.184 -59.219 -42.25 1 69.25 293 GLU B C 1
ATOM 5513 O O . GLU B 1 293 ? 7.523 -60.031 -41.344 1 69.25 293 GLU B O 1
ATOM 5518 N N . ARG B 1 294 ? 6.715 -59.719 -43.469 1 65.69 294 ARG B N 1
ATOM 5519 C CA . ARG B 1 294 ? 6.633 -61.094 -43.938 1 65.69 294 ARG B CA 1
ATOM 5520 C C . ARG B 1 294 ? 8 -61.781 -43.906 1 65.69 294 ARG B C 1
ATOM 5522 O O . ARG B 1 294 ? 9.031 -61.125 -44.062 1 65.69 294 ARG B O 1
ATOM 5529 N N . ALA B 1 295 ? 8.031 -63 -43.375 1 57.44 295 ALA B N 1
ATOM 5530 C CA . ALA B 1 295 ? 9.25 -63.781 -43.375 1 57.44 295 ALA B CA 1
ATOM 5531 C C . ALA B 1 295 ? 9.82 -63.938 -44.781 1 57.44 295 ALA B C 1
ATOM 5533 O O . ALA B 1 295 ? 9.117 -63.719 -45.75 1 57.44 295 ALA B O 1
ATOM 5534 N N . PRO B 1 296 ? 11.055 -64 -44.875 1 56.88 296 PRO B N 1
ATOM 5535 C CA . PRO B 1 296 ? 11.602 -64.25 -46.219 1 56.88 296 PRO B CA 1
ATOM 5536 C C . PRO B 1 296 ? 10.891 -65.375 -46.938 1 56.88 296 PRO B C 1
ATOM 5538 O O . PRO B 1 296 ? 10.836 -65.375 -48.188 1 56.88 296 PRO B O 1
ATOM 5541 N N . ASP B 1 297 ? 10.383 -66.25 -46.188 1 54.94 297 ASP B N 1
ATOM 5542 C CA . ASP B 1 297 ? 9.719 -67.375 -46.844 1 54.94 297 ASP B CA 1
ATOM 5543 C C . ASP B 1 297 ? 8.297 -67 -47.281 1 54.94 297 ASP B C 1
ATOM 5545 O O . ASP B 1 297 ? 7.555 -67.875 -47.781 1 54.94 297 ASP B O 1
ATOM 5549 N N . GLY B 1 298 ? 7.906 -65.75 -47.188 1 58.09 298 GLY B N 1
ATOM 5550 C CA . GLY B 1 298 ? 6.621 -65.312 -47.656 1 58.09 298 GLY B CA 1
ATOM 5551 C C . GLY B 1 298 ? 5.523 -65.375 -46.625 1 58.09 298 GLY B C 1
ATOM 5552 O O . GLY B 1 298 ? 4.406 -64.938 -46.844 1 58.09 298 GLY B O 1
ATOM 5553 N N . MET B 1 299 ? 5.887 -66.125 -45.531 1 52.62 299 MET B N 1
ATOM 5554 C CA . MET B 1 299 ? 4.805 -66.312 -44.562 1 52.62 299 MET B CA 1
ATOM 5555 C C . MET B 1 299 ? 4.52 -65.125 -43.75 1 52.62 299 MET B C 1
ATOM 5557 O O . MET B 1 299 ? 5.445 -64.375 -43.312 1 52.62 299 MET B O 1
ATOM 5561 N N . ALA B 1 300 ? 3.289 -64.75 -43.75 1 60.69 300 ALA B N 1
ATOM 5562 C CA . ALA B 1 300 ? 2.807 -63.531 -43.031 1 60.69 300 ALA B CA 1
ATOM 5563 C C . ALA B 1 300 ? 3.01 -63.688 -41.531 1 60.69 300 ALA B C 1
ATOM 5565 O O . ALA B 1 300 ? 2.703 -64.75 -40.938 1 60.69 300 ALA B O 1
ATOM 5566 N N . ARG B 1 301 ? 3.844 -62.781 -40.969 1 65.88 301 ARG B N 1
ATOM 5567 C CA . ARG B 1 301 ? 3.99 -62.812 -39.531 1 65.88 301 ARG B CA 1
ATOM 5568 C C . ARG B 1 301 ? 2.828 -62.125 -38.844 1 65.88 301 ARG B C 1
ATOM 5570 O O . ARG B 1 301 ? 2.223 -61.219 -39.406 1 65.88 301 ARG B O 1
ATOM 5577 N N . SER B 1 302 ? 2.312 -62.656 -37.656 1 64.69 302 SER B N 1
ATOM 5578 C CA . SER B 1 302 ? 1.135 -62.156 -36.969 1 64.69 302 SER B CA 1
ATOM 5579 C C . SER B 1 302 ? 1.397 -60.781 -36.375 1 64.69 302 SER B C 1
ATOM 5581 O O . SER B 1 302 ? 2.494 -60.5 -35.875 1 64.69 302 SER B O 1
ATOM 5583 N N . ASP B 1 303 ? 0.458 -59.781 -36.656 1 74.38 303 ASP B N 1
ATOM 5584 C CA . ASP B 1 303 ? 0.43 -58.5 -35.969 1 74.38 303 ASP B CA 1
ATOM 5585 C C . ASP B 1 303 ? 0.272 -58.688 -34.438 1 74.38 303 ASP B C 1
ATOM 5587 O O . ASP B 1 303 ? -0.243 -59.719 -34 1 74.38 303 ASP B O 1
ATOM 5591 N N . MET B 1 304 ? 0.984 -57.875 -33.688 1 76.38 304 MET B N 1
ATOM 5592 C CA . MET B 1 304 ? 0.944 -58 -32.219 1 76.38 304 MET B CA 1
ATOM 5593 C C . MET B 1 304 ? 0.232 -56.844 -31.578 1 76.38 304 MET B C 1
ATOM 5595 O O . MET B 1 304 ? 0.328 -55.688 -32.062 1 76.38 304 MET B O 1
ATOM 5599 N N . LEU B 1 305 ? -0.637 -57.125 -30.594 1 79.88 305 LEU B N 1
ATOM 5600 C CA . LEU B 1 305 ? -1.293 -56.156 -29.75 1 79.88 305 LEU B CA 1
ATOM 5601 C C . LEU B 1 305 ? -0.746 -56.188 -28.328 1 79.88 305 LEU B C 1
ATOM 5603 O O . LEU B 1 305 ? -0.554 -57.281 -27.766 1 79.88 305 LEU B O 1
ATOM 5607 N N . MET B 1 306 ? -0.256 -55.031 -27.859 1 80.62 306 MET B N 1
ATOM 5608 C CA . MET B 1 306 ? 0.239 -54.969 -26.484 1 80.62 306 MET B CA 1
ATOM 5609 C C . MET B 1 306 ? -0.603 -54.031 -25.641 1 80.62 306 MET B C 1
ATOM 5611 O O . MET B 1 306 ? -0.928 -52.906 -26.094 1 80.62 306 MET B O 1
ATOM 5615 N N . VAL B 1 307 ? -1.063 -54.5 -24.516 1 85 307 VAL B N 1
ATOM 5616 C CA . VAL B 1 307 ? -1.79 -53.719 -23.531 1 85 307 VAL B CA 1
ATOM 5617 C C . VAL B 1 307 ? -1.002 -53.656 -22.219 1 85 307 VAL B C 1
ATOM 5619 O O . VAL B 1 307 ? -0.576 -54.688 -21.703 1 85 307 VAL B O 1
ATOM 5622 N N . GLU B 1 308 ? -0.7 -52.406 -21.844 1 84.5 308 GLU B N 1
ATOM 5623 C CA . GLU B 1 308 ? 0.021 -52.219 -20.578 1 84.5 308 GLU B CA 1
ATOM 5624 C C . GLU B 1 308 ? -0.759 -51.344 -19.609 1 84.5 308 GLU B C 1
ATOM 5626 O O . GLU B 1 308 ? -1.248 -50.281 -19.984 1 84.5 308 GLU B O 1
ATOM 5631 N N . VAL B 1 309 ? -0.867 -51.875 -18.406 1 86.81 309 VAL B N 1
ATOM 5632 C CA . VAL B 1 309 ? -1.516 -51.125 -17.328 1 86.81 309 VAL B CA 1
ATOM 5633 C C . VAL B 1 309 ? -0.494 -50.781 -16.25 1 86.81 309 VAL B C 1
ATOM 5635 O O . VAL B 1 309 ? 0.242 -51.656 -15.781 1 86.81 309 VAL B O 1
ATOM 5638 N N . GLY B 1 310 ? -0.339 -49.406 -16.078 1 87.75 310 GLY B N 1
ATOM 5639 C CA . GLY B 1 310 ? 0.527 -48.938 -15.008 1 87.75 310 GLY B CA 1
ATOM 5640 C C . GLY B 1 310 ? -0.238 -48.438 -13.805 1 87.75 310 GLY B C 1
ATOM 5641 O O . GLY B 1 310 ? -1.275 -47.781 -13.945 1 87.75 310 GLY B O 1
ATOM 5642 N N . VAL B 1 311 ? 0.26 -48.875 -12.594 1 87.38 311 VAL B N 1
ATOM 5643 C CA . VAL B 1 311 ? -0.355 -48.406 -11.359 1 87.38 311 VAL B CA 1
ATOM 5644 C C . VAL B 1 311 ? 0.704 -47.781 -10.461 1 87.38 311 VAL B C 1
ATOM 5646 O O . VAL B 1 311 ? 1.764 -48.344 -10.227 1 87.38 311 VAL B O 1
ATOM 5649 N N . GLY B 1 312 ? 0.41 -46.5 -10.102 1 81.12 312 GLY B N 1
ATOM 5650 C CA . GLY B 1 312 ? 1.271 -45.875 -9.109 1 81.12 312 GLY B CA 1
ATOM 5651 C C . GLY B 1 312 ? 1.018 -46.375 -7.695 1 81.12 312 GLY B C 1
ATOM 5652 O O . GLY B 1 312 ? -0.12 -46.375 -7.223 1 81.12 312 GLY B O 1
ATOM 5653 N N . LEU B 1 313 ? 2.109 -46.969 -7.109 1 78.62 313 LEU B N 1
ATOM 5654 C CA . LEU B 1 313 ? 1.948 -47.531 -5.766 1 78.62 313 LEU B CA 1
ATOM 5655 C C . LEU B 1 313 ? 2.625 -46.625 -4.734 1 78.62 313 LEU B C 1
ATOM 5657 O O . LEU B 1 313 ? 3.855 -46.562 -4.676 1 78.62 313 LEU B O 1
ATOM 5661 N N . PRO B 1 314 ? 1.795 -45.938 -3.979 1 74.88 314 PRO B N 1
ATOM 5662 C CA . PRO B 1 314 ? 2.389 -45.125 -2.906 1 74.88 314 PRO B CA 1
ATOM 5663 C C . PRO B 1 314 ? 2.875 -45.969 -1.734 1 74.88 314 PRO B C 1
ATOM 5665 O O . PRO B 1 314 ? 2.15 -46.156 -0.751 1 74.88 314 PRO B O 1
ATOM 5668 N N . LEU B 1 315 ? 4.062 -46.562 -1.829 1 74.38 315 LEU B N 1
ATOM 5669 C CA . LEU B 1 315 ? 4.562 -47.531 -0.876 1 74.38 315 LEU B CA 1
ATOM 5670 C C . LEU B 1 315 ? 5.133 -46.844 0.362 1 74.38 315 LEU B C 1
ATOM 5672 O O . LEU B 1 315 ? 5.184 -47.438 1.438 1 74.38 315 LEU B O 1
ATOM 5676 N N . PHE B 1 316 ? 5.676 -45.719 0.212 1 73.31 316 PHE B N 1
ATOM 5677 C CA . PHE B 1 316 ? 6.328 -45.094 1.347 1 73.31 316 PHE B CA 1
ATOM 5678 C C . PHE B 1 316 ? 5.406 -44.062 1.989 1 73.31 316 PHE B C 1
ATOM 5680 O O . PHE B 1 316 ? 5.828 -42.938 2.297 1 73.31 316 PHE B O 1
ATOM 5687 N N . GLN B 1 317 ? 4.223 -44.5 2.219 1 72.5 317 GLN B N 1
ATOM 5688 C CA . GLN B 1 317 ? 3.145 -43.625 2.67 1 72.5 317 GLN B CA 1
ATOM 5689 C C . GLN B 1 317 ? 3.48 -43 4.016 1 72.5 317 GLN B C 1
ATOM 5691 O O . GLN B 1 317 ? 3.211 -41.812 4.23 1 72.5 317 GLN B O 1
ATOM 5696 N N . LYS B 1 318 ? 4.125 -43.719 4.793 1 73.88 318 LYS B N 1
ATOM 5697 C CA . LYS B 1 318 ? 4.379 -43.25 6.148 1 73.88 318 LYS B CA 1
ATOM 5698 C C . LYS B 1 318 ? 5.324 -42.062 6.145 1 73.88 318 LYS B C 1
ATOM 5700 O O . LYS B 1 318 ? 5.145 -41.125 6.918 1 73.88 318 LYS B O 1
ATOM 5705 N N . ASN B 1 319 ? 6.273 -42.062 5.152 1 76.06 319 ASN B N 1
ATOM 5706 C CA . ASN B 1 319 ? 7.309 -41.062 5.234 1 76.06 319 ASN B CA 1
ATOM 5707 C C . ASN B 1 319 ? 7.051 -39.906 4.254 1 76.06 319 ASN B C 1
ATOM 5709 O O . ASN B 1 319 ? 7.625 -38.844 4.383 1 76.06 319 ASN B O 1
ATOM 5713 N N . ARG B 1 320 ? 6.191 -40.094 3.371 1 79.88 320 ARG B N 1
ATOM 5714 C CA . ARG B 1 320 ? 6.016 -39.031 2.381 1 79.88 320 ARG B CA 1
ATOM 5715 C C . ARG B 1 320 ? 4.598 -38.469 2.424 1 79.88 320 ARG B C 1
ATOM 5717 O O . ARG B 1 320 ? 4.375 -37.375 2.934 1 79.88 320 ARG B O 1
ATOM 5724 N N . GLN B 1 321 ? 3.6 -39.406 2.201 1 82.06 321 GLN B N 1
ATOM 5725 C CA . GLN B 1 321 ? 2.232 -38.906 2.102 1 82.06 321 GLN B CA 1
ATOM 5726 C C . GLN B 1 321 ? 1.676 -38.562 3.477 1 82.06 321 GLN B C 1
ATOM 5728 O O . GLN B 1 321 ? 1.021 -37.5 3.637 1 82.06 321 GLN B O 1
ATO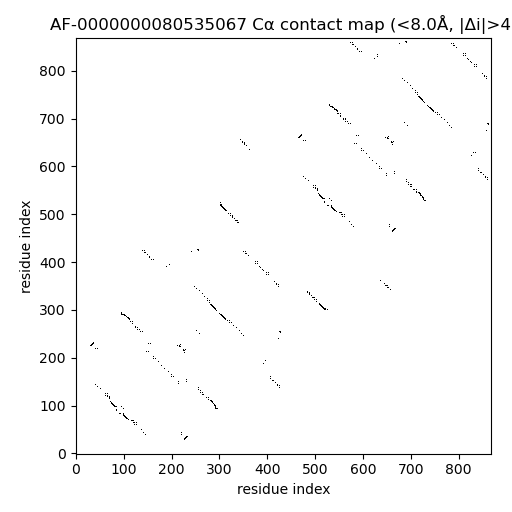M 5733 N N . ALA B 1 322 ? 2 -39.375 4.406 1 87.19 322 ALA B N 1
ATOM 5734 C CA . ALA B 1 322 ? 1.49 -39.125 5.75 1 87.19 322 ALA B CA 1
ATOM 5735 C C . ALA B 1 322 ? 2.021 -37.812 6.297 1 87.19 322 ALA B C 1
ATOM 5737 O O . ALA B 1 322 ? 1.287 -37.062 6.941 1 87.19 322 ALA B O 1
ATOM 5738 N N . ARG B 1 323 ? 3.246 -37.562 6.023 1 89.62 323 ARG B N 1
ATOM 5739 C CA . ARG B 1 323 ? 3.842 -36.312 6.473 1 89.62 323 ARG B CA 1
ATOM 5740 C C . ARG B 1 323 ? 3.246 -35.125 5.727 1 89.62 323 ARG B C 1
ATOM 5742 O O . ARG B 1 323 ? 3.078 -34.031 6.297 1 89.62 323 ARG B O 1
ATOM 5749 N N . GLY B 1 324 ? 2.92 -35.25 4.508 1 91.31 324 GLY B N 1
ATOM 5750 C CA . GLY B 1 324 ? 2.24 -34.188 3.754 1 91.31 324 GLY B CA 1
ATOM 5751 C C . GLY B 1 324 ? 0.86 -33.875 4.297 1 91.31 324 GLY B C 1
ATOM 5752 O O . GLY B 1 324 ? 0.494 -32.719 4.418 1 91.31 324 GLY B O 1
ATOM 5753 N N . ILE B 1 325 ? 0.1 -34.938 4.613 1 93.06 325 ILE B N 1
ATOM 5754 C CA . ILE B 1 325 ? -1.231 -34.75 5.184 1 93.06 325 ILE B CA 1
ATOM 5755 C C . ILE B 1 325 ? -1.129 -34.062 6.531 1 93.06 325 ILE B C 1
ATOM 5757 O O . ILE B 1 325 ? -1.886 -33.125 6.809 1 93.06 325 ILE B O 1
ATOM 5761 N N . ALA B 1 326 ? -0.139 -34.469 7.293 1 94.19 326 ALA B N 1
ATOM 5762 C CA . ALA B 1 326 ? 0.066 -33.844 8.594 1 94.19 326 ALA B CA 1
ATOM 5763 C C . ALA B 1 326 ? 0.409 -32.375 8.438 1 94.19 326 ALA B C 1
ATOM 5765 O O . ALA B 1 326 ? -0.06 -31.531 9.219 1 94.19 326 ALA B O 1
ATOM 5766 N N . ALA B 1 327 ? 1.204 -32 7.469 1 94.81 327 ALA B N 1
ATOM 5767 C CA . ALA B 1 327 ? 1.566 -30.609 7.199 1 94.81 327 ALA B CA 1
ATOM 5768 C C . ALA B 1 327 ? 0.337 -29.781 6.836 1 94.81 327 ALA B C 1
ATOM 5770 O O . ALA B 1 327 ? 0.165 -28.672 7.328 1 94.81 327 ALA B O 1
ATOM 5771 N N . ARG B 1 328 ? -0.516 -30.359 6.004 1 96.31 328 ARG B N 1
ATOM 5772 C CA . ARG B 1 328 ? -1.722 -29.656 5.598 1 96.31 328 ARG B CA 1
ATOM 5773 C C . ARG B 1 328 ? -2.682 -29.484 6.77 1 96.31 328 ARG B C 1
ATOM 5775 O O . ARG B 1 328 ? -3.355 -28.453 6.891 1 96.31 328 ARG B O 1
ATOM 5782 N N . ARG B 1 329 ? -2.77 -30.484 7.625 1 96.31 329 ARG B N 1
ATOM 5783 C CA . ARG B 1 329 ? -3.615 -30.375 8.812 1 96.31 329 ARG B CA 1
ATOM 5784 C C . ARG B 1 329 ? -3.109 -29.297 9.75 1 96.31 329 ARG B C 1
ATOM 5786 O O . ARG B 1 329 ? -3.902 -28.547 10.336 1 96.31 329 ARG B O 1
ATOM 5793 N N . ALA B 1 330 ? -1.812 -29.203 9.852 1 96.88 330 ALA B N 1
ATOM 5794 C CA . ALA B 1 330 ? -1.228 -28.141 10.664 1 96.88 330 ALA B CA 1
ATOM 5795 C C . ALA B 1 330 ? -1.546 -26.766 10.078 1 96.88 330 ALA B C 1
ATOM 5797 O O . ALA B 1 330 ? -1.803 -25.812 10.82 1 96.88 330 ALA B O 1
ATOM 5798 N N . GLU B 1 331 ? -1.523 -26.656 8.82 1 96.31 331 GLU B N 1
ATOM 5799 C CA . GLU B 1 331 ? -1.867 -25.406 8.148 1 96.31 331 GLU B CA 1
ATOM 5800 C C . GLU B 1 331 ? -3.332 -25.047 8.383 1 96.31 331 GLU B C 1
ATOM 5802 O O . GLU B 1 331 ? -3.664 -23.875 8.562 1 96.31 331 GLU B O 1
ATOM 5807 N N . LEU B 1 332 ? -4.227 -26.062 8.352 1 96.56 332 LEU B N 1
ATOM 5808 C CA . LEU B 1 332 ? -5.633 -25.828 8.648 1 96.56 332 LEU B CA 1
ATOM 5809 C C . LEU B 1 332 ? -5.805 -25.297 10.07 1 96.56 332 LEU B C 1
ATOM 5811 O O . LEU B 1 332 ? -6.562 -24.344 10.297 1 96.56 332 LEU B O 1
ATOM 5815 N N . GLU B 1 333 ? -5.047 -25.812 10.969 1 97 333 GLU B N 1
ATOM 5816 C CA . GLU B 1 333 ? -5.082 -25.328 12.352 1 97 333 GLU B CA 1
ATOM 5817 C C . GLU B 1 333 ? -4.578 -23.891 12.445 1 97 333 GLU B C 1
ATOM 5819 O O . GLU B 1 333 ? -5.121 -23.094 13.203 1 97 333 GLU B O 1
ATOM 5824 N N . ALA B 1 334 ? -3.551 -23.625 11.672 1 96.88 334 ALA B N 1
ATOM 5825 C CA . ALA B 1 334 ? -3.021 -22.266 11.648 1 96.88 334 ALA B CA 1
ATOM 5826 C C . ALA B 1 334 ? -4.074 -21.266 11.148 1 96.88 334 ALA B C 1
ATOM 5828 O O . ALA B 1 334 ? -4.23 -20.188 11.703 1 96.88 334 ALA B O 1
ATOM 5829 N N . VAL B 1 335 ? -4.824 -21.688 10.117 1 96.38 335 VAL B N 1
ATOM 5830 C CA . VAL B 1 335 ? -5.855 -20.828 9.562 1 96.38 335 VAL B CA 1
ATOM 5831 C C . VAL B 1 335 ? -6.949 -20.594 10.594 1 96.38 335 VAL B C 1
ATOM 5833 O O . VAL B 1 335 ? -7.449 -19.469 10.734 1 96.38 335 VAL B O 1
ATOM 5836 N N . SER B 1 336 ? -7.285 -21.609 11.32 1 96 336 SER B N 1
ATOM 5837 C CA . SER B 1 336 ? -8.289 -21.484 12.367 1 96 336 SER B CA 1
ATOM 5838 C C . SER B 1 336 ? -7.824 -20.531 13.461 1 96 336 SER B C 1
ATOM 5840 O O . SER B 1 336 ? -8.594 -19.688 13.922 1 96 336 SER B O 1
ATOM 5842 N N . ALA B 1 337 ? -6.586 -20.578 13.805 1 97.12 337 ALA B N 1
ATOM 5843 C CA . ALA B 1 337 ? -6.027 -19.672 14.812 1 97.12 337 ALA B CA 1
ATOM 5844 C C . ALA B 1 337 ? -5.973 -18.25 14.289 1 97.12 337 ALA B C 1
ATOM 5846 O O . ALA B 1 337 ? -6.207 -17.297 15.031 1 97.12 337 ALA B O 1
ATOM 5847 N N . GLU B 1 338 ? -5.605 -18.141 13.07 1 96.25 338 GLU B N 1
ATOM 5848 C CA . GLU B 1 338 ? -5.594 -16.812 12.445 1 96.25 338 GLU B CA 1
ATOM 5849 C C . GLU B 1 338 ? -6.984 -16.188 12.445 1 96.25 338 GLU B C 1
ATOM 5851 O O . GLU B 1 338 ? -7.129 -14.977 12.625 1 96.25 338 GLU B O 1
ATOM 5856 N N . ARG B 1 339 ? -8.008 -16.969 12.188 1 95.44 339 ARG B N 1
ATOM 5857 C CA . ARG B 1 339 ? -9.383 -16.484 12.234 1 95.44 339 ARG B CA 1
ATOM 5858 C C . ARG B 1 339 ? -9.742 -15.969 13.625 1 95.44 339 ARG B C 1
ATOM 5860 O O . ARG B 1 339 ? -10.336 -14.898 13.766 1 95.44 339 ARG B O 1
ATOM 5867 N N . ASP B 1 340 ? -9.297 -16.703 14.609 1 96.19 340 ASP B N 1
ATOM 5868 C CA . ASP B 1 340 ? -9.539 -16.281 15.992 1 96.19 340 ASP B CA 1
ATOM 5869 C C . ASP B 1 340 ? -8.859 -14.953 16.281 1 96.19 340 ASP B C 1
ATOM 5871 O O . ASP B 1 340 ? -9.445 -14.078 16.938 1 96.19 340 ASP B O 1
ATOM 5875 N N . GLU B 1 341 ? -7.645 -14.859 15.805 1 96 341 GLU B N 1
ATOM 5876 C CA . GLU B 1 341 ? -6.926 -13.602 15.984 1 96 341 GLU B CA 1
ATOM 5877 C C . GLU B 1 341 ? -7.637 -12.461 15.266 1 96 341 GLU B C 1
ATOM 5879 O O . GLU B 1 341 ? -7.789 -11.367 15.828 1 96 341 GLU B O 1
ATOM 5884 N N . ALA B 1 342 ? -8.102 -12.742 14.086 1 96 342 ALA B N 1
ATOM 5885 C CA . ALA B 1 342 ? -8.805 -11.727 13.305 1 96 342 ALA B CA 1
ATOM 5886 C C . ALA B 1 342 ? -10.094 -11.297 14.008 1 96 342 ALA B C 1
ATOM 5888 O O . ALA B 1 342 ? -10.453 -10.117 13.992 1 96 342 ALA B O 1
ATOM 5889 N N . ARG B 1 343 ? -10.734 -12.203 14.625 1 96.19 343 ARG B N 1
ATOM 5890 C CA . ARG B 1 343 ? -11.953 -11.906 15.375 1 96.19 343 ARG B CA 1
ATOM 5891 C C . ARG B 1 343 ? -11.656 -10.984 16.562 1 96.19 343 ARG B C 1
ATOM 5893 O O . ARG B 1 343 ? -12.398 -10.031 16.812 1 96.19 343 ARG B O 1
ATOM 5900 N N . ARG B 1 344 ? -10.594 -11.234 17.234 1 96.81 344 ARG B N 1
ATOM 5901 C CA . ARG B 1 344 ? -10.211 -10.414 18.375 1 96.81 344 ARG B CA 1
ATOM 5902 C C . ARG B 1 344 ? -9.812 -9.008 17.922 1 96.81 344 ARG B C 1
ATOM 5904 O O . ARG B 1 344 ? -10.18 -8.023 18.562 1 96.81 344 ARG B O 1
ATOM 5911 N N . ILE B 1 345 ? -9.055 -8.977 16.859 1 95.62 345 ILE B N 1
ATOM 5912 C CA . ILE B 1 345 ? -8.656 -7.684 16.297 1 95.62 345 ILE B CA 1
ATOM 5913 C C . ILE B 1 345 ? -9.906 -6.891 15.906 1 95.62 345 ILE B C 1
ATOM 5915 O O . ILE B 1 345 ? -10.008 -5.699 16.203 1 95.62 345 ILE B O 1
ATOM 5919 N N . GLN B 1 346 ? -10.859 -7.566 15.242 1 96.38 346 GLN B N 1
ATOM 5920 C CA . GLN B 1 346 ? -12.07 -6.895 14.789 1 96.38 346 GLN B CA 1
ATOM 5921 C C . GLN B 1 346 ? -12.914 -6.418 15.969 1 96.38 346 GLN B C 1
ATOM 5923 O O . GLN B 1 346 ? -13.438 -5.305 15.953 1 96.38 346 GLN B O 1
ATOM 5928 N N . ALA B 1 347 ? -13.016 -7.191 17.016 1 96.5 347 ALA B N 1
ATOM 5929 C CA . ALA B 1 347 ? -13.742 -6.797 18.219 1 96.5 347 ALA B CA 1
ATOM 5930 C C . ALA B 1 347 ? -13.133 -5.551 18.844 1 96.5 347 ALA B C 1
ATOM 5932 O O . ALA B 1 347 ? -13.852 -4.617 19.219 1 96.5 347 ALA B O 1
ATOM 5933 N N . GLU B 1 348 ? -11.836 -5.535 18.953 1 96.19 348 GLU B N 1
ATOM 5934 C CA . GLU B 1 348 ? -11.141 -4.367 19.484 1 96.19 348 GLU B CA 1
ATOM 5935 C C . GLU B 1 348 ? -11.391 -3.135 18.625 1 96.19 348 GLU B C 1
ATOM 5937 O O . GLU B 1 348 ? -11.688 -2.057 19.141 1 96.19 348 GLU B O 1
ATOM 5942 N N . SER B 1 349 ? -11.211 -3.348 17.406 1 96.06 349 SER B N 1
ATOM 5943 C CA . SER B 1 349 ? -11.375 -2.236 16.469 1 96.06 349 SER B CA 1
ATOM 5944 C C . SER B 1 349 ? -12.773 -1.631 16.578 1 96.06 349 SER B C 1
ATOM 5946 O O . SER B 1 349 ? -12.93 -0.408 16.609 1 96.06 349 SER B O 1
ATOM 5948 N N . VAL B 1 350 ? -13.812 -2.5 16.609 1 96.19 350 VAL B N 1
ATOM 5949 C CA . VAL B 1 350 ? -15.195 -2.045 16.703 1 96.19 350 VAL B CA 1
ATOM 5950 C C . VAL B 1 350 ? -15.422 -1.337 18.031 1 96.19 350 VAL B C 1
ATOM 5952 O O . VAL B 1 350 ? -16.016 -0.257 18.078 1 96.19 350 VAL B O 1
ATOM 5955 N N . GLN B 1 351 ? -14.922 -1.855 19.125 1 96.69 351 GLN B N 1
ATOM 5956 C CA . GLN B 1 351 ? -15.078 -1.242 20.438 1 96.69 351 GLN B CA 1
ATOM 5957 C C . GLN B 1 351 ? -14.398 0.124 20.484 1 96.69 351 GLN B C 1
ATOM 5959 O O . GLN B 1 351 ? -14.961 1.077 21.047 1 96.69 351 GLN B O 1
ATOM 5964 N N . ARG B 1 352 ? -13.234 0.19 19.875 1 96.56 352 ARG B N 1
ATOM 5965 C CA . ARG B 1 352 ? -12.523 1.464 19.812 1 96.56 352 ARG B CA 1
ATOM 5966 C C . ARG B 1 352 ? -13.297 2.482 18.984 1 96.56 352 ARG B C 1
ATOM 5968 O O . ARG B 1 352 ? -13.398 3.65 19.359 1 96.56 352 ARG B O 1
ATOM 5975 N N . ALA B 1 353 ? -13.844 1.994 17.922 1 96.44 353 ALA B N 1
ATOM 5976 C CA . ALA B 1 353 ? -14.586 2.891 17.047 1 96.44 353 ALA B CA 1
ATOM 5977 C C . ALA B 1 353 ? -15.867 3.379 17.719 1 96.44 353 ALA B C 1
ATOM 5979 O O . ALA B 1 353 ? -16.234 4.547 17.578 1 96.44 353 ALA B O 1
ATOM 5980 N N . ILE B 1 354 ? -16.484 2.52 18.516 1 96.75 354 ILE B N 1
ATOM 5981 C CA . ILE B 1 354 ? -17.703 2.887 19.234 1 96.75 354 ILE B CA 1
ATOM 5982 C C . ILE B 1 354 ? -17.359 3.936 20.297 1 96.75 354 ILE B C 1
ATOM 5984 O O . ILE B 1 354 ? -18.062 4.949 20.422 1 96.75 354 ILE B O 1
ATOM 5988 N N . ALA B 1 355 ? -16.312 3.682 21.016 1 97.5 355 ALA B N 1
ATOM 5989 C CA . ALA B 1 355 ? -15.891 4.629 22.062 1 97.5 355 ALA B CA 1
ATOM 5990 C C . ALA B 1 355 ? -15.562 5.992 21.453 1 97.5 355 ALA B C 1
ATOM 5992 O O . ALA B 1 355 ? -15.977 7.023 21.984 1 97.5 355 ALA B O 1
ATOM 5993 N N . ARG B 1 356 ? -14.875 5.941 20.375 1 97.25 356 ARG B N 1
ATOM 5994 C CA . ARG B 1 356 ? -14.516 7.184 19.703 1 97.25 356 ARG B CA 1
ATOM 5995 C C . ARG B 1 356 ? -15.758 7.91 19.203 1 97.25 356 ARG B C 1
ATOM 5997 O O . ARG B 1 356 ? -15.898 9.117 19.391 1 97.25 356 ARG B O 1
ATOM 6004 N N . TRP B 1 357 ? -16.719 7.219 18.609 1 97.44 357 TRP B N 1
ATOM 6005 C CA . TRP B 1 357 ? -17.953 7.793 18.078 1 97.44 357 TRP B CA 1
ATOM 6006 C C . TRP B 1 357 ? -18.781 8.422 19.188 1 97.44 357 TRP B C 1
ATOM 6008 O O . TRP B 1 357 ? -19.266 9.555 19.047 1 97.44 357 TRP B O 1
ATOM 6018 N N . ARG B 1 358 ? -18.828 7.766 20.312 1 97.19 358 ARG B N 1
ATOM 6019 C CA . ARG B 1 358 ? -19.578 8.273 21.453 1 97.19 358 ARG B CA 1
ATOM 6020 C C . ARG B 1 358 ? -18.938 9.539 22.016 1 97.19 358 ARG B C 1
ATOM 6022 O O . ARG B 1 358 ? -19.625 10.523 22.297 1 97.19 358 ARG B O 1
ATOM 6029 N N . GLY B 1 359 ? -17.656 9.406 22.109 1 97.44 359 GLY B N 1
ATOM 6030 C CA . GLY B 1 359 ? -16.938 10.57 22.609 1 97.44 359 GLY B CA 1
ATOM 6031 C C . GLY B 1 359 ? -17.094 11.789 21.719 1 97.44 359 GLY B C 1
ATOM 6032 O O . GLY B 1 359 ? -17.359 12.891 22.203 1 97.44 359 GLY B O 1
ATOM 6033 N N . LEU B 1 360 ? -16.984 11.609 20.453 1 97.81 360 LEU B N 1
ATOM 6034 C CA . LEU B 1 360 ? -17.094 12.703 19.5 1 97.81 360 LEU B CA 1
ATOM 6035 C C . LEU B 1 360 ? -18.516 13.258 19.469 1 97.81 360 LEU B C 1
ATOM 6037 O O . LEU B 1 360 ? -18.719 14.469 19.375 1 97.81 360 LEU B O 1
ATOM 6041 N N . THR B 1 361 ? -19.5 12.391 19.594 1 97.12 361 THR B N 1
ATOM 6042 C CA . THR B 1 361 ? -20.906 12.805 19.578 1 97.12 361 THR B CA 1
ATOM 6043 C C . THR B 1 361 ? -21.219 13.703 20.781 1 97.12 361 THR B C 1
ATOM 6045 O O . THR B 1 361 ? -21.844 14.75 20.625 1 97.12 361 THR B O 1
ATOM 6048 N N . GLY B 1 362 ? -20.703 13.328 21.969 1 96.69 362 GLY B N 1
ATOM 6049 C CA . GLY B 1 362 ? -20.875 14.156 23.141 1 96.69 362 GLY B CA 1
ATOM 6050 C C . GLY B 1 362 ? -20.172 15.492 23.047 1 96.69 362 GLY B C 1
ATOM 6051 O O . GLY B 1 362 ? -20.719 16.531 23.406 1 96.69 362 GLY B O 1
ATOM 6052 N N . GLN B 1 363 ? -19.016 15.43 22.5 1 97 363 GLN B N 1
ATOM 6053 C CA . GLN B 1 363 ? -18.234 16.656 22.359 1 97 363 GLN B CA 1
ATOM 6054 C C . GLN B 1 363 ? -18.906 17.625 21.375 1 97 363 GLN B C 1
ATOM 6056 O O . GLN B 1 363 ? -18.984 18.812 21.656 1 97 363 GLN B O 1
ATOM 6061 N N . LEU B 1 364 ? -19.375 17.109 20.312 1 97.44 364 LEU B N 1
ATOM 6062 C CA . LEU B 1 364 ? -20 17.953 19.281 1 97.44 364 LEU B CA 1
ATOM 6063 C C . LEU B 1 364 ? -21.312 18.531 19.781 1 97.44 364 LEU B C 1
ATOM 6065 O O . LEU B 1 364 ? -21.656 19.672 19.469 1 97.44 364 LEU B O 1
ATOM 6069 N N . GLU B 1 365 ? -22.031 17.766 20.531 1 96.19 365 GLU B N 1
ATOM 6070 C CA . GLU B 1 365 ? -23.281 18.266 21.125 1 96.19 365 GLU B CA 1
ATOM 6071 C C . GLU B 1 365 ? -23 19.453 22.047 1 96.19 365 GLU B C 1
ATOM 6073 O O . GLU B 1 365 ? -23.656 20.5 21.938 1 96.19 365 GLU B O 1
ATOM 6078 N N . ARG B 1 366 ? -21.984 19.344 22.859 1 96.44 366 ARG B N 1
ATOM 6079 C CA . ARG B 1 366 ? -21.625 20.422 23.766 1 96.44 366 ARG B CA 1
ATOM 6080 C C . ARG B 1 366 ? -21.078 21.625 23.016 1 96.44 366 ARG B C 1
ATOM 6082 O O . ARG B 1 366 ? -21.406 22.781 23.344 1 96.44 366 ARG B O 1
ATOM 6089 N N . GLN B 1 367 ? -20.281 21.375 22.062 1 96.25 367 GLN B N 1
ATOM 6090 C CA . GLN B 1 367 ? -19.688 22.469 21.297 1 96.25 367 GLN B CA 1
ATOM 6091 C C . GLN B 1 367 ? -20.766 23.25 20.547 1 96.25 367 GLN B C 1
ATOM 6093 O O . GLN B 1 367 ? -20.75 24.484 20.547 1 96.25 367 GLN B O 1
ATOM 6098 N N . ASN B 1 368 ? -21.688 22.562 19.969 1 95.38 368 ASN B N 1
ATOM 6099 C CA . ASN B 1 368 ? -22.719 23.203 19.156 1 95.38 368 ASN B CA 1
ATOM 6100 C C . ASN B 1 368 ? -23.766 23.906 20.016 1 95.38 368 ASN B C 1
ATOM 6102 O O . ASN B 1 368 ? -24.266 24.969 19.641 1 95.38 368 ASN B O 1
ATOM 6106 N N . THR B 1 369 ? -24 23.406 21.188 1 95.62 369 THR B N 1
ATOM 6107 C CA . THR B 1 369 ? -25.094 23.938 21.984 1 95.62 369 THR B CA 1
ATOM 6108 C C . THR B 1 369 ? -24.578 24.969 22.984 1 95.62 369 THR B C 1
ATOM 6110 O O . THR B 1 369 ? -25.328 25.859 23.422 1 95.62 369 THR B O 1
ATOM 6113 N N . GLN B 1 370 ? -23.25 24.875 23.266 1 96.31 370 GLN B N 1
ATOM 6114 C CA . GLN B 1 370 ? -22.766 25.734 24.344 1 96.31 370 GLN B CA 1
ATOM 6115 C C . GLN B 1 370 ? -21.547 26.547 23.891 1 96.31 370 GLN B C 1
ATOM 6117 O O . GLN B 1 370 ? -21.609 27.766 23.781 1 96.31 370 GLN B O 1
ATOM 6122 N N . SER B 1 371 ? -20.531 25.844 23.453 1 96.81 371 SER B N 1
ATOM 6123 C CA . SER B 1 371 ? -19.234 26.484 23.219 1 96.81 371 SER B CA 1
ATOM 6124 C C . SER B 1 371 ? -19.328 27.484 22.078 1 96.81 371 SER B C 1
ATOM 6126 O O . SER B 1 371 ? -18.875 28.625 22.219 1 96.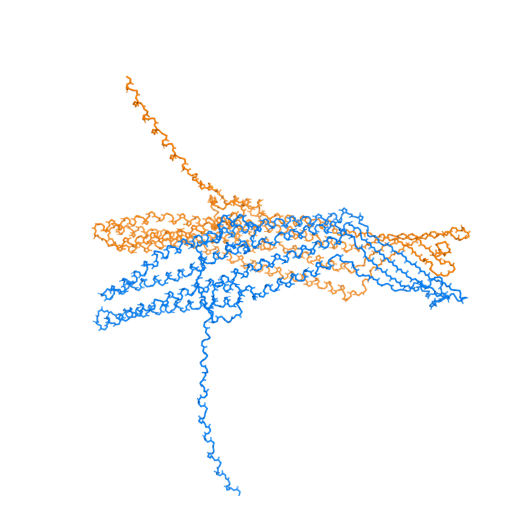81 371 SER B O 1
ATOM 6128 N N . LEU B 1 372 ? -19.938 27.094 20.984 1 96.56 372 LEU B N 1
ATOM 6129 C CA . LEU B 1 372 ? -19.938 27.938 19.797 1 96.56 372 LEU B CA 1
ATOM 6130 C C . LEU B 1 372 ? -20.828 29.156 20.016 1 96.56 372 LEU B C 1
ATOM 6132 O O . LEU B 1 372 ? -20.391 30.297 19.766 1 96.56 372 LEU B O 1
ATOM 6136 N N . PRO B 1 373 ? -22.062 29 20.547 1 96.31 373 PRO B N 1
ATOM 6137 C CA . PRO B 1 373 ? -22.891 30.172 20.828 1 96.31 373 PRO B CA 1
ATOM 6138 C C . PRO B 1 373 ? -22.234 31.125 21.828 1 96.31 373 PRO B C 1
ATOM 6140 O O . PRO B 1 373 ? -22.281 32.344 21.656 1 96.31 373 PRO B O 1
ATOM 6143 N N . LEU B 1 374 ? -21.531 30.594 22.812 1 96.69 374 LEU B N 1
ATOM 6144 C CA . LEU B 1 374 ? -20.859 31.422 23.812 1 96.69 374 LEU B CA 1
ATOM 6145 C C . LEU B 1 374 ? -19.703 32.188 23.172 1 96.69 374 LEU B C 1
ATOM 6147 O O . LEU B 1 374 ? -19.516 33.375 23.469 1 96.69 374 LEU B O 1
ATOM 6151 N N . ALA B 1 375 ? -18.969 31.516 22.344 1 96.31 375 ALA B N 1
ATOM 6152 C CA . ALA B 1 375 ? -17.859 32.188 21.672 1 96.31 375 ALA B CA 1
ATOM 6153 C C . ALA B 1 375 ? -18.344 33.281 20.766 1 96.31 375 ALA B C 1
ATOM 6155 O O . ALA B 1 375 ? -17.75 34.375 20.703 1 96.31 375 ALA B O 1
ATOM 6156 N N . ARG B 1 376 ? -19.422 33.094 20.078 1 95.06 376 ARG B N 1
ATOM 6157 C CA . ARG B 1 376 ? -20.016 34.094 19.203 1 95.06 376 ARG B CA 1
ATOM 6158 C C . ARG B 1 376 ? -20.5 35.312 20 1 95.06 376 ARG B C 1
ATOM 6160 O O . ARG B 1 376 ? -20.219 36.438 19.625 1 95.06 376 ARG B O 1
ATOM 6167 N N . ASP B 1 377 ? -21.125 35.062 21.078 1 96.5 377 ASP B N 1
ATOM 6168 C CA . ASP B 1 377 ? -21.641 36.125 21.938 1 96.5 377 ASP B CA 1
ATOM 6169 C C . ASP B 1 377 ? -20.516 36.938 22.547 1 96.5 377 ASP B C 1
ATOM 6171 O O . ASP B 1 377 ? -20.594 38.156 22.625 1 96.5 377 ASP B O 1
ATOM 6175 N N . ARG B 1 378 ? -19.5 36.188 22.938 1 96.75 378 ARG B N 1
ATOM 6176 C CA . ARG B 1 378 ? -18.328 36.875 23.516 1 96.75 378 ARG B CA 1
ATOM 6177 C C . ARG B 1 378 ? -17.703 37.812 22.5 1 96.75 378 ARG B C 1
ATOM 6179 O O . ARG B 1 378 ? -17.391 38.969 22.828 1 96.75 378 ARG B O 1
ATOM 6186 N N . ALA B 1 379 ? -17.562 37.344 21.312 1 95.94 379 ALA B N 1
ATOM 6187 C CA . ALA B 1 379 ? -16.953 38.188 20.281 1 95.94 379 ALA B CA 1
ATOM 6188 C C . ALA B 1 379 ? -17.844 39.375 19.938 1 95.94 379 ALA B C 1
ATOM 6190 O O . ALA B 1 379 ? -17.359 40.5 19.797 1 95.94 379 ALA B O 1
ATOM 6191 N N . ARG B 1 380 ? -19.109 39.188 19.875 1 94.75 380 ARG B N 1
ATOM 6192 C CA . ARG B 1 380 ? -20.062 40.25 19.547 1 94.75 380 ARG B CA 1
ATOM 6193 C C . ARG B 1 380 ? -20.094 41.312 20.656 1 94.75 380 ARG B C 1
ATOM 6195 O O . ARG B 1 380 ? -20.094 42.5 20.375 1 94.75 380 ARG B O 1
ATOM 6202 N N . THR B 1 381 ? -20.109 40.812 21.875 1 96.69 381 THR B N 1
ATOM 6203 C CA . THR B 1 381 ? -20.156 41.719 23.031 1 96.69 381 THR B CA 1
ATOM 6204 C C . THR B 1 381 ? -18.875 42.531 23.125 1 96.69 381 THR B C 1
ATOM 6206 O O . THR B 1 381 ? -18.922 43.719 23.375 1 96.69 381 THR B O 1
ATOM 6209 N N . ALA B 1 382 ? -17.812 41.812 22.906 1 95.62 382 ALA B N 1
ATOM 6210 C CA . ALA B 1 382 ? -16.531 42.5 22.984 1 95.62 382 ALA B CA 1
ATOM 6211 C C . ALA B 1 382 ? -16.406 43.531 21.875 1 95.62 382 ALA B C 1
ATOM 6213 O O . ALA B 1 382 ? -15.852 44.625 22.094 1 95.62 382 ALA B O 1
ATOM 6214 N N . LEU B 1 383 ? -16.859 43.281 20.719 1 93.81 383 LEU B N 1
ATOM 6215 C CA . LEU B 1 383 ? -16.797 44.25 19.609 1 93.81 383 LEU B CA 1
ATOM 6216 C C . LEU B 1 383 ? -17.672 45.469 19.891 1 93.81 383 LEU B C 1
ATOM 6218 O O . LEU B 1 383 ? -17.281 46.594 19.625 1 93.81 383 LEU B O 1
ATOM 6222 N N . ALA B 1 384 ? -18.859 45.219 20.453 1 94 384 ALA B N 1
ATOM 6223 C CA . ALA B 1 384 ? -19.766 46.281 20.828 1 94 384 ALA B CA 1
ATOM 6224 C C . ALA B 1 384 ? -19.141 47.188 21.891 1 94 384 ALA B C 1
ATOM 6226 O O . ALA B 1 384 ? -19.234 48.406 21.828 1 94 384 ALA B O 1
ATOM 6227 N N . ALA B 1 385 ? -18.484 46.5 22.875 1 94.88 385 ALA B N 1
ATOM 6228 C CA . ALA B 1 385 ? -17.812 47.25 23.938 1 94.88 385 ALA B CA 1
ATOM 6229 C C . ALA B 1 385 ? -16.703 48.125 23.359 1 94.88 385 ALA B C 1
ATOM 6231 O O . ALA B 1 385 ? -16.516 49.281 23.797 1 94.88 385 ALA B O 1
ATOM 6232 N N . TYR B 1 386 ? -16.047 47.656 22.406 1 93.12 386 TYR B N 1
ATOM 6233 C CA . TYR B 1 386 ? -14.992 48.438 21.766 1 93.12 386 TYR B CA 1
ATOM 6234 C C . TYR B 1 386 ? -15.57 49.625 21.047 1 93.12 386 TYR B C 1
ATOM 6236 O O . TYR B 1 386 ? -15.016 50.75 21.125 1 93.12 386 TYR B O 1
ATOM 6244 N N . GLY B 1 387 ? -16.672 49.406 20.359 1 88.56 387 GLY B N 1
ATOM 6245 C CA . GLY B 1 387 ? -17.359 50.5 19.703 1 88.56 387 GLY B CA 1
ATOM 6246 C C . GLY B 1 387 ? -17.812 51.594 20.672 1 88.56 387 GLY B C 1
ATOM 6247 O O . GLY B 1 387 ? -17.875 52.781 20.297 1 88.56 387 GLY B O 1
ATOM 6248 N N . ALA B 1 388 ? -17.969 51.125 21.922 1 90.56 388 ALA B N 1
ATOM 6249 C CA . ALA B 1 388 ? -18.438 52.062 22.953 1 90.56 388 ALA B CA 1
ATOM 6250 C C . ALA B 1 388 ? -17.266 52.688 23.688 1 90.56 388 ALA B C 1
ATOM 6252 O O . ALA B 1 388 ? -17.453 53.469 24.625 1 90.56 388 ALA B O 1
ATOM 6253 N N . GLY B 1 389 ? -16.062 52.344 23.344 1 89.75 389 GLY B N 1
ATOM 6254 C CA . GLY B 1 389 ? -14.922 53.031 23.891 1 89.75 389 GLY B CA 1
ATOM 6255 C C . GLY B 1 389 ? -13.984 52.125 24.688 1 89.75 389 GLY B C 1
ATOM 6256 O O . GLY B 1 389 ? -12.953 52.594 25.172 1 89.75 389 GLY B O 1
ATOM 6257 N N . ALA B 1 390 ? -14.336 50.875 24.781 1 91.25 390 ALA B N 1
ATOM 6258 C CA . ALA B 1 390 ? -13.523 49.938 25.562 1 91.25 390 ALA B CA 1
ATOM 6259 C C . ALA B 1 390 ? -12.281 49.5 24.781 1 91.25 390 ALA B C 1
ATOM 6261 O O . ALA B 1 390 ? -12.062 49.969 23.656 1 91.25 390 ALA B O 1
ATOM 6262 N N . ASP B 1 391 ? -11.453 48.75 25.422 1 90.12 391 ASP B N 1
ATOM 6263 C CA . ASP B 1 391 ? -10.211 48.281 24.828 1 90.12 391 ASP B CA 1
ATOM 6264 C C . ASP B 1 391 ? -10.477 47.219 23.766 1 90.12 391 ASP B C 1
ATOM 6266 O O . ASP B 1 391 ? -11.469 46.5 23.828 1 90.12 391 ASP B O 1
ATOM 6270 N N . LEU B 1 392 ? -9.547 47.188 22.797 1 89.56 392 LEU B N 1
ATOM 6271 C CA . LEU B 1 392 ? -9.688 46.281 21.656 1 89.56 392 LEU B CA 1
ATOM 6272 C C . LEU B 1 392 ? -9.32 44.844 22.031 1 89.56 392 LEU B C 1
ATOM 6274 O O . LEU B 1 392 ? -9.82 43.906 21.453 1 89.56 392 LEU B O 1
ATOM 6278 N N . GLN B 1 393 ? -8.484 44.688 23.016 1 87.12 393 GLN B N 1
ATOM 6279 C CA . GLN B 1 393 ? -7.828 43.438 23.328 1 87.12 393 GLN B CA 1
ATOM 6280 C C . GLN B 1 393 ? -8.852 42.344 23.609 1 87.12 393 GLN B C 1
ATOM 6282 O O . GLN B 1 393 ? -8.711 41.219 23.141 1 87.12 393 GLN B O 1
ATOM 6287 N N . PRO B 1 394 ? -9.945 42.656 24.281 1 90.69 394 PRO B N 1
ATOM 6288 C CA . PRO B 1 394 ? -10.93 41.625 24.547 1 90.69 394 PRO B CA 1
ATOM 6289 C C . PRO B 1 394 ? -11.555 41.062 23.266 1 90.69 394 PRO B C 1
ATOM 6291 O O . PRO B 1 394 ? -11.82 39.875 23.172 1 90.69 394 PRO B O 1
ATOM 6294 N N . TRP B 1 395 ? -11.758 41.844 22.297 1 92.44 395 TRP B N 1
ATOM 6295 C CA . TRP B 1 395 ? -12.328 41.375 21.031 1 92.44 395 TRP B CA 1
ATOM 6296 C C . TRP B 1 395 ? -11.328 40.5 20.281 1 92.44 395 TRP B C 1
ATOM 6298 O O . TRP B 1 395 ? -11.688 39.469 19.734 1 92.44 395 TRP B O 1
ATOM 6308 N N . LEU B 1 396 ? -10.102 40.938 20.281 1 89.94 396 LEU B N 1
ATOM 6309 C CA . LEU B 1 396 ? -9.07 40.156 19.594 1 89.94 396 LEU B CA 1
ATOM 6310 C C . LEU B 1 396 ? -8.984 38.75 20.172 1 89.94 396 LEU B C 1
ATOM 6312 O O . LEU B 1 396 ? -8.891 37.781 19.406 1 89.94 396 LEU B O 1
ATOM 6316 N N . GLU B 1 397 ? -9.039 38.625 21.406 1 90 397 GLU B N 1
ATOM 6317 C CA . GLU B 1 397 ? -8.977 37.344 22.062 1 90 397 GLU B CA 1
ATOM 6318 C C . GLU B 1 397 ? -10.219 36.5 21.766 1 90 397 GLU B C 1
ATOM 6320 O O . GLU B 1 397 ? -10.109 35.312 21.438 1 90 397 GLU B O 1
ATOM 6325 N N . ALA B 1 398 ? -11.328 37.125 21.906 1 93.25 398 ALA B N 1
ATOM 6326 C CA . ALA B 1 398 ? -12.586 36.438 21.656 1 93.25 398 ALA B CA 1
ATOM 6327 C C . ALA B 1 398 ? -12.664 35.938 20.219 1 93.25 398 ALA B C 1
ATOM 6329 O O . ALA B 1 398 ? -13.133 34.812 19.984 1 93.25 398 ALA B O 1
ATOM 6330 N N . ARG B 1 399 ? -12.203 36.75 19.359 1 92.5 399 ARG B N 1
ATOM 6331 C CA . ARG B 1 399 ? -12.242 36.406 17.938 1 92.5 399 ARG B CA 1
ATOM 6332 C C . ARG B 1 399 ? -11.281 35.25 17.641 1 92.5 399 ARG B C 1
ATOM 6334 O O . ARG B 1 399 ? -11.625 34.312 16.891 1 92.5 399 ARG B O 1
ATOM 6341 N N . ARG B 1 400 ? -10.18 35.281 18.125 1 90.31 400 ARG B N 1
ATOM 6342 C CA . ARG B 1 400 ? -9.234 34.156 17.969 1 90.31 400 ARG B CA 1
ATOM 6343 C C . ARG B 1 400 ? -9.82 32.844 18.469 1 90.31 400 ARG B C 1
ATOM 6345 O O . ARG B 1 400 ? -9.742 31.828 17.797 1 90.31 400 ARG B O 1
ATOM 6352 N N . ASP B 1 401 ? -10.383 32.938 19.594 1 93 401 ASP B N 1
ATOM 6353 C CA . ASP B 1 401 ? -10.992 31.766 20.172 1 93 401 ASP B CA 1
ATOM 6354 C C . ASP B 1 401 ? -12.133 31.25 19.297 1 93 401 ASP B C 1
ATOM 6356 O O . ASP B 1 401 ? -12.289 30.031 19.125 1 93 401 ASP B O 1
ATOM 6360 N N . GLU B 1 402 ? -12.898 32.156 18.812 1 94.62 402 GLU B N 1
ATOM 6361 C CA . GLU B 1 402 ? -14.023 31.781 17.969 1 94.62 402 GLU B CA 1
ATOM 6362 C C . GLU B 1 402 ? -13.547 31.078 16.688 1 94.62 402 GLU B C 1
ATOM 6364 O O . GLU B 1 402 ? -14.109 30.047 16.297 1 94.62 402 GLU B O 1
ATOM 6369 N N . ILE B 1 403 ? -12.508 31.609 16.078 1 93.81 403 ILE B N 1
ATOM 6370 C CA . ILE B 1 403 ? -11.938 31 14.875 1 93.81 403 ILE B CA 1
ATOM 6371 C C . ILE B 1 403 ? -11.484 29.578 15.195 1 93.81 403 ILE B C 1
ATOM 6373 O O . ILE B 1 403 ? -11.828 28.641 14.484 1 93.81 403 ILE B O 1
ATOM 6377 N N . GLU B 1 404 ? -10.742 29.406 16.266 1 93.5 404 GLU B N 1
ATOM 6378 C CA . GLU B 1 404 ? -10.211 28.109 16.641 1 93.5 404 GLU B CA 1
ATOM 6379 C C . GLU B 1 404 ? -11.328 27.109 16.938 1 93.5 404 GLU B C 1
ATOM 6381 O O . GLU B 1 404 ? -11.219 25.938 16.625 1 93.5 404 GLU B O 1
ATOM 6386 N N . LEU B 1 405 ? -12.32 27.672 17.516 1 94.69 405 LEU B N 1
ATOM 6387 C CA . LEU B 1 405 ? -13.438 26.797 17.859 1 94.69 405 LEU B CA 1
ATOM 6388 C C . LEU B 1 405 ? -14.156 26.312 16.609 1 94.69 405 LEU B C 1
ATOM 6390 O O . LEU B 1 405 ? -14.57 25.156 16.531 1 94.69 405 LEU B O 1
ATOM 6394 N N . HIS B 1 406 ? -14.359 27.203 15.656 1 95.5 406 HIS B N 1
ATOM 6395 C CA . HIS B 1 406 ? -14.977 26.797 14.391 1 95.5 406 HIS B CA 1
ATOM 6396 C C . HIS B 1 406 ? -14.125 25.75 13.68 1 95.5 406 HIS B C 1
ATOM 6398 O O . HIS B 1 406 ? -14.664 24.781 13.141 1 95.5 406 HIS B O 1
ATOM 6404 N N . LEU B 1 407 ? -12.867 25.922 13.672 1 94.88 407 LEU B N 1
ATOM 6405 C CA . LEU B 1 407 ? -11.961 24.969 13.047 1 94.88 407 LEU B CA 1
ATOM 6406 C C . LEU B 1 407 ? -12.008 23.625 13.766 1 94.88 407 LEU B C 1
ATOM 6408 O O . LEU B 1 407 ? -12.031 22.562 13.125 1 94.88 407 LEU B O 1
ATOM 6412 N N . GLU B 1 408 ? -12 23.703 15.055 1 95.31 408 GLU B N 1
ATOM 6413 C CA . GLU B 1 408 ? -12.102 22.469 15.852 1 95.31 408 GLU B CA 1
ATOM 6414 C C . GLU B 1 408 ? -13.422 21.75 15.586 1 95.31 408 GLU B C 1
ATOM 6416 O O . GLU B 1 408 ? -13.453 20.531 15.469 1 95.31 408 GLU B O 1
ATOM 6421 N N . ASN B 1 409 ? -14.445 22.562 15.562 1 96.19 409 ASN B N 1
ATOM 6422 C CA . ASN B 1 409 ? -15.758 21.969 15.297 1 96.19 409 ASN B CA 1
ATOM 6423 C C . ASN B 1 409 ? -15.781 21.234 13.969 1 96.19 409 ASN B C 1
ATOM 6425 O O . ASN B 1 409 ? -16.266 20.109 13.891 1 96.19 409 ASN B O 1
ATOM 6429 N N . ALA B 1 410 ? -15.289 21.828 12.914 1 95.38 410 ALA B N 1
ATOM 6430 C CA . ALA B 1 410 ? -15.242 21.203 11.594 1 95.38 410 ALA B CA 1
ATOM 6431 C C . ALA B 1 410 ? -14.406 19.922 11.633 1 95.38 410 ALA B C 1
ATOM 6433 O O . ALA B 1 410 ? -14.789 18.922 11.031 1 95.38 410 ALA B O 1
ATOM 6434 N N . ARG B 1 411 ? -13.305 19.953 12.297 1 95.88 411 ARG B N 1
ATOM 6435 C CA . ARG B 1 411 ? -12.453 18.781 12.445 1 95.88 411 ARG B CA 1
ATOM 6436 C C . ARG B 1 411 ? -13.188 17.656 13.156 1 95.88 411 ARG B C 1
ATOM 6438 O O . ARG B 1 411 ? -13.133 16.5 12.727 1 95.88 411 ARG B O 1
ATOM 6445 N N . LEU B 1 412 ? -13.844 18.047 14.219 1 96.69 412 LEU B N 1
ATOM 6446 C CA . LEU B 1 412 ? -14.578 17.062 15 1 96.69 412 LEU B CA 1
ATOM 6447 C C . LEU B 1 412 ? -15.719 16.469 14.18 1 96.69 412 LEU B C 1
ATOM 6449 O O . LEU B 1 412 ? -16.031 15.273 14.305 1 96.69 412 LEU B O 1
ATOM 6453 N N . LEU B 1 413 ? -16.359 17.281 13.43 1 96.31 413 LEU B N 1
ATOM 6454 C CA . LEU B 1 413 ? -17.406 16.781 12.547 1 96.31 413 LEU B CA 1
ATOM 6455 C C . LEU B 1 413 ? -16.859 15.727 11.594 1 96.31 413 LEU B C 1
ATOM 6457 O O . LEU B 1 413 ? -17.453 14.672 11.422 1 96.31 413 LEU B O 1
ATOM 6461 N N . GLY B 1 414 ? -15.719 16.016 10.977 1 97.12 414 GLY B N 1
ATOM 6462 C CA . GLY B 1 414 ? -15.062 15.047 10.117 1 97.12 414 GLY B CA 1
ATOM 6463 C C . GLY B 1 414 ? -14.703 13.758 10.844 1 97.12 414 GLY B C 1
ATOM 6464 O O . GLY B 1 414 ? -14.914 12.664 10.312 1 97.12 414 GLY B O 1
ATOM 6465 N N . GLU B 1 415 ? -14.188 13.914 12.039 1 97.25 415 GLU B N 1
ATOM 6466 C CA . GLU B 1 415 ? -13.781 12.758 12.836 1 97.25 415 GLU B CA 1
ATOM 6467 C C . GLU B 1 415 ? -14.992 11.914 13.227 1 97.25 415 GLU B C 1
ATOM 6469 O O . GLU B 1 415 ? -14.922 10.68 13.227 1 97.25 415 GLU B O 1
ATOM 6474 N N . GLN B 1 416 ? -16.047 12.586 13.594 1 97.5 416 GLN B N 1
ATOM 6475 C CA . GLN B 1 416 ? -17.266 11.852 13.914 1 97.5 416 GLN B CA 1
ATOM 6476 C C . GLN B 1 416 ? -17.781 11.086 12.695 1 97.5 416 GLN B C 1
ATOM 6478 O O . GLN B 1 416 ? -18.156 9.914 12.805 1 97.5 416 GLN B O 1
ATOM 6483 N N . GLY B 1 417 ? -17.844 11.797 11.578 1 97.44 417 GLY B N 1
ATOM 6484 C CA . GLY B 1 417 ? -18.25 11.133 10.352 1 97.44 417 GLY B CA 1
ATOM 6485 C C . GLY B 1 417 ? -17.406 9.922 10.023 1 97.44 417 GLY B C 1
ATOM 6486 O O . GLY B 1 417 ? -17.922 8.891 9.586 1 97.44 417 GLY B O 1
ATOM 6487 N N . ARG B 1 418 ? -16.109 10.031 10.219 1 97.19 418 ARG B N 1
ATOM 6488 C CA . ARG B 1 418 ? -15.195 8.93 9.961 1 97.19 418 ARG B CA 1
ATOM 6489 C C . ARG B 1 418 ? -15.469 7.758 10.891 1 97.19 418 ARG B C 1
ATOM 6491 O O . ARG B 1 418 ? -15.5 6.602 10.461 1 97.19 418 ARG B O 1
ATOM 6498 N N . ALA B 1 419 ? -15.625 8.086 12.125 1 96.88 419 ALA B N 1
ATOM 6499 C CA . ALA B 1 419 ? -15.945 7.035 13.094 1 96.88 419 ALA B CA 1
ATOM 6500 C C . ALA B 1 419 ? -17.281 6.383 12.766 1 96.88 419 ALA B C 1
ATOM 6502 O O . ALA B 1 419 ? -17.422 5.16 12.859 1 96.88 419 ALA B O 1
ATOM 6503 N N . TRP B 1 420 ? -18.234 7.18 12.422 1 96.75 420 TRP B N 1
ATOM 6504 C CA . TRP B 1 420 ? -19.547 6.695 12.016 1 96.75 420 TRP B CA 1
ATOM 6505 C C . TRP B 1 420 ? -19.438 5.762 10.82 1 96.75 420 TRP B C 1
ATOM 6507 O O . TRP B 1 420 ? -20 4.664 10.82 1 96.75 420 TRP B O 1
ATOM 6517 N N . ALA B 1 421 ? -18.688 6.125 9.789 1 96.38 421 ALA B N 1
ATOM 6518 C CA . ALA B 1 421 ? -18.531 5.332 8.57 1 96.38 421 ALA B CA 1
ATOM 6519 C C . ALA B 1 421 ? -17.844 4.004 8.867 1 96.38 421 ALA B C 1
ATOM 6521 O O . ALA B 1 421 ? -18.156 2.979 8.266 1 96.38 421 ALA B O 1
ATOM 6522 N N . ALA B 1 422 ? -16.859 4.051 9.789 1 94.81 422 ALA B N 1
ATOM 6523 C CA . ALA B 1 422 ? -16.141 2.842 10.18 1 94.81 422 ALA B CA 1
ATOM 6524 C C . ALA B 1 422 ? -17.094 1.802 10.766 1 94.81 422 ALA B C 1
ATOM 6526 O O . ALA B 1 422 ? -16.844 0.598 10.648 1 94.81 422 ALA B O 1
ATOM 6527 N N . LEU B 1 423 ? -18.172 2.252 11.344 1 95.69 423 LEU B N 1
ATOM 6528 C CA . LEU B 1 423 ? -19.125 1.369 11.984 1 95.69 423 LEU B CA 1
ATOM 6529 C C . LEU B 1 423 ? -20.297 1.062 11.047 1 95.69 423 LEU B C 1
ATOM 6531 O O . LEU B 1 423 ? -20.797 -0.067 11.016 1 95.69 423 LEU B O 1
ATOM 6535 N N . ALA B 1 424 ? -20.656 1.994 10.242 1 94.38 424 ALA B N 1
ATOM 6536 C CA . ALA B 1 424 ? -21.859 1.904 9.414 1 94.38 424 ALA B CA 1
ATOM 6537 C C . ALA B 1 424 ? -21.656 0.923 8.266 1 94.38 424 ALA B C 1
ATOM 6539 O O . ALA B 1 424 ? -22.625 0.308 7.793 1 94.38 424 ALA B O 1
ATOM 6540 N N . TYR B 1 425 ? -20.438 0.692 7.852 1 93.44 425 TYR B N 1
ATOM 6541 C CA . TYR B 1 425 ? -20.188 -0.109 6.656 1 93.44 425 TYR B CA 1
ATOM 6542 C C . TYR B 1 425 ? -19.562 -1.451 7.023 1 93.44 425 TYR B C 1
ATOM 6544 O O . TYR B 1 425 ? -18.938 -2.105 6.18 1 93.44 425 TYR B O 1
ATOM 6552 N N . LEU B 1 426 ? -19.703 -1.833 8.227 1 92.94 426 LEU B N 1
ATOM 6553 C CA . LEU B 1 426 ? -19.156 -3.104 8.695 1 92.94 426 LEU B CA 1
ATOM 6554 C C . LEU B 1 426 ? -19.984 -4.273 8.164 1 92.94 426 LEU B C 1
ATOM 6556 O O . LEU B 1 426 ? -19.453 -5.371 7.965 1 92.94 426 LEU B O 1
ATOM 6560 N N . LEU B 1 427 ? -21.281 -4.02 7.969 1 88.75 427 LEU B N 1
ATOM 6561 C CA . LEU B 1 427 ? -22.156 -5.094 7.508 1 88.75 427 LEU B CA 1
ATOM 6562 C C . LEU B 1 427 ? -22.609 -4.852 6.074 1 88.75 427 LEU B C 1
ATOM 6564 O O . LEU B 1 427 ? -22.875 -3.711 5.691 1 88.75 427 LEU B O 1
ATOM 6568 N N . PRO B 1 428 ? -22.578 -5.828 5.203 1 77.62 428 PRO B N 1
ATOM 6569 C CA . PRO B 1 428 ? -23.047 -5.68 3.828 1 77.62 428 PRO B CA 1
ATOM 6570 C C . PRO B 1 428 ? -24.531 -5.332 3.756 1 77.62 428 PRO B C 1
ATOM 6572 O O . PRO B 1 428 ? -25.297 -5.637 4.684 1 77.62 428 PRO B O 1
ATOM 6575 N N . HIS B 1 429 ? -25.016 -4.25 2.92 1 63.59 429 HIS B N 1
ATOM 6576 C CA . HIS B 1 429 ? -26.312 -3.619 2.783 1 63.59 429 HIS B CA 1
ATOM 6577 C C . HIS B 1 429 ? -27.438 -4.66 2.766 1 63.59 429 HIS B C 1
ATOM 6579 O O . HIS B 1 429 ? -28.547 -4.395 3.238 1 63.59 429 HIS B O 1
ATOM 6585 N N . GLU B 1 430 ? -27.391 -5.719 2.121 1 53.31 430 GLU B N 1
ATOM 6586 C CA . GLU B 1 430 ? -28.656 -6.469 2.172 1 53.31 430 GLU B CA 1
ATOM 6587 C C . GLU B 1 430 ? -29.234 -6.457 3.58 1 53.31 430 GLU B C 1
ATOM 6589 O O . GLU B 1 430 ? -30.469 -6.457 3.744 1 53.31 430 GLU B O 1
ATOM 6594 N N . GLU B 1 431 ? -28.391 -6.406 4.469 1 42.59 431 GLU B N 1
ATOM 6595 C CA . GLU B 1 431 ? -28.938 -6.488 5.824 1 42.59 431 GLU B CA 1
ATOM 6596 C C . GLU B 1 431 ? -29.281 -5.102 6.363 1 42.59 431 GLU B C 1
ATOM 6598 O O . GLU B 1 431 ? -30 -4.98 7.355 1 42.59 431 GLU B O 1
ATOM 6603 N N . ASN B 1 432 ? -28.719 -4.004 5.938 1 37.53 432 ASN B N 1
ATOM 6604 C CA . ASN B 1 432 ? -29.016 -2.723 6.57 1 37.53 432 ASN B CA 1
ATOM 6605 C C . ASN B 1 432 ? -30.25 -2.066 5.961 1 37.53 432 ASN B C 1
ATOM 6607 O O . ASN B 1 432 ? -30.453 -0.862 6.121 1 37.53 432 ASN B O 1
ATOM 6611 N N . THR B 1 433 ? -30.828 -2.453 4.852 1 29.64 433 THR B N 1
ATOM 6612 C CA . THR B 1 433 ? -32.094 -1.813 4.465 1 29.64 433 THR B CA 1
ATOM 6613 C C . THR B 1 433 ? -33.125 -1.962 5.566 1 29.64 433 THR B C 1
ATOM 6615 O O . THR B 1 433 ? -33.469 -3.078 5.965 1 29.64 433 THR B O 1
ATOM 6618 N N . PRO B 1 434 ? -33.5 -0.826 6.141 1 28.92 434 PRO B N 1
ATOM 6619 C CA . PRO B 1 434 ? -34.75 -1.03 6.895 1 28.92 434 PRO B CA 1
ATOM 6620 C C . PRO B 1 434 ? -35.844 -1.66 6.051 1 28.92 434 PRO B C 1
ATOM 6622 O O . PRO B 1 434 ? -35.844 -1.511 4.824 1 28.92 434 PRO B O 1
#

Radius of gyration: 43.34 Å; Cα contacts (8 Å, |Δi|>4): 1215; chains: 2; bounding box: 100×151×129 Å

Solvent-accessible surface area (backbone atoms only — not comparable to full-atom values): 43828 Å² total; per-residue (Å²): 139,82,78,84,74,78,77,80,72,77,72,72,68,70,75,68,69,70,68,70,67,71,70,65,65,75,74,78,67,76,68,70,72,41,72,38,32,66,68,55,45,32,53,43,21,73,73,58,41,64,66,60,52,53,34,52,50,48,35,51,51,32,51,54,47,32,67,54,35,49,61,73,61,81,65,43,81,44,76,48,77,39,60,70,36,77,59,71,96,36,38,77,32,64,35,62,35,89,62,19,26,46,33,45,28,43,34,40,56,43,68,30,67,59,37,27,51,23,41,27,47,34,29,49,24,50,31,48,29,37,50,32,49,36,55,31,47,54,39,50,48,40,37,50,35,48,45,23,47,38,42,26,40,21,33,48,49,31,47,54,56,55,61,64,47,48,58,63,41,50,50,49,29,52,48,29,49,50,31,34,75,69,67,76,41,53,70,66,50,32,53,51,31,49,49,51,47,50,50,52,49,53,50,49,51,54,41,50,52,52,30,50,52,23,23,45,55,34,18,71,39,61,74,49,71,32,91,24,55,38,68,30,80,76,73,78,64,58,84,55,70,89,60,56,69,70,56,54,64,71,43,50,71,57,19,41,92,42,47,41,50,64,30,49,49,47,33,34,50,26,50,28,46,33,37,54,24,66,59,50,46,34,37,32,41,34,43,32,42,28,43,33,50,42,37,85,86,65,50,74,45,46,31,21,36,28,40,34,39,34,36,42,41,65,77,55,38,77,54,38,45,48,24,50,28,50,18,33,48,22,47,36,51,18,49,55,24,48,47,54,38,50,50,35,54,47,52,24,52,49,48,27,37,49,30,47,29,52,36,38,45,55,50,49,51,47,37,64,70,44,51,49,54,50,31,52,49,46,24,53,50,28,47,52,40,31,75,72,69,46,67,60,64,60,23,56,52,29,44,52,50,36,53,52,48,47,49,48,49,22,52,48,50,28,52,26,37,44,31,37,42,66,58,60,44,29,48,65,60,91,71,65,63,126,134,83,86,73,81,77,79,79,72,76,74,71,70,69,72,69,69,68,69,73,67,69,72,63,65,77,69,79,67,74,69,70,73,42,73,39,32,65,66,55,45,34,54,42,20,72,72,59,39,35,62,58,50,23,34,50,21,46,35,50,17,30,50,26,45,31,68,25,36,50,60,74,65,61,34,32,37,36,38,31,38,36,42,38,27,69,32,62,96,38,40,77,32,67,38,61,40,88,63,22,26,46,32,45,28,44,36,39,56,43,70,28,68,57,37,29,51,22,41,28,47,32,27,48,25,50,32,48,29,36,50,31,49,39,54,32,46,54,39,50,49,40,37,51,35,47,45,23,47,36,43,26,40,21,34,48,49,31,46,54,55,56,61,65,48,48,59,63,42,50,51,50,30,52,50,30,49,52,32,34,75,69,67,77,40,51,71,64,49,31,53,52,32,48,50,52,46,51,51,50,50,51,52,47,45,51,41,50,22,52,30,48,27,21,22,16,51,36,19,48,38,62,75,49,72,33,91,22,54,38,69,30,80,76,75,77,65,58,84,55,70,89,61,56,69,70,56,53,66,72,42,51,71,58,20,41,94,41,48,42,49,63,30,49,49,47,32,33,50,25,47,28,47,33,36,56,25,65,61,50,47,33,36,32,42,31,45,32,41,28,46,34,54,42,37,83,84,64,48,76,45,76,69,43,79,46,78,44,79,46,72,48,74,69,78,58,36,74,76,48,46,48,47,50,29,51,52,32,49,52,50,35,50,50,48,54,51,49,48,52,50,48,51,52,52,49,52,50,51,51,52,51,36,50,52,50,31,52,52,39,45,55,49,50,52,46,36,66,72,43,52,49,55,51,31,52,49,47,24,51,51,28,46,52,42,30,77,72,69,47,66,59,63,61,21,56,52,29,42,52,50,36,52,54,47,46,48,48,48,22,50,46,51,28,50,25,38,44,31,36,43,67,59,60,45,30,49,65,57,89,71,66,61,127

InterPro domains:
  IPR003423 Outer membrane efflux protein [PF02321] (260-427)
  IPR051906 Outer membrane protein TolC-like [PTHR30026] (14-390)

Secondary structure (DSSP, 8-state):
--STTSGGGGGGGGGGGGGGTT-----------EEE-HHHHHHHHHHH-HHHHHHHHHHHHHHHHHHHTTPPPPPEEEEEEE----SSTTTT-TTT-TT-EEEEEEEEEE--HHHHHHHHHHHHHHHHHHHHHHHHHHHHHHHHHHHHHHHHHHHHHHHHHHHTTHHHHHHHHHHHHHHHHTTSS-HHHHHHHHHHHHHHHHHHHHHHHHHHHHHHHHHHHHTS-GGGEEE-SPPP-TTS-SS-HHHHHHTGGGSGGGTHHHHHHHHHHHHHHHHHHTTSPPEEEEEEEEE-PPPTTSPPPPPEEEEEEEEE--TTTTTTHHHHHHHHHHHHHHHHHHHHHHHHHHHHHHHHHHHHHHHHHHHHHHIIIIIHHHHHHHHHHHHHHHHTT--SHHHHHHHHHHHHHHHHHHHHHHHHHHHHHHHHTSS-GGGT--/----GGGGSGGGGGGGGGGGGG-----------EEE-HHHHHHHHHHH-HHHHHHHHHHHHHHHHHHHTTPPPPPEEEEEEEEEE-SSTTTT-TTT-TT-EEEEEEEEEE--HHHHHHHHHHHHHHHHHHHHHHHHHHHHHHHHHHHHHHHHHHHHHHHHHHHTTHHHHHHHHHHHHHHHHTTSS-HHHHHHHHHHHHHHHHHHHHHHHHHHHHHHHHHHHHTS-GGGEEE-SPPP-TTS-SS-HHHHHHTGGGSGGGHHHHHHHHHHHHHHHHHHHTTSPPEEEEEEEEEEPPPTTSPPPPPEEEEEEEE---TTTTTTHHHHHHHHHHHHHHHHHHHHHHHHHHHHHHHHHHHHHHHHHHHHHHIIIIIHHHHHHHHHHHHHHHHTT--SHHHHHHHHHHHHHHHHHHHHHHHHHHHHHHHHTSS-GGGT--

Foldseek 3Di:
DPPDPPPDPPPPPPPPPPPPPPPPPPPPPQPAADAAELVNLLVLLLVDPVVLVVLVVQLVVLVVQLVCQLDWDDKDKDWDWPPQACDDPCHNPLFADQVIKTKIKIKGKFADPLLSVLRSLLSVLSSLLSVLLSLLVSLVSSLQLLLLLLQLVLLVLLLVLLVVCLVVLVVQLVLQVVCVVVVLHDPVSNVLSVVLNVVSVVVSVVSVVSNLVSLVSSCSSNVDDSSNYHHDDDDPPLLDALDDLVVLLVPLCQFSLNSNLVSVLSSLVSQLSSLVSVQAKMKMKMKMKIAGHAHPVRHGDDIDIDIDMDIDHNPPCPPPSVVSSVVSVVVSVVSVVVSVVVSVVSSVVSVVLVVQLVVLSVVLVCLVPPVQVVLVVQLVVLSVVVSVSDDNVSNSVSSVSNSVSSVVSSVSSSSSSSSSSSRRSRHRPVVSDD/DPPPDPDPPDDPPPPPPPPPPPPPPPPPPQPAADAAELVNLLVLLLVDPVVLVVLVVQLVVLVVQLVVQLDWDDKDKDWDWPDQACDDPCHNPLFADQPIKTKIKIKGKFADPLLRVLRSLLSVLSSLLSVLLSLLVSLVSSLQLLLLLLQLVLLVLLLVLLVVCLVVLVVQLVLQVVCVVVVLHDPVSNVLSVVLNVVSVVVNVVSVVSNLVSLVSSCNSNVDDSSRYHHDDDDPDLLDALDDLVVLLVCLCQFSVNSSLVSVLSSLVSQLSSLVSVQAKMKMKMWMKIARHAHPVRHGDDIDIDIDMDIGHPPPCVPPSVVSSVVSVVVSVVSVVVSVVVSVVSSVVSVVLVVQLVVLSVVLVCLVVPVQVVLVVQLVVLSVVVSVSDDNVSNSVSSVSNSVSSSVSSVSSSSSSSSSSVRRSRHRPVPSDD

Organism: Stenotrophomonas maltophilia (strain K279a) (NCBI:txid522373)

pLDDT: mean 85.37, std 17.0, range [22.31, 98.0]

Sequence (868 aa):
MEMSFFLRARRKMACGFVFALALSGPVLAASPAIPISYTEALQRALANAPTLQVRRSQIDASTEEAARAGALPDPRLIVGLANWPVSGPDAFSLRADEMTTQQIGLMQEFPARAKRRAEHALAQATLAQARSLSMAEQQMVAQAAALAWIELWSTQQAVDALEGLREPARIAERAARARLAGGTAGASDVLAAQAALLQLDNRLEQVHAEHAAAQAGLARWLGIAPEAILASGAAPDFSQLPLEPTQLLAKLDQHTPLLGWEARESLAQAQVDAAVAETRPDWSVELSYGRRERAPDGMARSDMLMVEVGVGLPLFQKNRQARGIAARRAELEAVSAERDEARRIQAESVQRAIARWRGLTGQLERQNTQSLPLARDRARTALAAYGAGADLQPWLEARRDEIELHLENARLLGEQGRAWAALAYLLPHEENTPMEMSFFLRARRKMACGFVFALALSGPVLAASPAIPISYTEALQRALANAPTLQVRRSQIDASTEEAARAGALPDPRLIVGLANWPVSGPDAFSLRADEMTTQQIGLMQEFPARAKRRAEHALAQATLAQARSLSMAEQQMVAQAAALAWIELWSTQQAVDALEGLREPARIAERAARARLAGGTAGASDVLAAQAALLQLDNRLEQVHAEHAAAQAGLARWLGIAPEAILASGAAPDFSQLPLEPTQLLAKLDQHTPLLGWEARESLAQAQVDAAVAETRPDWSVELSYGRRERAPDGMARSDMLMVEVGVGLPLFQKNRQARGIAARRAELEAVSAERDEARRIQAESVQRAIARWRGLTGQLERQNTQSLPLARDRARTALAAYGAGADLQPWLEARRDEIELHLENARLLGEQGRAWAALAYLLPHEENTP

Nearest PDB structures (foldseek):
  5iuy-assembly1_A  TM=8.026E-01  e=2.022E-13  Pseudomonas aeruginosa PAO1
  5azs-assembly1_C  TM=8.220E-01  e=5.343E-13  Pseudomonas aeruginosa PAO1
  5azs-assembly1_A  TM=8.214E-01  e=9.915E-13  Pseudomonas aeruginosa PAO1
  4k7r-assembly1_A  TM=7.594E-01  e=6.964E-13  Escherichia coli K-12
  5azs-assembly1_B  TM=7.517E-01  e=1.760E-12  Pseudomonas aeruginosa PAO1